Protein AF-A0A7C3IVL3-F1 (afdb_monomer)

Foldseek 3Di:
DDDDDDPPPPPPPPLDFQDLFDAAAAPCFPNDRRHADACPDPFQDDPWFAEAADPAAAALLCQLLVGQEYEDEPPDDLVRHHFNHAYAYQFQQFACPCPPHLFSAWFKQKEFAVFEDDPPGDTPDQPQLHLKYAPDADADDDDDPDRWGWHDDPDDQPQAKDWRGDQIPPRQFDFFDDDDPDDVVVLLVQLQFKKKKKWKKAFPDLPPQDADQAFFKKKWKWKDDPPDIDTADFQKFFDSDAPQWDFQAAVVRHTNAIEGDIDGPDFPHRMDTDGPSNHDSHRHMYMTMTIAHQNDDPRGHHSDDSRMGIGMIMIGNRDGIMITNMIMMTTPSSVCLSSNNSLCVLSVSVNSRSVSCVDPSNVVSSHHHNAYEGYEAGTPRCLSSLLNSCNRRHLRHAYEYPFQAVVSSCSRSVHLEAEYALAWDAQFEDALFAAADPDQPQDVLQLRHGGYQHYQPDPHGPDSQPFQRGCAAPDFPPPDPLVNLQPDDLVVNLVSLVNGRHNLSGVSNSCVRCPVSVRRPPLQDLRAYEYEYAQWFKWKFAQPDPPFFGIHRRIGAHDFLLRLLQRVQVCLQSLHSYYYYYAQEWDDLPPCVPDPPPDPDIDMTIHHLFYDDDDDVPLSPDNSVCNLLDCLRPDQWDDCVNPPSNPCVRHPLCSSCVNSVHDSRSHTNHHSSSSVSSSLVSVLCVLCTSVSSFKGFAKKWWQASYTHIDGPCVQQNDPRPCVQWFDPDLVQWFKDQQADLVVRDGTDDTDHSSPGGKMKTKIDGNVCSRPQALKTKIKMWQQFSQQWAQDDPPPPDTHIDDDGPSRLVCLCVDPDPCNVVSLVCLSRRGSKIKTKIFTQHDDDPPPPWWKKKFKFWRVPPPPVLVPDPCCPVSNADGDTDIGTNGGIDIHIADNSHMIMIMIGIGTDPDPQPDFDPPDPVAAFKDKDAQPLDDPPPDPDPDQKIKMKGKGWAQDPVGRVAIFIWIWMFDIDGPPDPDPDTHTDRDIAGQVCWEWEDDPPDDTDIDRAKRKGQKHWDWDQDPVVRFIKIKIWTWIDGPDPDDPDQKIFTWIQIDGPNDPDDPSDSPHIYRQDIAGHPDPPPSVPWFNKYWDDDDFWIKMWTAHPVQGIKIFTDGNPDRYGDPPPVGIDGDDDPDDDD

Structure (mmCIF, N/CA/C/O backbone):
data_AF-A0A7C3IVL3-F1
#
_entry.id   AF-A0A7C3IVL3-F1
#
loop_
_atom_site.group_PDB
_atom_site.id
_atom_site.type_symbol
_atom_site.label_atom_id
_atom_site.label_alt_id
_atom_site.label_comp_id
_atom_site.label_asym_id
_atom_site.label_entity_id
_atom_site.label_seq_id
_atom_site.pdbx_PDB_ins_code
_atom_site.Cartn_x
_atom_site.Cartn_y
_atom_site.Cartn_z
_atom_site.occupancy
_atom_site.B_iso_or_equiv
_atom_site.auth_seq_id
_atom_site.auth_comp_id
_atom_site.auth_asym_id
_atom_site.auth_atom_id
_atom_site.pdbx_PDB_model_num
ATOM 1 N N . MET A 1 1 ? 53.066 -41.901 -40.080 1.00 40.34 1 MET A N 1
ATOM 2 C CA . MET A 1 1 ? 52.837 -41.338 -38.732 1.00 40.34 1 MET A CA 1
ATOM 3 C C . MET A 1 1 ? 53.140 -39.841 -38.768 1.00 40.34 1 MET A C 1
ATOM 5 O O . MET A 1 1 ? 54.280 -39.444 -38.591 1.00 40.34 1 MET A O 1
ATOM 9 N N . LYS A 1 2 ? 52.130 -39.059 -39.164 1.00 36.12 2 LYS A N 1
ATOM 10 C CA . LYS A 1 2 ? 51.956 -37.590 -39.139 1.00 36.12 2 LYS A CA 1
ATOM 11 C C . LYS A 1 2 ? 50.756 -37.322 -40.057 1.00 36.12 2 LYS A C 1
ATOM 13 O O . LYS A 1 2 ? 50.659 -37.976 -41.092 1.00 36.12 2 LYS A O 1
ATOM 18 N N . THR A 1 3 ? 49.891 -36.386 -39.670 1.00 39.06 3 THR A N 1
ATOM 19 C CA . THR A 1 3 ? 48.542 -36.092 -40.210 1.00 39.06 3 THR A CA 1
ATOM 20 C C . THR A 1 3 ? 47.427 -36.860 -39.494 1.00 39.06 3 THR A C 1
ATOM 22 O O . THR A 1 3 ? 47.088 -37.956 -39.906 1.00 39.06 3 THR A O 1
ATOM 25 N N . ILE A 1 4 ? 46.941 -36.294 -38.381 1.00 44.31 4 ILE A N 1
ATOM 26 C CA . ILE A 1 4 ? 45.550 -36.256 -37.862 1.00 44.31 4 ILE A CA 1
ATOM 27 C C . ILE A 1 4 ? 45.635 -35.437 -36.558 1.00 44.31 4 ILE A C 1
ATOM 29 O O . ILE A 1 4 ? 45.657 -36.000 -35.479 1.00 44.31 4 ILE A O 1
ATOM 33 N N . ILE A 1 5 ? 45.800 -34.112 -36.650 1.00 41.97 5 ILE A N 1
ATOM 34 C CA . ILE A 1 5 ? 45.478 -33.145 -35.576 1.00 41.97 5 ILE A CA 1
ATOM 35 C C . ILE A 1 5 ? 45.198 -31.804 -36.273 1.00 41.97 5 ILE A C 1
ATOM 37 O O . ILE A 1 5 ? 46.059 -30.935 -36.305 1.00 41.97 5 ILE A O 1
ATOM 41 N N . LEU A 1 6 ? 44.043 -31.660 -36.934 1.00 35.50 6 LEU A N 1
ATOM 42 C CA . LEU A 1 6 ? 43.528 -30.332 -37.322 1.00 35.50 6 LEU A CA 1
ATOM 43 C C . LEU A 1 6 ? 42.006 -30.285 -37.592 1.00 35.50 6 LEU A C 1
ATOM 45 O O . LEU A 1 6 ? 41.538 -29.345 -38.219 1.00 35.50 6 LEU A O 1
ATOM 49 N N . ILE A 1 7 ? 41.220 -31.282 -37.154 1.00 38.12 7 ILE A N 1
ATOM 50 C CA . ILE A 1 7 ? 39.769 -31.365 -37.466 1.00 38.12 7 ILE A CA 1
ATOM 51 C C . ILE A 1 7 ? 38.877 -31.381 -36.199 1.00 38.12 7 ILE A C 1
ATOM 53 O O . ILE A 1 7 ? 37.680 -31.603 -36.274 1.00 38.12 7 ILE A O 1
ATOM 57 N N . PHE A 1 8 ? 39.409 -31.050 -35.017 1.00 36.00 8 PHE A N 1
ATOM 58 C CA . PHE A 1 8 ? 38.602 -30.917 -33.784 1.00 36.00 8 PHE A CA 1
ATOM 59 C C . PHE A 1 8 ? 38.618 -29.496 -33.189 1.00 36.00 8 PHE A C 1
ATOM 61 O O . PHE A 1 8 ? 38.558 -29.305 -31.982 1.00 36.00 8 PHE A O 1
ATOM 68 N N . LEU A 1 9 ? 38.676 -28.487 -34.064 1.00 34.25 9 LEU A N 1
ATOM 69 C CA . LEU A 1 9 ? 38.313 -27.091 -33.772 1.00 34.25 9 LEU A CA 1
ATOM 70 C C . LEU A 1 9 ? 37.142 -26.656 -34.672 1.00 34.25 9 LEU A C 1
ATOM 72 O O . LEU A 1 9 ? 37.094 -25.540 -35.173 1.00 34.25 9 LEU A O 1
ATOM 76 N N . VAL A 1 10 ? 36.185 -27.558 -34.897 1.00 37.00 10 VAL A N 1
ATOM 77 C CA . VAL A 1 10 ? 34.819 -27.147 -35.221 1.00 37.00 10 VAL A CA 1
ATOM 78 C C . VAL A 1 10 ? 34.118 -27.057 -33.880 1.00 37.00 10 VAL A C 1
ATOM 80 O O . VAL A 1 10 ? 33.618 -28.046 -33.346 1.00 37.00 10 VAL A O 1
ATOM 83 N N . THR A 1 11 ? 34.159 -25.862 -33.297 1.00 36.78 11 THR A N 1
ATOM 84 C CA . THR A 1 11 ? 33.152 -25.415 -32.342 1.00 36.78 11 THR A CA 1
ATOM 85 C C . THR A 1 11 ? 31.815 -25.856 -32.916 1.00 36.78 11 THR A C 1
ATOM 87 O O . THR A 1 11 ? 31.441 -25.426 -34.009 1.00 36.78 11 THR A O 1
ATOM 90 N N . VAL A 1 12 ? 31.120 -26.760 -32.228 1.00 35.53 12 VAL A N 1
ATOM 91 C CA . VAL A 1 12 ? 29.697 -26.971 -32.465 1.00 35.53 12 VAL A CA 1
ATOM 92 C C . VAL A 1 12 ? 29.065 -25.620 -32.156 1.00 35.53 12 VAL A C 1
ATOM 94 O O . VAL A 1 12 ? 28.822 -25.279 -31.001 1.00 35.53 12 VAL A O 1
ATOM 97 N N . TYR A 1 13 ? 28.924 -24.791 -33.191 1.00 37.09 13 TYR A N 1
ATOM 98 C CA . TYR A 1 13 ? 28.081 -23.618 -33.166 1.00 37.09 13 TYR A CA 1
ATOM 99 C C . TYR A 1 13 ? 26.696 -24.167 -32.871 1.00 37.09 13 TYR A C 1
ATOM 101 O O . TYR A 1 13 ? 26.041 -24.731 -33.747 1.00 37.09 13 TYR A O 1
ATOM 109 N N . TYR A 1 14 ? 26.274 -24.071 -31.612 1.00 36.81 14 TYR A N 1
ATOM 110 C CA . TYR A 1 14 ? 24.861 -24.150 -31.314 1.00 36.81 14 TYR A CA 1
ATOM 111 C C . TYR A 1 14 ? 24.199 -23.110 -32.214 1.00 36.81 14 TYR A C 1
ATOM 113 O O . TYR A 1 14 ? 24.494 -21.916 -32.119 1.00 36.81 14 TYR A O 1
ATOM 121 N N . LEU A 1 15 ? 23.383 -23.596 -33.150 1.00 38.16 15 LEU A N 1
ATOM 122 C CA . LEU A 1 15 ? 22.495 -22.812 -33.999 1.00 38.16 15 LEU A CA 1
ATOM 123 C C . LEU A 1 15 ? 21.440 -22.172 -33.089 1.00 38.16 15 LEU A C 1
ATOM 125 O O . LEU A 1 15 ? 20.281 -22.578 -33.053 1.00 38.16 15 LEU A O 1
ATOM 129 N N . SER A 1 16 ? 21.866 -21.213 -32.273 1.00 41.53 16 SER A N 1
ATOM 130 C CA . SER A 1 16 ? 20.983 -20.424 -31.437 1.00 41.53 16 SER A CA 1
ATOM 131 C C . SER A 1 16 ? 20.235 -19.475 -32.360 1.00 41.53 16 SER A C 1
ATOM 133 O O . SER A 1 16 ? 20.823 -18.591 -32.983 1.00 41.53 16 SER A O 1
ATOM 135 N N . SER A 1 17 ? 18.924 -19.674 -32.470 1.00 49.66 17 SER A N 1
ATOM 136 C CA . SER A 1 17 ? 18.035 -18.702 -33.093 1.00 49.66 17 SER A CA 1
ATOM 137 C C . SER A 1 17 ? 18.196 -17.351 -32.401 1.00 49.66 17 SER A C 1
ATOM 139 O O . SER A 1 17 ? 18.226 -17.302 -31.170 1.00 49.66 17 SER A O 1
ATOM 141 N N . GLN A 1 18 ? 18.255 -16.260 -33.166 1.00 57.41 18 GLN A N 1
ATOM 142 C CA . GLN A 1 18 ? 18.284 -14.918 -32.591 1.00 57.41 18 GLN A CA 1
ATOM 143 C C . GLN A 1 18 ? 17.103 -14.711 -31.635 1.00 57.41 18 GLN A C 1
ATOM 145 O O . GLN A 1 18 ? 15.939 -14.757 -32.049 1.00 57.41 18 GLN A O 1
ATOM 150 N N . ASN A 1 19 ? 17.422 -14.479 -30.362 1.00 59.72 19 ASN A N 1
ATOM 151 C CA . ASN A 1 19 ? 16.458 -14.243 -29.299 1.00 59.72 19 ASN A CA 1
ATOM 152 C C . ASN A 1 19 ? 16.475 -12.764 -28.918 1.00 59.72 19 ASN A C 1
ATOM 154 O O . ASN A 1 19 ? 17.530 -12.160 -28.766 1.00 59.72 19 ASN A O 1
ATOM 158 N N . TYR A 1 20 ? 15.281 -12.198 -28.760 1.00 66.50 20 TYR A N 1
ATOM 159 C CA . TYR A 1 20 ? 15.088 -10.852 -28.219 1.00 66.50 20 TYR A CA 1
ATOM 160 C C . TYR A 1 20 ? 15.513 -10.757 -26.739 1.00 66.50 20 TYR A C 1
ATOM 162 O O . TYR A 1 20 ? 15.855 -9.683 -26.254 1.00 66.50 20 TYR A O 1
ATOM 170 N N . GLU A 1 21 ? 15.482 -11.882 -26.020 1.00 78.31 21 GLU A N 1
ATOM 171 C CA . GLU A 1 21 ? 15.827 -11.962 -24.599 1.00 78.31 21 GLU A CA 1
ATOM 172 C C . GLU A 1 21 ? 17.284 -12.395 -24.400 1.00 78.31 21 GLU A C 1
ATOM 174 O O . GLU A 1 21 ? 17.747 -13.297 -25.110 1.00 78.31 21 GLU A O 1
ATOM 179 N N . PRO A 1 22 ? 17.996 -11.800 -23.428 1.00 84.88 22 PRO A N 1
ATOM 180 C CA . PRO A 1 22 ? 19.357 -12.194 -23.115 1.00 84.88 22 PRO A CA 1
ATOM 181 C C . PRO A 1 22 ? 19.376 -13.510 -22.336 1.00 84.88 22 PRO A C 1
ATOM 183 O O . PRO A 1 22 ? 18.445 -13.828 -21.592 1.00 84.88 22 PRO A O 1
ATOM 186 N N . ALA A 1 23 ? 20.478 -14.250 -22.458 1.00 85.88 23 ALA A N 1
ATOM 187 C CA . ALA A 1 23 ? 20.827 -15.231 -21.439 1.00 85.88 23 ALA A CA 1
ATOM 188 C C . ALA A 1 23 ? 21.157 -14.494 -20.133 1.00 85.88 23 ALA A C 1
ATOM 190 O O . ALA A 1 23 ? 21.737 -13.407 -20.165 1.00 85.88 23 ALA A O 1
ATOM 191 N N . GLN A 1 24 ? 20.787 -15.077 -18.995 1.00 91.94 24 GLN A N 1
ATOM 192 C CA . GLN A 1 24 ? 21.183 -14.531 -17.703 1.00 91.94 24 GLN A CA 1
ATOM 193 C C . GLN A 1 24 ? 22.709 -14.596 -17.561 1.00 91.94 24 GLN A C 1
ATOM 195 O O . GLN A 1 24 ? 23.317 -15.621 -17.869 1.00 91.94 24 GLN A O 1
ATOM 200 N N . PHE A 1 25 ? 23.311 -13.511 -17.082 1.00 92.44 25 PHE A N 1
ATOM 201 C CA . PHE A 1 25 ? 24.741 -13.434 -16.819 1.00 92.44 25 PHE A CA 1
ATOM 202 C C . PHE A 1 25 ? 25.062 -13.995 -15.417 1.00 92.44 25 PHE A C 1
ATOM 204 O O . PHE A 1 25 ? 24.368 -13.626 -14.461 1.00 92.44 25 PHE A O 1
ATOM 211 N N . PRO A 1 26 ? 26.060 -14.887 -15.274 1.00 95.19 26 PRO A N 1
ATOM 212 C CA . PRO A 1 26 ? 26.569 -15.310 -13.971 1.00 95.19 26 PRO A CA 1
ATOM 213 C C . PRO A 1 26 ? 27.506 -14.249 -13.372 1.00 95.19 26 PRO A C 1
ATOM 215 O O . PRO A 1 26 ? 28.225 -13.573 -14.100 1.00 95.19 26 PRO A O 1
ATOM 218 N N . PHE A 1 27 ? 27.504 -14.100 -12.050 1.00 96.31 27 PHE A N 1
ATOM 219 C CA . PHE A 1 27 ? 28.314 -13.118 -11.321 1.00 96.31 27 PHE A CA 1
ATOM 220 C C . PHE A 1 27 ? 29.263 -13.803 -10.338 1.00 96.31 27 PHE A C 1
ATOM 222 O O . PHE A 1 27 ? 28.972 -14.893 -9.853 1.00 96.31 27 PHE A O 1
ATOM 229 N N . GLU A 1 28 ? 30.349 -13.123 -9.975 1.00 95.88 28 GLU A N 1
ATOM 230 C CA . GLU A 1 28 ? 31.156 -13.523 -8.821 1.00 95.88 28 GLU A CA 1
ATOM 231 C C . GLU A 1 28 ? 30.470 -13.007 -7.550 1.00 95.88 28 GLU A C 1
ATOM 233 O O . GLU A 1 28 ? 30.381 -11.797 -7.324 1.00 95.88 28 GLU A O 1
ATOM 238 N N . PHE A 1 29 ? 29.905 -13.908 -6.746 1.00 94.69 29 PHE A N 1
ATOM 239 C CA . PHE A 1 29 ? 29.129 -13.545 -5.564 1.00 94.69 29 PHE A CA 1
ATOM 240 C C . PHE A 1 29 ? 29.029 -14.703 -4.563 1.00 94.69 29 PHE A C 1
ATOM 242 O O . PHE A 1 29 ? 28.899 -15.861 -4.942 1.00 94.69 29 PHE A O 1
ATOM 249 N N . ASP A 1 30 ? 29.064 -14.382 -3.264 1.00 86.19 30 ASP A N 1
ATOM 250 C CA . ASP A 1 30 ? 28.913 -15.352 -2.160 1.00 86.19 30 ASP A CA 1
ATOM 251 C C . ASP A 1 30 ? 29.901 -16.541 -2.214 1.00 86.19 30 ASP A C 1
ATOM 253 O O . ASP A 1 30 ? 29.595 -17.662 -1.814 1.00 86.19 30 ASP A O 1
ATOM 257 N N . GLY A 1 31 ? 31.114 -16.293 -2.724 1.00 86.44 31 GLY A N 1
ATOM 258 C CA . GLY A 1 31 ? 32.168 -17.304 -2.866 1.00 86.44 31 GLY A CA 1
ATOM 259 C C . GLY A 1 31 ? 32.025 -18.225 -4.083 1.00 86.44 31 GLY A C 1
ATOM 260 O O . GLY A 1 31 ? 32.814 -19.161 -4.212 1.00 86.44 31 GLY A O 1
ATOM 261 N N . ASP A 1 32 ? 31.056 -17.964 -4.963 1.00 90.25 32 ASP A N 1
ATOM 262 C CA . ASP A 1 32 ? 30.871 -18.643 -6.245 1.00 90.25 32 ASP A CA 1
ATOM 263 C C . ASP A 1 32 ? 31.220 -17.693 -7.402 1.00 90.25 32 ASP A C 1
ATOM 265 O O . ASP A 1 32 ? 30.793 -16.539 -7.418 1.00 90.25 32 ASP A O 1
ATOM 269 N N . ASN A 1 33 ? 32.003 -18.179 -8.366 1.00 91.25 33 ASN A N 1
ATOM 270 C CA . ASN A 1 33 ? 32.409 -17.412 -9.546 1.00 91.25 33 ASN A CA 1
ATOM 271 C C . ASN A 1 33 ? 31.355 -17.453 -10.664 1.00 91.25 33 ASN A C 1
ATOM 273 O O . ASN A 1 33 ? 31.430 -16.642 -11.584 1.00 91.25 33 ASN A O 1
ATOM 277 N N . ASP A 1 34 ? 30.387 -18.375 -10.583 1.00 92.81 34 ASP A N 1
ATOM 278 C CA . ASP A 1 34 ? 29.314 -18.560 -11.563 1.00 92.81 34 ASP A CA 1
ATOM 279 C C . ASP A 1 34 ? 27.915 -18.422 -10.916 1.00 92.81 34 ASP A C 1
ATOM 281 O O . ASP A 1 34 ? 26.977 -19.174 -11.207 1.00 92.81 34 ASP A O 1
ATOM 285 N N . TYR A 1 35 ? 27.744 -17.442 -10.023 1.00 94.94 35 TYR A N 1
ATOM 286 C CA . TYR A 1 35 ? 26.505 -17.250 -9.272 1.00 94.94 35 TYR A CA 1
ATOM 287 C C . TYR A 1 35 ? 25.400 -16.602 -10.120 1.00 94.94 35 TYR A C 1
ATOM 289 O O . TYR A 1 35 ? 25.483 -15.442 -10.537 1.00 94.94 35 TYR A O 1
ATOM 297 N N . TYR A 1 36 ? 24.283 -17.306 -10.295 1.00 95.44 36 TYR A N 1
ATOM 298 C CA . TYR A 1 36 ? 23.083 -16.761 -10.931 1.00 95.44 36 TYR A CA 1
ATOM 299 C C . TYR A 1 36 ? 22.178 -16.073 -9.903 1.00 95.44 36 TYR A C 1
ATOM 301 O O . TYR A 1 36 ? 21.502 -16.726 -9.104 1.00 95.44 36 TYR A O 1
ATOM 309 N N . LEU A 1 37 ? 22.125 -14.737 -9.943 1.00 95.31 37 LEU A N 1
ATOM 310 C CA . LEU A 1 37 ? 21.220 -13.951 -9.096 1.00 95.31 37 LEU A CA 1
ATOM 311 C C . LEU A 1 37 ? 19.754 -14.374 -9.299 1.00 95.31 37 LEU A C 1
ATOM 313 O O . LEU A 1 37 ? 19.339 -14.759 -10.390 1.00 95.31 37 LEU A O 1
ATOM 317 N N . SER A 1 38 ? 18.953 -14.299 -8.240 1.00 93.50 38 SER A N 1
ATOM 318 C CA . SER A 1 38 ? 17.524 -14.607 -8.306 1.00 93.50 38 SER A CA 1
ATOM 319 C C . SER A 1 38 ? 16.781 -13.924 -7.171 1.00 93.50 38 SER A C 1
ATOM 321 O O . SER A 1 38 ? 17.206 -14.030 -6.021 1.00 93.50 38 SER A O 1
ATOM 323 N N . HIS A 1 39 ? 15.642 -13.286 -7.455 1.00 90.06 39 HIS A N 1
ATOM 324 C CA . HIS A 1 39 ? 14.787 -12.716 -6.404 1.00 90.06 39 HIS A CA 1
ATOM 325 C C . HIS A 1 39 ? 14.247 -13.762 -5.421 1.00 90.06 39 HIS A C 1
ATOM 327 O O . HIS A 1 39 ? 13.857 -13.408 -4.307 1.00 90.06 39 HIS A O 1
ATOM 333 N N . ASP A 1 40 ? 14.209 -15.033 -5.828 1.00 88.75 40 ASP A N 1
ATOM 334 C CA . ASP A 1 40 ? 13.765 -16.150 -4.994 1.00 88.75 40 ASP A CA 1
ATOM 335 C C . ASP A 1 40 ? 14.877 -16.695 -4.092 1.00 88.75 40 ASP A C 1
ATOM 337 O O . ASP A 1 40 ? 14.596 -17.474 -3.176 1.00 88.75 40 ASP A O 1
ATOM 341 N N . SER A 1 41 ? 16.131 -16.275 -4.306 1.00 91.69 41 SER A N 1
ATOM 342 C CA . SER A 1 41 ? 17.243 -16.679 -3.449 1.00 91.69 41 SER A CA 1
ATOM 343 C C . SER A 1 41 ? 17.061 -16.130 -2.033 1.00 91.69 41 SER A C 1
ATOM 345 O O . SER A 1 41 ? 16.492 -15.056 -1.819 1.00 91.69 41 SER A O 1
ATOM 347 N N . ALA A 1 42 ? 17.584 -16.841 -1.031 1.00 90.38 42 ALA A N 1
ATOM 348 C CA . ALA A 1 42 ? 17.493 -16.409 0.366 1.00 90.38 42 ALA A CA 1
ATOM 349 C C . ALA A 1 42 ? 18.082 -15.000 0.600 1.00 90.38 42 ALA A C 1
ATOM 351 O O . ALA A 1 42 ? 17.631 -14.283 1.499 1.00 90.38 42 ALA A O 1
ATOM 352 N N . TYR A 1 43 ? 19.051 -14.586 -0.225 1.00 92.31 43 TYR A N 1
ATOM 353 C CA . TYR A 1 43 ? 19.669 -13.266 -0.155 1.00 92.31 43 TYR A CA 1
ATOM 354 C C . TYR A 1 43 ? 18.724 -12.158 -0.643 1.00 92.31 43 TYR A C 1
ATOM 356 O O . TYR A 1 43 ? 18.541 -11.167 0.067 1.00 92.31 43 TYR A O 1
ATOM 364 N N . PHE A 1 44 ? 18.064 -12.339 -1.790 1.00 93.56 44 PHE A N 1
ATOM 365 C CA . PHE A 1 44 ? 17.203 -11.316 -2.401 1.00 93.56 44 PHE A CA 1
ATOM 366 C C . PHE A 1 44 ? 15.722 -11.437 -2.022 1.00 93.56 44 PHE A C 1
ATOM 368 O O . PHE A 1 44 ? 14.938 -10.537 -2.324 1.00 93.56 44 PHE A O 1
ATOM 375 N N . LYS A 1 45 ? 15.298 -12.504 -1.348 1.00 92.00 45 LYS A N 1
ATOM 376 C CA . LYS A 1 45 ? 13.897 -12.684 -0.960 1.00 92.00 45 LYS A CA 1
ATOM 377 C C . LYS A 1 45 ? 13.468 -11.696 0.127 1.00 92.00 45 LYS A C 1
ATOM 379 O O . LYS A 1 45 ? 14.139 -11.521 1.148 1.00 92.00 45 LYS A O 1
ATOM 384 N N . GLN A 1 46 ? 12.293 -11.091 -0.051 1.00 92.50 46 GLN A N 1
ATOM 385 C CA . GLN A 1 46 ? 11.664 -10.293 0.998 1.00 92.50 46 GLN A CA 1
ATOM 386 C C . GLN A 1 46 ? 11.027 -11.216 2.046 1.00 92.50 46 GLN A C 1
ATOM 388 O O . GLN A 1 46 ? 10.016 -11.865 1.782 1.00 92.50 46 GLN A O 1
ATOM 393 N N . ASN A 1 47 ? 11.591 -11.232 3.254 1.00 90.06 47 ASN A N 1
ATOM 394 C CA . ASN A 1 47 ? 11.069 -12.035 4.367 1.00 90.06 47 ASN A CA 1
ATOM 395 C C . ASN A 1 47 ? 10.295 -11.214 5.409 1.00 90.06 47 ASN A C 1
ATOM 397 O O . ASN A 1 47 ? 9.484 -11.776 6.136 1.00 90.06 47 ASN A O 1
ATOM 401 N N . ASN A 1 48 ? 10.525 -9.900 5.449 1.00 94.19 48 ASN A N 1
ATOM 402 C CA . ASN A 1 48 ? 9.950 -8.988 6.436 1.00 94.19 48 ASN A CA 1
ATOM 403 C C . ASN A 1 48 ? 9.238 -7.824 5.742 1.00 94.19 48 ASN A C 1
ATOM 405 O O . ASN A 1 48 ? 9.531 -7.516 4.580 1.00 94.19 48 ASN A O 1
ATOM 409 N N . PHE A 1 49 ? 8.354 -7.138 6.461 1.00 97.62 49 PHE A N 1
ATOM 410 C CA . PHE A 1 49 ? 7.691 -5.941 5.954 1.00 97.62 49 PHE A CA 1
ATOM 411 C C . PHE A 1 49 ? 8.728 -4.836 5.702 1.00 97.62 49 PHE A C 1
ATOM 413 O O . PHE A 1 49 ? 9.585 -4.555 6.553 1.00 97.62 49 PHE A O 1
ATOM 420 N N . ILE A 1 50 ? 8.674 -4.206 4.530 1.00 97.12 50 ILE A N 1
ATOM 421 C CA . ILE A 1 50 ? 9.613 -3.140 4.164 1.00 97.12 50 ILE A CA 1
ATOM 422 C C . ILE A 1 50 ? 9.153 -1.813 4.769 1.00 97.12 50 ILE A C 1
ATOM 424 O O . ILE A 1 50 ? 8.031 -1.376 4.558 1.00 97.12 50 ILE A O 1
ATOM 428 N N . LEU A 1 51 ? 10.027 -1.163 5.532 1.00 97.44 51 LEU A N 1
ATOM 429 C CA . LEU A 1 51 ? 9.866 0.226 5.958 1.00 97.44 51 LEU A CA 1
ATOM 430 C C . LEU A 1 51 ? 11.117 0.971 5.531 1.00 97.44 51 LEU A C 1
ATOM 432 O O . LEU A 1 51 ? 12.220 0.565 5.912 1.00 97.44 51 LEU A O 1
ATOM 436 N N . GLY A 1 52 ? 10.968 2.041 4.766 1.00 94.31 52 GLY A N 1
ATOM 437 C CA . GLY A 1 52 ? 12.135 2.763 4.290 1.00 94.31 52 GLY A CA 1
ATOM 438 C C . GLY A 1 52 ? 11.821 4.047 3.555 1.00 94.31 52 GLY A C 1
ATOM 439 O O . GLY A 1 52 ? 10.743 4.626 3.698 1.00 94.31 52 GLY A O 1
ATOM 440 N N . TRP A 1 53 ? 12.807 4.506 2.801 1.00 88.81 53 TRP A N 1
ATOM 441 C CA . TRP A 1 53 ? 12.806 5.821 2.183 1.00 88.81 53 TRP A CA 1
ATOM 442 C C . TRP A 1 53 ? 12.949 5.687 0.676 1.00 88.81 53 TRP A C 1
ATOM 444 O O . TRP A 1 53 ? 13.818 4.961 0.186 1.00 88.81 53 TRP A O 1
ATOM 454 N N . ALA A 1 54 ? 12.139 6.447 -0.048 1.00 86.69 54 ALA A N 1
ATOM 455 C CA . ALA A 1 54 ? 12.423 6.775 -1.430 1.00 86.69 54 ALA A CA 1
ATOM 456 C C . ALA A 1 54 ? 13.476 7.894 -1.438 1.00 86.69 54 ALA A C 1
ATOM 458 O O . ALA A 1 54 ? 13.348 8.889 -0.720 1.00 86.69 54 ALA A O 1
ATOM 459 N N . TRP A 1 55 ? 14.549 7.706 -2.210 1.00 80.50 55 TRP A N 1
ATOM 460 C CA . TRP A 1 55 ? 15.592 8.715 -2.437 1.00 80.50 55 TRP A CA 1
ATOM 461 C C . TRP A 1 55 ? 16.359 9.174 -1.181 1.00 80.50 55 TRP A C 1
ATOM 463 O O . TRP A 1 55 ? 16.897 10.281 -1.162 1.00 80.50 55 TRP A O 1
ATOM 473 N N . SER A 1 56 ? 16.424 8.349 -0.125 1.00 83.56 56 SER A N 1
ATOM 474 C CA . SER A 1 56 ? 17.195 8.649 1.092 1.00 83.56 56 SER A CA 1
ATOM 475 C C . SER A 1 56 ? 17.632 7.397 1.863 1.00 83.56 56 SER A C 1
ATOM 477 O O . SER A 1 56 ? 17.190 6.280 1.581 1.00 83.56 56 SER A O 1
ATOM 479 N N . TYR A 1 57 ? 18.516 7.586 2.850 1.00 87.62 57 TYR A N 1
ATOM 480 C CA . TYR A 1 57 ? 19.141 6.484 3.594 1.00 87.62 57 TYR A CA 1
ATOM 481 C C . TYR A 1 57 ? 19.728 6.840 4.974 1.00 87.62 57 TYR A C 1
ATOM 483 O O . TYR A 1 57 ? 20.474 6.037 5.535 1.00 87.62 57 TYR A O 1
ATOM 491 N N . GLY A 1 58 ? 19.429 8.004 5.558 1.00 85.31 58 GLY A N 1
ATOM 492 C CA . GLY A 1 58 ? 20.098 8.476 6.771 1.00 85.31 58 GLY A CA 1
ATOM 493 C C . GLY A 1 58 ? 19.990 7.506 7.952 1.00 85.31 58 GLY A C 1
ATOM 494 O O . GLY A 1 58 ? 18.893 7.147 8.400 1.00 85.31 58 GLY A O 1
ATOM 495 N N . LYS A 1 59 ? 21.147 7.091 8.490 1.00 88.12 59 LYS A N 1
ATOM 496 C CA . LYS A 1 59 ? 21.262 6.108 9.579 1.00 88.12 59 LYS A CA 1
ATOM 497 C C . LYS A 1 59 ? 20.410 6.440 10.798 1.00 88.12 59 LYS A C 1
ATOM 499 O O . LYS A 1 59 ? 19.588 5.619 11.196 1.00 88.12 59 LYS A O 1
ATOM 504 N N . LYS A 1 60 ? 20.592 7.624 11.394 1.00 88.06 60 LYS A N 1
ATOM 505 C CA . LYS A 1 60 ? 19.974 7.948 12.689 1.00 88.06 60 LYS A CA 1
ATOM 506 C C . LYS A 1 60 ? 18.448 7.982 12.616 1.00 88.06 60 LYS A C 1
ATOM 508 O O . LYS A 1 60 ? 17.780 7.404 13.472 1.00 88.06 60 LYS A O 1
ATOM 513 N N . MET A 1 61 ? 17.898 8.624 11.585 1.00 88.25 61 MET A N 1
ATOM 514 C CA . MET A 1 61 ? 16.452 8.649 11.367 1.00 88.25 61 MET A CA 1
ATOM 515 C C . MET A 1 61 ? 15.923 7.242 11.086 1.00 88.25 61 MET A C 1
ATOM 517 O O . MET A 1 61 ? 14.928 6.839 11.678 1.00 88.25 61 MET A O 1
ATOM 521 N N . SER A 1 62 ? 16.609 6.463 10.246 1.00 92.00 62 SER A N 1
ATOM 522 C CA . SER A 1 62 ? 16.220 5.082 9.939 1.00 92.00 62 SER A CA 1
ATOM 523 C C . SER A 1 62 ? 16.238 4.173 11.171 1.00 92.00 62 SER A C 1
ATOM 525 O O . SER A 1 62 ? 15.387 3.294 11.295 1.00 92.00 62 SER A O 1
ATOM 527 N N . GLU A 1 63 ? 17.176 4.377 12.102 1.00 91.88 63 GLU A N 1
ATOM 528 C CA . GLU A 1 63 ? 17.230 3.668 13.391 1.00 91.88 63 GLU A CA 1
ATOM 529 C C . GLU A 1 63 ? 16.035 4.037 14.255 1.00 91.88 63 GLU A C 1
ATOM 531 O O . GLU A 1 63 ? 15.323 3.154 14.736 1.00 91.88 63 GLU A O 1
ATOM 536 N N . ALA A 1 64 ? 15.776 5.336 14.383 1.00 91.94 64 ALA A N 1
ATOM 537 C CA . ALA A 1 64 ? 14.675 5.840 15.180 1.00 91.94 64 ALA A CA 1
ATOM 538 C C . ALA A 1 64 ? 13.305 5.405 14.630 1.00 91.94 64 ALA A C 1
ATOM 540 O O . ALA A 1 64 ? 12.413 5.050 15.395 1.00 91.94 64 ALA A O 1
ATOM 541 N N . MET A 1 65 ? 13.174 5.362 13.304 1.00 92.06 65 MET A N 1
ATOM 542 C CA . MET A 1 65 ? 11.966 4.984 12.572 1.00 92.06 65 MET A CA 1
ATOM 543 C C . MET A 1 65 ? 11.879 3.486 12.260 1.00 92.06 65 MET A C 1
ATOM 545 O O . MET A 1 65 ? 10.983 3.081 11.528 1.00 92.06 65 MET A O 1
ATOM 549 N N . LEU A 1 66 ? 12.784 2.642 12.766 1.00 95.25 66 LEU A N 1
ATOM 550 C CA . LEU A 1 66 ? 12.771 1.188 12.530 1.00 95.25 66 LEU A CA 1
ATOM 551 C C . LEU A 1 66 ? 12.769 0.785 11.040 1.00 95.25 66 LEU A C 1
ATOM 553 O O . LEU A 1 66 ? 12.287 -0.297 10.681 1.00 95.25 66 LEU A O 1
ATOM 557 N N . CYS A 1 67 ? 13.319 1.631 10.169 1.00 95.25 67 CYS A N 1
ATOM 558 C CA . CYS A 1 67 ? 13.433 1.357 8.740 1.00 95.25 67 CYS A CA 1
ATOM 559 C C . CYS A 1 67 ? 14.426 0.210 8.500 1.00 95.25 67 CYS A C 1
ATOM 561 O O . CYS A 1 67 ? 15.435 0.080 9.194 1.00 95.25 67 CYS A O 1
ATOM 563 N N . ASN A 1 68 ? 14.123 -0.663 7.549 1.00 96.25 68 ASN A N 1
ATOM 564 C CA . ASN A 1 68 ? 14.957 -1.792 7.128 1.00 96.25 68 ASN A CA 1
ATOM 565 C C . ASN A 1 68 ? 15.226 -1.773 5.618 1.00 96.25 68 ASN A C 1
ATOM 567 O O . ASN A 1 68 ? 15.740 -2.755 5.090 1.00 96.25 68 ASN A O 1
ATOM 571 N N . GLN A 1 69 ? 14.885 -0.681 4.937 1.00 95.94 69 GLN A N 1
ATOM 572 C CA . GLN A 1 69 ? 15.221 -0.439 3.544 1.00 95.94 69 GLN A CA 1
ATOM 573 C C . GLN A 1 69 ? 15.834 0.957 3.390 1.00 95.94 69 GLN A C 1
ATOM 575 O O . GLN A 1 69 ? 15.478 1.884 4.121 1.00 95.94 69 GLN A O 1
ATOM 580 N N . ALA A 1 70 ? 16.772 1.079 2.452 1.00 93.19 70 ALA A N 1
ATOM 581 C CA . ALA A 1 70 ? 17.354 2.346 2.029 1.00 93.19 70 ALA A CA 1
ATOM 582 C C . ALA A 1 70 ? 17.469 2.396 0.502 1.00 93.19 70 ALA A C 1
ATOM 584 O O . ALA A 1 70 ? 17.849 1.402 -0.125 1.00 93.19 70 ALA A O 1
ATOM 585 N N . HIS A 1 71 ? 17.155 3.553 -0.082 1.00 90.88 71 HIS A N 1
ATOM 586 C CA . HIS A 1 71 ? 17.330 3.806 -1.506 1.00 90.88 71 HIS A CA 1
ATOM 587 C C . HIS A 1 71 ? 18.591 4.651 -1.699 1.00 90.88 71 HIS A C 1
ATOM 589 O O . HIS A 1 71 ? 18.647 5.805 -1.274 1.00 90.88 71 HIS A O 1
ATOM 595 N N . VAL A 1 72 ? 19.624 4.052 -2.290 1.00 90.19 72 VAL A N 1
ATOM 596 C CA . VAL A 1 72 ? 20.977 4.618 -2.333 1.00 90.19 72 VAL A CA 1
ATOM 597 C C . VAL A 1 72 ? 21.498 4.727 -3.762 1.00 90.19 72 VAL A C 1
ATOM 599 O O . VAL A 1 72 ? 21.137 3.938 -4.634 1.00 90.19 72 VAL A O 1
ATOM 602 N N . GLY A 1 73 ? 22.379 5.700 -3.990 1.00 87.81 73 GLY A N 1
ATOM 603 C CA . GLY A 1 73 ? 23.278 5.683 -5.144 1.00 87.81 73 GLY A CA 1
ATOM 604 C C . GLY A 1 73 ? 24.436 4.703 -4.937 1.00 87.81 73 GLY A C 1
ATOM 605 O O . GLY A 1 73 ? 24.456 3.933 -3.979 1.00 87.81 73 GLY A O 1
ATOM 606 N N . GLU A 1 74 ? 25.424 4.759 -5.821 1.00 86.56 74 GLU A N 1
ATOM 607 C CA . GLU A 1 74 ? 26.629 3.930 -5.720 1.00 86.56 74 GLU A CA 1
ATOM 608 C C . GLU A 1 74 ? 27.594 4.438 -4.636 1.00 86.56 74 GLU A C 1
ATOM 610 O O . GLU A 1 74 ? 27.662 5.635 -4.352 1.00 86.56 74 GLU A O 1
ATOM 615 N N . ASN A 1 75 ? 28.401 3.527 -4.084 1.00 89.31 75 ASN A N 1
ATOM 616 C CA . ASN A 1 75 ? 29.528 3.823 -3.187 1.00 89.31 75 ASN A CA 1
ATOM 617 C C . ASN A 1 75 ? 29.158 4.558 -1.881 1.00 89.31 75 ASN A C 1
ATOM 619 O O . ASN A 1 75 ? 29.971 5.297 -1.322 1.00 89.31 75 ASN A O 1
ATOM 623 N N . VAL A 1 76 ? 27.932 4.372 -1.382 1.00 90.62 76 VAL A N 1
ATOM 624 C CA . VAL A 1 76 ? 27.516 4.923 -0.081 1.00 90.62 76 VAL A CA 1
ATOM 625 C C . VAL A 1 76 ? 28.197 4.168 1.061 1.00 90.62 76 VAL A C 1
ATOM 627 O O . VAL A 1 76 ? 28.114 2.944 1.135 1.00 90.62 76 VAL A O 1
ATOM 630 N N . SER A 1 77 ? 28.810 4.907 1.990 1.00 93.25 77 SER A N 1
ATOM 631 C CA . SER A 1 77 ? 29.511 4.347 3.148 1.00 93.25 77 SER A CA 1
ATOM 632 C C . SER A 1 77 ? 28.582 3.549 4.068 1.00 93.25 77 SER A C 1
ATOM 634 O O . SER A 1 77 ? 27.506 4.008 4.459 1.00 93.25 77 SER A O 1
ATOM 636 N N . TYR A 1 78 ? 29.051 2.386 4.530 1.00 92.88 78 TYR A N 1
ATOM 637 C CA . TYR A 1 78 ? 28.362 1.576 5.540 1.00 92.88 78 TYR A CA 1
ATOM 638 C C . TYR A 1 78 ? 28.131 2.339 6.860 1.00 92.88 78 TYR A C 1
ATOM 640 O O . TYR A 1 78 ? 27.258 1.977 7.655 1.00 92.88 78 TYR A O 1
ATOM 648 N N . GLN A 1 79 ? 28.906 3.393 7.142 1.00 91.69 79 GLN A N 1
ATOM 649 C CA . GLN A 1 79 ? 28.764 4.211 8.354 1.00 91.69 79 GLN A CA 1
ATOM 650 C C . GLN A 1 79 ? 27.505 5.083 8.333 1.00 91.69 79 GLN A C 1
ATOM 652 O O . GLN A 1 79 ? 26.923 5.312 9.397 1.00 91.69 79 GLN A O 1
ATOM 657 N N . ASP A 1 80 ? 27.051 5.469 7.140 1.00 88.69 80 ASP A N 1
ATOM 658 C CA . ASP A 1 80 ? 25.893 6.343 6.922 1.00 88.69 80 ASP A CA 1
ATOM 659 C C . ASP A 1 80 ? 24.574 5.571 6.828 1.00 88.69 80 ASP A C 1
ATOM 661 O O . ASP A 1 80 ? 23.499 6.171 6.843 1.00 88.69 80 ASP A O 1
ATOM 665 N N . ILE A 1 81 ? 24.654 4.237 6.777 1.00 91.62 81 ILE A N 1
ATOM 666 C CA . ILE A 1 81 ? 23.519 3.325 6.661 1.00 91.62 81 ILE A CA 1
ATOM 667 C C . ILE A 1 81 ? 23.292 2.605 7.997 1.00 91.62 81 ILE A C 1
ATOM 669 O O . ILE A 1 81 ? 24.220 2.196 8.709 1.00 91.62 81 ILE A O 1
ATOM 673 N N . LYS A 1 82 ? 22.020 2.435 8.352 1.00 93.75 82 LYS A N 1
ATOM 674 C CA . LYS A 1 82 ? 21.589 1.631 9.499 1.00 93.75 82 LYS A CA 1
ATOM 675 C C . LYS A 1 82 ? 21.933 0.147 9.296 1.00 93.75 82 LYS A C 1
ATOM 677 O O . LYS A 1 82 ? 21.757 -0.393 8.211 1.00 93.75 82 LYS A O 1
ATOM 682 N N . SER A 1 83 ? 22.345 -0.549 10.353 1.00 95.25 83 SER A N 1
ATOM 683 C CA . SER A 1 83 ? 22.548 -2.009 10.310 1.00 95.25 83 SER A CA 1
ATOM 684 C C . SER A 1 83 ? 21.237 -2.778 10.032 1.00 95.25 83 SER A C 1
ATOM 686 O O . SER A 1 83 ? 20.151 -2.329 10.414 1.00 95.25 83 SER A O 1
ATOM 688 N N . ASN A 1 84 ? 21.335 -3.964 9.425 1.00 95.56 84 ASN A N 1
ATOM 689 C CA . ASN A 1 84 ? 20.209 -4.804 8.991 1.00 95.56 84 ASN A CA 1
ATOM 690 C C . ASN A 1 84 ? 19.287 -4.094 7.981 1.00 95.56 84 ASN A C 1
ATOM 692 O O . ASN A 1 84 ? 18.071 -4.019 8.186 1.00 95.56 84 ASN A O 1
ATOM 696 N N . THR A 1 85 ? 19.876 -3.527 6.924 1.00 96.50 85 THR A N 1
ATOM 697 C CA . THR A 1 85 ? 19.167 -2.745 5.899 1.00 96.50 85 THR A CA 1
ATOM 698 C C . THR A 1 85 ? 19.286 -3.398 4.525 1.00 96.50 85 THR A C 1
ATOM 700 O O . THR A 1 85 ? 20.380 -3.734 4.078 1.00 96.50 85 THR A O 1
ATOM 703 N N . ASN A 1 86 ? 18.145 -3.526 3.853 1.00 96.31 86 ASN A N 1
ATOM 704 C CA . ASN A 1 86 ? 18.009 -3.942 2.464 1.00 96.31 86 ASN A CA 1
ATOM 705 C C . ASN A 1 86 ? 18.200 -2.733 1.537 1.00 96.31 86 ASN A C 1
ATOM 707 O O . ASN A 1 86 ? 17.468 -1.748 1.637 1.00 96.31 86 ASN A O 1
ATOM 711 N N . LEU A 1 87 ? 19.165 -2.799 0.628 1.00 95.94 87 LEU A N 1
ATOM 712 C CA . LEU A 1 87 ? 19.485 -1.697 -0.272 1.00 95.94 87 LEU A CA 1
ATOM 713 C C . LEU A 1 87 ? 18.765 -1.843 -1.613 1.00 95.94 87 LEU A C 1
ATOM 715 O O . LEU A 1 87 ? 18.842 -2.887 -2.264 1.00 95.94 87 LEU A O 1
ATOM 719 N N . ILE A 1 88 ? 18.104 -0.769 -2.037 1.00 94.62 88 ILE A N 1
ATOM 720 C CA . ILE A 1 88 ? 17.712 -0.561 -3.431 1.00 94.62 88 ILE A CA 1
ATOM 721 C C . ILE A 1 88 ? 18.780 0.344 -4.047 1.00 94.62 88 ILE A C 1
ATOM 723 O O . ILE A 1 88 ? 18.968 1.466 -3.576 1.00 94.62 88 ILE A O 1
ATOM 727 N N . ILE A 1 89 ? 19.510 -0.157 -5.044 1.00 92.69 89 ILE A N 1
ATOM 728 C CA . ILE A 1 89 ? 20.676 0.526 -5.621 1.00 92.69 89 ILE A CA 1
ATOM 729 C C . ILE A 1 89 ? 20.309 1.222 -6.933 1.00 92.69 89 ILE A C 1
ATOM 731 O O . ILE A 1 89 ? 19.904 0.567 -7.893 1.00 92.69 89 ILE A O 1
ATOM 735 N N . CYS A 1 90 ? 20.544 2.529 -7.016 1.00 88.81 90 CYS A N 1
ATOM 736 C CA . CYS A 1 90 ? 20.602 3.279 -8.271 1.00 88.81 90 CYS A CA 1
ATOM 737 C C . CYS A 1 90 ? 21.982 3.112 -8.925 1.00 88.81 90 CYS A C 1
ATOM 739 O O . CYS A 1 90 ? 22.837 3.993 -8.819 1.00 88.81 90 CYS A O 1
ATOM 741 N N . ALA A 1 91 ? 22.212 1.966 -9.569 1.00 85.75 91 ALA A N 1
ATOM 742 C CA . ALA A 1 91 ? 23.505 1.647 -10.174 1.00 85.75 91 ALA A CA 1
ATOM 743 C C . ALA A 1 91 ? 23.714 2.393 -11.502 1.00 85.75 91 ALA A C 1
ATOM 745 O O . ALA A 1 91 ? 22.852 2.381 -12.389 1.00 85.75 91 ALA A O 1
ATOM 746 N N . GLY A 1 92 ? 24.887 3.002 -11.667 1.00 78.88 92 GLY A N 1
ATOM 747 C CA . GLY A 1 92 ? 25.274 3.699 -12.883 1.00 78.88 92 GLY A CA 1
ATOM 748 C C . GLY A 1 92 ? 25.460 2.705 -14.028 1.00 78.88 92 GLY A C 1
ATOM 749 O O . GLY A 1 92 ? 26.353 1.863 -13.984 1.00 78.88 92 GLY A O 1
ATOM 750 N N . GLY A 1 93 ? 24.615 2.796 -15.060 1.00 74.19 93 GLY A N 1
ATOM 751 C CA . GLY A 1 93 ? 24.547 1.825 -16.164 1.00 74.19 93 GLY A CA 1
ATOM 752 C C . GLY A 1 93 ? 23.298 0.936 -16.144 1.00 74.19 93 GLY A C 1
ATOM 753 O O . GLY A 1 93 ? 23.072 0.198 -17.102 1.00 74.19 93 GLY A O 1
ATOM 754 N N . ILE A 1 94 ? 22.480 1.035 -15.091 1.00 79.81 94 ILE A N 1
ATOM 755 C CA . ILE A 1 94 ? 21.161 0.386 -14.965 1.00 79.81 94 ILE A CA 1
ATOM 756 C C . ILE A 1 94 ? 20.072 1.441 -14.768 1.00 79.81 94 ILE A C 1
ATOM 758 O O . ILE A 1 94 ? 19.020 1.397 -15.406 1.00 79.81 94 ILE A O 1
ATOM 762 N N . TYR A 1 95 ? 20.339 2.389 -13.871 1.00 74.44 95 TYR A N 1
ATOM 763 C CA . TYR A 1 95 ? 19.451 3.490 -13.547 1.00 74.44 95 TYR A CA 1
ATOM 764 C C . TYR A 1 95 ? 19.643 4.653 -14.532 1.00 74.44 95 TYR A C 1
ATOM 766 O O . TYR A 1 95 ? 20.764 5.129 -14.731 1.00 74.44 95 TYR A O 1
ATOM 774 N N . ASP A 1 96 ? 18.543 5.126 -15.123 1.00 65.12 96 ASP A N 1
ATOM 775 C CA . ASP A 1 96 ? 18.514 6.254 -16.059 1.00 65.12 96 ASP A CA 1
ATOM 776 C C . ASP A 1 96 ? 17.491 7.301 -15.595 1.00 65.12 96 ASP A C 1
ATOM 778 O O . ASP A 1 96 ? 16.306 7.213 -15.907 1.00 65.12 96 ASP A O 1
ATOM 782 N N . SER A 1 97 ? 17.952 8.304 -14.845 1.00 50.94 97 SER A N 1
ATOM 783 C CA . SER A 1 97 ? 17.169 9.492 -14.470 1.00 50.94 97 SER A CA 1
ATOM 784 C C . SER A 1 97 ? 17.314 10.647 -15.467 1.00 50.94 97 SER A C 1
ATOM 786 O O . SER A 1 97 ? 17.300 11.814 -15.077 1.00 50.94 97 SER A O 1
ATOM 788 N N . GLY A 1 98 ? 17.530 10.339 -16.751 1.00 47.97 98 GLY A N 1
ATOM 789 C CA . GLY A 1 98 ? 17.859 11.339 -17.772 1.00 47.97 98 GLY A CA 1
ATOM 790 C C . GLY A 1 98 ? 19.337 11.748 -17.760 1.00 47.97 98 GLY A C 1
ATOM 791 O O . GLY A 1 98 ? 19.685 12.842 -18.196 1.00 47.97 98 GLY A O 1
ATOM 792 N N . ARG A 1 99 ? 20.228 10.887 -17.241 1.00 44.59 99 ARG A N 1
ATOM 793 C CA . ARG A 1 99 ? 21.682 11.145 -17.125 1.00 44.59 99 ARG A CA 1
ATOM 794 C C . ARG A 1 99 ? 22.534 10.445 -18.193 1.00 44.59 99 ARG A C 1
ATOM 796 O O . ARG A 1 99 ? 23.745 10.340 -18.019 1.00 44.59 99 ARG A O 1
ATOM 803 N N . ASN A 1 100 ? 21.938 10.014 -19.307 1.00 52.53 100 ASN A N 1
ATOM 804 C CA . ASN A 1 100 ? 22.647 9.420 -20.451 1.00 52.53 100 ASN A CA 1
ATOM 805 C C . ASN A 1 100 ? 23.524 8.199 -20.089 1.00 52.53 100 ASN A C 1
ATOM 807 O O . ASN A 1 100 ? 24.668 8.093 -20.534 1.00 52.53 100 ASN A O 1
ATOM 811 N N . LEU A 1 101 ? 22.993 7.255 -19.307 1.00 56.59 101 LEU A N 1
ATOM 812 C CA . LEU A 1 101 ? 23.601 5.931 -19.095 1.00 56.59 101 LEU A CA 1
ATOM 813 C C . LEU A 1 101 ? 22.810 4.875 -19.884 1.00 56.59 101 LEU A C 1
ATOM 815 O O . LEU A 1 101 ? 21.630 5.084 -20.132 1.00 56.59 101 LEU A O 1
ATOM 819 N N . THR A 1 102 ? 23.496 3.823 -20.364 1.00 56.56 102 THR A N 1
ATOM 820 C CA . THR A 1 102 ? 22.977 2.749 -21.256 1.00 56.56 102 THR A CA 1
ATOM 821 C C . THR A 1 102 ? 21.716 3.116 -22.048 1.00 56.56 102 THR A C 1
ATOM 823 O O . THR A 1 102 ? 20.616 2.619 -21.825 1.00 56.56 102 THR A O 1
ATOM 826 N N . GLY A 1 103 ? 21.917 3.981 -23.044 1.00 53.16 103 GLY A N 1
ATOM 827 C CA . GLY A 1 103 ? 20.892 4.358 -24.004 1.00 53.16 103 GLY A CA 1
ATOM 828 C C . GLY A 1 103 ? 19.925 5.399 -23.449 1.00 53.16 103 GLY A C 1
ATOM 829 O O . GLY A 1 103 ? 18.886 5.041 -22.907 1.00 53.16 103 GLY A O 1
ATOM 830 N N . SER A 1 104 ? 20.240 6.672 -23.707 1.00 48.50 104 SER A N 1
ATOM 831 C CA . SER A 1 104 ? 19.538 7.914 -23.323 1.00 48.50 104 SER A CA 1
ATOM 832 C C . SER A 1 104 ? 18.010 7.934 -23.485 1.00 48.50 104 SER A C 1
ATOM 834 O O . SER A 1 104 ? 17.351 8.838 -22.981 1.00 48.50 104 SER A O 1
ATOM 836 N N . ASN A 1 105 ? 17.438 6.949 -24.179 1.00 63.03 105 ASN A N 1
ATOM 837 C CA . ASN A 1 105 ? 16.010 6.727 -24.317 1.00 63.03 105 ASN A CA 1
ATOM 838 C C . ASN A 1 105 ? 15.735 5.354 -24.969 1.00 63.03 105 ASN A C 1
ATOM 840 O O . ASN A 1 105 ? 15.371 5.274 -26.144 1.00 63.03 105 ASN A O 1
ATOM 844 N N . SER A 1 106 ? 15.978 4.242 -24.263 1.00 77.62 106 SER A N 1
ATOM 845 C CA . SER A 1 106 ? 15.716 2.889 -24.798 1.00 77.62 106 SER A CA 1
ATOM 846 C C . SER A 1 106 ? 14.210 2.581 -24.889 1.00 77.62 106 SER A C 1
ATOM 848 O O . SER A 1 106 ? 13.670 1.809 -24.098 1.00 77.62 106 SER A O 1
ATOM 850 N N . GLN A 1 107 ? 13.536 3.189 -25.867 1.00 79.94 107 GLN A N 1
ATOM 851 C CA . GLN A 1 107 ? 12.120 3.001 -26.178 1.00 79.94 107 GLN A CA 1
ATOM 852 C C . GLN A 1 107 ? 11.920 2.008 -27.323 1.00 79.94 107 GLN A C 1
ATOM 854 O O . GLN A 1 107 ? 12.578 2.086 -28.365 1.00 79.94 107 GLN A O 1
ATOM 859 N N . SER A 1 108 ? 10.951 1.114 -27.168 1.00 81.31 108 SER A N 1
ATOM 860 C CA . SER A 1 108 ? 10.477 0.263 -28.246 1.00 81.31 108 SER A CA 1
ATOM 861 C C . SER A 1 108 ? 9.001 -0.095 -28.111 1.00 81.31 108 SER A C 1
ATOM 863 O O . SER A 1 108 ? 8.420 -0.109 -27.028 1.00 81.31 108 SER A O 1
ATOM 865 N N . MET A 1 109 ? 8.397 -0.439 -29.240 1.00 82.06 109 MET A N 1
ATOM 866 C CA . MET A 1 109 ? 7.091 -1.076 -29.308 1.00 82.06 109 MET A CA 1
ATOM 867 C C . MET A 1 109 ? 7.295 -2.463 -29.903 1.00 82.06 109 MET A C 1
ATOM 869 O O . MET A 1 109 ? 7.578 -2.589 -31.093 1.00 82.06 109 MET A O 1
ATOM 873 N N . CYS A 1 110 ? 7.227 -3.489 -29.053 1.00 81.06 110 CYS A N 1
ATOM 874 C CA . CYS A 1 110 ? 7.458 -4.881 -29.429 1.00 81.06 110 CYS A CA 1
ATOM 875 C C . CYS A 1 110 ? 6.147 -5.609 -29.710 1.00 81.06 110 CYS A C 1
ATOM 877 O O . CYS A 1 110 ? 5.289 -5.675 -28.830 1.00 81.06 110 CYS A O 1
ATOM 879 N N . TYR A 1 111 ? 6.041 -6.191 -30.903 1.00 79.62 111 TYR A N 1
ATOM 880 C CA . TYR A 1 111 ? 4.856 -6.869 -31.405 1.00 79.62 111 TYR A CA 1
ATOM 881 C C . TYR A 1 111 ? 5.080 -8.371 -31.556 1.00 79.62 111 TYR A C 1
ATOM 883 O O . TYR A 1 111 ? 6.152 -8.823 -31.978 1.00 79.62 111 TYR A O 1
ATOM 891 N N . SER A 1 112 ? 4.033 -9.141 -31.259 1.00 71.94 112 SER A N 1
ATOM 892 C CA . SER A 1 112 ? 4.064 -10.598 -31.337 1.00 71.94 112 SER A CA 1
ATOM 893 C C . SER A 1 112 ? 2.844 -11.200 -32.013 1.00 71.94 112 SER A C 1
ATOM 895 O O . SER A 1 112 ? 1.721 -10.781 -31.725 1.00 71.94 112 SER A O 1
ATOM 897 N N . PRO A 1 113 ? 3.043 -12.250 -32.826 1.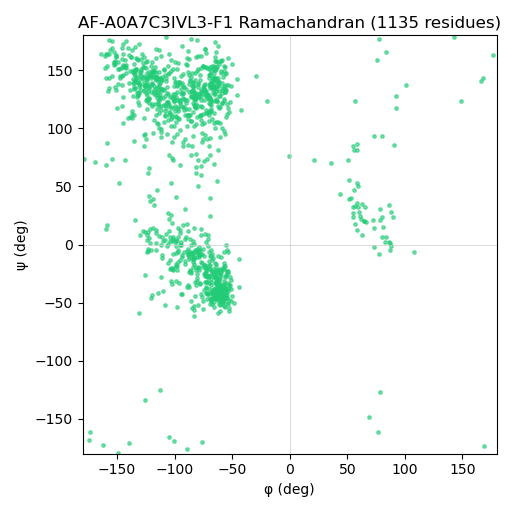00 65.75 113 PRO A N 1
ATOM 898 C CA . PRO A 1 113 ? 1.946 -12.920 -33.508 1.00 65.75 113 PRO A CA 1
ATOM 899 C C . PRO A 1 113 ? 1.117 -13.870 -32.652 1.00 65.75 113 PRO A C 1
ATOM 901 O O . PRO A 1 113 ? 0.093 -14.356 -33.108 1.00 65.75 113 PRO A O 1
ATOM 904 N N . VAL A 1 114 ? 1.528 -14.148 -31.418 1.00 60.91 114 VAL A N 1
ATOM 905 C CA . VAL A 1 114 ? 0.746 -14.992 -30.500 1.00 60.91 114 VAL A CA 1
ATOM 906 C C . VAL A 1 114 ? -0.117 -14.170 -29.538 1.00 60.91 114 VAL A C 1
ATOM 908 O O . VAL A 1 114 ? -0.898 -14.738 -28.782 1.00 60.91 114 VAL A O 1
ATOM 911 N N . LEU A 1 115 ? -0.010 -12.834 -29.554 1.00 60.75 115 LEU A N 1
ATOM 912 C CA . LEU A 1 115 ? -0.817 -11.964 -28.698 1.00 60.75 115 LEU A CA 1
ATOM 913 C C . LEU A 1 115 ? -2.131 -11.595 -29.394 1.00 60.75 115 LEU A C 1
ATOM 915 O O . LEU A 1 115 ? -2.152 -10.702 -30.239 1.00 60.75 115 LEU A O 1
ATOM 919 N N . ARG A 1 116 ? -3.228 -12.250 -28.995 1.00 56.78 116 ARG A N 1
ATOM 920 C CA . ARG A 1 116 ? -4.596 -11.891 -29.395 1.00 56.78 116 ARG A CA 1
ATOM 921 C C . ARG A 1 116 ? -5.306 -11.222 -28.224 1.00 56.78 116 ARG A C 1
ATOM 923 O O . ARG A 1 116 ? -5.447 -11.820 -27.158 1.00 56.78 116 ARG A O 1
ATOM 930 N N . ILE A 1 117 ? -5.770 -9.996 -28.433 1.00 49.12 117 ILE A N 1
ATOM 931 C CA . ILE A 1 117 ? -6.537 -9.237 -27.441 1.00 49.12 117 ILE A CA 1
ATOM 932 C C . ILE A 1 117 ? -7.945 -9.062 -28.002 1.00 49.12 117 ILE A C 1
ATOM 934 O O . ILE A 1 117 ? -8.123 -8.514 -29.088 1.00 49.12 117 ILE A O 1
ATOM 938 N N . THR A 1 118 ? -8.946 -9.581 -27.295 1.00 51.00 118 THR A N 1
ATOM 939 C CA . THR A 1 118 ? -10.354 -9.309 -27.607 1.00 51.00 118 THR A CA 1
ATOM 940 C C . THR A 1 118 ? -10.724 -7.912 -27.098 1.00 51.00 118 THR A C 1
ATOM 942 O O . THR A 1 118 ? -10.032 -7.358 -26.244 1.00 51.00 118 THR A O 1
ATOM 945 N N . ASN A 1 119 ? -11.824 -7.336 -27.591 1.00 43.06 119 ASN A N 1
ATOM 946 C CA . ASN A 1 119 ? -12.306 -5.986 -27.244 1.00 43.06 119 ASN A CA 1
ATOM 947 C C . ASN A 1 119 ? -12.535 -5.726 -25.729 1.00 43.06 119 ASN A C 1
ATOM 949 O O . ASN A 1 119 ? -12.913 -4.621 -25.358 1.00 43.06 119 ASN A O 1
ATOM 953 N N . GLU A 1 120 ? -12.291 -6.708 -24.855 1.00 41.72 120 GLU A N 1
ATOM 954 C CA . GLU A 1 120 ? -12.468 -6.654 -23.398 1.00 41.72 120 GLU A CA 1
ATOM 955 C C . GLU A 1 120 ? -11.142 -6.589 -22.604 1.00 41.72 120 GLU A C 1
ATOM 957 O O . GLU A 1 120 ? -11.144 -6.714 -21.383 1.00 41.72 120 GLU A O 1
ATOM 962 N N . GLY A 1 121 ? -9.985 -6.404 -23.256 1.00 48.19 121 GLY A N 1
ATOM 963 C CA . GLY A 1 121 ? -8.716 -6.139 -22.553 1.00 48.19 121 GLY A CA 1
ATOM 964 C C . GLY A 1 121 ? -8.088 -7.340 -21.828 1.00 48.19 121 GLY A C 1
ATOM 965 O O . GLY A 1 121 ? -7.163 -7.167 -21.037 1.00 48.19 121 GLY A O 1
ATOM 966 N N . SER A 1 122 ? -8.545 -8.562 -22.108 1.00 51.78 122 SER A N 1
ATOM 967 C CA . SER A 1 122 ? -7.908 -9.785 -21.609 1.00 51.78 122 SER A CA 1
ATOM 968 C C . SER A 1 122 ? -6.734 -10.186 -22.511 1.00 51.78 122 SER A C 1
ATOM 970 O O . SER A 1 122 ? -6.914 -10.437 -23.703 1.00 51.78 122 SER A O 1
ATOM 972 N N . VAL A 1 123 ? -5.525 -10.253 -21.945 1.00 55.66 123 VAL A N 1
ATOM 973 C CA . VAL A 1 123 ? -4.324 -10.797 -22.602 1.00 55.66 123 VAL A CA 1
ATOM 974 C C . VAL A 1 123 ? -4.433 -12.324 -22.615 1.00 55.66 123 VAL A C 1
ATOM 976 O O . VAL A 1 123 ? -4.387 -12.950 -21.558 1.00 55.66 123 VAL A O 1
ATOM 979 N N . ILE A 1 124 ? -4.596 -12.937 -23.792 1.00 53.34 124 ILE A N 1
ATOM 980 C CA . ILE A 1 124 ? -4.713 -14.398 -23.922 1.00 53.34 124 ILE A CA 1
ATOM 981 C C . ILE A 1 124 ? -3.373 -14.989 -24.381 1.00 53.34 124 ILE A C 1
ATOM 983 O O . ILE A 1 124 ? -2.848 -14.611 -25.423 1.00 53.34 124 ILE A O 1
ATOM 987 N N . ASN A 1 125 ? -2.854 -15.930 -23.583 1.00 58.44 125 ASN A N 1
ATOM 988 C CA . ASN A 1 125 ? -1.800 -16.909 -23.887 1.00 58.44 125 ASN A CA 1
ATOM 989 C C . ASN A 1 125 ? -0.657 -16.436 -24.815 1.00 58.44 125 ASN A C 1
ATOM 991 O O . ASN A 1 125 ? -0.516 -16.914 -25.938 1.00 58.44 125 ASN A O 1
ATOM 995 N N . ASN A 1 126 ? 0.204 -15.542 -24.315 1.00 63.12 126 ASN A N 1
ATOM 996 C CA . ASN A 1 126 ? 1.460 -15.188 -24.978 1.00 63.12 126 ASN A CA 1
ATOM 997 C C . ASN A 1 126 ? 2.666 -15.692 -24.156 1.00 63.12 126 ASN A C 1
ATOM 999 O O . ASN A 1 126 ? 3.103 -14.977 -23.249 1.00 63.12 126 ASN A O 1
ATOM 1003 N N . PRO A 1 127 ? 3.256 -16.865 -24.467 1.00 63.56 127 PRO A N 1
ATOM 1004 C CA . PRO A 1 127 ? 4.365 -17.436 -23.691 1.00 63.56 127 PRO A CA 1
ATOM 1005 C C . PRO A 1 127 ? 5.626 -16.563 -23.693 1.00 63.56 127 PRO A C 1
ATOM 1007 O O . PRO A 1 127 ? 6.446 -16.648 -22.783 1.00 63.56 127 PRO A O 1
ATOM 1010 N N . LYS A 1 128 ? 5.782 -15.699 -24.701 1.00 69.06 128 LYS A N 1
ATOM 1011 C CA . LYS A 1 128 ? 6.906 -14.766 -24.818 1.00 69.06 128 LYS A CA 1
ATOM 1012 C C . LYS A 1 128 ? 6.654 -13.434 -24.105 1.00 69.06 128 LYS A C 1
ATOM 1014 O O . LYS A 1 128 ? 7.552 -12.605 -24.050 1.00 69.06 128 LYS A O 1
ATOM 1019 N N . LYS A 1 129 ? 5.451 -13.249 -23.541 1.00 74.19 129 LYS A N 1
ATOM 1020 C CA . LYS A 1 129 ? 5.045 -12.085 -22.748 1.00 74.19 129 LYS A CA 1
ATOM 1021 C C . LYS A 1 129 ? 5.338 -10.765 -23.470 1.00 74.19 129 LYS A C 1
ATOM 1023 O O . LYS A 1 129 ? 6.043 -9.956 -22.907 1.00 74.19 129 LYS A O 1
ATOM 1028 N N . TYR A 1 130 ? 4.844 -10.546 -24.692 1.00 74.75 130 TYR A N 1
ATOM 1029 C CA . TYR A 1 130 ? 4.997 -9.272 -25.421 1.00 74.75 130 TYR A CA 1
ATOM 1030 C C . TYR A 1 130 ? 3.922 -8.229 -25.061 1.00 74.75 130 TYR A C 1
ATOM 1032 O O . TYR A 1 130 ? 2.796 -8.620 -24.762 1.00 74.75 130 TYR A O 1
ATOM 1040 N N . ILE A 1 131 ? 4.259 -6.928 -25.085 1.00 70.00 131 ILE A N 1
ATOM 1041 C CA . ILE A 1 131 ? 3.337 -5.828 -24.718 1.00 70.00 131 ILE A CA 1
ATOM 1042 C C . ILE A 1 131 ? 2.331 -5.608 -25.829 1.00 70.00 131 ILE A C 1
ATOM 1044 O O . ILE A 1 131 ? 1.136 -5.654 -25.580 1.00 70.00 131 ILE A O 1
ATOM 1048 N N . PHE A 1 132 ? 2.821 -5.369 -27.045 1.00 75.25 132 PHE A N 1
ATOM 1049 C CA . PHE A 1 132 ? 1.994 -5.053 -28.193 1.00 75.25 132 PHE A CA 1
ATOM 1050 C C . PHE A 1 132 ? 1.771 -6.309 -29.036 1.00 75.25 132 PHE A C 1
ATOM 1052 O O . PHE A 1 132 ? 2.559 -7.260 -29.033 1.00 75.25 132 PHE A O 1
ATOM 1059 N N . GLY A 1 133 ? 0.636 -6.350 -29.719 1.00 73.25 133 GLY A N 1
ATOM 1060 C CA . GLY A 1 133 ? 0.163 -7.528 -30.442 1.00 73.25 133 GLY A CA 1
ATOM 1061 C C . GLY A 1 133 ? -0.656 -7.121 -31.644 1.00 73.25 133 GLY A C 1
ATOM 1062 O O . GLY A 1 133 ? -0.841 -5.933 -31.894 1.00 73.25 133 GLY A O 1
ATOM 1063 N N . PHE A 1 134 ? -1.160 -8.089 -32.393 1.00 73.69 134 PHE A N 1
ATOM 1064 C CA . PHE A 1 134 ? -1.985 -7.803 -33.562 1.00 73.69 134 PHE A CA 1
ATOM 1065 C C . PHE A 1 134 ? -3.460 -7.951 -33.207 1.00 73.69 134 PHE A C 1
ATOM 1067 O O . PHE A 1 134 ? -3.847 -8.859 -32.472 1.00 73.69 134 PHE A O 1
ATOM 1074 N N . ARG A 1 135 ? -4.301 -7.048 -33.718 1.00 68.69 135 ARG A N 1
ATOM 1075 C CA . ARG A 1 135 ? -5.758 -7.163 -33.544 1.00 68.69 135 ARG A CA 1
ATOM 1076 C C . ARG A 1 135 ? -6.345 -8.278 -34.393 1.00 68.69 135 ARG A C 1
ATOM 1078 O O . ARG A 1 135 ? -7.239 -8.994 -33.947 1.00 68.69 135 ARG A O 1
ATOM 1085 N N . HIS A 1 136 ? -5.808 -8.425 -35.597 1.00 63.69 136 HIS A N 1
ATOM 1086 C CA . HIS A 1 136 ? -6.193 -9.420 -36.585 1.00 63.69 136 HIS A CA 1
ATOM 1087 C C . HIS A 1 136 ? -4.925 -10.067 -37.147 1.00 63.69 136 HIS A C 1
ATOM 1089 O O . HIS A 1 136 ? -3.897 -9.401 -37.273 1.00 63.69 136 HIS A O 1
ATOM 1095 N N . ILE A 1 137 ? -4.988 -11.370 -37.418 1.00 63.94 137 ILE A N 1
ATOM 1096 C CA . ILE A 1 137 ? -3.864 -12.162 -37.924 1.00 63.94 137 ILE A CA 1
ATOM 1097 C C . ILE A 1 137 ? -4.400 -13.067 -39.029 1.00 63.94 137 ILE A C 1
ATOM 1099 O O . ILE A 1 137 ? -5.152 -13.996 -38.738 1.00 63.94 137 ILE A O 1
ATOM 1103 N N . ASP A 1 138 ? -3.991 -12.812 -40.268 1.00 60.88 138 ASP A N 1
ATOM 1104 C CA . ASP A 1 138 ? -4.359 -13.626 -41.427 1.00 60.88 138 ASP A CA 1
ATOM 1105 C C . ASP A 1 138 ? -3.183 -14.565 -41.781 1.00 60.88 138 ASP A C 1
ATOM 1107 O O . ASP A 1 138 ? -2.240 -14.184 -42.474 1.00 60.88 138 ASP A O 1
ATOM 1111 N N . GLY A 1 139 ? -3.207 -15.789 -41.227 1.00 59.16 139 GLY A N 1
ATOM 1112 C CA . GLY A 1 139 ? -2.206 -16.863 -41.391 1.00 59.16 139 GLY A CA 1
ATOM 1113 C C . GLY A 1 139 ? -2.406 -18.005 -40.370 1.00 59.16 139 GLY A C 1
ATOM 1114 O O . GLY A 1 139 ? -2.820 -17.744 -39.240 1.00 59.16 139 GLY A O 1
ATOM 1115 N N . GLU A 1 140 ? -2.186 -19.273 -40.757 1.00 54.62 140 GLU A N 1
ATOM 1116 C CA . GLU A 1 140 ? -2.589 -20.465 -39.976 1.00 54.62 140 GLU A CA 1
ATOM 1117 C C . GLU A 1 140 ? -1.886 -20.556 -38.604 1.00 54.62 140 GLU A C 1
ATOM 1119 O O . GLU A 1 140 ? -0.659 -20.602 -38.499 1.00 54.62 140 GLU A O 1
ATOM 1124 N N . THR A 1 141 ? -2.674 -20.630 -37.525 1.00 53.12 141 THR A N 1
ATOM 1125 C CA . THR A 1 141 ? -2.176 -20.921 -36.172 1.00 53.12 141 THR A CA 1
ATOM 1126 C C . THR A 1 141 ? -2.120 -22.439 -35.979 1.00 53.12 141 THR A C 1
ATOM 1128 O O . THR A 1 141 ? -3.167 -23.079 -35.906 1.00 53.12 141 THR A O 1
ATOM 1131 N N . ILE A 1 142 ? -0.924 -23.031 -35.880 1.00 46.84 142 ILE A N 1
ATOM 1132 C CA . ILE A 1 142 ? -0.769 -24.485 -35.683 1.00 46.84 142 ILE A CA 1
ATOM 1133 C C . ILE A 1 142 ? -0.163 -24.789 -34.309 1.00 46.84 142 ILE A C 1
ATOM 1135 O O . ILE A 1 142 ? 1.025 -24.573 -34.096 1.00 46.84 142 ILE A O 1
ATOM 1139 N N . GLY A 1 143 ? -0.965 -25.415 -33.441 1.00 49.53 143 GLY A N 1
ATOM 1140 C CA . GLY A 1 143 ? -0.492 -26.305 -32.373 1.00 49.53 143 GLY A CA 1
ATOM 1141 C C . GLY A 1 143 ? 0.135 -25.652 -31.134 1.00 49.53 143 GLY A C 1
ATOM 1142 O O . GLY A 1 143 ? 0.607 -24.523 -31.143 1.00 49.53 143 GLY A O 1
ATOM 1143 N N . SER A 1 144 ? 0.154 -26.401 -30.029 1.00 47.62 144 SER A N 1
ATOM 1144 C CA . SER A 1 144 ? 0.543 -25.937 -28.688 1.00 47.62 144 SER A CA 1
ATOM 1145 C C . SER A 1 144 ? 2.028 -25.587 -28.501 1.00 47.62 144 SER A C 1
ATOM 1147 O O . SER A 1 144 ? 2.392 -25.130 -27.420 1.00 47.62 144 SER A O 1
ATOM 1149 N N . ASN A 1 145 ? 2.887 -25.804 -29.507 1.00 51.88 145 ASN A N 1
ATOM 1150 C CA . ASN A 1 145 ? 4.346 -25.785 -29.331 1.00 51.88 145 ASN A CA 1
ATOM 1151 C C . ASN A 1 145 ? 5.106 -24.800 -30.247 1.00 51.88 145 ASN A C 1
ATOM 1153 O O . ASN A 1 145 ? 6.306 -24.628 -30.045 1.00 51.88 145 ASN A O 1
ATOM 1157 N N . ASP A 1 146 ? 4.457 -24.132 -31.210 1.00 54.41 146 ASP A N 1
ATOM 1158 C CA . ASP A 1 146 ? 5.132 -23.200 -32.130 1.00 54.41 146 ASP A CA 1
ATOM 1159 C C . ASP A 1 146 ? 4.791 -21.733 -31.809 1.00 54.41 146 ASP A C 1
ATOM 1161 O O . ASP A 1 146 ? 3.646 -21.306 -31.909 1.00 54.41 146 ASP A O 1
ATOM 1165 N N . THR A 1 147 ? 5.795 -20.927 -31.437 1.00 59.97 147 THR A N 1
ATOM 1166 C CA . THR A 1 147 ? 5.622 -19.520 -31.003 1.00 59.97 147 THR A CA 1
ATOM 1167 C C . THR A 1 147 ? 5.686 -18.482 -32.136 1.00 59.97 147 THR A C 1
ATOM 1169 O O . THR A 1 147 ? 5.947 -17.311 -31.868 1.00 59.97 147 THR A O 1
ATOM 1172 N N . TYR A 1 148 ? 5.524 -18.889 -33.398 1.00 69.19 148 TYR A N 1
ATOM 1173 C CA . TYR A 1 148 ? 5.776 -18.055 -34.585 1.00 69.19 148 TYR A CA 1
ATOM 1174 C C . TYR A 1 148 ? 4.499 -17.852 -35.409 1.00 69.19 148 TYR A C 1
ATOM 1176 O O . TYR A 1 148 ? 3.685 -18.769 -35.506 1.00 69.19 148 TYR A O 1
ATOM 1184 N N . LEU A 1 149 ? 4.364 -16.699 -36.080 1.00 70.56 149 LEU A N 1
ATOM 1185 C CA . LEU A 1 149 ? 3.382 -16.559 -37.163 1.00 70.56 149 LEU A CA 1
ATOM 1186 C C . LEU A 1 149 ? 3.852 -17.403 -38.333 1.00 70.56 149 LEU A C 1
ATOM 1188 O O . LEU A 1 149 ? 4.879 -17.066 -38.924 1.00 70.56 149 LEU A O 1
ATOM 1192 N N . LYS A 1 150 ? 3.121 -18.460 -38.677 1.00 71.56 150 LYS A N 1
ATOM 1193 C CA . LYS A 1 150 ? 3.397 -19.223 -39.890 1.00 71.56 150 LYS A CA 1
ATOM 1194 C C . LYS A 1 150 ? 2.575 -18.644 -41.029 1.00 71.56 150 LYS A C 1
ATOM 1196 O O . LYS A 1 150 ? 1.352 -18.757 -41.043 1.00 71.56 150 LYS A O 1
ATOM 1201 N N . LEU A 1 151 ? 3.245 -18.026 -41.992 1.00 67.75 151 LEU A N 1
ATOM 1202 C CA . LEU A 1 151 ? 2.599 -17.604 -43.226 1.00 67.75 151 LEU A CA 1
ATOM 1203 C C . LEU A 1 151 ? 2.668 -18.769 -44.210 1.00 67.75 151 LEU A C 1
ATOM 1205 O O . LEU A 1 151 ? 3.615 -18.892 -44.982 1.00 67.75 151 LEU A O 1
ATOM 1209 N N . ARG A 1 152 ? 1.675 -19.655 -44.090 1.00 60.62 152 ARG A N 1
ATOM 1210 C CA . ARG A 1 152 ? 1.398 -20.772 -44.995 1.00 60.62 152 ARG A CA 1
ATOM 1211 C C . ARG A 1 152 ? -0.102 -21.046 -44.965 1.00 60.62 152 ARG A C 1
ATOM 1213 O O . ARG A 1 152 ? -0.676 -21.132 -43.883 1.00 60.62 152 ARG A O 1
ATOM 1220 N N . THR A 1 153 ? -0.735 -21.203 -46.121 1.00 50.19 153 THR A N 1
ATOM 1221 C CA . THR A 1 153 ? -2.081 -21.778 -46.192 1.00 50.19 153 THR A CA 1
ATOM 1222 C C . THR A 1 153 ? -1.952 -23.238 -46.579 1.00 50.19 153 THR A C 1
ATOM 1224 O O . THR A 1 153 ? -1.523 -23.582 -47.681 1.00 50.19 153 THR A O 1
ATOM 1227 N N . SER A 1 154 ? -2.327 -24.142 -45.681 1.00 49.62 154 SER A N 1
ATOM 1228 C CA . SER A 1 154 ? -2.855 -25.408 -46.165 1.00 49.62 154 SER A CA 1
ATOM 1229 C C . SER A 1 154 ? -4.117 -25.093 -46.994 1.00 49.62 154 SER A C 1
ATOM 1231 O O . SER A 1 154 ? -5.062 -24.478 -46.511 1.00 49.62 154 SER A O 1
ATOM 1233 N N . GLY A 1 155 ? -4.096 -25.445 -48.285 1.00 51.00 155 GLY A N 1
ATOM 1234 C CA . GLY A 1 155 ? -5.185 -25.177 -49.234 1.00 51.00 155 GLY A CA 1
ATOM 1235 C C . GLY A 1 155 ? -5.044 -23.857 -50.010 1.00 51.00 155 GLY A C 1
ATOM 1236 O O . GLY A 1 155 ? -5.102 -22.779 -49.436 1.00 51.00 155 GLY A O 1
ATOM 1237 N N . SER A 1 156 ? -4.931 -23.984 -51.339 1.00 52.78 156 SER A N 1
ATOM 1238 C CA . SER A 1 156 ? -4.848 -22.927 -52.372 1.00 52.78 156 SER A CA 1
ATOM 1239 C C . SER A 1 156 ? -3.703 -21.909 -52.212 1.00 52.78 156 SER A C 1
ATOM 1241 O O . SER A 1 156 ? -3.605 -21.204 -51.212 1.00 52.78 156 SER A O 1
ATOM 1243 N N . TYR A 1 157 ? -2.855 -21.785 -53.242 1.00 54.53 157 TYR A N 1
ATOM 1244 C CA . TYR A 1 157 ? -1.830 -20.737 -53.336 1.00 54.53 157 TYR A CA 1
ATOM 1245 C C . TYR A 1 157 ? -2.474 -19.350 -53.186 1.00 54.53 157 TYR A C 1
ATOM 1247 O O . TYR A 1 157 ? -3.318 -18.972 -54.001 1.00 54.53 157 TYR A O 1
ATOM 1255 N N . ILE A 1 158 ? -2.051 -18.569 -52.188 1.00 60.28 158 ILE A N 1
ATOM 1256 C CA . ILE A 1 158 ? -2.334 -17.131 -52.155 1.00 60.28 158 ILE A CA 1
ATOM 1257 C C . ILE A 1 158 ? -1.459 -16.486 -53.237 1.00 60.28 158 ILE A C 1
ATOM 1259 O O . ILE A 1 158 ? -0.311 -16.134 -52.995 1.00 60.28 158 ILE A O 1
ATOM 1263 N N . SER A 1 159 ? -1.983 -16.370 -54.457 1.00 58.41 159 SER A N 1
ATOM 1264 C CA . SER A 1 159 ? -1.276 -15.763 -55.595 1.00 58.41 159 SER A CA 1
ATOM 1265 C C . SER A 1 159 ? -1.396 -14.233 -55.642 1.00 58.41 159 SER A C 1
ATOM 1267 O O . SER A 1 159 ? -0.954 -13.606 -56.603 1.00 58.41 159 SER A O 1
ATOM 1269 N N . SER A 1 160 ? -2.045 -13.621 -54.648 1.00 68.69 160 SER A N 1
ATOM 1270 C CA . SER A 1 160 ? -2.304 -12.182 -54.559 1.00 68.69 160 SER A CA 1
ATOM 1271 C C . SER A 1 160 ? -1.658 -11.578 -53.315 1.00 68.69 160 SER A C 1
ATOM 1273 O O . SER A 1 160 ? -1.598 -12.215 -52.272 1.00 68.69 160 SER A O 1
ATOM 1275 N N . THR A 1 161 ? -1.233 -10.316 -53.395 1.00 83.19 161 THR A N 1
ATOM 1276 C CA . THR A 1 161 ? -0.769 -9.559 -52.222 1.00 83.19 161 THR A CA 1
ATOM 1277 C C . THR A 1 161 ? -1.869 -9.478 -51.162 1.00 83.19 161 THR A C 1
ATOM 1279 O O . THR A 1 161 ? -2.931 -8.926 -51.440 1.00 83.19 161 THR A O 1
ATOM 1282 N N . ILE A 1 162 ? -1.601 -9.966 -49.950 1.00 81.81 162 ILE A N 1
ATOM 1283 C CA . ILE A 1 162 ? -2.512 -9.856 -48.800 1.00 81.81 162 ILE A CA 1
ATOM 1284 C C . ILE A 1 162 ? -1.834 -9.106 -47.653 1.00 81.81 162 ILE A C 1
ATOM 1286 O O . ILE A 1 162 ? -0.628 -9.239 -47.458 1.00 81.81 162 ILE A O 1
ATOM 1290 N N . ALA A 1 163 ? -2.583 -8.307 -46.895 1.00 81.31 163 ALA A N 1
ATOM 1291 C CA . ALA A 1 163 ? -2.090 -7.748 -45.639 1.00 81.31 163 ALA A CA 1
ATOM 1292 C C . ALA A 1 163 ? -2.161 -8.846 -44.571 1.00 81.31 163 ALA A C 1
ATOM 1294 O O . ALA A 1 163 ? -3.246 -9.262 -44.196 1.00 81.31 163 ALA A O 1
ATOM 1295 N N . VAL A 1 164 ? -1.011 -9.335 -44.112 1.00 76.12 164 VAL A N 1
ATOM 1296 C CA . VAL A 1 164 ? -0.936 -10.343 -43.031 1.00 76.12 164 VAL A CA 1
ATOM 1297 C C . VAL A 1 164 ? -0.818 -9.699 -41.656 1.00 76.12 164 VAL A C 1
ATOM 1299 O O . VAL A 1 164 ? -0.988 -10.352 -40.629 1.00 76.12 164 VAL A O 1
ATOM 1302 N N . LEU A 1 165 ? -0.512 -8.403 -41.647 1.00 79.81 165 LEU A N 1
ATOM 1303 C CA . LEU A 1 165 ? -0.445 -7.565 -40.471 1.00 79.81 165 LEU A CA 1
ATOM 1304 C C . LEU A 1 165 ? -0.917 -6.171 -40.851 1.00 79.81 165 LEU A C 1
ATOM 1306 O O . LEU A 1 165 ? -0.299 -5.502 -41.684 1.00 79.81 165 LEU A O 1
ATOM 1310 N N . ASP A 1 166 ? -1.987 -5.748 -40.196 1.00 77.12 166 ASP A N 1
ATOM 1311 C CA . ASP A 1 166 ? -2.505 -4.392 -40.237 1.00 77.12 166 ASP A CA 1
ATOM 1312 C C . ASP A 1 166 ? -3.140 -4.075 -38.876 1.00 77.12 166 ASP A C 1
ATOM 1314 O O . ASP A 1 166 ? -3.709 -4.957 -38.232 1.00 77.12 166 ASP A O 1
ATOM 1318 N N . SER A 1 167 ? -3.033 -2.825 -38.423 1.00 73.19 167 SER A N 1
ATOM 1319 C CA . SER A 1 167 ? -3.642 -2.340 -37.170 1.00 73.19 167 SER A CA 1
ATOM 1320 C C . SER A 1 167 ? -3.251 -3.119 -35.897 1.00 73.19 167 SER A C 1
ATOM 1322 O O . SER A 1 167 ? -3.996 -3.960 -35.382 1.00 73.19 167 SER A O 1
ATOM 1324 N N . ALA A 1 168 ? -2.083 -2.808 -35.330 1.00 72.06 168 ALA A N 1
ATOM 1325 C CA . ALA A 1 168 ? -1.631 -3.430 -34.091 1.00 72.06 168 ALA A CA 1
ATOM 1326 C C . ALA A 1 168 ? -2.381 -2.895 -32.857 1.00 72.06 168 ALA A C 1
ATOM 1328 O O . ALA A 1 168 ? -2.853 -1.759 -32.818 1.00 72.06 168 ALA A O 1
ATOM 1329 N N . TRP A 1 169 ? -2.482 -3.710 -31.810 1.00 66.38 169 TRP A N 1
ATOM 1330 C CA . TRP A 1 169 ? -2.861 -3.239 -30.485 1.00 66.38 169 TRP A CA 1
ATOM 1331 C C . TRP A 1 169 ? -1.658 -2.522 -29.852 1.00 66.38 169 TRP A C 1
ATOM 1333 O O . TRP A 1 169 ? -0.559 -3.067 -29.864 1.00 66.38 169 TRP A O 1
ATOM 1343 N N . ALA A 1 170 ? -1.801 -1.327 -29.282 1.00 61.09 170 ALA A N 1
ATOM 1344 C CA . ALA A 1 170 ? -3.034 -0.585 -29.018 1.00 61.09 170 ALA A CA 1
ATOM 1345 C C . ALA A 1 170 ? -3.282 0.548 -30.046 1.00 61.09 170 ALA A C 1
ATOM 1347 O O . ALA A 1 170 ? -2.889 1.683 -29.826 1.00 61.09 170 ALA A O 1
ATOM 1348 N N . ASP A 1 171 ? -3.947 0.260 -31.172 1.00 66.62 171 ASP A N 1
ATOM 1349 C CA . ASP A 1 171 ? -4.339 1.269 -32.185 1.00 66.62 171 ASP A CA 1
ATOM 1350 C C . ASP A 1 171 ? -3.173 2.010 -32.866 1.00 66.62 171 ASP A C 1
ATOM 1352 O O . ASP A 1 171 ? -3.359 3.097 -33.405 1.00 66.62 171 ASP A O 1
ATOM 1356 N N . ASN A 1 172 ? -1.960 1.446 -32.870 1.00 72.56 172 ASN A N 1
ATOM 1357 C CA . ASN A 1 172 ? -0.762 2.120 -33.388 1.00 72.56 172 ASN A CA 1
ATOM 1358 C C . ASN A 1 172 ? -0.463 3.487 -32.717 1.00 72.56 172 ASN A C 1
ATOM 1360 O O . ASN A 1 172 ? 0.281 4.285 -33.285 1.00 72.56 172 ASN A O 1
ATOM 1364 N N . TYR A 1 173 ? -1.021 3.798 -31.539 1.00 71.31 173 TYR A N 1
ATOM 1365 C CA . TYR A 1 173 ? -0.696 5.046 -30.838 1.00 71.31 173 TYR A CA 1
ATOM 1366 C C . TYR A 1 173 ? 0.738 5.038 -30.309 1.00 71.31 173 TYR A C 1
ATOM 1368 O O . TYR A 1 173 ? 1.268 4.017 -29.862 1.00 71.31 173 TYR A O 1
ATOM 1376 N N . LEU A 1 174 ? 1.352 6.218 -30.299 1.00 67.38 174 LEU A N 1
ATOM 1377 C CA . LEU A 1 174 ? 2.668 6.433 -29.712 1.00 67.38 174 LEU A CA 1
ATOM 1378 C C . LEU A 1 174 ? 2.578 6.481 -28.180 1.00 67.38 174 LEU A C 1
ATOM 1380 O O . LEU A 1 174 ? 2.450 7.540 -27.571 1.00 67.38 174 LEU A O 1
ATOM 1384 N N . TYR A 1 175 ? 2.680 5.317 -27.535 1.00 63.31 175 TYR A N 1
ATOM 1385 C CA . TYR A 1 175 ? 2.682 5.187 -26.067 1.00 63.31 175 TYR A CA 1
ATOM 1386 C C . TYR A 1 175 ? 4.035 5.516 -25.429 1.00 63.31 175 TYR A C 1
ATOM 1388 O O . TYR A 1 175 ? 4.586 4.747 -24.632 1.00 63.31 175 TYR A O 1
ATOM 1396 N N . TRP A 1 176 ? 4.596 6.662 -25.792 1.00 64.25 176 TRP A N 1
ATOM 1397 C CA . TRP A 1 176 ? 5.829 7.160 -25.200 1.00 64.25 176 TRP A CA 1
ATOM 1398 C C . TRP A 1 176 ? 5.518 7.903 -23.901 1.00 64.25 176 TRP A C 1
ATOM 1400 O O . TRP A 1 176 ? 4.531 8.630 -23.797 1.00 64.25 176 TRP A O 1
ATOM 1410 N N . TYR A 1 177 ? 6.354 7.711 -22.882 1.00 51.88 177 TYR A N 1
ATOM 1411 C CA . TYR A 1 177 ? 6.252 8.515 -21.667 1.00 51.88 177 TYR A CA 1
ATOM 1412 C C . TYR A 1 177 ? 6.773 9.921 -21.961 1.00 51.88 177 TYR A C 1
ATOM 1414 O O . TYR A 1 177 ? 7.886 10.072 -22.464 1.00 51.88 177 TYR A O 1
ATOM 1422 N N . LYS A 1 178 ? 5.981 10.940 -21.620 1.00 50.72 178 LYS A N 1
ATOM 1423 C CA . LYS A 1 178 ? 6.445 12.322 -21.494 1.00 50.72 178 LYS A CA 1
ATOM 1424 C C . LYS A 1 178 ? 6.738 12.564 -20.017 1.00 50.72 178 LYS A C 1
ATOM 1426 O O . LYS A 1 178 ? 5.774 12.660 -19.257 1.00 50.72 178 LYS A O 1
ATOM 1431 N N . PRO A 1 179 ? 8.008 12.678 -19.600 1.00 43.59 179 PRO A N 1
ATOM 1432 C CA . PRO A 1 179 ? 8.294 12.975 -18.211 1.00 43.59 179 PRO A CA 1
ATOM 1433 C C . PRO A 1 179 ? 7.717 14.335 -17.820 1.00 43.59 179 PRO A C 1
ATOM 1435 O O . PRO A 1 179 ? 7.683 15.287 -18.609 1.00 43.59 179 PRO A O 1
ATOM 1438 N N . SER A 1 180 ? 7.225 14.414 -16.590 1.00 37.41 180 SER A N 1
ATOM 1439 C CA . SER A 1 180 ? 6.762 15.655 -15.977 1.00 37.41 180 SER A CA 1
ATOM 1440 C C . SER A 1 180 ? 7.845 16.735 -16.089 1.00 37.41 180 SER A C 1
ATOM 1442 O O . SER A 1 180 ? 8.955 16.545 -15.605 1.00 37.41 180 SER A O 1
ATOM 1444 N N . GLY A 1 181 ? 7.542 17.879 -16.709 1.00 39.69 181 GLY A N 1
ATOM 1445 C CA . GLY A 1 181 ? 8.498 18.993 -16.829 1.00 39.69 181 GLY A CA 1
ATOM 1446 C C . GLY A 1 181 ? 9.445 18.928 -18.030 1.00 39.69 181 GLY A C 1
ATOM 1447 O O . GLY A 1 181 ? 10.248 19.840 -18.206 1.00 39.69 181 GLY A O 1
ATOM 1448 N N . VAL A 1 182 ? 9.312 17.918 -18.892 1.00 44.66 182 VAL A N 1
ATOM 1449 C CA . VAL A 1 182 ? 10.062 17.849 -20.147 1.00 44.66 182 VAL A CA 1
ATOM 1450 C C . VAL A 1 182 ? 9.470 18.806 -21.181 1.00 44.66 182 VAL A C 1
ATOM 1452 O O . VAL A 1 182 ? 8.297 18.709 -21.568 1.00 44.66 182 VAL A O 1
ATOM 1455 N N . GLY A 1 183 ? 10.295 19.770 -21.594 1.00 48.34 183 GLY A N 1
ATOM 1456 C CA . GLY A 1 183 ? 9.963 20.763 -22.607 1.00 48.34 183 GLY A CA 1
ATOM 1457 C C . GLY A 1 183 ? 9.722 20.133 -23.980 1.00 48.34 183 GLY A C 1
ATOM 1458 O O . GLY A 1 183 ? 10.196 19.043 -24.292 1.00 48.34 183 GLY A O 1
ATOM 1459 N N . GLN A 1 184 ? 8.993 20.849 -24.835 1.00 48.22 184 GLN A N 1
ATOM 1460 C CA . GLN A 1 184 ? 8.725 20.447 -26.220 1.00 48.22 184 GLN A CA 1
ATOM 1461 C C . GLN A 1 184 ? 10.015 20.170 -27.021 1.00 48.22 184 GLN A C 1
ATOM 1463 O O . GLN A 1 184 ? 10.009 19.323 -27.906 1.00 48.22 184 GLN A O 1
ATOM 1468 N N . SER A 1 185 ? 11.132 20.794 -26.642 1.00 48.06 185 SER A N 1
ATOM 1469 C CA . SER A 1 185 ? 12.455 20.611 -27.246 1.00 48.06 185 SER A CA 1
ATOM 1470 C C . SER A 1 185 ? 13.048 19.204 -27.087 1.00 48.06 185 SER A C 1
ATOM 1472 O O . SER A 1 185 ? 13.771 18.758 -27.968 1.00 48.06 185 SER A O 1
ATOM 1474 N N . GLU A 1 186 ? 12.762 18.471 -26.007 1.00 53.16 186 GLU A N 1
ATOM 1475 C CA . GLU A 1 186 ? 13.243 17.080 -25.866 1.00 53.16 186 GLU A CA 1
ATOM 1476 C C . GLU A 1 186 ? 12.354 16.102 -26.655 1.00 53.16 186 GLU A C 1
ATOM 1478 O O . GLU A 1 186 ? 12.847 15.138 -27.231 1.00 53.16 186 GLU A O 1
ATOM 1483 N N . LEU A 1 187 ? 11.050 16.390 -26.792 1.00 54.72 187 LEU A N 1
ATOM 1484 C CA . LEU A 1 187 ? 10.180 15.684 -27.748 1.00 54.72 187 LEU A CA 1
ATOM 1485 C C . LEU A 1 187 ? 10.627 15.919 -29.198 1.00 54.72 187 LEU A C 1
ATOM 1487 O O . LEU A 1 187 ? 10.529 15.024 -30.037 1.00 54.72 187 LEU A O 1
ATOM 1491 N N . GLU A 1 188 ? 11.128 17.117 -29.500 1.00 53.97 188 GLU A N 1
ATOM 1492 C CA . GLU A 1 188 ? 11.766 17.418 -30.781 1.00 53.97 188 GLU A CA 1
ATOM 1493 C C . GLU A 1 188 ? 13.065 16.628 -30.962 1.00 53.97 188 GLU A C 1
ATOM 1495 O O . GLU A 1 188 ? 13.255 16.076 -32.042 1.00 53.97 188 GLU A O 1
ATOM 1500 N N . GLN A 1 189 ? 13.893 16.479 -29.917 1.00 56.72 189 GLN A N 1
ATOM 1501 C CA . GLN A 1 189 ? 15.083 15.619 -29.968 1.00 56.72 189 GLN A CA 1
ATOM 1502 C C . GLN A 1 189 ? 14.718 14.176 -30.349 1.00 56.72 189 GLN A C 1
ATOM 1504 O O . GLN A 1 189 ? 15.322 13.646 -31.278 1.00 56.72 189 GLN A O 1
ATOM 1509 N N . PHE A 1 190 ? 13.679 13.578 -29.751 1.00 60.00 190 PHE A N 1
ATOM 1510 C CA . PHE A 1 190 ? 13.236 12.215 -30.100 1.00 60.00 190 PHE A CA 1
ATOM 1511 C C . PHE A 1 190 ? 12.718 12.083 -31.530 1.00 60.00 190 PHE A C 1
ATOM 1513 O O . PHE A 1 190 ? 13.018 11.112 -32.216 1.00 60.00 190 PHE A O 1
ATOM 1520 N N . ASN A 1 191 ? 11.968 13.071 -32.011 1.00 63.56 191 ASN A N 1
ATOM 1521 C CA . ASN A 1 191 ? 11.520 13.099 -33.401 1.00 63.56 191 ASN A CA 1
ATOM 1522 C C . ASN A 1 191 ? 12.689 13.228 -34.394 1.00 63.56 191 ASN A C 1
ATOM 1524 O O . ASN A 1 191 ? 12.609 12.731 -35.516 1.00 63.56 191 ASN A O 1
ATOM 1528 N N . THR A 1 192 ? 13.796 13.841 -33.971 1.00 60.88 192 THR A N 1
ATOM 1529 C CA . THR A 1 192 ? 15.047 13.900 -34.741 1.00 60.88 192 THR A CA 1
ATOM 1530 C C . THR A 1 192 ? 15.970 12.689 -34.537 1.00 60.88 192 THR A C 1
ATOM 1532 O O . THR A 1 192 ? 17.025 12.632 -35.165 1.00 60.88 192 THR A O 1
ATOM 1535 N N . GLU A 1 193 ? 15.602 11.709 -33.700 1.00 70.94 193 GLU A N 1
ATOM 1536 C CA . GLU A 1 193 ? 16.369 10.470 -33.535 1.00 70.94 193 GLU A CA 1
ATOM 1537 C C . GLU A 1 193 ? 16.097 9.465 -34.665 1.00 70.94 193 GLU A C 1
ATOM 1539 O O . GLU A 1 193 ? 15.017 9.391 -35.253 1.00 70.94 193 GLU A O 1
ATOM 1544 N N . GLN A 1 194 ? 17.105 8.639 -34.944 1.00 83.00 194 GLN A N 1
ATOM 1545 C CA . GLN A 1 194 ? 17.006 7.533 -35.887 1.00 83.00 194 GLN A CA 1
ATOM 1546 C C . GLN A 1 194 ? 16.169 6.388 -35.294 1.00 83.00 194 GLN A C 1
ATOM 1548 O O . GLN A 1 194 ? 16.577 5.728 -34.330 1.00 83.00 194 GLN A O 1
ATOM 1553 N N . MET A 1 195 ? 15.025 6.118 -35.921 1.00 85.94 195 MET A N 1
ATOM 1554 C CA . MET A 1 195 ? 14.094 5.051 -35.556 1.00 85.94 195 MET A CA 1
ATOM 1555 C C . MET A 1 195 ? 14.269 3.841 -36.466 1.00 85.94 195 MET A C 1
ATOM 1557 O O . MET A 1 195 ? 14.497 3.982 -37.663 1.00 85.94 195 MET A O 1
ATOM 1561 N N . TYR A 1 196 ? 14.127 2.640 -35.910 1.00 90.06 196 TYR A N 1
ATOM 1562 C CA . TYR A 1 196 ? 14.282 1.382 -36.633 1.00 90.06 196 TYR A CA 1
ATOM 1563 C C . TYR A 1 196 ? 12.985 0.587 -36.630 1.00 90.06 196 TYR A C 1
ATOM 1565 O O . TYR A 1 196 ? 12.436 0.303 -35.567 1.00 90.06 196 TYR A O 1
ATOM 1573 N N . PHE A 1 197 ? 12.558 0.146 -37.811 1.00 92.88 197 PHE A N 1
ATOM 1574 C CA . PHE A 1 197 ? 11.730 -1.045 -37.941 1.00 92.88 197 PHE A CA 1
ATOM 1575 C C . PHE A 1 197 ? 12.640 -2.268 -37.968 1.00 92.88 197 PHE A C 1
ATOM 1577 O O . PHE A 1 197 ? 13.636 -2.295 -38.696 1.00 92.88 197 PHE A O 1
ATOM 1584 N N . VAL A 1 198 ? 12.291 -3.284 -37.186 1.00 91.75 198 VAL A N 1
ATOM 1585 C CA . VAL A 1 198 ? 13.033 -4.540 -37.122 1.00 91.75 198 VAL A CA 1
ATOM 1586 C C . VAL A 1 198 ? 12.065 -5.711 -37.170 1.00 91.75 198 VAL A C 1
ATOM 1588 O O . VAL A 1 198 ? 11.065 -5.719 -36.455 1.00 91.75 198 VAL A O 1
ATOM 1591 N N . ILE A 1 199 ? 12.383 -6.715 -37.983 1.00 91.00 199 ILE A N 1
ATOM 1592 C CA . ILE A 1 199 ? 11.647 -7.975 -38.076 1.00 91.00 199 ILE A CA 1
ATOM 1593 C C . ILE A 1 199 ? 12.618 -9.150 -38.020 1.00 91.00 199 ILE A C 1
ATOM 1595 O O . ILE A 1 199 ? 13.618 -9.179 -38.736 1.00 91.00 199 ILE A O 1
ATOM 1599 N N . ASN A 1 200 ? 12.313 -10.121 -37.160 1.00 89.25 200 ASN A N 1
ATOM 1600 C CA . ASN A 1 200 ? 13.041 -11.378 -37.062 1.00 89.25 200 ASN A CA 1
ATOM 1601 C C . ASN A 1 200 ? 12.201 -12.503 -37.666 1.00 89.25 200 ASN A C 1
ATOM 1603 O O . ASN A 1 200 ? 11.066 -12.740 -37.237 1.00 89.25 200 ASN A O 1
ATOM 1607 N N . LEU A 1 201 ? 12.754 -13.185 -38.664 1.00 88.31 201 LEU A N 1
ATOM 1608 C CA . LEU A 1 201 ? 12.035 -14.185 -39.444 1.00 88.31 201 LEU A CA 1
ATOM 1609 C C . LEU A 1 201 ? 12.967 -15.254 -40.019 1.00 88.31 201 LEU A C 1
ATOM 1611 O O . LEU A 1 201 ? 14.186 -15.096 -40.040 1.00 88.31 201 LEU A O 1
ATOM 1615 N N . LYS A 1 202 ? 12.372 -16.347 -40.490 1.00 86.44 202 LYS A N 1
ATOM 1616 C CA . LYS A 1 202 ? 13.053 -17.433 -41.206 1.00 86.44 202 LYS A CA 1
ATOM 1617 C C . LYS A 1 202 ? 12.153 -18.043 -42.270 1.00 86.44 202 LYS A C 1
ATOM 1619 O O . LYS A 1 202 ? 10.943 -17.812 -42.252 1.00 86.44 202 LYS A O 1
ATOM 1624 N N . ARG A 1 203 ? 12.721 -18.879 -43.141 1.00 85.69 203 ARG A N 1
ATOM 1625 C CA . ARG A 1 203 ? 11.941 -19.752 -44.029 1.00 85.69 203 ARG A CA 1
ATOM 1626 C C . ARG A 1 203 ? 11.117 -20.738 -43.198 1.00 85.69 203 ARG A C 1
ATOM 1628 O O . ARG A 1 203 ? 11.600 -21.272 -42.195 1.00 85.69 203 ARG A O 1
ATOM 1635 N N . SER A 1 204 ? 9.866 -20.964 -43.588 1.00 79.25 204 SER A N 1
ATOM 1636 C CA . SER A 1 204 ? 9.029 -21.990 -42.950 1.00 79.25 204 SER A CA 1
ATOM 1637 C C . SER A 1 204 ? 9.311 -23.379 -43.495 1.00 79.25 204 SER A C 1
ATOM 1639 O O . SER A 1 204 ? 9.214 -24.349 -42.744 1.00 79.25 204 SER A O 1
ATOM 1641 N N . ASP A 1 205 ? 9.628 -23.465 -44.787 1.00 78.12 205 ASP A N 1
ATOM 1642 C CA . ASP A 1 205 ? 9.940 -24.711 -45.471 1.00 78.12 205 ASP A CA 1
ATOM 1643 C C . ASP A 1 205 ? 11.465 -24.908 -45.533 1.00 78.12 205 ASP A C 1
ATOM 1645 O O . ASP A 1 205 ? 12.138 -24.196 -46.281 1.00 78.12 205 ASP A O 1
ATOM 1649 N N . PRO A 1 206 ? 12.031 -25.861 -44.770 1.00 73.69 206 PRO A N 1
ATOM 1650 C CA . PRO A 1 206 ? 13.463 -26.150 -44.803 1.00 73.69 206 PRO A CA 1
ATOM 1651 C C . PRO A 1 206 ? 13.926 -26.784 -46.124 1.00 73.69 206 PRO A C 1
ATOM 1653 O O . PRO A 1 206 ? 15.126 -26.933 -46.333 1.00 73.69 206 PRO A O 1
ATOM 1656 N N . SER A 1 207 ? 13.006 -27.195 -47.005 1.00 79.56 207 SER A N 1
ATOM 1657 C CA . SER A 1 207 ? 13.336 -27.704 -48.340 1.00 79.56 207 SER A CA 1
ATOM 1658 C C . SER A 1 207 ? 13.442 -26.604 -49.404 1.00 79.56 207 SER A C 1
ATOM 1660 O O . SER A 1 207 ? 13.959 -26.862 -50.496 1.00 79.56 207 SER A O 1
ATOM 1662 N N . ASP A 1 208 ? 13.015 -25.371 -49.094 1.00 81.69 208 ASP A N 1
ATOM 1663 C CA . ASP A 1 208 ? 13.152 -24.236 -50.002 1.00 81.69 208 ASP A CA 1
ATOM 1664 C C . ASP A 1 208 ? 14.607 -23.758 -50.072 1.00 81.69 208 ASP A C 1
ATOM 1666 O O . ASP A 1 208 ? 15.050 -22.908 -49.297 1.00 81.69 208 ASP A O 1
ATOM 1670 N N . ASN A 1 209 ? 15.323 -24.268 -51.074 1.00 81.62 209 ASN A N 1
ATOM 1671 C CA . ASN A 1 209 ? 16.714 -23.930 -51.368 1.00 81.62 209 ASN A CA 1
ATOM 1672 C C . ASN A 1 209 ? 16.871 -22.820 -52.429 1.00 81.62 209 ASN A C 1
ATOM 1674 O O . ASN A 1 209 ? 17.965 -22.611 -52.958 1.00 81.62 209 ASN A O 1
ATOM 1678 N N . THR A 1 210 ? 15.790 -22.116 -52.780 1.00 83.94 210 THR A N 1
ATOM 1679 C CA . THR A 1 210 ? 15.800 -21.109 -53.853 1.00 83.94 210 THR A CA 1
ATOM 1680 C C . THR A 1 210 ? 16.353 -19.777 -53.347 1.00 83.94 210 THR A C 1
ATOM 1682 O O . THR A 1 210 ? 15.894 -19.255 -52.328 1.00 83.94 210 THR A O 1
ATOM 1685 N N . LEU A 1 211 ? 17.311 -19.192 -54.071 1.00 82.25 211 LEU A N 1
ATOM 1686 C CA . LEU A 1 211 ? 17.927 -17.896 -53.764 1.00 82.25 211 LEU A CA 1
ATOM 1687 C C . LEU A 1 211 ? 17.805 -16.961 -54.965 1.00 82.25 211 LEU A C 1
ATOM 1689 O O . LEU A 1 211 ? 18.675 -16.933 -55.833 1.00 82.25 211 LEU A O 1
ATOM 1693 N N . ASP A 1 212 ? 16.720 -16.199 -55.001 1.00 88.19 212 ASP A N 1
ATOM 1694 C CA . ASP A 1 212 ? 16.443 -15.201 -56.028 1.00 88.19 212 ASP A CA 1
ATOM 1695 C C . ASP A 1 212 ? 15.952 -13.886 -55.398 1.00 88.19 212 ASP A C 1
ATOM 1697 O O . ASP A 1 212 ? 15.660 -13.807 -54.203 1.00 88.19 212 ASP A O 1
ATOM 1701 N N . ASP A 1 213 ? 15.868 -12.832 -56.205 1.00 89.12 213 ASP A N 1
ATOM 1702 C CA . ASP A 1 213 ? 15.403 -11.510 -55.773 1.00 89.12 213 ASP A CA 1
ATOM 1703 C C . ASP A 1 213 ? 13.874 -11.414 -55.622 1.00 89.12 213 ASP A C 1
ATOM 1705 O O . ASP A 1 213 ? 13.326 -10.309 -55.519 1.00 89.12 213 ASP A O 1
ATOM 1709 N N . THR A 1 214 ? 13.151 -12.539 -55.614 1.00 90.44 214 THR A N 1
ATOM 1710 C CA . THR A 1 214 ? 11.688 -12.524 -55.590 1.00 90.44 214 THR A CA 1
ATOM 1711 C C . THR A 1 214 ? 11.181 -11.898 -54.285 1.00 90.44 214 THR A C 1
ATOM 1713 O O . THR A 1 214 ? 11.559 -12.349 -53.198 1.00 90.44 214 THR A O 1
ATOM 1716 N N . PRO A 1 215 ? 10.324 -10.861 -54.342 1.00 91.44 215 PRO A N 1
ATOM 1717 C CA . PRO A 1 215 ? 9.728 -10.259 -53.152 1.00 91.44 215 PRO A CA 1
ATOM 1718 C C . PRO A 1 215 ? 8.863 -11.250 -52.365 1.00 91.44 215 PRO A C 1
ATOM 1720 O O . PRO A 1 215 ? 7.986 -11.894 -52.928 1.00 91.44 215 PRO A O 1
ATOM 1723 N N . VAL A 1 216 ? 9.053 -11.327 -51.052 1.00 90.12 216 VAL A N 1
ATOM 1724 C CA . VAL A 1 216 ? 8.308 -12.217 -50.145 1.00 90.12 216 VAL A CA 1
ATOM 1725 C C . VAL A 1 216 ? 7.350 -11.418 -49.271 1.00 90.12 216 VAL A C 1
ATOM 1727 O O . VAL A 1 216 ? 6.152 -11.701 -49.241 1.00 90.12 216 VAL A O 1
ATOM 1730 N N . LEU A 1 217 ? 7.874 -10.389 -48.599 1.00 91.94 217 LEU A N 1
ATOM 1731 C CA . LEU A 1 217 ? 7.092 -9.451 -47.795 1.00 91.94 217 LEU A CA 1
ATOM 1732 C C . LEU A 1 217 ? 7.275 -8.029 -48.319 1.00 91.94 217 LEU A C 1
ATOM 1734 O O . LEU A 1 217 ? 8.365 -7.659 -48.752 1.00 91.94 217 LEU A O 1
ATOM 1738 N N . LYS A 1 218 ? 6.226 -7.216 -48.221 1.00 94.00 218 LYS A N 1
ATOM 1739 C CA . LYS A 1 218 ? 6.279 -5.762 -48.413 1.00 94.00 218 LYS A CA 1
ATOM 1740 C C . LYS A 1 218 ? 5.960 -5.072 -47.093 1.00 94.00 218 LYS A C 1
ATOM 1742 O O . LYS A 1 218 ? 4.960 -5.406 -46.460 1.00 94.00 218 LYS A O 1
ATOM 1747 N N . ILE A 1 219 ? 6.788 -4.107 -46.708 1.00 95.19 219 ILE A N 1
ATOM 1748 C CA . ILE A 1 219 ? 6.680 -3.377 -45.442 1.00 95.19 219 ILE A CA 1
ATOM 1749 C C . ILE A 1 219 ? 6.300 -1.923 -45.711 1.00 95.19 219 ILE A C 1
ATOM 1751 O O . ILE A 1 219 ? 6.896 -1.270 -46.570 1.00 95.19 219 ILE A O 1
ATOM 1755 N N . LYS A 1 220 ? 5.328 -1.415 -44.948 1.00 94.94 220 LYS A N 1
ATOM 1756 C CA . LYS A 1 220 ? 4.967 0.008 -44.884 1.00 94.94 220 LYS A CA 1
ATOM 1757 C C . LYS A 1 220 ? 4.760 0.430 -43.436 1.00 94.94 220 LYS A C 1
ATOM 1759 O O . LYS A 1 220 ? 4.313 -0.380 -42.628 1.00 94.94 220 LYS A O 1
ATOM 1764 N N . LEU A 1 221 ? 5.021 1.695 -43.121 1.00 92.06 221 LEU A N 1
ATOM 1765 C CA . LEU A 1 221 ? 4.727 2.262 -41.801 1.00 92.06 221 LEU A CA 1
ATOM 1766 C C . LEU A 1 221 ? 3.729 3.415 -41.966 1.00 92.06 221 LEU A C 1
ATOM 1768 O O . LEU A 1 221 ? 4.143 4.516 -42.338 1.00 92.06 221 LEU A O 1
ATOM 1772 N N . PRO A 1 222 ? 2.417 3.176 -41.800 1.00 91.12 222 PRO A N 1
ATOM 1773 C CA . PRO A 1 222 ? 1.430 4.246 -41.860 1.00 91.12 222 PRO A CA 1
ATOM 1774 C C . PRO A 1 222 ? 1.547 5.170 -40.644 1.00 91.12 222 PRO A C 1
ATOM 1776 O O . PRO A 1 222 ? 1.812 4.710 -39.533 1.00 91.12 222 PRO A O 1
ATOM 1779 N N . TYR A 1 223 ? 1.281 6.457 -40.840 1.00 88.12 223 TYR A N 1
ATOM 1780 C CA . TYR A 1 223 ? 1.081 7.415 -39.758 1.00 88.12 223 TYR A CA 1
ATOM 1781 C C . TYR A 1 223 ? -0.243 8.165 -39.923 1.00 88.12 223 TYR A C 1
ATOM 1783 O O . TYR A 1 223 ? -0.718 8.384 -41.042 1.00 88.12 223 TYR A O 1
ATOM 1791 N N . SER A 1 224 ? -0.804 8.612 -38.802 1.00 86.75 224 SER A N 1
ATOM 1792 C CA . SER A 1 224 ? -1.894 9.589 -38.767 1.00 86.75 224 SER A CA 1
ATOM 1793 C C . SER A 1 224 ? -1.564 10.671 -37.754 1.00 86.75 224 SER A C 1
ATOM 1795 O O . SER A 1 224 ? -1.370 10.367 -36.578 1.00 86.75 224 SER A O 1
ATOM 1797 N N . ILE A 1 225 ? -1.547 11.916 -38.220 1.00 84.25 225 ILE A N 1
ATOM 1798 C CA . ILE A 1 225 ? -1.431 13.132 -37.411 1.00 84.25 225 ILE A CA 1
ATOM 1799 C C . ILE A 1 225 ? -2.711 13.964 -37.567 1.00 84.25 225 ILE A C 1
ATOM 1801 O O . ILE A 1 225 ? -3.507 13.701 -38.469 1.00 84.25 225 ILE A O 1
ATOM 1805 N N . ALA A 1 226 ? -2.905 14.993 -36.737 1.00 79.81 226 ALA A N 1
ATOM 1806 C CA . ALA A 1 226 ? -4.157 15.766 -36.662 1.00 79.81 226 ALA A CA 1
ATOM 1807 C C . ALA A 1 226 ? -4.798 16.162 -38.016 1.00 79.81 226 ALA A C 1
ATOM 1809 O O . ALA A 1 226 ? -6.020 16.146 -38.125 1.00 79.81 226 ALA A O 1
ATOM 1810 N N . ASN A 1 227 ? -3.998 16.486 -39.043 1.00 79.00 227 ASN A N 1
ATOM 1811 C CA . ASN A 1 227 ? -4.485 16.942 -40.356 1.00 79.00 227 ASN A CA 1
ATOM 1812 C C . ASN A 1 227 ? -3.916 16.156 -41.555 1.00 79.00 227 ASN A C 1
ATOM 1814 O O . ASN A 1 227 ? -4.034 16.614 -42.690 1.00 79.00 227 ASN A O 1
ATOM 1818 N N . SER A 1 228 ? -3.241 15.021 -41.343 1.00 82.44 228 SER A N 1
ATOM 1819 C CA . SER A 1 228 ? -2.610 14.272 -42.438 1.00 82.44 228 SER A CA 1
ATOM 1820 C C . SER A 1 228 ? -2.463 12.793 -42.106 1.00 82.44 228 SER A C 1
ATOM 1822 O O . SER A 1 228 ? -2.190 12.415 -40.970 1.00 82.44 228 SER A O 1
ATOM 1824 N N . THR A 1 229 ? -2.611 11.958 -43.127 1.00 87.56 229 THR A N 1
ATOM 1825 C CA . THR A 1 229 ? -2.273 10.535 -43.077 1.00 87.56 229 THR A CA 1
ATOM 1826 C C . THR A 1 229 ? -1.291 10.243 -44.197 1.00 87.56 229 THR A C 1
ATOM 1828 O O . THR A 1 229 ? -1.319 10.889 -45.246 1.00 87.56 229 THR A O 1
ATOM 1831 N N . GLY A 1 230 ? -0.390 9.295 -43.980 1.00 90.62 230 GLY A N 1
ATOM 1832 C CA . GLY A 1 230 ? 0.612 8.955 -44.978 1.00 90.62 230 GLY A CA 1
ATOM 1833 C C . GLY A 1 230 ? 1.444 7.754 -44.574 1.00 90.62 230 GLY A C 1
ATOM 1834 O O . GLY A 1 230 ? 1.116 7.039 -43.630 1.00 90.62 230 GLY A O 1
ATOM 1835 N N . TYR A 1 231 ? 2.529 7.537 -45.309 1.00 92.25 231 TYR A N 1
ATOM 1836 C CA . TYR A 1 231 ? 3.492 6.475 -45.041 1.00 92.25 231 TYR A CA 1
ATOM 1837 C C . TYR A 1 231 ? 4.859 7.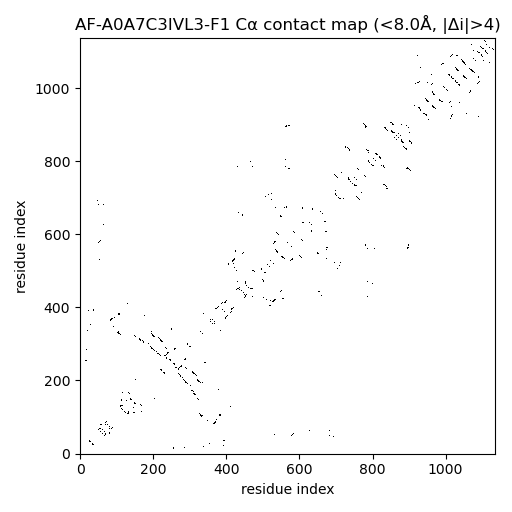076 -44.783 1.00 92.25 231 TYR A C 1
ATOM 1839 O O . TYR A 1 231 ? 5.257 7.990 -45.502 1.00 92.25 231 TYR A O 1
ATOM 1847 N N . ILE A 1 232 ? 5.576 6.551 -43.797 1.00 90.75 232 ILE A N 1
ATOM 1848 C CA . ILE A 1 232 ? 6.952 6.952 -43.518 1.00 90.75 232 ILE A CA 1
ATOM 1849 C C . ILE A 1 232 ? 7.830 6.709 -44.747 1.00 90.75 232 ILE A C 1
ATOM 1851 O O . ILE A 1 232 ? 7.794 5.639 -45.352 1.00 90.75 232 ILE A O 1
ATOM 1855 N N . GLN A 1 233 ? 8.624 7.713 -45.094 1.00 92.00 233 GLN A N 1
ATOM 1856 C CA . GLN A 1 233 ? 9.776 7.600 -45.965 1.00 92.00 233 GLN A CA 1
ATOM 1857 C C . GLN A 1 233 ? 10.953 7.015 -45.184 1.00 92.00 233 GLN A C 1
ATOM 1859 O O . GLN A 1 233 ? 11.310 7.507 -44.114 1.00 92.00 233 GLN A O 1
ATOM 1864 N N . PHE A 1 234 ? 11.544 5.958 -45.721 1.00 92.56 234 PHE A N 1
ATOM 1865 C CA . PHE A 1 234 ? 12.726 5.324 -45.166 1.00 92.56 234 PHE A CA 1
ATOM 1866 C C . PHE A 1 234 ? 13.985 6.061 -45.615 1.00 92.56 234 PHE A C 1
ATOM 1868 O O . PHE A 1 234 ? 14.126 6.380 -46.791 1.00 92.56 234 PHE A O 1
ATOM 1875 N N . ASP A 1 235 ? 14.907 6.265 -44.679 1.00 91.12 235 ASP A N 1
ATOM 1876 C CA . ASP A 1 235 ? 16.265 6.749 -44.952 1.00 91.12 235 ASP A CA 1
ATOM 1877 C C . ASP A 1 235 ? 17.206 5.574 -45.281 1.00 91.12 235 ASP A C 1
ATOM 1879 O O . ASP A 1 235 ? 18.224 5.728 -45.949 1.00 91.12 235 ASP A O 1
ATOM 1883 N N . SER A 1 236 ? 16.851 4.356 -44.851 1.00 94.12 236 SER A N 1
ATOM 1884 C CA . SER A 1 236 ? 17.517 3.129 -45.298 1.00 94.12 236 SER A CA 1
ATOM 1885 C C . SER A 1 236 ? 16.557 1.969 -45.481 1.00 94.12 236 SER A C 1
ATOM 1887 O O . SER A 1 236 ? 15.543 1.859 -44.789 1.00 94.12 236 SER A O 1
ATOM 1889 N N . ILE A 1 237 ? 16.951 1.048 -46.347 1.00 95.25 237 ILE A N 1
ATOM 1890 C CA . ILE A 1 237 ? 16.267 -0.218 -46.602 1.00 95.25 237 ILE A CA 1
ATOM 1891 C C . ILE A 1 237 ? 17.271 -1.371 -46.501 1.00 95.25 237 ILE A C 1
ATOM 1893 O O . ILE A 1 237 ? 18.479 -1.143 -46.602 1.00 95.25 237 ILE A O 1
ATOM 1897 N N . PRO A 1 238 ? 16.826 -2.618 -46.286 1.00 94.69 238 PRO A N 1
ATOM 1898 C CA . PRO A 1 238 ? 17.732 -3.759 -46.314 1.00 94.69 238 PRO A CA 1
ATOM 1899 C C . PRO A 1 238 ? 18.384 -3.933 -47.689 1.00 94.69 238 PRO A C 1
ATOM 1901 O O . PRO A 1 238 ? 17.733 -3.796 -48.726 1.00 94.69 238 PRO A O 1
ATOM 1904 N N . SER A 1 239 ? 19.671 -4.272 -47.684 1.00 91.50 239 SER A N 1
ATOM 1905 C CA . SER A 1 239 ? 20.440 -4.622 -48.873 1.00 91.50 239 SER A CA 1
ATOM 1906 C C . SER A 1 239 ? 19.808 -5.821 -49.569 1.00 91.50 239 SER A C 1
ATOM 1908 O O . SER A 1 239 ? 19.538 -6.837 -48.931 1.00 91.50 239 SER A O 1
ATOM 1910 N N . GLY A 1 240 ? 19.585 -5.716 -50.880 1.00 83.94 240 GLY A N 1
ATOM 1911 C CA . GLY A 1 240 ? 19.174 -6.846 -51.720 1.00 83.94 240 GLY A CA 1
ATOM 1912 C C . GLY A 1 240 ? 20.326 -7.773 -52.101 1.00 83.94 240 GLY A C 1
ATOM 1913 O O . GLY A 1 240 ? 20.103 -8.764 -52.787 1.00 83.94 240 GLY A O 1
ATOM 1914 N N . VAL A 1 241 ? 21.558 -7.454 -51.694 1.00 83.75 241 VAL A N 1
ATOM 1915 C CA . VAL A 1 241 ? 22.725 -8.274 -52.012 1.00 83.75 241 VAL A CA 1
ATOM 1916 C C . VAL A 1 241 ? 22.685 -9.553 -51.178 1.00 83.75 241 VAL A C 1
ATOM 1918 O O . VAL A 1 241 ? 22.519 -9.529 -49.956 1.00 83.75 241 VAL A O 1
ATOM 1921 N N . LYS A 1 242 ? 22.835 -10.688 -51.864 1.00 76.31 242 LYS A N 1
ATOM 1922 C CA . LYS A 1 242 ? 22.882 -12.012 -51.243 1.00 76.31 242 LYS A CA 1
ATOM 1923 C C . LYS A 1 242 ? 24.005 -12.077 -50.200 1.00 76.31 242 LYS A C 1
ATOM 1925 O O . LYS A 1 242 ? 25.119 -11.642 -50.476 1.00 76.31 242 LYS A O 1
ATOM 1930 N N . ASP A 1 243 ? 23.702 -12.674 -49.048 1.00 73.69 243 ASP A N 1
ATOM 1931 C CA . ASP A 1 243 ? 24.622 -12.900 -47.922 1.00 73.69 243 ASP A CA 1
ATOM 1932 C C . ASP A 1 243 ? 25.257 -11.620 -47.339 1.00 73.69 243 ASP A C 1
ATOM 1934 O O . ASP A 1 243 ? 26.172 -11.707 -46.518 1.00 73.69 243 ASP A O 1
ATOM 1938 N N . ASP A 1 244 ? 24.753 -10.435 -47.707 1.00 86.94 244 ASP A N 1
ATOM 1939 C CA . ASP A 1 244 ? 25.193 -9.139 -47.180 1.00 86.94 244 ASP A CA 1
ATOM 1940 C C . ASP A 1 244 ? 24.672 -8.933 -45.752 1.00 86.94 244 ASP A C 1
ATOM 1942 O O . ASP A 1 244 ? 23.732 -8.185 -45.470 1.00 86.94 244 ASP A O 1
ATOM 1946 N N . THR A 1 245 ? 25.273 -9.684 -44.836 1.00 88.25 245 THR A N 1
ATOM 1947 C CA . THR A 1 245 ? 24.872 -9.793 -43.440 1.00 88.25 245 THR A CA 1
ATOM 1948 C C . THR A 1 245 ? 26.048 -9.534 -42.512 1.00 88.25 245 THR A C 1
ATOM 1950 O O . THR A 1 245 ? 27.201 -9.816 -42.834 1.00 88.25 245 THR A O 1
ATOM 1953 N N . PHE A 1 246 ? 25.746 -9.055 -41.308 1.00 88.38 246 PHE A N 1
ATOM 1954 C CA . PHE A 1 246 ? 26.699 -9.020 -40.207 1.00 88.38 246 PHE A CA 1
ATOM 1955 C C . PHE A 1 246 ? 26.166 -9.786 -39.005 1.00 88.38 246 PHE A C 1
ATOM 1957 O O . PHE A 1 246 ? 24.966 -9.831 -38.727 1.00 88.38 246 PHE A O 1
ATOM 1964 N N . HIS A 1 247 ? 27.084 -10.381 -38.252 1.00 86.81 247 HIS A N 1
ATOM 1965 C CA . HIS A 1 247 ? 26.748 -11.048 -37.006 1.00 86.81 247 HIS A CA 1
ATOM 1966 C C . HIS A 1 247 ? 26.597 -10.023 -35.886 1.00 86.81 247 HIS A C 1
ATOM 1968 O O . HIS A 1 247 ? 27.518 -9.253 -35.607 1.00 86.81 247 HIS A O 1
ATOM 1974 N N . ILE A 1 248 ? 25.459 -10.059 -35.199 1.00 83.00 248 ILE A N 1
ATOM 1975 C CA . ILE A 1 248 ? 25.325 -9.396 -33.911 1.00 83.00 248 ILE A CA 1
ATOM 1976 C C . ILE A 1 248 ? 26.128 -10.204 -32.909 1.00 83.00 248 ILE A C 1
ATOM 1978 O O . ILE A 1 248 ? 25.926 -11.413 -32.733 1.00 83.00 248 ILE A O 1
ATOM 1982 N N . ARG A 1 249 ? 27.008 -9.499 -32.216 1.00 83.56 249 ARG A N 1
ATOM 1983 C CA . ARG A 1 249 ? 27.652 -10.009 -31.025 1.00 83.56 249 ARG A CA 1
ATOM 1984 C C . ARG A 1 249 ? 27.317 -9.105 -29.857 1.00 83.56 249 ARG A C 1
ATOM 1986 O O . ARG A 1 249 ? 27.315 -7.885 -30.024 1.00 83.56 249 ARG A O 1
ATOM 1993 N N . SER A 1 250 ? 27.047 -9.702 -28.699 1.00 85.00 250 SER A N 1
ATOM 1994 C CA . SER A 1 250 ? 26.986 -8.925 -27.463 1.00 85.00 250 SER A CA 1
ATOM 1995 C C . SER A 1 250 ? 28.355 -8.299 -27.183 1.00 85.00 250 SER A C 1
ATOM 1997 O O . SER A 1 250 ? 29.368 -8.658 -27.794 1.00 85.00 250 SER A O 1
ATOM 1999 N N . SER A 1 251 ? 28.430 -7.404 -26.205 1.00 88.31 251 SER A N 1
ATOM 2000 C CA . SER A 1 251 ? 29.707 -6.881 -25.704 1.00 88.31 251 SER A CA 1
ATOM 2001 C C . SER A 1 251 ? 30.646 -7.958 -25.131 1.00 88.31 251 SER A C 1
ATOM 2003 O O . SER A 1 251 ? 31.810 -7.667 -24.874 1.00 88.31 251 SER A O 1
ATOM 2005 N N . PHE A 1 252 ? 30.162 -9.192 -24.943 1.00 85.69 252 PHE A N 1
ATOM 2006 C CA . PHE A 1 252 ? 30.955 -10.373 -24.576 1.00 85.69 252 PHE A CA 1
ATOM 2007 C C . PHE A 1 252 ? 31.385 -11.218 -25.784 1.00 85.69 252 PHE A C 1
ATOM 2009 O O . PHE A 1 252 ? 31.881 -12.328 -25.628 1.00 85.69 252 PHE A O 1
ATOM 2016 N N . PHE A 1 253 ? 31.182 -10.713 -27.002 1.00 83.06 253 PHE A N 1
ATOM 2017 C CA . PHE A 1 253 ? 31.428 -11.408 -28.267 1.00 83.06 253 PHE A CA 1
ATOM 2018 C C . PHE A 1 253 ? 30.569 -12.668 -28.506 1.00 83.06 253 PHE A C 1
ATOM 2020 O O . PHE A 1 253 ? 30.765 -13.362 -29.515 1.00 83.06 253 PHE A O 1
ATOM 2027 N N . GLU A 1 254 ? 29.570 -12.924 -27.653 1.00 82.12 254 GLU A N 1
ATOM 2028 C CA . GLU A 1 254 ? 28.598 -14.005 -27.829 1.00 82.12 254 GLU A CA 1
ATOM 2029 C C . GLU A 1 254 ? 27.763 -13.766 -29.080 1.00 82.12 254 GLU A C 1
ATOM 2031 O O . GLU A 1 254 ? 27.256 -12.665 -29.301 1.00 82.12 254 GLU A O 1
ATOM 2036 N N . PHE A 1 255 ? 27.591 -14.800 -29.899 1.00 82.50 255 PHE A N 1
ATOM 2037 C CA . PHE A 1 255 ? 26.743 -14.713 -31.078 1.00 82.50 255 PHE A CA 1
ATOM 2038 C C . PHE A 1 255 ? 25.272 -14.550 -30.669 1.00 82.50 255 PHE A C 1
ATOM 2040 O O . PHE A 1 255 ? 24.725 -15.384 -29.949 1.00 82.50 255 PHE A O 1
ATOM 2047 N N . ARG A 1 256 ? 24.629 -13.479 -31.146 1.00 78.00 256 ARG A N 1
ATOM 2048 C CA . ARG A 1 256 ? 23.217 -13.164 -30.867 1.00 78.00 256 ARG A CA 1
ATOM 2049 C C . ARG A 1 256 ? 22.314 -13.299 -32.095 1.00 78.00 256 ARG A C 1
ATOM 2051 O O . ARG A 1 256 ? 21.100 -13.237 -31.949 1.00 78.00 256 ARG A O 1
ATOM 2058 N N . GLY A 1 257 ? 22.874 -13.484 -33.289 1.00 83.25 257 GLY A N 1
ATOM 2059 C CA . GLY A 1 257 ? 22.116 -13.607 -34.535 1.00 83.25 257 GLY A CA 1
ATOM 2060 C C . GLY A 1 257 ? 22.804 -12.932 -35.715 1.00 83.25 257 GLY A C 1
ATOM 2061 O O . GLY A 1 257 ? 23.857 -12.316 -35.560 1.00 83.25 257 GLY A O 1
ATOM 2062 N N . ALA A 1 258 ? 22.191 -13.029 -36.893 1.00 86.44 258 ALA A N 1
ATOM 2063 C CA . ALA A 1 258 ? 22.630 -12.344 -38.105 1.00 86.44 258 ALA A CA 1
ATOM 2064 C C . ALA A 1 258 ? 21.630 -11.249 -38.500 1.00 86.44 258 ALA A C 1
ATOM 2066 O O . ALA A 1 258 ? 20.418 -11.402 -38.324 1.00 86.44 258 ALA A O 1
ATOM 2067 N N . VAL A 1 259 ? 22.141 -10.142 -39.033 1.00 88.88 259 VAL A N 1
ATOM 2068 C CA . VAL A 1 259 ? 21.350 -9.000 -39.499 1.00 88.88 259 VAL A CA 1
ATOM 2069 C C . VAL A 1 259 ? 21.717 -8.685 -40.936 1.00 88.88 259 VAL A C 1
ATOM 2071 O O . VAL A 1 259 ? 22.900 -8.582 -41.248 1.00 88.88 259 VAL A O 1
ATOM 2074 N N . GLN A 1 260 ? 20.715 -8.476 -41.784 1.00 91.44 260 GLN A N 1
ATOM 2075 C CA . GLN A 1 260 ? 20.919 -7.957 -43.136 1.00 91.44 260 GLN A CA 1
ATOM 2076 C C . GLN A 1 260 ? 21.451 -6.518 -43.067 1.00 91.44 260 GLN A C 1
ATOM 2078 O O . GLN A 1 260 ? 20.869 -5.674 -42.374 1.00 91.44 260 GLN A O 1
ATOM 2083 N N . HIS A 1 261 ? 22.536 -6.219 -43.784 1.00 91.75 261 HIS A N 1
ATOM 2084 C CA . HIS A 1 261 ? 23.029 -4.850 -43.914 1.00 91.75 261 HIS A CA 1
ATOM 2085 C C . HIS A 1 261 ? 21.947 -3.941 -44.505 1.00 91.75 261 HIS A C 1
ATOM 2087 O O . HIS A 1 261 ? 21.150 -4.355 -45.343 1.00 91.75 261 HIS A O 1
ATOM 2093 N N . SER A 1 262 ? 21.902 -2.689 -44.052 1.00 91.06 262 SER A N 1
ATOM 2094 C CA . SER A 1 262 ? 21.032 -1.660 -44.621 1.00 91.06 262 SER A CA 1
ATOM 2095 C C . SER A 1 262 ? 21.825 -0.768 -45.568 1.00 91.06 262 SER A C 1
ATOM 2097 O O . SER A 1 262 ? 22.945 -0.377 -45.240 1.00 91.06 262 SER A O 1
ATOM 2099 N N . ILE A 1 263 ? 21.216 -0.400 -46.686 1.00 93.25 263 ILE A N 1
ATOM 2100 C CA . ILE A 1 263 ? 21.731 0.566 -47.659 1.00 93.25 263 ILE A CA 1
ATOM 2101 C C . ILE A 1 263 ? 20.863 1.825 -47.649 1.00 93.25 263 ILE A C 1
ATOM 2103 O O . ILE A 1 263 ? 19.735 1.796 -47.153 1.00 93.25 263 ILE A O 1
ATOM 2107 N N . ASP A 1 264 ? 21.385 2.922 -48.197 1.00 92.50 264 ASP A N 1
ATOM 2108 C CA . ASP A 1 264 ? 20.599 4.136 -48.436 1.00 92.50 264 ASP A CA 1
ATOM 2109 C C . ASP A 1 264 ? 19.372 3.797 -49.298 1.00 92.50 264 ASP A C 1
ATOM 2111 O O . ASP A 1 264 ? 19.478 3.091 -50.306 1.00 92.50 264 ASP A O 1
ATOM 2115 N N . ALA A 1 265 ? 18.199 4.253 -48.863 1.00 88.06 265 ALA A N 1
ATOM 2116 C CA . ALA A 1 265 ? 16.955 4.026 -49.582 1.00 88.06 265 ALA A CA 1
ATOM 2117 C C . ALA A 1 265 ? 16.872 4.865 -50.867 1.00 88.06 265 ALA A C 1
ATOM 2119 O O . ALA A 1 265 ? 16.209 4.462 -51.822 1.00 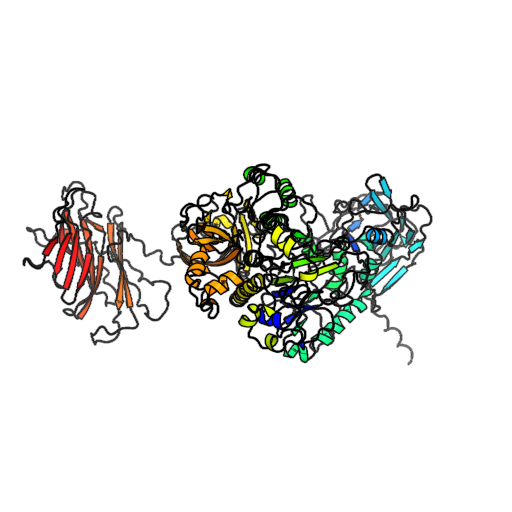88.06 265 ALA A O 1
ATOM 2120 N N . GLY A 1 266 ? 17.547 6.016 -50.912 1.00 82.31 266 GLY A N 1
ATOM 2121 C CA . GLY A 1 266 ? 17.302 7.051 -51.909 1.00 82.31 266 GLY A CA 1
ATOM 2122 C C . GLY A 1 266 ? 16.042 7.875 -51.604 1.00 82.31 266 GLY A C 1
ATOM 2123 O O . GLY A 1 266 ? 15.306 7.634 -50.648 1.00 82.31 266 GLY A O 1
ATOM 2124 N N . SER A 1 267 ? 15.775 8.895 -52.423 1.00 82.00 267 SER A N 1
ATOM 2125 C CA . SER A 1 267 ? 14.680 9.847 -52.183 1.00 82.00 267 SER A CA 1
ATOM 2126 C C . SER A 1 267 ? 13.288 9.218 -52.352 1.00 82.00 267 SER A C 1
ATOM 2128 O O . SER A 1 267 ? 13.046 8.529 -53.342 1.00 82.00 267 SER A O 1
ATOM 2130 N N . ASN A 1 268 ? 12.340 9.559 -51.467 1.00 84.12 268 ASN A N 1
ATOM 2131 C CA . ASN A 1 268 ? 10.906 9.230 -51.564 1.00 84.12 268 ASN A CA 1
ATOM 2132 C C . ASN A 1 268 ? 10.522 7.736 -51.453 1.00 84.12 268 ASN A C 1
ATOM 2134 O O . ASN A 1 268 ? 9.408 7.357 -51.828 1.00 84.12 268 ASN A O 1
ATOM 2138 N N . ILE A 1 269 ? 11.379 6.874 -50.900 1.00 92.81 269 ILE A N 1
ATOM 2139 C CA . ILE A 1 269 ? 11.032 5.462 -50.668 1.00 92.81 269 ILE A CA 1
ATOM 2140 C C . ILE A 1 269 ? 10.140 5.309 -49.434 1.00 92.81 269 ILE A C 1
ATOM 2142 O O . ILE A 1 269 ? 10.596 5.473 -48.310 1.00 92.81 269 ILE A O 1
ATOM 2146 N N . ARG A 1 270 ? 8.863 4.951 -49.630 1.00 92.88 270 ARG A N 1
ATOM 2147 C CA . ARG A 1 270 ? 7.861 4.778 -48.548 1.00 92.88 270 ARG A CA 1
ATOM 2148 C C . ARG A 1 270 ? 7.441 3.327 -48.291 1.00 92.88 270 ARG A C 1
ATOM 2150 O O . ARG A 1 270 ? 6.563 3.045 -47.476 1.00 92.88 270 ARG A O 1
ATOM 2157 N N . GLU A 1 271 ? 8.055 2.395 -49.009 1.00 94.88 271 GLU A N 1
ATOM 2158 C CA . GLU A 1 271 ? 7.871 0.957 -48.851 1.00 94.88 271 GLU A CA 1
ATOM 2159 C C . GLU A 1 271 ? 9.166 0.231 -49.212 1.00 94.88 271 GLU A C 1
ATOM 2161 O O . GLU A 1 271 ? 9.930 0.703 -50.052 1.00 94.88 271 GLU A O 1
ATOM 2166 N N . PHE A 1 272 ? 9.406 -0.929 -48.609 1.00 95.62 272 PHE A N 1
ATOM 2167 C CA . PHE A 1 272 ? 10.507 -1.799 -49.015 1.00 95.62 272 PHE A CA 1
ATOM 2168 C C . PHE A 1 272 ? 10.085 -3.264 -49.003 1.00 95.62 272 PHE A C 1
ATOM 2170 O O . PHE A 1 272 ? 9.068 -3.640 -48.411 1.00 95.62 272 PHE A O 1
ATOM 2177 N N . PHE A 1 273 ? 10.880 -4.094 -49.675 1.00 94.62 273 PHE A N 1
ATOM 2178 C CA . PHE A 1 273 ? 10.603 -5.512 -49.851 1.00 94.62 273 PHE A CA 1
ATOM 2179 C C . PHE A 1 273 ? 11.650 -6.361 -49.145 1.00 94.62 273 PHE A C 1
ATOM 2181 O O . PHE A 1 273 ? 12.847 -6.119 -49.281 1.00 94.62 273 PHE A O 1
ATOM 2188 N N . ILE A 1 274 ? 11.187 -7.392 -48.446 1.00 94.19 274 ILE A N 1
ATOM 2189 C CA . ILE A 1 274 ? 12.024 -8.506 -48.009 1.00 94.19 274 ILE A CA 1
ATOM 2190 C C . ILE A 1 274 ? 11.983 -9.542 -49.120 1.00 94.19 274 ILE A C 1
ATOM 2192 O O . ILE A 1 274 ? 10.899 -9.992 -49.495 1.00 94.19 274 ILE A O 1
ATOM 2196 N N . ARG A 1 275 ? 13.146 -9.891 -49.660 1.00 92.56 275 ARG A N 1
ATOM 2197 C CA . ARG A 1 275 ? 13.296 -10.792 -50.807 1.00 92.56 275 ARG A CA 1
ATOM 2198 C C . ARG A 1 275 ? 13.756 -12.173 -50.364 1.00 92.56 275 ARG A C 1
ATOM 2200 O O . ARG A 1 275 ? 14.317 -12.332 -49.282 1.00 92.56 275 ARG A O 1
ATOM 2207 N N . ARG A 1 276 ? 13.522 -13.177 -51.207 1.00 88.81 276 ARG A N 1
ATOM 2208 C CA . ARG A 1 276 ? 13.837 -14.579 -50.913 1.00 88.81 276 ARG A CA 1
ATOM 2209 C C . ARG A 1 276 ? 15.332 -14.791 -50.655 1.00 88.81 276 ARG A C 1
ATOM 2211 O O . ARG A 1 276 ? 15.692 -15.503 -49.723 1.00 88.81 276 ARG A O 1
ATOM 2218 N N . ASN A 1 277 ? 16.203 -14.123 -51.406 1.00 89.19 277 ASN A N 1
ATOM 2219 C CA . ASN A 1 277 ? 17.657 -14.135 -51.204 1.00 89.19 277 ASN A CA 1
ATOM 2220 C C . ASN A 1 277 ? 18.151 -13.447 -49.917 1.00 89.19 277 ASN A C 1
ATOM 2222 O O . ASN A 1 277 ? 19.301 -13.661 -49.548 1.00 89.19 277 ASN A O 1
ATOM 2226 N N . MET A 1 278 ? 17.310 -12.668 -49.226 1.00 91.06 278 MET A N 1
ATOM 2227 C CA . MET A 1 278 ? 17.616 -12.120 -47.897 1.00 91.06 278 MET A CA 1
ATOM 2228 C C . MET A 1 278 ? 17.308 -13.124 -46.776 1.00 91.06 278 MET A C 1
ATOM 2230 O O . MET A 1 278 ? 17.599 -12.857 -45.616 1.00 91.06 278 MET A O 1
ATOM 2234 N N . LEU A 1 279 ? 16.659 -14.253 -47.081 1.00 88.50 279 LEU A N 1
ATOM 2235 C CA . LEU A 1 279 ? 16.305 -15.274 -46.099 1.00 88.50 279 LEU A CA 1
ATOM 2236 C C . LEU A 1 279 ? 17.337 -16.407 -46.140 1.00 88.50 279 LEU A C 1
ATOM 2238 O O . LEU A 1 279 ? 17.537 -16.977 -47.222 1.00 88.50 279 LEU A O 1
ATOM 2242 N N . PRO A 1 280 ? 17.943 -16.780 -44.997 1.00 82.81 280 PRO A N 1
ATOM 2243 C CA . PRO A 1 280 ? 18.953 -17.830 -44.951 1.00 82.81 280 PRO A CA 1
ATOM 2244 C C . PRO A 1 280 ? 18.382 -19.159 -45.456 1.00 82.81 280 PRO A C 1
ATOM 2246 O O . PRO A 1 280 ? 17.182 -19.417 -45.341 1.00 82.81 280 PRO A O 1
ATOM 2249 N N . LEU A 1 281 ? 19.249 -19.977 -46.061 1.00 79.44 281 LEU A N 1
ATOM 2250 C CA . LEU A 1 281 ? 18.888 -21.306 -46.568 1.00 79.44 281 LEU A CA 1
ATOM 2251 C C . LEU A 1 281 ? 18.703 -22.343 -45.456 1.00 79.44 281 LEU A C 1
ATOM 2253 O O . LEU A 1 281 ? 18.007 -23.334 -45.650 1.00 79.44 281 LEU A O 1
ATOM 2257 N N . ASP A 1 282 ? 19.352 -22.145 -44.309 1.00 71.31 282 ASP A N 1
ATOM 2258 C CA . ASP A 1 282 ? 19.195 -23.018 -43.152 1.00 71.31 282 ASP A CA 1
ATOM 2259 C C . ASP A 1 282 ? 17.920 -22.679 -42.353 1.00 71.31 282 ASP A C 1
ATOM 2261 O O . ASP A 1 282 ? 17.187 -21.733 -42.642 1.00 71.31 282 ASP A O 1
ATOM 2265 N N . THR A 1 283 ? 17.624 -23.460 -41.310 1.00 63.53 283 THR A N 1
ATOM 2266 C CA . THR A 1 283 ? 16.486 -23.186 -40.413 1.00 63.53 283 THR A CA 1
ATOM 2267 C C . THR A 1 283 ? 16.723 -21.998 -39.464 1.00 63.53 283 THR A C 1
ATOM 2269 O O . THR A 1 283 ? 15.956 -21.823 -38.507 1.00 63.53 283 THR A O 1
ATOM 2272 N N . GLY A 1 284 ? 17.802 -21.233 -39.658 1.00 76.25 284 GLY A N 1
ATOM 2273 C CA . GLY A 1 284 ? 18.211 -20.108 -38.828 1.00 76.25 284 GLY A CA 1
ATOM 2274 C C . GLY A 1 284 ? 17.316 -18.882 -39.006 1.00 76.25 284 GLY A C 1
ATOM 2275 O O . GLY A 1 284 ? 16.701 -18.668 -40.047 1.00 76.25 284 GLY A O 1
ATOM 2276 N N . ASN A 1 285 ? 17.227 -18.060 -37.958 1.00 84.25 285 ASN A N 1
ATOM 2277 C CA . ASN A 1 285 ? 16.536 -16.773 -38.032 1.00 84.25 285 ASN A CA 1
ATOM 2278 C C . ASN A 1 285 ? 17.493 -15.691 -38.532 1.00 84.25 285 ASN A C 1
ATOM 2280 O O . ASN A 1 285 ? 18.633 -15.621 -38.071 1.00 84.25 285 ASN A O 1
ATOM 2284 N N . ILE A 1 286 ? 16.982 -14.781 -39.357 1.00 88.19 286 ILE A N 1
ATOM 2285 C CA . ILE A 1 286 ? 17.652 -13.533 -39.714 1.00 88.19 286 ILE A CA 1
ATOM 2286 C C . ILE A 1 286 ? 16.848 -12.336 -39.216 1.00 88.19 286 ILE A C 1
ATOM 2288 O O . ILE A 1 286 ? 15.617 -12.373 -39.137 1.00 88.19 286 ILE A O 1
ATOM 2292 N N . THR A 1 287 ? 17.551 -11.261 -38.875 1.00 90.44 287 THR A N 1
ATOM 2293 C CA . THR A 1 287 ? 16.938 -9.963 -38.618 1.00 90.44 287 THR A CA 1
ATOM 2294 C C . THR A 1 287 ? 17.101 -9.040 -39.805 1.00 90.44 287 THR A C 1
ATOM 2296 O O . THR A 1 287 ? 18.202 -8.809 -40.297 1.00 90.44 287 THR A O 1
ATOM 2299 N N . ILE A 1 288 ? 15.991 -8.453 -40.225 1.00 93.12 288 ILE A N 1
ATOM 2300 C CA . ILE A 1 288 ? 15.956 -7.460 -41.287 1.00 93.12 288 ILE A CA 1
ATOM 2301 C C . ILE A 1 288 ? 15.472 -6.149 -40.681 1.00 93.12 288 ILE A C 1
ATOM 2303 O O . ILE A 1 288 ? 14.527 -6.127 -39.889 1.00 93.12 288 ILE A O 1
ATOM 2307 N N . SER A 1 289 ? 16.147 -5.052 -41.017 1.00 93.19 289 SER A N 1
ATOM 2308 C CA . SER A 1 289 ? 15.827 -3.736 -40.473 1.00 93.19 289 SER A CA 1
ATOM 2309 C C . SER A 1 289 ? 15.903 -2.639 -41.521 1.00 93.19 289 SER A C 1
ATOM 2311 O O . SER A 1 289 ? 16.732 -2.698 -42.424 1.00 93.19 289 SER A O 1
ATOM 2313 N N . ALA A 1 290 ? 15.078 -1.620 -41.328 1.00 94.75 290 ALA A N 1
ATOM 2314 C CA . ALA A 1 290 ? 15.077 -0.365 -42.066 1.00 94.75 290 ALA A CA 1
ATOM 2315 C C . ALA A 1 290 ? 14.980 0.779 -41.052 1.00 94.75 290 ALA A C 1
ATOM 2317 O O . ALA A 1 290 ? 14.421 0.586 -39.966 1.00 94.75 290 ALA A O 1
ATOM 2318 N N . HIS A 1 291 ? 15.523 1.950 -41.376 1.00 92.56 291 HIS A N 1
ATOM 2319 C CA . HIS A 1 291 ? 15.480 3.104 -40.475 1.00 92.56 291 HIS A CA 1
ATOM 2320 C C . HIS A 1 291 ? 14.917 4.350 -41.142 1.00 92.56 291 HIS A C 1
ATOM 2322 O O . HIS A 1 291 ? 14.952 4.478 -42.366 1.00 92.56 291 HIS A O 1
ATOM 2328 N N . PHE A 1 292 ? 14.399 5.246 -40.311 1.00 90.50 292 PHE A N 1
ATOM 2329 C CA . PHE A 1 292 ? 13.794 6.506 -40.715 1.00 90.50 292 PHE A CA 1
ATOM 2330 C C . PHE A 1 292 ? 13.956 7.574 -39.619 1.00 90.50 292 PHE A C 1
ATOM 2332 O O . PHE A 1 292 ? 14.189 7.238 -38.454 1.00 90.50 292 PHE A O 1
ATOM 2339 N N . ILE A 1 293 ? 13.803 8.848 -39.980 1.00 85.94 293 ILE A N 1
ATOM 2340 C CA . ILE A 1 293 ? 13.867 10.007 -39.074 1.00 85.94 293 ILE A CA 1
ATOM 2341 C C . ILE A 1 293 ? 12.595 10.853 -39.227 1.00 85.94 293 ILE A C 1
ATOM 2343 O O . ILE A 1 293 ? 12.156 11.105 -40.346 1.00 85.94 293 ILE A O 1
ATOM 2347 N N . CYS A 1 294 ? 12.005 11.326 -38.123 1.00 80.75 294 CYS A N 1
ATOM 2348 C CA . CYS A 1 294 ? 10.757 12.110 -38.090 1.00 80.75 294 CYS A CA 1
ATOM 2349 C C . CYS A 1 294 ? 11.004 13.614 -37.854 1.00 80.75 294 CYS A C 1
ATOM 2351 O O . CYS A 1 294 ? 10.447 14.221 -36.942 1.00 80.75 294 CYS A O 1
ATOM 2353 N N . ALA A 1 295 ? 11.861 14.240 -38.667 1.00 74.19 295 ALA A N 1
ATOM 2354 C CA . ALA A 1 295 ? 12.347 15.605 -38.420 1.00 74.19 295 ALA A CA 1
ATOM 2355 C C . ALA A 1 295 ? 11.367 16.745 -38.789 1.00 74.19 295 ALA A C 1
ATOM 2357 O O . ALA A 1 295 ? 11.620 17.887 -38.412 1.00 74.19 295 ALA A O 1
ATOM 2358 N N . GLY A 1 296 ? 10.240 16.474 -39.463 1.00 66.56 296 GLY A N 1
ATOM 2359 C CA . GLY A 1 296 ? 9.178 17.463 -39.719 1.00 66.56 296 GLY A CA 1
ATOM 2360 C C . GLY A 1 296 ? 9.393 18.417 -40.889 1.00 66.56 296 GLY A C 1
ATOM 2361 O O . GLY A 1 296 ? 8.681 19.415 -40.974 1.00 66.56 296 GLY A O 1
ATOM 2362 N N . GLU A 1 297 ? 10.333 18.123 -41.783 1.00 62.06 297 GLU A N 1
ATOM 2363 C CA . GLU A 1 297 ? 10.486 18.861 -43.040 1.00 62.06 297 GLU A CA 1
ATOM 2364 C C . GLU A 1 297 ? 9.417 18.414 -44.064 1.00 62.06 297 GLU A C 1
ATOM 2366 O O . GLU A 1 297 ? 9.123 17.215 -44.129 1.00 62.06 297 GLU A O 1
ATOM 2371 N N . PRO A 1 298 ? 8.843 19.324 -44.883 1.00 49.06 298 PRO A N 1
ATOM 2372 C CA . PRO A 1 298 ? 7.704 19.037 -45.772 1.00 49.06 298 PRO A CA 1
ATOM 2373 C C . PRO A 1 298 ? 7.920 17.905 -46.792 1.00 49.06 298 PRO A C 1
ATOM 2375 O O . PRO A 1 298 ? 6.947 17.354 -47.302 1.00 49.06 298 PRO A O 1
ATOM 2378 N N . GLU A 1 299 ? 9.176 17.556 -47.084 1.00 55.62 299 GLU A N 1
ATOM 2379 C CA . GLU A 1 299 ? 9.566 16.541 -48.073 1.00 55.62 299 GLU A CA 1
ATOM 2380 C C . GLU A 1 299 ? 9.901 15.165 -47.456 1.00 55.62 299 GLU A C 1
ATOM 2382 O O . GLU A 1 299 ? 10.053 14.198 -48.193 1.00 55.62 299 GLU A O 1
ATOM 2387 N N . ASN A 1 300 ? 9.958 15.043 -46.120 1.00 69.81 300 ASN A N 1
ATOM 2388 C CA . ASN A 1 300 ? 10.390 13.824 -45.417 1.00 69.81 300 ASN A CA 1
ATOM 2389 C C . ASN A 1 300 ? 9.226 13.153 -44.646 1.00 69.81 300 ASN A C 1
ATOM 2391 O O . ASN A 1 300 ? 8.176 12.819 -45.209 1.00 69.81 300 ASN A O 1
ATOM 2395 N N . ASN A 1 301 ? 9.427 12.938 -43.341 1.00 84.94 301 ASN A N 1
ATOM 2396 C CA . ASN A 1 301 ? 8.459 12.411 -42.385 1.00 84.94 301 ASN A CA 1
ATOM 2397 C C . ASN A 1 301 ? 7.982 13.521 -41.441 1.00 84.94 301 ASN A C 1
ATOM 2399 O O . ASN A 1 301 ? 8.796 14.355 -41.024 1.00 84.94 301 ASN A O 1
ATOM 2403 N N . PRO A 1 302 ? 6.697 13.516 -41.042 1.00 81.50 302 PRO A N 1
ATOM 2404 C CA . PRO A 1 302 ? 6.187 14.482 -40.077 1.00 81.50 302 PRO A CA 1
ATOM 2405 C C . PRO A 1 302 ? 6.860 14.311 -38.711 1.00 81.50 302 PRO A C 1
ATOM 2407 O O . PRO A 1 302 ? 7.211 13.199 -38.320 1.00 81.50 302 PRO A O 1
ATOM 2410 N N . LYS A 1 303 ? 6.974 15.409 -37.953 1.00 80.94 303 LYS A N 1
ATOM 2411 C CA . LYS A 1 303 ? 7.210 15.329 -36.505 1.00 80.94 303 LYS A CA 1
ATOM 2412 C C . LYS A 1 303 ? 5.995 14.671 -35.861 1.00 80.94 303 LYS A C 1
ATOM 2414 O O . LYS A 1 303 ? 4.872 15.110 -36.104 1.00 80.94 303 LYS A O 1
ATOM 2419 N N . LEU A 1 304 ? 6.227 13.650 -35.045 1.00 77.38 304 LEU A N 1
ATOM 2420 C CA . LEU A 1 304 ? 5.180 12.904 -34.364 1.00 77.38 304 LEU A CA 1
ATOM 2421 C C . LEU A 1 304 ? 4.973 13.433 -32.939 1.00 77.38 304 LEU A C 1
ATOM 2423 O O . LEU A 1 304 ? 5.908 13.751 -32.206 1.00 77.38 304 LEU A O 1
ATOM 2427 N N . SER A 1 305 ? 3.721 13.516 -32.525 1.00 72.06 305 SER A N 1
ATOM 2428 C CA . SER A 1 305 ? 3.290 13.892 -31.183 1.00 72.06 305 SER A CA 1
ATOM 2429 C C . SER A 1 305 ? 2.615 12.712 -30.477 1.00 72.06 305 SER A C 1
ATOM 2431 O O . SER A 1 305 ? 2.271 11.709 -31.092 1.00 72.06 305 SER A O 1
ATOM 2433 N N . LEU A 1 306 ? 2.395 12.819 -29.164 1.00 66.06 306 LEU A N 1
ATOM 2434 C CA . LEU A 1 306 ? 1.793 11.744 -28.353 1.00 66.06 306 LEU A CA 1
ATOM 2435 C C . LEU A 1 306 ? 0.347 11.398 -28.746 1.00 66.06 306 LEU A C 1
ATOM 2437 O O . LEU A 1 306 ? -0.151 10.341 -28.372 1.00 66.06 306 LEU A O 1
ATOM 2441 N N . SER A 1 307 ? -0.345 12.298 -29.449 1.00 69.19 307 SER A N 1
ATOM 2442 C CA . SER A 1 307 ? -1.695 12.060 -29.977 1.00 69.19 307 SER A CA 1
ATOM 2443 C C . SER A 1 307 ? -1.697 11.405 -31.356 1.00 69.19 307 SER A C 1
ATOM 2445 O O . SER A 1 307 ? -2.766 11.049 -31.852 1.00 69.19 307 SER A O 1
ATOM 2447 N N . ASP A 1 308 ? -0.526 11.265 -31.975 1.00 78.25 308 ASP A N 1
ATOM 2448 C CA . ASP A 1 308 ? -0.389 10.723 -33.317 1.00 78.25 308 ASP A CA 1
ATOM 2449 C C . ASP A 1 308 ? -0.233 9.200 -33.282 1.00 78.25 308 ASP A C 1
ATOM 2451 O O . ASP A 1 308 ? 0.118 8.589 -32.265 1.00 78.25 308 ASP A O 1
ATOM 2455 N N . SER A 1 309 ? -0.504 8.575 -34.424 1.00 81.06 309 SER A N 1
ATOM 2456 C CA . SER A 1 309 ? -0.330 7.135 -34.607 1.00 81.06 309 SER A CA 1
ATOM 2457 C C . SER A 1 309 ? 0.811 6.842 -35.572 1.00 81.06 309 SER A C 1
ATOM 2459 O O . SER A 1 309 ? 0.986 7.534 -36.577 1.00 81.06 309 SER A O 1
ATOM 2461 N N . LEU A 1 310 ? 1.564 5.790 -35.264 1.00 84.19 310 LEU A N 1
ATOM 2462 C CA . LEU A 1 310 ? 2.595 5.200 -36.101 1.00 84.19 310 LEU A CA 1
ATOM 2463 C C . LEU A 1 310 ? 2.427 3.680 -36.072 1.00 84.19 310 LEU A C 1
ATOM 2465 O O . LEU A 1 310 ? 2.638 3.031 -35.047 1.00 84.19 310 LEU A O 1
ATOM 2469 N N . GLY A 1 311 ? 2.028 3.118 -37.207 1.00 84.00 311 GLY A N 1
ATOM 2470 C CA . GLY A 1 311 ? 1.736 1.700 -37.357 1.00 84.00 311 GLY A CA 1
ATOM 2471 C C . GLY A 1 311 ? 2.778 0.936 -38.157 1.00 84.00 311 GLY A C 1
ATOM 2472 O O . GLY A 1 311 ? 3.737 1.489 -38.692 1.00 84.00 311 GLY A O 1
ATOM 2473 N N . ILE A 1 312 ? 2.536 -0.366 -38.274 1.00 87.12 312 ILE A N 1
ATOM 2474 C CA . ILE A 1 312 ? 3.279 -1.278 -39.141 1.00 87.12 312 ILE A CA 1
ATOM 2475 C C . ILE A 1 312 ? 2.257 -1.985 -40.025 1.00 87.12 312 ILE A C 1
ATOM 2477 O O . ILE A 1 312 ? 1.215 -2.412 -39.536 1.00 87.12 312 ILE A O 1
ATOM 2481 N N . GLN A 1 313 ? 2.562 -2.117 -41.311 1.00 88.50 313 GLN A N 1
ATOM 2482 C CA . GLN A 1 313 ? 1.842 -2.980 -42.236 1.00 88.50 313 GLN A CA 1
ATOM 2483 C C . GLN A 1 313 ? 2.819 -3.957 -42.880 1.00 88.50 313 GLN A C 1
ATOM 2485 O O . GLN A 1 313 ? 3.849 -3.550 -43.428 1.00 88.50 313 GLN A O 1
ATOM 2490 N N . VAL A 1 314 ? 2.480 -5.244 -42.825 1.00 88.50 314 VAL A N 1
ATOM 2491 C CA . VAL A 1 314 ? 3.228 -6.312 -43.495 1.00 88.50 314 VAL A CA 1
ATOM 2492 C C . VAL A 1 314 ? 2.296 -6.984 -44.483 1.00 88.50 314 VAL A C 1
ATOM 2494 O O . VAL A 1 314 ? 1.254 -7.522 -44.111 1.00 88.50 314 VAL A O 1
ATOM 2497 N N . PHE A 1 315 ? 2.685 -6.962 -45.752 1.00 88.50 315 PHE A N 1
ATOM 2498 C CA . PHE A 1 315 ? 1.967 -7.646 -46.813 1.00 88.50 315 PHE A CA 1
ATOM 2499 C C . PHE A 1 315 ? 2.742 -8.882 -47.249 1.00 88.50 315 PHE A C 1
ATOM 2501 O O . PHE A 1 315 ? 3.932 -8.784 -47.546 1.00 88.50 315 PHE A O 1
ATOM 2508 N N . TYR A 1 316 ? 2.063 -10.021 -47.327 1.00 86.88 316 TYR A N 1
ATOM 2509 C CA . TYR A 1 316 ? 2.596 -11.255 -47.885 1.00 86.88 316 TYR A CA 1
ATOM 2510 C C . TYR A 1 316 ? 2.306 -11.332 -49.382 1.00 86.88 316 TYR A C 1
ATOM 2512 O O . TYR A 1 316 ? 1.196 -11.026 -49.821 1.00 86.88 316 TYR A O 1
ATOM 2520 N N . LEU A 1 317 ? 3.318 -11.706 -50.169 1.00 87.19 317 LEU A N 1
ATOM 2521 C CA . LEU A 1 317 ? 3.270 -11.663 -51.634 1.00 87.19 317 LEU A CA 1
ATOM 2522 C C . LEU A 1 317 ? 3.133 -13.043 -52.297 1.00 87.19 317 LEU A C 1
ATOM 2524 O O . LEU A 1 317 ? 3.083 -13.103 -53.520 1.00 87.19 317 LEU A O 1
ATOM 2528 N N . GLY A 1 318 ? 3.064 -14.132 -51.521 1.00 77.38 318 GLY A N 1
ATOM 2529 C CA . GLY A 1 318 ? 2.760 -15.474 -52.045 1.00 77.38 318 GLY A CA 1
ATOM 2530 C C . GLY A 1 318 ? 3.935 -16.261 -52.635 1.00 77.38 318 GLY A C 1
ATOM 2531 O O . GLY A 1 318 ? 3.723 -17.329 -53.201 1.00 77.38 318 GLY A O 1
ATOM 2532 N N . ASN A 1 319 ? 5.167 -15.752 -52.525 1.00 80.75 319 ASN A N 1
ATOM 2533 C CA . ASN A 1 319 ? 6.322 -16.313 -53.238 1.00 80.75 319 ASN A CA 1
ATOM 2534 C C . ASN A 1 319 ? 7.201 -17.270 -52.406 1.00 80.75 319 ASN A C 1
ATOM 2536 O O . ASN A 1 319 ? 7.956 -18.055 -52.978 1.00 80.75 319 ASN A O 1
ATOM 2540 N N . THR A 1 320 ? 7.172 -17.201 -51.069 1.00 84.38 320 THR A N 1
ATOM 2541 C CA . THR A 1 320 ? 8.000 -18.035 -50.164 1.00 84.38 320 THR A CA 1
ATOM 2542 C C . THR A 1 320 ? 7.373 -18.106 -48.779 1.00 84.38 320 THR A C 1
ATOM 2544 O O . THR A 1 320 ? 7.028 -17.064 -48.233 1.00 84.38 320 THR A O 1
ATOM 2547 N N . ASP A 1 321 ? 7.248 -19.291 -48.186 1.00 81.50 321 ASP A N 1
ATOM 2548 C CA . ASP A 1 321 ? 6.692 -19.439 -46.835 1.00 81.50 321 ASP A CA 1
ATOM 2549 C C . ASP A 1 321 ? 7.685 -18.934 -45.777 1.00 81.50 321 ASP A C 1
ATOM 2551 O O . ASP A 1 321 ? 8.869 -19.295 -45.785 1.00 81.50 321 ASP A O 1
ATOM 2555 N N . VAL A 1 322 ? 7.203 -18.112 -44.841 1.00 83.25 322 VAL A N 1
ATOM 2556 C CA . VAL A 1 322 ? 8.033 -17.524 -43.778 1.00 83.25 322 VAL A CA 1
ATOM 2557 C C . VAL A 1 322 ? 7.389 -17.608 -42.402 1.00 83.25 322 VAL A C 1
ATOM 2559 O O . VAL A 1 322 ? 6.174 -17.483 -42.236 1.00 83.25 322 VAL A O 1
ATOM 2562 N N . ASN A 1 323 ? 8.242 -17.787 -41.395 1.00 81.44 323 ASN A N 1
ATOM 2563 C CA . ASN A 1 323 ? 7.874 -17.746 -39.990 1.00 81.44 323 ASN A CA 1
ATOM 2564 C C . ASN A 1 323 ? 8.376 -16.441 -39.380 1.00 81.44 323 ASN A C 1
ATOM 2566 O O . ASN A 1 323 ? 9.586 -16.210 -39.347 1.00 81.44 323 ASN A O 1
ATOM 2570 N N . ILE A 1 324 ? 7.469 -15.614 -38.859 1.00 82.81 324 ILE A N 1
ATOM 2571 C CA . ILE A 1 324 ? 7.825 -14.374 -38.158 1.00 82.81 324 ILE A CA 1
ATOM 2572 C C . ILE A 1 324 ? 7.865 -14.654 -36.656 1.00 82.81 324 ILE A C 1
ATOM 2574 O O . ILE A 1 324 ? 6.892 -15.134 -36.075 1.00 82.81 324 ILE A O 1
ATOM 2578 N N . ASN A 1 325 ? 9.003 -14.355 -36.031 1.00 79.56 325 ASN A N 1
ATOM 2579 C CA . ASN A 1 325 ? 9.228 -14.524 -34.595 1.00 79.56 325 ASN A CA 1
ATOM 2580 C C . ASN A 1 325 ? 8.678 -13.332 -33.809 1.00 79.56 325 ASN A C 1
ATOM 2582 O O . ASN A 1 325 ? 7.838 -13.473 -32.925 1.00 79.56 325 ASN A O 1
ATOM 2586 N N . HIS A 1 326 ? 9.151 -12.142 -34.164 1.00 81.31 326 HIS A N 1
ATOM 2587 C CA . HIS A 1 326 ? 8.747 -10.878 -33.569 1.00 81.31 326 HIS A CA 1
ATOM 2588 C C . HIS A 1 326 ? 9.111 -9.732 -34.509 1.00 81.31 326 HIS A C 1
ATOM 2590 O O . HIS A 1 326 ? 9.957 -9.873 -35.399 1.00 81.31 326 HIS A O 1
ATOM 2596 N N . LEU A 1 327 ? 8.493 -8.581 -34.276 1.00 86.81 327 LEU A N 1
ATOM 2597 C CA . LEU A 1 327 ? 8.847 -7.328 -34.927 1.00 86.81 327 LEU A CA 1
ATOM 2598 C C . LEU A 1 327 ? 8.670 -6.167 -33.960 1.00 86.81 327 LEU A C 1
ATOM 2600 O O . LEU A 1 327 ? 7.874 -6.247 -33.026 1.00 86.81 327 LEU A O 1
ATOM 2604 N N . TYR A 1 328 ? 9.429 -5.099 -34.156 1.00 86.81 328 TYR A N 1
ATOM 2605 C CA . TYR A 1 328 ? 9.370 -3.941 -33.280 1.00 86.81 328 TYR A CA 1
ATOM 2606 C C . TYR A 1 328 ? 9.762 -2.649 -33.984 1.00 86.81 328 TYR A C 1
ATOM 2608 O O . TYR A 1 328 ? 10.535 -2.645 -34.944 1.00 86.81 328 TYR A O 1
ATOM 2616 N N . LEU A 1 329 ? 9.235 -1.548 -33.454 1.00 87.25 329 LEU A N 1
ATOM 2617 C CA . LEU A 1 329 ? 9.770 -0.209 -33.677 1.00 87.25 329 LEU A CA 1
ATOM 2618 C C . LEU A 1 329 ? 10.644 0.146 -32.480 1.00 87.25 329 LEU A C 1
ATOM 2620 O O . LEU A 1 329 ? 10.218 -0.050 -31.345 1.00 87.25 329 LEU A O 1
ATOM 2624 N N . ALA A 1 330 ? 11.858 0.628 -32.709 1.00 84.38 330 ALA A N 1
ATOM 2625 C CA . ALA A 1 330 ? 12.801 0.926 -31.636 1.00 84.38 330 ALA A CA 1
ATOM 2626 C C . ALA A 1 330 ? 13.659 2.146 -31.955 1.00 84.38 330 ALA A C 1
ATOM 2628 O O . ALA A 1 330 ? 14.065 2.344 -33.101 1.00 84.38 330 ALA A O 1
ATOM 2629 N N . THR A 1 331 ? 14.005 2.909 -30.921 1.00 82.38 331 THR A N 1
ATOM 2630 C CA . THR A 1 331 ? 15.098 3.881 -31.011 1.00 82.38 331 THR A CA 1
ATOM 2631 C C . THR A 1 331 ? 16.424 3.151 -31.233 1.00 82.38 331 THR A C 1
ATOM 2633 O O . THR A 1 331 ? 16.566 1.954 -30.940 1.00 82.38 331 THR A O 1
ATOM 2636 N N . GLN A 1 332 ? 17.440 3.867 -31.719 1.00 81.38 332 GLN A N 1
ATOM 2637 C CA . GLN A 1 332 ? 18.786 3.306 -31.873 1.00 81.38 332 GLN A CA 1
ATOM 2638 C C . GLN A 1 332 ? 19.304 2.666 -30.571 1.00 81.38 332 GLN A C 1
ATOM 2640 O O . GLN A 1 332 ? 19.944 1.614 -30.601 1.00 81.38 332 GLN A O 1
ATOM 2645 N N . ASN A 1 333 ? 18.996 3.279 -29.429 1.00 81.50 333 ASN A N 1
ATOM 2646 C CA . ASN A 1 333 ? 19.403 2.796 -28.116 1.00 81.50 333 ASN A CA 1
ATOM 2647 C C . ASN A 1 333 ? 18.699 1.496 -27.726 1.00 81.50 333 ASN A C 1
ATOM 2649 O O . ASN A 1 333 ? 19.377 0.541 -27.355 1.00 81.50 333 ASN A O 1
ATOM 2653 N N . ALA A 1 334 ? 17.377 1.403 -27.900 1.00 82.81 334 ALA A N 1
ATOM 2654 C CA . ALA A 1 334 ? 16.660 0.155 -27.646 1.00 82.81 334 ALA A CA 1
ATOM 2655 C C . ALA A 1 334 ? 17.170 -0.988 -28.538 1.00 82.81 334 ALA A C 1
ATOM 2657 O O . ALA A 1 334 ? 17.376 -2.101 -28.057 1.00 82.81 334 ALA A O 1
ATOM 2658 N N . ARG A 1 335 ? 17.470 -0.709 -29.815 1.00 84.69 335 ARG A N 1
ATOM 2659 C CA . ARG A 1 335 ? 18.081 -1.695 -30.721 1.00 84.69 335 ARG A CA 1
ATOM 2660 C C . ARG A 1 335 ? 19.449 -2.167 -30.218 1.00 84.69 335 ARG A C 1
ATOM 2662 O O . ARG A 1 335 ? 19.699 -3.369 -30.206 1.00 84.69 335 ARG A O 1
ATOM 2669 N N . LYS A 1 336 ? 20.322 -1.247 -29.793 1.00 84.12 336 LYS A N 1
ATOM 2670 C CA . LYS A 1 336 ? 21.636 -1.578 -29.208 1.00 84.12 336 LYS A CA 1
ATOM 2671 C C . LYS A 1 336 ? 21.495 -2.426 -27.941 1.00 84.12 336 LYS A C 1
ATOM 2673 O O . LYS A 1 336 ? 22.243 -3.389 -27.784 1.00 84.12 336 LYS A O 1
ATOM 2678 N N . THR A 1 337 ? 20.513 -2.123 -27.091 1.00 86.12 337 THR A N 1
ATOM 2679 C CA . THR A 1 337 ? 20.183 -2.930 -25.908 1.00 86.12 337 THR A CA 1
ATOM 2680 C C . THR A 1 337 ? 19.822 -4.361 -26.299 1.00 86.12 337 THR A C 1
ATOM 2682 O O . THR A 1 337 ? 20.454 -5.285 -25.807 1.00 86.12 337 THR A O 1
ATOM 2685 N N . TYR A 1 338 ? 18.909 -4.566 -27.256 1.00 85.56 338 TYR A N 1
ATOM 2686 C CA . TYR A 1 338 ? 18.524 -5.918 -27.705 1.00 85.56 338 TYR A CA 1
ATOM 2687 C C . TYR A 1 338 ? 19.638 -6.680 -28.425 1.00 85.56 338 TYR A C 1
ATOM 2689 O O . TYR A 1 338 ? 19.606 -7.904 -28.500 1.00 85.56 338 TYR A O 1
ATOM 2697 N N . PHE A 1 339 ? 20.635 -5.973 -28.954 1.00 85.56 339 PHE A N 1
ATOM 2698 C CA . PHE A 1 339 ? 21.828 -6.582 -29.543 1.00 85.56 339 PHE A CA 1
ATOM 2699 C C . PHE A 1 339 ? 22.868 -6.996 -28.491 1.00 85.56 339 PHE A C 1
ATOM 2701 O O . PHE A 1 339 ? 23.873 -7.618 -28.832 1.00 85.56 339 PHE A O 1
ATOM 2708 N N . GLY A 1 340 ? 22.640 -6.661 -27.221 1.00 85.81 340 GLY A N 1
ATOM 2709 C CA . GLY A 1 340 ? 23.572 -6.903 -26.129 1.00 85.81 340 GLY A CA 1
ATOM 2710 C C . GLY A 1 340 ? 24.797 -5.996 -26.151 1.00 85.81 340 GLY A C 1
ATOM 2711 O O . GLY A 1 340 ? 25.817 -6.321 -25.548 1.00 85.81 340 GLY A O 1
ATOM 2712 N N . TYR A 1 341 ? 24.722 -4.849 -26.837 1.00 86.44 341 TYR A N 1
ATOM 2713 C CA . TYR A 1 341 ? 25.813 -3.868 -26.881 1.00 86.44 341 TYR A CA 1
ATOM 2714 C C . TYR A 1 341 ? 26.143 -3.317 -25.485 1.00 86.44 341 TYR A C 1
ATOM 2716 O O . TYR A 1 341 ? 27.291 -2.992 -25.195 1.00 86.44 341 TYR A O 1
ATOM 2724 N N . TYR A 1 342 ? 25.129 -3.228 -24.620 1.00 87.19 342 TYR A N 1
ATOM 2725 C CA . TYR A 1 342 ? 25.251 -2.721 -23.256 1.00 87.19 342 TYR A CA 1
ATOM 2726 C C . TYR A 1 342 ? 25.366 -3.823 -22.193 1.00 87.19 342 TYR A C 1
ATOM 2728 O O . TYR A 1 342 ? 25.432 -3.476 -21.015 1.00 87.19 342 TYR A O 1
ATOM 2736 N N . ASP A 1 343 ? 25.423 -5.112 -22.568 1.00 89.62 343 ASP A N 1
ATOM 2737 C CA . ASP A 1 343 ? 25.436 -6.229 -21.603 1.00 89.62 343 ASP A CA 1
ATOM 2738 C C . ASP A 1 343 ? 26.566 -6.048 -20.585 1.00 89.62 343 ASP A C 1
ATOM 2740 O O . ASP A 1 343 ? 26.314 -6.014 -19.387 1.00 89.62 343 ASP A O 1
ATOM 2744 N N . LYS A 1 344 ? 27.789 -5.792 -21.062 1.00 89.12 344 LYS A N 1
ATOM 2745 C CA . LYS A 1 344 ? 28.973 -5.586 -20.223 1.00 89.12 344 LYS A CA 1
ATOM 2746 C C . LYS A 1 344 ? 28.838 -4.341 -19.351 1.00 89.12 344 LYS A C 1
ATOM 2748 O O . LYS A 1 344 ? 29.233 -4.361 -18.196 1.00 89.12 344 LYS A O 1
ATOM 2753 N N . THR A 1 345 ? 28.269 -3.251 -19.869 1.00 88.00 345 THR A N 1
ATOM 2754 C CA . THR A 1 345 ? 28.052 -2.035 -19.068 1.00 88.00 345 THR A CA 1
ATOM 2755 C C . THR A 1 345 ? 27.099 -2.301 -17.903 1.00 88.00 345 THR A C 1
ATOM 2757 O O . THR A 1 345 ? 27.367 -1.856 -16.788 1.00 88.00 345 THR A O 1
ATOM 2760 N N . ILE A 1 346 ? 26.018 -3.044 -18.156 1.00 89.75 346 ILE A N 1
ATOM 2761 C CA . ILE A 1 346 ? 25.020 -3.428 -17.151 1.00 89.75 346 ILE A CA 1
ATOM 2762 C C . ILE A 1 346 ? 25.638 -4.387 -16.129 1.00 89.75 346 ILE A C 1
ATOM 2764 O O . ILE A 1 346 ? 25.550 -4.146 -14.927 1.00 89.75 346 ILE A O 1
ATOM 2768 N N . THR A 1 347 ? 26.292 -5.456 -16.582 1.00 92.75 347 THR A N 1
ATOM 2769 C CA . THR A 1 347 ? 26.851 -6.484 -15.695 1.00 92.75 347 THR A CA 1
ATOM 2770 C C . THR A 1 347 ? 28.052 -5.969 -14.913 1.00 92.75 347 THR A C 1
ATOM 2772 O O . THR A 1 347 ? 28.151 -6.264 -13.731 1.00 92.75 347 THR A O 1
ATOM 2775 N N . ASP A 1 348 ? 28.923 -5.143 -15.506 1.00 92.38 348 ASP A N 1
ATOM 2776 C CA . ASP A 1 348 ? 30.018 -4.499 -14.772 1.00 92.38 348 ASP A CA 1
ATOM 2777 C C . ASP A 1 348 ? 29.451 -3.594 -13.667 1.00 92.38 348 ASP A C 1
ATOM 2779 O O . ASP A 1 348 ? 30.033 -3.496 -12.590 1.00 92.38 348 ASP A O 1
ATOM 2783 N N . ALA A 1 349 ? 28.328 -2.907 -13.916 1.00 91.44 349 ALA A N 1
ATOM 2784 C CA . ALA A 1 349 ? 27.671 -2.092 -12.899 1.00 91.44 349 ALA A CA 1
ATOM 2785 C C . ALA A 1 349 ? 27.123 -2.945 -11.753 1.00 91.44 349 ALA A C 1
ATOM 2787 O O . ALA A 1 349 ? 27.349 -2.609 -10.591 1.00 91.44 349 ALA A O 1
ATOM 2788 N N . VAL A 1 350 ? 26.460 -4.063 -12.058 1.00 94.38 350 VAL A N 1
ATOM 2789 C CA . VAL A 1 350 ? 26.018 -5.016 -11.030 1.00 94.38 350 VAL A CA 1
ATOM 2790 C C . VAL A 1 350 ? 27.215 -5.565 -10.254 1.00 94.38 350 VAL A C 1
ATOM 2792 O O . VAL A 1 350 ? 27.221 -5.446 -9.032 1.00 94.38 350 VAL A O 1
ATOM 2795 N N . GLN A 1 351 ? 28.241 -6.082 -10.938 1.00 95.88 351 GLN A N 1
ATOM 2796 C CA . GLN A 1 351 ? 29.416 -6.692 -10.309 1.00 95.88 351 GLN A CA 1
ATOM 2797 C C . GLN A 1 351 ? 30.130 -5.707 -9.379 1.00 95.88 351 GLN A C 1
ATOM 2799 O O . GLN A 1 351 ? 30.328 -6.023 -8.214 1.00 95.88 351 GLN A O 1
ATOM 2804 N N . ARG A 1 352 ? 30.395 -4.466 -9.821 1.00 94.94 352 ARG A N 1
ATOM 2805 C CA . ARG A 1 352 ? 31.010 -3.436 -8.958 1.00 94.94 352 ARG A CA 1
ATOM 2806 C C . ARG A 1 352 ? 30.224 -3.198 -7.669 1.00 94.94 352 ARG A C 1
ATOM 2808 O O . ARG A 1 352 ? 30.816 -2.982 -6.614 1.00 94.94 352 ARG A O 1
ATOM 2815 N N . ASN A 1 353 ? 28.893 -3.199 -7.750 1.00 95.12 353 ASN A N 1
ATOM 2816 C CA . ASN A 1 353 ? 28.047 -3.012 -6.576 1.00 95.12 353 ASN A CA 1
ATOM 2817 C C . ASN A 1 353 ? 28.033 -4.272 -5.693 1.00 95.12 353 ASN A C 1
ATOM 2819 O O . ASN A 1 353 ? 28.096 -4.135 -4.472 1.00 95.12 353 ASN A O 1
ATOM 2823 N N . LEU A 1 354 ? 28.004 -5.478 -6.273 1.00 95.56 354 LEU A N 1
ATOM 2824 C CA . LEU A 1 354 ? 28.161 -6.728 -5.521 1.00 95.56 354 LEU A CA 1
ATOM 2825 C C . LEU A 1 354 ? 29.493 -6.738 -4.763 1.00 95.56 354 LEU A C 1
ATOM 2827 O O . LEU A 1 354 ? 29.476 -6.928 -3.549 1.00 95.56 354 LEU A O 1
ATOM 2831 N N . ASP A 1 355 ? 30.606 -6.433 -5.426 1.00 95.00 355 ASP A N 1
ATOM 2832 C CA . ASP A 1 355 ? 31.940 -6.395 -4.817 1.00 95.00 355 ASP A CA 1
ATOM 2833 C C . ASP A 1 355 ? 31.991 -5.412 -3.643 1.00 95.00 355 ASP A C 1
ATOM 2835 O O . ASP A 1 355 ? 32.476 -5.738 -2.561 1.00 95.00 355 ASP A O 1
ATOM 2839 N N . TYR A 1 356 ? 31.446 -4.206 -3.834 1.00 95.38 356 TYR A N 1
ATOM 2840 C CA . TYR A 1 356 ? 31.483 -3.149 -2.827 1.00 95.38 356 TYR A CA 1
ATOM 2841 C C . TYR A 1 356 ? 30.609 -3.463 -1.603 1.00 95.38 356 TYR A C 1
ATOM 2843 O O . TYR A 1 356 ? 31.073 -3.404 -0.458 1.00 95.38 356 TYR A O 1
ATOM 2851 N N . TYR A 1 357 ? 29.342 -3.819 -1.829 1.00 94.69 357 TYR A N 1
ATOM 2852 C CA . TYR A 1 357 ? 28.361 -4.014 -0.758 1.00 94.69 357 TYR A CA 1
ATOM 2853 C C . TYR A 1 357 ? 28.425 -5.400 -0.103 1.00 94.69 357 TYR A C 1
ATOM 2855 O O . TYR A 1 357 ? 27.746 -5.616 0.900 1.00 94.69 357 TYR A O 1
ATOM 2863 N N . SER A 1 358 ? 29.244 -6.321 -0.621 1.00 92.50 358 SER A N 1
ATOM 2864 C CA . SER A 1 358 ? 29.466 -7.649 -0.020 1.00 92.50 358 SER A CA 1
ATOM 2865 C C . SER A 1 358 ? 30.738 -7.727 0.825 1.00 92.50 358 SER A C 1
ATOM 2867 O O . SER A 1 358 ? 31.051 -8.783 1.374 1.00 92.50 358 SER A O 1
ATOM 2869 N N . THR A 1 359 ? 31.466 -6.618 0.981 1.00 93.38 359 THR A N 1
ATOM 2870 C CA . THR A 1 359 ? 32.619 -6.563 1.889 1.00 93.38 359 THR A CA 1
ATOM 2871 C C . THR A 1 359 ? 32.205 -6.790 3.348 1.00 93.38 359 THR A C 1
ATOM 2873 O O . THR A 1 359 ? 31.062 -6.545 3.752 1.00 93.38 359 THR A O 1
ATOM 2876 N N . THR A 1 360 ? 33.160 -7.235 4.171 1.00 93.56 360 THR A N 1
ATOM 2877 C CA . THR A 1 360 ? 32.961 -7.538 5.600 1.00 93.56 360 THR A CA 1
ATOM 2878 C C . THR A 1 360 ? 32.323 -6.381 6.378 1.00 93.56 360 THR A C 1
ATOM 2880 O O . THR A 1 360 ? 31.505 -6.619 7.268 1.00 93.56 360 THR A O 1
ATOM 2883 N N . ASP A 1 361 ? 32.630 -5.130 6.028 1.00 95.38 361 ASP A N 1
ATOM 2884 C CA . ASP A 1 361 ? 32.088 -3.940 6.698 1.00 95.38 361 ASP A CA 1
ATOM 2885 C C . ASP A 1 361 ? 30.559 -3.806 6.553 1.00 95.38 361 ASP A C 1
ATOM 2887 O O . ASP A 1 361 ? 29.879 -3.333 7.471 1.00 95.38 361 ASP A O 1
ATOM 2891 N N . PHE A 1 362 ? 29.997 -4.251 5.425 1.00 96.06 362 PHE A N 1
ATOM 2892 C CA . PHE A 1 362 ? 28.550 -4.270 5.196 1.00 96.06 362 PHE A CA 1
ATOM 2893 C C . PHE A 1 362 ? 27.909 -5.546 5.745 1.00 96.06 362 PHE A C 1
ATOM 2895 O O . PHE A 1 362 ? 26.923 -5.473 6.489 1.00 96.06 362 PHE A O 1
ATOM 2902 N N . THR A 1 363 ? 28.484 -6.709 5.427 1.00 93.00 363 THR A N 1
ATOM 2903 C CA . THR A 1 363 ? 27.880 -8.014 5.739 1.00 93.00 363 THR A CA 1
ATOM 2904 C C . THR A 1 363 ? 27.827 -8.290 7.240 1.00 93.00 363 THR A C 1
ATOM 2906 O O . THR A 1 363 ? 26.790 -8.730 7.737 1.00 93.00 363 THR A O 1
ATOM 2909 N N . THR A 1 364 ? 28.863 -7.928 8.008 1.00 95.62 364 THR A N 1
ATOM 2910 C CA . THR A 1 364 ? 28.853 -8.050 9.485 1.00 95.62 364 THR A CA 1
ATOM 2911 C C . THR A 1 364 ? 27.804 -7.163 10.155 1.00 95.62 364 THR A C 1
ATOM 2913 O O . THR A 1 364 ? 27.366 -7.439 11.272 1.00 95.62 364 THR A O 1
ATOM 2916 N N . ARG A 1 365 ? 27.358 -6.110 9.465 1.00 96.19 365 ARG A N 1
ATOM 2917 C CA . ARG A 1 365 ? 26.279 -5.219 9.903 1.00 96.19 365 ARG A CA 1
ATOM 2918 C C . ARG A 1 365 ? 24.915 -5.625 9.346 1.00 96.19 365 ARG A C 1
ATOM 2920 O O . ARG A 1 365 ? 23.944 -4.910 9.593 1.00 96.19 365 ARG A O 1
ATOM 2927 N N . GLY A 1 366 ? 24.827 -6.720 8.591 1.00 95.19 366 GLY A N 1
ATOM 2928 C CA . GLY A 1 366 ? 23.600 -7.180 7.940 1.00 95.19 366 GLY A CA 1
ATOM 2929 C C . GLY A 1 366 ? 23.071 -6.220 6.869 1.00 95.19 366 GLY A C 1
ATOM 2930 O O . GLY A 1 366 ? 21.880 -6.245 6.564 1.00 95.19 366 GLY A O 1
ATOM 2931 N N . ILE A 1 367 ? 23.912 -5.325 6.345 1.00 96.44 367 ILE A N 1
ATOM 2932 C CA . ILE A 1 367 ? 23.549 -4.457 5.223 1.00 96.44 367 ILE A CA 1
ATOM 2933 C C . ILE A 1 367 ? 23.766 -5.259 3.946 1.00 96.44 367 ILE A C 1
ATOM 2935 O O . ILE A 1 367 ? 24.833 -5.842 3.769 1.00 96.44 367 ILE A O 1
ATOM 2939 N N . LYS A 1 368 ? 22.757 -5.308 3.077 1.00 94.62 368 LYS A N 1
ATOM 2940 C CA . LYS A 1 368 ? 22.813 -6.127 1.866 1.00 94.62 368 LYS A CA 1
ATOM 2941 C C . LYS A 1 368 ? 22.070 -5.510 0.697 1.00 94.62 368 LYS A C 1
ATOM 2943 O O . LYS A 1 368 ? 21.069 -4.819 0.887 1.00 94.62 368 LYS A O 1
ATOM 2948 N N . ILE A 1 369 ? 22.515 -5.822 -0.515 1.00 95.25 369 ILE A N 1
ATOM 2949 C CA . ILE A 1 369 ? 21.764 -5.497 -1.732 1.00 95.25 369 ILE A CA 1
ATOM 2950 C C . ILE A 1 369 ? 20.470 -6.309 -1.746 1.00 95.25 369 ILE A C 1
ATOM 2952 O O . ILE A 1 369 ? 20.461 -7.504 -1.467 1.00 95.25 369 ILE A O 1
ATOM 2956 N N . PHE A 1 370 ? 19.368 -5.649 -2.081 1.00 94.94 370 PHE A N 1
ATOM 2957 C CA . PHE A 1 370 ? 18.059 -6.272 -2.204 1.00 94.94 370 PHE A CA 1
ATOM 2958 C C . PHE A 1 370 ? 17.489 -6.133 -3.616 1.00 94.94 370 PHE A C 1
ATOM 2960 O O . PHE A 1 370 ? 16.988 -7.118 -4.154 1.00 94.94 370 PHE A O 1
ATOM 2967 N N . ARG A 1 371 ? 17.592 -4.957 -4.244 1.00 93.88 371 ARG A N 1
ATOM 2968 C CA . ARG A 1 371 ? 17.171 -4.730 -5.638 1.00 93.88 371 ARG A CA 1
ATOM 2969 C C . ARG A 1 371 ? 18.066 -3.717 -6.339 1.00 93.88 371 ARG A C 1
ATOM 2971 O O . ARG A 1 371 ? 18.680 -2.873 -5.688 1.00 93.88 371 ARG A O 1
ATOM 2978 N N . PHE A 1 372 ? 18.055 -3.749 -7.666 1.00 92.31 372 PHE A N 1
ATOM 2979 C CA . PHE A 1 372 ? 18.574 -2.670 -8.505 1.00 92.31 372 PHE A CA 1
ATOM 2980 C C . PHE A 1 372 ? 17.418 -1.827 -9.041 1.00 92.31 372 PHE A C 1
ATOM 2982 O O . PHE A 1 372 ? 16.495 -2.367 -9.655 1.00 92.31 372 PHE A O 1
ATOM 2989 N N . ASN A 1 373 ? 17.456 -0.516 -8.802 1.00 88.44 373 ASN A N 1
ATOM 2990 C CA . ASN A 1 373 ? 16.475 0.393 -9.374 1.00 88.44 373 ASN A CA 1
ATOM 2991 C C . ASN A 1 373 ? 16.752 0.569 -10.868 1.00 88.44 373 ASN A C 1
ATOM 2993 O O . ASN A 1 373 ? 17.888 0.812 -11.281 1.00 88.44 373 ASN A O 1
ATOM 2997 N N . THR A 1 374 ? 15.707 0.445 -11.674 1.00 82.56 374 THR A N 1
ATOM 2998 C CA . THR A 1 374 ? 15.742 0.781 -13.103 1.00 82.56 374 THR A CA 1
ATOM 2999 C C . THR A 1 374 ? 15.110 2.157 -13.313 1.00 82.56 374 THR A C 1
ATOM 3001 O O . THR A 1 374 ? 14.904 2.894 -12.358 1.00 82.56 374 THR A O 1
ATOM 3004 N N . ARG A 1 375 ? 14.844 2.558 -14.558 1.00 76.81 375 ARG A N 1
ATOM 3005 C CA . ARG A 1 375 ? 14.221 3.854 -14.868 1.00 76.81 375 ARG A CA 1
ATOM 3006 C C . ARG A 1 375 ? 12.884 4.045 -14.128 1.00 76.81 375 ARG A C 1
ATOM 3008 O O . ARG A 1 375 ? 12.048 3.143 -14.193 1.00 76.81 375 ARG A O 1
ATOM 3015 N N . ASP A 1 376 ? 12.681 5.203 -13.499 1.00 73.12 376 ASP A N 1
ATOM 3016 C CA . ASP A 1 376 ? 11.436 5.556 -12.791 1.00 73.12 376 ASP A CA 1
ATOM 3017 C C . ASP A 1 376 ? 10.337 6.065 -13.734 1.00 73.12 376 ASP A C 1
ATOM 3019 O O . ASP A 1 376 ? 10.616 6.503 -14.855 1.00 73.12 376 ASP A O 1
ATOM 3023 N N . GLU A 1 377 ? 9.086 6.038 -13.256 1.00 68.44 377 GLU A N 1
ATOM 3024 C CA . GLU A 1 377 ? 7.908 6.644 -13.904 1.00 68.44 377 GLU A CA 1
ATOM 3025 C C . GLU A 1 377 ? 7.736 6.238 -15.382 1.00 68.44 377 GLU A C 1
ATOM 3027 O O . GLU A 1 377 ? 7.397 7.034 -16.252 1.00 68.44 377 GLU A O 1
ATOM 3032 N N . ILE A 1 378 ? 8.008 4.980 -15.712 1.00 69.00 378 ILE A N 1
ATOM 3033 C CA . ILE A 1 378 ? 8.096 4.546 -17.108 1.00 69.00 378 ILE A CA 1
ATOM 3034 C C . ILE A 1 378 ? 6.750 4.232 -17.777 1.00 69.00 378 ILE A C 1
ATOM 3036 O O . ILE A 1 378 ? 5.810 3.726 -17.173 1.00 69.00 378 ILE A O 1
ATOM 3040 N N . GLY A 1 379 ? 6.674 4.484 -19.085 1.00 70.06 379 GLY A N 1
ATOM 3041 C CA . GLY A 1 379 ? 5.563 4.061 -19.946 1.00 70.06 379 GLY A CA 1
ATOM 3042 C C . GLY A 1 379 ? 5.811 2.709 -20.639 1.00 70.06 379 GLY A C 1
ATOM 3043 O O . GLY A 1 379 ? 6.946 2.217 -20.635 1.00 70.06 379 GLY A O 1
ATOM 3044 N N . PRO A 1 380 ? 4.790 2.130 -21.308 1.00 76.19 380 PRO A N 1
ATOM 3045 C CA . PRO A 1 380 ? 4.897 0.852 -22.023 1.00 76.19 380 PRO A CA 1
ATOM 3046 C C . PRO A 1 380 ? 6.077 0.762 -23.001 1.00 76.19 380 PRO A C 1
ATOM 3048 O O . PRO A 1 380 ? 6.650 -0.309 -23.170 1.00 76.19 380 PRO A O 1
ATOM 3051 N N . ALA A 1 381 ? 6.500 1.883 -23.594 1.00 76.38 381 ALA A N 1
ATOM 3052 C CA . ALA A 1 381 ? 7.650 1.921 -24.495 1.00 76.38 381 ALA A CA 1
ATOM 3053 C C . ALA A 1 381 ? 8.988 1.481 -23.855 1.00 76.38 381 ALA A C 1
ATOM 3055 O O . ALA A 1 381 ? 9.903 1.090 -24.571 1.00 76.38 381 ALA A O 1
ATOM 3056 N N . TYR A 1 382 ? 9.135 1.518 -22.527 1.00 79.44 382 TYR A N 1
ATOM 3057 C CA . TYR A 1 382 ? 10.389 1.151 -21.842 1.00 79.44 382 TYR A CA 1
ATOM 3058 C C . TYR A 1 382 ? 10.397 -0.259 -21.273 1.00 79.44 382 TYR A C 1
ATOM 3060 O O . TYR A 1 382 ? 11.460 -0.796 -20.959 1.00 79.44 382 TYR A O 1
ATOM 3068 N N . PHE A 1 383 ? 9.223 -0.870 -21.142 1.00 81.88 383 PHE A N 1
ATOM 3069 C CA . PHE A 1 383 ? 9.066 -2.196 -20.551 1.00 81.88 383 PHE A CA 1
ATOM 3070 C C . PHE A 1 383 ? 9.972 -3.201 -21.269 1.00 81.88 383 PHE A C 1
ATOM 3072 O O . PHE A 1 383 ? 10.604 -4.015 -20.609 1.00 81.88 383 PHE A O 1
ATOM 3079 N N . GLY A 1 384 ? 10.116 -3.092 -22.599 1.00 82.06 384 GLY A N 1
ATOM 3080 C CA . GLY A 1 384 ? 11.019 -3.914 -23.407 1.00 82.06 384 GLY A CA 1
ATOM 3081 C C . GLY A 1 384 ? 12.463 -3.927 -22.915 1.00 82.06 384 GLY A C 1
ATOM 3082 O O . GLY A 1 384 ? 13.027 -4.988 -22.651 1.00 82.06 384 GLY A O 1
ATOM 3083 N N . ALA A 1 385 ? 13.051 -2.741 -22.761 1.00 82.56 385 ALA A N 1
ATOM 3084 C CA . ALA A 1 385 ? 14.404 -2.593 -22.234 1.00 82.56 385 ALA A CA 1
ATOM 3085 C C . ALA A 1 385 ? 14.497 -3.041 -20.766 1.00 82.56 385 ALA A C 1
ATOM 3087 O O . ALA A 1 385 ? 15.455 -3.711 -20.390 1.00 82.56 385 ALA A O 1
ATOM 3088 N N . GLN A 1 386 ? 13.482 -2.757 -19.947 1.00 84.75 386 GLN A N 1
ATOM 3089 C CA . GLN A 1 386 ? 13.467 -3.214 -18.557 1.00 84.75 386 GLN A CA 1
ATOM 3090 C C . GLN A 1 386 ? 13.384 -4.732 -18.424 1.00 84.75 386 GLN A C 1
ATOM 3092 O O . GLN A 1 386 ? 14.106 -5.294 -17.610 1.00 84.75 386 GLN A O 1
ATOM 3097 N N . ARG A 1 387 ? 12.569 -5.417 -19.236 1.00 86.69 387 ARG A N 1
ATOM 3098 C CA . ARG A 1 387 ? 12.531 -6.885 -19.282 1.00 86.69 387 ARG A CA 1
ATOM 3099 C C . ARG A 1 387 ? 13.893 -7.440 -19.664 1.00 86.69 387 ARG A C 1
ATOM 3101 O O . ARG A 1 387 ? 14.339 -8.387 -19.029 1.00 86.69 387 ARG A O 1
ATOM 3108 N N . TYR A 1 388 ? 14.548 -6.847 -20.664 1.00 88.19 388 TYR A N 1
ATOM 3109 C CA . TYR A 1 388 ? 15.892 -7.250 -21.070 1.00 88.19 388 TYR A CA 1
ATOM 3110 C C . TYR A 1 388 ? 16.866 -7.175 -19.885 1.00 88.19 388 TYR A C 1
ATOM 3112 O O . TYR A 1 388 ? 17.477 -8.181 -19.534 1.00 88.19 388 TYR A O 1
ATOM 3120 N N . ILE A 1 389 ? 16.942 -6.021 -19.213 1.00 88.50 389 ILE A N 1
ATOM 3121 C CA . ILE A 1 389 ? 17.815 -5.820 -18.045 1.00 88.50 389 ILE A CA 1
ATOM 3122 C C . ILE A 1 389 ? 17.444 -6.789 -16.916 1.00 88.50 389 ILE A C 1
ATOM 3124 O O . ILE A 1 389 ? 18.316 -7.473 -16.387 1.00 88.50 389 ILE A O 1
ATOM 3128 N N . ASN A 1 390 ? 16.155 -6.889 -16.579 1.00 89.19 390 ASN A N 1
ATOM 3129 C CA . ASN A 1 390 ? 15.655 -7.757 -15.517 1.00 89.19 390 ASN A CA 1
ATOM 3130 C C . ASN A 1 390 ? 16.039 -9.222 -15.779 1.00 89.19 390 ASN A C 1
ATOM 3132 O O . ASN A 1 390 ? 16.531 -9.888 -14.876 1.00 89.19 390 ASN A O 1
ATOM 3136 N N . LYS A 1 391 ? 15.916 -9.714 -17.021 1.00 89.62 391 LYS A N 1
ATOM 3137 C CA . LYS A 1 391 ? 16.328 -11.078 -17.395 1.00 89.62 391 LYS A CA 1
ATOM 3138 C C . LYS A 1 391 ? 17.843 -11.268 -17.374 1.00 89.62 391 LYS A C 1
ATOM 3140 O O . LYS A 1 391 ? 18.297 -12.286 -16.859 1.00 89.62 391 LYS A O 1
ATOM 3145 N N . LEU A 1 392 ? 18.612 -10.294 -17.868 1.00 90.69 392 LEU A N 1
ATOM 3146 C CA . LEU A 1 392 ? 20.076 -10.363 -17.890 1.00 90.69 392 LEU A CA 1
ATOM 3147 C C . LEU A 1 392 ? 20.654 -10.553 -16.482 1.00 90.69 392 LEU A C 1
ATOM 3149 O O . LEU A 1 392 ? 21.604 -11.312 -16.317 1.00 90.69 392 LEU A O 1
ATOM 3153 N N . ILE A 1 393 ? 20.061 -9.909 -15.470 1.00 92.31 393 ILE A N 1
ATOM 3154 C CA . ILE A 1 393 ? 20.599 -9.899 -14.101 1.00 92.31 393 ILE A CA 1
ATOM 3155 C C . ILE A 1 393 ? 19.834 -10.794 -13.115 1.00 92.31 393 ILE A C 1
ATOM 3157 O O . ILE A 1 393 ? 20.054 -10.684 -11.916 1.00 92.31 393 ILE A O 1
ATOM 3161 N N . GLY A 1 394 ? 18.937 -11.674 -13.575 1.00 91.31 394 GLY A N 1
ATOM 3162 C CA . GLY A 1 394 ? 18.300 -12.668 -12.694 1.00 91.31 394 GLY A CA 1
ATOM 3163 C C . GLY A 1 394 ? 17.042 -12.205 -11.957 1.00 91.31 394 GLY A C 1
ATOM 3164 O O . GLY A 1 394 ? 16.765 -12.607 -10.832 1.00 91.31 394 GLY A O 1
ATOM 3165 N N . ASN A 1 395 ? 16.247 -11.354 -12.590 1.00 91.19 395 ASN A N 1
ATOM 3166 C CA . ASN A 1 395 ? 14.978 -10.832 -12.095 1.00 91.19 395 ASN A CA 1
ATOM 3167 C C . ASN A 1 395 ? 15.067 -10.062 -10.750 1.00 91.19 395 ASN A C 1
ATOM 3169 O O . ASN A 1 395 ? 14.143 -10.127 -9.944 1.00 91.19 395 ASN A O 1
ATOM 3173 N N . VAL A 1 396 ? 16.171 -9.361 -10.466 1.00 92.62 396 VAL A N 1
ATOM 3174 C CA . VAL A 1 396 ? 16.374 -8.598 -9.209 1.00 92.62 396 VAL A CA 1
ATOM 3175 C C . VAL A 1 396 ? 16.226 -7.080 -9.383 1.00 92.62 396 VAL A C 1
ATOM 3177 O O . VAL A 1 396 ? 16.749 -6.305 -8.576 1.00 92.62 396 VAL A O 1
ATOM 3180 N N . THR A 1 397 ? 15.521 -6.627 -10.425 1.00 90.00 397 THR A N 1
ATOM 3181 C CA . THR A 1 397 ? 15.220 -5.200 -10.596 1.00 90.00 397 THR A CA 1
ATOM 3182 C C . THR A 1 397 ? 13.915 -4.794 -9.921 1.00 90.00 397 THR A C 1
ATOM 3184 O O . THR A 1 397 ? 12.991 -5.590 -9.754 1.00 90.00 397 THR A O 1
ATOM 3187 N N . THR A 1 398 ? 13.828 -3.519 -9.562 1.00 88.75 398 THR A N 1
ATOM 3188 C CA . THR A 1 398 ? 12.589 -2.851 -9.155 1.00 88.75 398 THR A CA 1
ATOM 3189 C C . THR A 1 398 ? 12.521 -1.468 -9.816 1.00 88.75 398 THR A C 1
ATOM 3191 O O . THR A 1 398 ? 13.493 -1.017 -10.433 1.00 88.75 398 THR A O 1
ATOM 3194 N N . THR A 1 399 ? 11.360 -0.826 -9.764 1.00 82.81 399 THR A N 1
ATOM 3195 C CA . THR A 1 399 ? 11.155 0.545 -10.255 1.00 82.81 399 THR A CA 1
ATOM 3196 C C . THR A 1 399 ? 9.949 1.163 -9.571 1.00 82.81 399 THR A C 1
ATOM 3198 O O . THR A 1 399 ? 8.949 0.479 -9.331 1.00 82.81 399 THR A O 1
ATOM 3201 N N . GLN A 1 400 ? 10.039 2.460 -9.288 1.00 79.81 400 GLN A N 1
ATOM 3202 C CA . GLN A 1 400 ? 8.894 3.253 -8.880 1.00 79.81 400 GLN A CA 1
ATOM 3203 C C . GLN A 1 400 ? 7.919 3.403 -10.059 1.00 79.81 400 GLN A C 1
ATOM 3205 O O . GLN A 1 400 ? 8.215 4.008 -11.093 1.00 79.81 400 GLN A O 1
ATOM 3210 N N . SER A 1 401 ? 6.722 2.854 -9.887 1.00 69.00 401 SER A N 1
ATOM 3211 C CA . SER A 1 401 ? 5.684 2.799 -10.904 1.00 69.00 401 SER A CA 1
ATOM 3212 C C . SER A 1 401 ? 4.700 3.969 -10.841 1.00 69.00 401 SER A C 1
ATOM 3214 O O . SER A 1 401 ? 4.092 4.261 -9.812 1.00 69.00 401 SER A O 1
ATOM 3216 N N . GLN A 1 402 ? 4.473 4.586 -12.004 1.00 62.53 402 GLN A N 1
ATOM 3217 C CA . GLN A 1 402 ? 3.290 5.403 -12.315 1.00 62.53 402 GLN A CA 1
ATOM 3218 C C . GLN A 1 402 ? 2.558 4.815 -13.535 1.00 62.53 402 GLN A C 1
ATOM 3220 O O . GLN A 1 402 ? 2.080 5.533 -14.415 1.00 62.53 402 GLN A O 1
ATOM 3225 N N . PHE A 1 403 ? 2.518 3.482 -13.632 1.00 62.16 403 PHE A N 1
ATOM 3226 C CA . PHE A 1 403 ? 1.971 2.807 -14.803 1.00 62.16 403 PHE A CA 1
ATOM 3227 C C . PHE A 1 403 ? 0.493 3.152 -14.986 1.00 62.16 403 PHE A C 1
ATOM 3229 O O . PHE A 1 403 ? -0.241 3.201 -14.014 1.00 62.16 403 PHE A O 1
ATOM 3236 N N . PRO A 1 404 ? 0.014 3.368 -16.218 1.00 55.31 404 PRO A N 1
ATOM 3237 C CA . PRO A 1 404 ? -1.418 3.345 -16.490 1.00 55.31 404 PRO A CA 1
ATOM 3238 C C . PRO A 1 404 ? -1.957 1.906 -16.642 1.00 55.31 404 PRO A C 1
ATOM 3240 O O . PRO A 1 404 ? -3.170 1.727 -16.708 1.00 55.31 404 PRO A O 1
ATOM 3243 N N . LEU A 1 405 ? -1.070 0.897 -16.742 1.00 66.44 405 LEU A N 1
ATOM 3244 C CA . LEU A 1 405 ? -1.369 -0.511 -17.056 1.00 66.44 405 LEU A CA 1
ATOM 3245 C C . LEU A 1 405 ? -0.454 -1.473 -16.250 1.00 66.44 405 LEU A C 1
ATOM 3247 O O . LEU A 1 405 ? 0.452 -2.088 -16.818 1.00 66.44 405 LEU A O 1
ATOM 3251 N N . PRO A 1 406 ? -0.649 -1.635 -14.933 1.00 67.50 406 PRO A N 1
ATOM 3252 C CA . PRO A 1 406 ? 0.310 -2.301 -14.054 1.00 67.50 406 PRO A CA 1
ATOM 3253 C C . PRO A 1 406 ? 0.219 -3.820 -14.197 1.00 67.50 406 PRO A C 1
ATOM 3255 O O . PRO A 1 406 ? 1.240 -4.488 -14.196 1.00 67.50 406 PRO A O 1
ATOM 3258 N N . ARG A 1 407 ? -0.974 -4.377 -14.451 1.00 70.06 407 ARG A N 1
ATOM 3259 C CA . ARG A 1 407 ? -1.148 -5.799 -14.786 1.00 70.06 407 ARG A CA 1
ATOM 3260 C C . ARG A 1 407 ? -0.376 -6.179 -16.056 1.00 70.06 407 ARG A C 1
ATOM 3262 O O . ARG A 1 407 ? 0.176 -7.270 -16.143 1.00 70.06 407 ARG A O 1
ATOM 3269 N N . LEU A 1 408 ? -0.307 -5.271 -17.036 1.00 72.56 408 LEU A N 1
ATOM 3270 C CA . LEU A 1 408 ? 0.475 -5.476 -18.258 1.00 72.56 408 LEU A CA 1
ATOM 3271 C C . LEU A 1 408 ? 1.977 -5.380 -17.979 1.00 72.56 408 LEU A C 1
ATOM 3273 O O . LEU A 1 408 ? 2.743 -6.200 -18.481 1.00 72.56 408 LEU A O 1
ATOM 3277 N N . TYR A 1 409 ? 2.387 -4.410 -17.160 1.00 77.56 409 TYR A N 1
ATOM 3278 C CA . TYR A 1 409 ? 3.759 -4.310 -16.673 1.00 77.56 409 TYR A CA 1
ATOM 3279 C C . TYR A 1 409 ? 4.185 -5.584 -15.927 1.00 77.56 409 TYR A C 1
ATOM 3281 O O . TYR A 1 409 ? 5.212 -6.173 -16.254 1.00 77.56 409 TYR A O 1
ATOM 3289 N N . GLU A 1 410 ? 3.368 -6.062 -14.988 1.00 75.81 410 GLU A N 1
ATOM 3290 C CA . GLU A 1 410 ? 3.594 -7.299 -14.242 1.00 75.81 410 GLU A CA 1
ATOM 3291 C C . GLU A 1 410 ? 3.709 -8.510 -15.157 1.00 75.81 410 GLU A C 1
ATOM 3293 O O . GLU A 1 410 ? 4.628 -9.315 -14.995 1.00 75.81 410 GLU A O 1
ATOM 3298 N N . TYR A 1 411 ? 2.796 -8.629 -16.122 1.00 75.94 411 TYR A N 1
ATOM 3299 C CA . TYR A 1 411 ? 2.817 -9.701 -17.104 1.00 75.94 411 TYR A CA 1
ATOM 3300 C C . TYR A 1 411 ? 4.104 -9.671 -17.941 1.00 75.94 411 TYR A C 1
ATOM 3302 O O . TYR A 1 411 ? 4.717 -10.721 -18.138 1.00 75.94 411 TYR A O 1
ATOM 3310 N N . TYR A 1 412 ? 4.527 -8.485 -18.400 1.00 77.56 412 TYR A N 1
ATOM 3311 C CA . TYR A 1 412 ? 5.656 -8.297 -19.316 1.00 77.56 412 TYR A CA 1
ATOM 3312 C C . TYR A 1 412 ? 7.019 -8.273 -18.624 1.00 77.56 412 TYR A C 1
ATOM 3314 O O . TYR A 1 412 ? 7.882 -9.086 -18.938 1.00 77.56 412 TYR A O 1
ATOM 3322 N N . VAL A 1 413 ? 7.266 -7.326 -17.720 1.00 80.94 413 VAL A N 1
ATOM 3323 C CA . VAL A 1 413 ? 8.594 -7.137 -17.110 1.00 80.94 413 VAL A CA 1
ATOM 3324 C C . VAL A 1 413 ? 8.891 -8.238 -16.102 1.00 80.94 413 VAL A C 1
ATOM 3326 O O . VAL A 1 413 ? 10.054 -8.611 -15.936 1.00 80.94 413 VAL A O 1
ATOM 3329 N N . ASP A 1 414 ? 7.843 -8.817 -15.504 1.00 78.31 414 ASP A N 1
ATOM 3330 C CA . ASP A 1 414 ? 7.963 -9.908 -14.537 1.00 78.31 414 ASP A CA 1
ATOM 3331 C C . ASP A 1 414 ? 8.823 -9.505 -13.329 1.00 78.31 414 ASP A C 1
ATOM 3333 O O . ASP A 1 414 ? 9.600 -10.297 -12.803 1.00 78.31 414 ASP A O 1
ATOM 3337 N N . SER A 1 415 ? 8.722 -8.235 -12.918 1.00 80.88 415 SER A N 1
ATOM 3338 C CA . SER A 1 415 ? 9.450 -7.717 -11.756 1.00 80.88 415 SER A CA 1
ATOM 3339 C C . SER A 1 415 ? 9.012 -8.465 -10.488 1.00 80.88 415 SER A C 1
ATOM 3341 O O . SER A 1 415 ? 7.821 -8.767 -10.365 1.00 80.88 415 SER A O 1
ATOM 3343 N N . PRO A 1 416 ? 9.922 -8.793 -9.557 1.00 84.56 416 PRO A N 1
ATOM 3344 C CA . PRO A 1 416 ? 9.614 -9.549 -8.338 1.00 84.56 416 PRO A CA 1
ATOM 3345 C C . PRO A 1 416 ? 8.596 -8.879 -7.409 1.00 84.56 416 PRO A C 1
ATOM 3347 O O . PRO A 1 416 ? 7.919 -9.558 -6.636 1.00 84.56 416 PRO A O 1
ATOM 3350 N N . ASP A 1 417 ? 8.486 -7.558 -7.487 1.00 88.00 417 ASP A N 1
ATOM 3351 C CA . ASP A 1 417 ? 7.652 -6.717 -6.638 1.00 88.00 417 ASP A CA 1
ATOM 3352 C C . ASP A 1 417 ? 7.082 -5.536 -7.440 1.00 88.00 417 ASP A C 1
ATOM 3354 O O . ASP A 1 417 ? 7.393 -5.350 -8.617 1.00 88.00 417 ASP A O 1
ATOM 3358 N N . GLN A 1 418 ? 6.177 -4.779 -6.821 1.00 86.12 418 GLN A N 1
ATOM 3359 C CA . GLN A 1 418 ? 5.654 -3.522 -7.352 1.00 86.12 418 GLN A CA 1
ATOM 3360 C C . GLN A 1 418 ? 5.868 -2.407 -6.339 1.00 86.12 418 GLN A C 1
ATOM 3362 O O . GLN A 1 418 ? 5.289 -2.422 -5.258 1.00 86.12 418 GLN A O 1
ATOM 3367 N N . TRP A 1 419 ? 6.657 -1.406 -6.695 1.00 87.38 419 TRP A N 1
ATOM 3368 C CA . TRP A 1 419 ? 6.779 -0.184 -5.915 1.00 87.38 419 TRP A CA 1
ATOM 3369 C C . TRP A 1 419 ? 5.912 0.886 -6.580 1.00 87.38 419 TRP A C 1
ATOM 3371 O O . TRP A 1 419 ? 6.134 1.218 -7.738 1.00 87.38 419 TRP A O 1
ATOM 3381 N N . THR A 1 420 ? 4.884 1.390 -5.896 1.00 83.44 420 THR A N 1
ATOM 3382 C CA . THR A 1 420 ? 3.880 2.297 -6.480 1.00 83.44 420 THR A CA 1
ATOM 3383 C C . THR A 1 420 ? 3.655 3.526 -5.618 1.00 83.44 420 THR A C 1
ATOM 3385 O O . THR A 1 420 ? 3.502 3.420 -4.404 1.00 83.44 420 THR A O 1
ATOM 3388 N N . GLU A 1 421 ? 3.550 4.691 -6.254 1.00 82.94 421 GLU A N 1
ATOM 3389 C CA . GLU A 1 421 ? 3.092 5.910 -5.589 1.00 82.94 421 GLU A CA 1
ATOM 3390 C C . GLU A 1 421 ? 1.599 5.791 -5.270 1.00 82.94 421 GLU A C 1
ATOM 3392 O O . GLU A 1 421 ? 0.766 5.722 -6.179 1.00 82.94 421 GLU A O 1
ATOM 3397 N N . THR A 1 422 ? 1.271 5.775 -3.979 1.00 80.38 422 THR A N 1
ATOM 3398 C CA . THR A 1 422 ? -0.102 5.676 -3.478 1.00 80.38 422 THR A CA 1
ATOM 3399 C C . THR A 1 422 ? -0.632 7.017 -2.994 1.00 80.38 422 THR A C 1
ATOM 3401 O O . THR A 1 422 ? -1.822 7.283 -3.148 1.00 80.38 422 THR A O 1
ATOM 3404 N N . HIS A 1 423 ? 0.229 7.902 -2.461 1.00 80.19 423 HIS A N 1
ATOM 3405 C CA . HIS A 1 423 ? -0.258 9.131 -1.828 1.00 80.19 423 HIS A CA 1
ATOM 3406 C C . HIS A 1 423 ? 0.541 10.414 -2.113 1.00 80.19 423 HIS A C 1
ATOM 3408 O O . HIS A 1 423 ? 1.607 10.637 -1.532 1.00 80.19 423 HIS A O 1
ATOM 3414 N N . ARG A 1 424 ? -0.058 11.331 -2.895 1.00 71.88 424 ARG A N 1
ATOM 3415 C CA . ARG A 1 424 ? 0.427 12.696 -3.197 1.00 71.88 424 ARG A CA 1
ATOM 3416 C C . ARG A 1 424 ? -0.705 13.733 -3.117 1.00 71.88 424 ARG A C 1
ATOM 3418 O O . ARG A 1 424 ? -1.733 13.584 -3.770 1.00 71.88 424 ARG A O 1
ATOM 3425 N N . ASN A 1 425 ? -0.502 14.813 -2.348 1.00 71.69 425 ASN A N 1
ATOM 3426 C CA . ASN A 1 425 ? -1.554 15.804 -2.059 1.00 71.69 425 ASN A CA 1
ATOM 3427 C C . ASN A 1 425 ? -1.261 17.172 -2.683 1.00 71.69 425 ASN A C 1
ATOM 3429 O O . ASN A 1 425 ? -0.537 17.977 -2.101 1.00 71.69 425 ASN A O 1
ATOM 3433 N N . ASP A 1 426 ? -1.880 17.495 -3.814 1.00 66.62 426 ASP A N 1
ATOM 3434 C CA . ASP A 1 426 ? -1.774 18.838 -4.396 1.00 66.62 426 ASP A CA 1
ATOM 3435 C C . ASP A 1 426 ? -2.289 19.943 -3.445 1.00 66.62 426 ASP A C 1
ATOM 3437 O O . ASP A 1 426 ? -3.086 19.664 -2.531 1.00 66.62 426 ASP A O 1
ATOM 3441 N N . PRO A 1 427 ? -1.861 21.209 -3.638 1.00 64.12 427 PRO A N 1
ATOM 3442 C CA . PRO 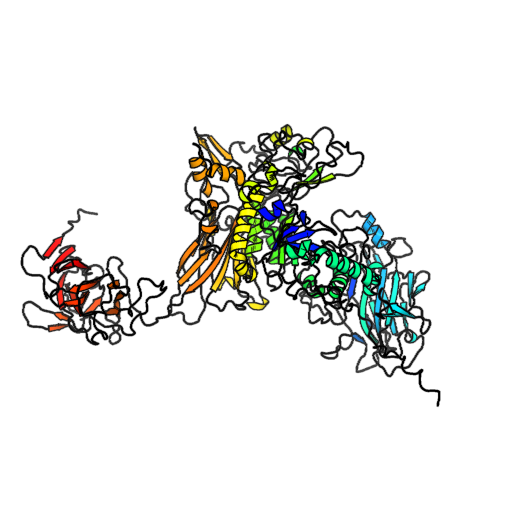A 1 427 ? -2.335 22.330 -2.835 1.00 64.12 427 PRO A CA 1
ATOM 3443 C C . PRO A 1 427 ? -3.865 22.414 -2.855 1.00 64.12 427 PRO A C 1
ATOM 3445 O O . PRO A 1 427 ? -4.503 22.682 -3.872 1.00 64.12 427 PRO A O 1
ATOM 3448 N N . SER A 1 428 ? -4.462 22.158 -1.700 1.00 72.88 428 SER A N 1
ATOM 3449 C CA . SER A 1 428 ? -5.898 21.957 -1.488 1.00 72.88 428 SER A CA 1
ATOM 3450 C C . SER A 1 428 ? -6.312 22.660 -0.197 1.00 72.88 428 SER A C 1
ATOM 3452 O O . SER A 1 428 ? -5.531 23.425 0.374 1.00 72.88 428 SER A O 1
ATOM 3454 N N . THR A 1 429 ? -7.541 22.440 0.262 1.00 80.69 429 THR A N 1
ATOM 3455 C CA . THR A 1 429 ? -7.971 22.934 1.570 1.00 80.69 429 THR A CA 1
ATOM 3456 C C . THR A 1 429 ? -7.189 22.250 2.692 1.00 80.69 429 THR A C 1
ATOM 3458 O O . THR A 1 429 ? -6.931 21.045 2.626 1.00 80.69 429 THR A O 1
ATOM 3461 N N . VAL A 1 430 ? -6.799 23.015 3.717 1.00 86.44 430 VAL A N 1
ATOM 3462 C CA . VAL A 1 430 ? -5.954 22.550 4.834 1.00 86.44 430 VAL A CA 1
ATOM 3463 C C . VAL A 1 430 ? -6.499 22.983 6.194 1.00 86.44 430 VAL A C 1
ATOM 3465 O O . VAL A 1 430 ? -7.084 24.062 6.297 1.00 86.44 430 VAL A O 1
ATOM 3468 N N . PRO A 1 431 ? -6.273 22.207 7.271 1.00 88.38 431 PRO A N 1
ATOM 3469 C CA . PRO A 1 431 ? -6.826 22.525 8.585 1.00 88.38 431 PRO A CA 1
ATOM 3470 C C . PRO A 1 431 ? -5.963 23.532 9.362 1.00 88.38 431 PRO A C 1
ATOM 3472 O O . PRO A 1 431 ? -6.400 24.070 10.369 1.00 88.38 431 PRO A O 1
ATOM 3475 N N . TYR A 1 432 ? -4.739 23.813 8.913 1.00 89.00 432 TYR A N 1
ATOM 3476 C CA . TYR A 1 432 ? -3.810 24.766 9.539 1.00 89.00 432 TYR A CA 1
ATOM 3477 C C . TYR A 1 432 ? -3.831 26.162 8.895 1.00 89.00 432 TYR A C 1
ATOM 3479 O O . TYR A 1 432 ? -3.031 27.026 9.247 1.00 89.00 432 TYR A O 1
ATOM 3487 N N . PHE A 1 433 ? -4.749 26.386 7.958 1.00 85.06 433 PHE A N 1
ATOM 3488 C CA . PHE A 1 433 ? -5.067 27.682 7.368 1.00 85.06 433 PHE A CA 1
ATOM 3489 C C . PHE A 1 433 ? -6.482 28.040 7.832 1.00 85.06 433 PHE A C 1
ATOM 3491 O O . PHE A 1 433 ? -7.381 27.209 7.727 1.00 85.06 433 PHE A O 1
ATOM 3498 N N . ARG A 1 434 ? -6.693 29.238 8.394 1.00 81.69 434 ARG A N 1
ATOM 3499 C CA . ARG A 1 434 ? -8.026 29.690 8.810 1.00 81.69 434 ARG A CA 1
ATOM 3500 C C . ARG A 1 434 ? -8.812 30.280 7.644 1.00 81.69 434 ARG A C 1
ATOM 3502 O O . ARG A 1 434 ? -9.929 29.838 7.409 1.00 81.69 434 ARG A O 1
ATOM 3509 N N . ASN A 1 435 ? -8.238 31.250 6.935 1.00 74.00 435 ASN A N 1
ATOM 3510 C CA . ASN A 1 435 ? -8.967 32.076 5.965 1.00 74.00 435 ASN A CA 1
ATOM 3511 C C . ASN A 1 435 ? -9.046 31.446 4.557 1.00 74.00 435 ASN A C 1
ATOM 3513 O O . ASN A 1 435 ? -8.467 30.399 4.279 1.00 74.00 435 ASN A O 1
ATOM 3517 N N . MET A 1 436 ? -9.745 32.117 3.638 1.00 66.56 436 MET A N 1
ATOM 3518 C CA . MET A 1 436 ? -9.722 31.827 2.199 1.00 66.56 436 MET A CA 1
ATOM 3519 C C . MET A 1 436 ? -9.053 32.975 1.435 1.00 66.56 436 MET A C 1
ATOM 3521 O O . MET A 1 436 ? -9.357 34.143 1.681 1.00 66.56 436 MET A O 1
ATOM 3525 N N . VAL A 1 437 ? -8.223 32.647 0.438 1.00 61.47 437 VAL A N 1
ATOM 3526 C CA . VAL A 1 437 ? -7.751 33.624 -0.557 1.00 61.47 437 VAL A CA 1
ATOM 3527 C C . VAL A 1 437 ? -8.737 33.672 -1.729 1.00 61.47 437 VAL A C 1
ATOM 3529 O O . VAL A 1 437 ? -9.038 32.645 -2.328 1.00 61.47 437 VAL A O 1
ATOM 3532 N N . LYS A 1 438 ? -9.261 34.863 -2.056 1.00 51.66 438 LYS A N 1
ATOM 3533 C CA . LYS A 1 438 ? -10.259 35.063 -3.133 1.00 51.66 438 LYS A CA 1
ATOM 3534 C C . LYS A 1 438 ? -9.687 34.962 -4.557 1.00 51.66 438 LYS A C 1
ATOM 3536 O O . LYS A 1 438 ? -10.460 34.799 -5.495 1.00 51.66 438 LYS A O 1
ATOM 3541 N N . ASP A 1 439 ? -8.370 35.077 -4.722 1.00 53.12 439 ASP A N 1
ATOM 3542 C CA . ASP A 1 439 ? -7.680 35.044 -6.018 1.00 53.12 439 ASP A CA 1
ATOM 3543 C C . ASP A 1 439 ? -6.955 33.702 -6.209 1.00 53.12 439 ASP A C 1
ATOM 3545 O O . ASP A 1 439 ? -6.214 33.251 -5.336 1.00 53.12 439 ASP A O 1
ATOM 3549 N N . THR A 1 440 ? -7.190 33.059 -7.353 1.00 50.47 440 THR A N 1
ATOM 3550 C CA . THR A 1 440 ? -6.662 31.737 -7.724 1.00 50.47 440 THR A CA 1
ATOM 3551 C C . THR A 1 440 ? -5.245 31.771 -8.293 1.00 50.47 440 THR A C 1
ATOM 3553 O O . THR A 1 440 ? -4.709 30.735 -8.679 1.00 50.47 440 THR A O 1
ATOM 3556 N N . THR A 1 441 ? -4.632 32.948 -8.385 1.00 50.75 441 THR A N 1
ATOM 3557 C CA . THR A 1 441 ? -3.274 33.101 -8.909 1.00 50.75 441 THR A CA 1
ATOM 3558 C C . THR A 1 441 ? -2.269 32.874 -7.782 1.00 50.75 441 THR A C 1
ATOM 3560 O O . THR A 1 441 ? -2.159 33.741 -6.922 1.00 50.75 441 THR A O 1
ATOM 3563 N N . TYR A 1 442 ? -1.574 31.720 -7.772 1.00 53.44 442 TYR A N 1
ATOM 3564 C CA . TYR A 1 442 ? -0.459 31.323 -6.880 1.00 53.44 442 TYR A CA 1
ATOM 3565 C C . TYR A 1 442 ? -0.053 32.385 -5.844 1.00 53.44 442 TYR A C 1
ATOM 3567 O O . TYR A 1 442 ? 0.954 33.083 -6.001 1.00 53.44 442 TYR A O 1
ATOM 3575 N N . ASN A 1 443 ? -0.858 32.541 -4.788 1.00 66.56 443 ASN A N 1
ATOM 3576 C CA . ASN A 1 443 ? -0.593 33.584 -3.814 1.00 66.56 443 ASN A CA 1
ATOM 3577 C C . ASN A 1 443 ? 0.453 33.052 -2.836 1.00 66.56 443 ASN A C 1
ATOM 3579 O O . ASN A 1 443 ? 0.150 32.251 -1.950 1.00 66.56 443 ASN A O 1
ATOM 3583 N N . TYR A 1 444 ? 1.696 33.485 -3.011 1.00 73.06 444 TYR A N 1
ATOM 3584 C CA . TYR A 1 444 ? 2.828 33.171 -2.137 1.00 73.06 444 TYR A CA 1
ATOM 3585 C C . TYR A 1 444 ? 2.557 33.527 -0.665 1.00 73.06 444 TYR A C 1
ATOM 3587 O O . TYR A 1 444 ? 3.113 32.885 0.218 1.00 73.06 444 TYR A O 1
ATOM 3595 N N . LEU A 1 445 ? 1.631 34.454 -0.372 1.00 79.12 445 LEU A N 1
ATOM 3596 C CA . LEU A 1 445 ? 1.194 34.753 1.001 1.00 79.12 445 LEU A CA 1
ATOM 3597 C C . LEU A 1 445 ? 0.354 33.636 1.641 1.00 79.12 445 LEU A C 1
ATOM 3599 O O . LEU A 1 445 ? 0.202 33.593 2.852 1.00 79.12 445 LEU A O 1
ATOM 3603 N N . SER A 1 446 ? -0.193 32.716 0.850 1.00 78.31 446 SER A N 1
ATOM 3604 C CA . SER A 1 446 ? -0.865 31.501 1.342 1.00 78.31 446 SER A CA 1
ATOM 3605 C C . SER A 1 446 ? 0.014 30.255 1.231 1.00 78.31 446 SER A C 1
ATOM 3607 O O . SER A 1 446 ? -0.450 29.135 1.462 1.00 78.31 446 SER A O 1
ATOM 3609 N N . LEU A 1 447 ? 1.270 30.436 0.803 1.00 81.38 447 LEU A N 1
ATOM 3610 C CA . LEU A 1 447 ? 2.177 29.368 0.388 1.00 81.38 447 LEU A CA 1
ATOM 3611 C C . LEU A 1 447 ? 1.581 28.478 -0.721 1.00 81.38 447 LEU A C 1
ATOM 3613 O O . LEU A 1 447 ? 1.985 27.337 -0.879 1.00 81.38 447 LEU A O 1
ATOM 3617 N N . GLY A 1 448 ? 0.617 28.974 -1.502 1.00 78.62 448 GLY A N 1
ATOM 3618 C CA . GLY A 1 448 ? -0.084 28.196 -2.531 1.00 78.62 448 GLY A CA 1
ATOM 3619 C C . GLY A 1 448 ? -1.305 27.407 -2.039 1.00 78.62 448 GLY A C 1
ATOM 3620 O O . GLY A 1 448 ? -1.939 26.729 -2.844 1.00 78.62 448 GLY A O 1
ATOM 3621 N N . ASN A 1 449 ? -1.677 27.488 -0.756 1.00 79.00 449 ASN A N 1
ATOM 3622 C CA . ASN A 1 449 ? -2.909 26.861 -0.267 1.00 79.00 449 ASN A CA 1
ATOM 3623 C C . ASN A 1 449 ? -4.143 27.655 -0.715 1.00 79.00 449 ASN A C 1
ATOM 3625 O O . ASN A 1 449 ? -4.214 28.870 -0.551 1.00 79.00 449 ASN A O 1
ATOM 3629 N N . HIS A 1 450 ? -5.156 26.955 -1.222 1.00 73.31 450 HIS A N 1
ATOM 3630 C CA . HIS A 1 450 ? -6.340 27.598 -1.796 1.00 73.31 450 HIS A CA 1
ATOM 3631 C C . HIS A 1 450 ? -7.373 28.015 -0.743 1.00 73.31 450 HIS A C 1
ATOM 3633 O O . HIS A 1 450 ? -8.099 28.991 -0.935 1.00 73.31 450 HIS A O 1
ATOM 3639 N N . SER A 1 451 ? -7.501 27.273 0.360 1.00 73.88 451 SER A N 1
ATOM 3640 C CA . SER A 1 451 ? -8.535 27.518 1.372 1.00 73.88 451 SER A CA 1
ATOM 3641 C C . SER A 1 451 ? -8.180 26.917 2.731 1.00 73.88 451 SER A C 1
ATOM 3643 O O . SER A 1 451 ? -7.443 25.934 2.825 1.00 73.88 451 SER A O 1
ATOM 3645 N N . GLY A 1 452 ? -8.733 27.522 3.777 1.00 77.19 452 GLY A N 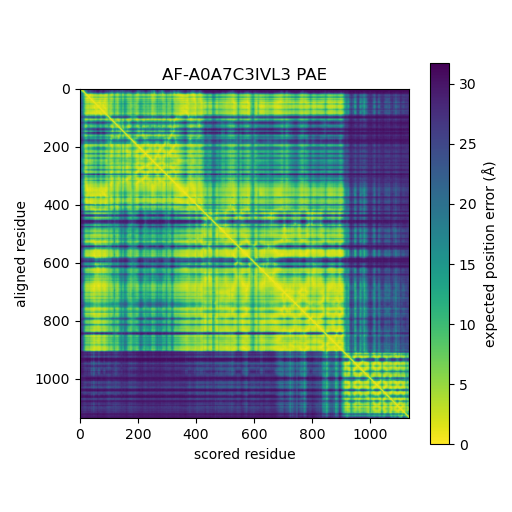1
ATOM 3646 C CA . GLY A 1 452 ? -8.678 27.059 5.155 1.00 77.19 452 GLY A CA 1
ATOM 3647 C C . GLY A 1 452 ? -9.986 26.447 5.659 1.00 77.19 452 GLY A C 1
ATOM 3648 O O . GLY A 1 452 ? -10.895 26.152 4.882 1.00 77.19 452 GLY A O 1
ATOM 3649 N N . TYR A 1 453 ? -10.099 26.269 6.976 1.00 78.56 453 TYR A N 1
ATOM 3650 C CA . TYR A 1 453 ? -11.299 25.702 7.606 1.00 78.56 453 TYR A CA 1
ATOM 3651 C C . TYR A 1 453 ? -12.443 26.707 7.827 1.00 78.56 453 TYR A C 1
ATOM 3653 O O . TYR A 1 453 ? -13.579 26.268 7.980 1.00 78.56 453 TYR A O 1
ATOM 3661 N N . ALA A 1 454 ? -12.196 28.022 7.821 1.00 68.12 454 ALA A N 1
ATOM 3662 C CA . ALA A 1 454 ? -13.239 29.045 7.934 1.00 68.12 454 ALA A CA 1
ATOM 3663 C C . ALA A 1 454 ? -13.509 29.686 6.557 1.00 68.12 454 ALA A C 1
ATOM 3665 O O . ALA A 1 454 ? -12.648 30.356 5.987 1.00 68.12 454 ALA A O 1
ATOM 3666 N N . TYR A 1 455 ? -14.705 29.465 5.999 1.00 59.44 455 TYR A N 1
ATOM 3667 C CA . TYR A 1 455 ? -15.095 29.931 4.658 1.00 59.44 455 TYR A CA 1
ATOM 3668 C C . TYR A 1 455 ? -16.128 31.078 4.679 1.00 59.44 455 TYR A C 1
ATOM 3670 O O . TYR A 1 455 ? -16.981 31.145 5.559 1.00 59.44 455 TYR A O 1
ATOM 3678 N N . ILE A 1 456 ? -16.094 31.935 3.644 1.00 49.03 456 ILE A N 1
ATOM 3679 C CA . ILE A 1 456 ? -17.070 33.000 3.343 1.00 49.03 456 ILE A CA 1
ATOM 3680 C C . ILE A 1 456 ? -18.055 32.511 2.259 1.00 49.03 456 ILE A C 1
ATOM 3682 O O . ILE A 1 456 ? -17.702 32.472 1.083 1.00 49.03 456 ILE A O 1
ATOM 3686 N N . HIS A 1 457 ? -19.305 32.173 2.601 1.00 42.66 457 HIS A N 1
ATOM 3687 C CA . HIS A 1 457 ? -20.340 31.802 1.616 1.00 42.66 457 HIS A CA 1
ATOM 3688 C C . HIS A 1 457 ? -20.741 32.963 0.676 1.00 42.66 457 HIS A C 1
ATOM 3690 O O . HIS A 1 457 ? -21.649 33.735 0.967 1.00 42.66 457 HIS A O 1
ATOM 3696 N N . GLY A 1 458 ? -20.210 32.980 -0.551 1.00 47.75 458 GLY A N 1
ATOM 3697 C CA . GLY A 1 458 ? -20.706 33.854 -1.631 1.00 47.75 458 GLY A CA 1
ATOM 3698 C C . GLY A 1 458 ? -20.438 35.352 -1.411 1.00 47.75 458 GLY A C 1
ATOM 3699 O O . GLY A 1 458 ? -19.423 35.723 -0.832 1.00 47.75 458 GLY A O 1
ATOM 3700 N N . THR A 1 459 ? -21.329 36.224 -1.905 1.00 39.72 459 THR A N 1
ATOM 3701 C CA . THR A 1 459 ? -21.301 37.680 -1.634 1.00 39.72 459 THR A CA 1
ATOM 3702 C C . THR A 1 459 ? -21.768 38.033 -0.222 1.00 39.72 459 THR A C 1
ATOM 3704 O O . THR A 1 459 ? -21.619 39.177 0.201 1.00 39.72 459 THR A O 1
ATOM 3707 N N . ALA A 1 460 ? -22.324 37.068 0.513 1.00 39.81 460 ALA A N 1
ATOM 3708 C CA . ALA A 1 460 ? -22.670 37.244 1.906 1.00 39.81 460 ALA A CA 1
ATOM 3709 C C . ALA A 1 460 ? -21.418 37.023 2.758 1.00 39.81 460 ALA A C 1
ATOM 3711 O O . ALA A 1 460 ? -20.830 35.942 2.780 1.00 39.81 460 ALA A O 1
ATOM 3712 N N . THR A 1 461 ? -21.017 38.066 3.473 1.00 38.88 461 THR A N 1
ATOM 3713 C CA . THR A 1 461 ? -20.077 37.987 4.585 1.00 38.88 461 THR A CA 1
ATOM 3714 C C . THR A 1 461 ? -20.634 36.983 5.599 1.00 38.88 461 THR A C 1
ATOM 3716 O O . THR A 1 461 ? -21.488 37.328 6.411 1.00 38.88 461 THR A O 1
ATOM 3719 N N . VAL A 1 462 ? -20.221 35.713 5.537 1.00 44.78 462 VAL A N 1
ATOM 3720 C CA . VAL A 1 462 ? -20.424 34.812 6.678 1.00 44.78 462 VAL A CA 1
ATOM 3721 C C . VAL A 1 462 ? -19.607 35.412 7.804 1.00 44.78 462 VAL A C 1
ATOM 3723 O O . VAL A 1 462 ? -18.421 35.682 7.619 1.00 44.78 462 VAL A O 1
ATOM 3726 N N . ASN A 1 463 ? -20.273 35.693 8.923 1.00 42.81 463 ASN A N 1
ATOM 3727 C CA . ASN A 1 463 ? -19.636 36.219 10.120 1.00 42.81 463 ASN A CA 1
ATOM 3728 C C . ASN A 1 463 ? -18.359 35.422 10.399 1.00 42.81 463 ASN A C 1
ATOM 3730 O O . ASN A 1 463 ? -18.422 34.203 10.545 1.00 42.81 463 ASN A O 1
ATOM 3734 N N . GLU A 1 464 ? -17.238 36.119 10.581 1.00 47.72 464 GLU A N 1
ATOM 3735 C CA . GLU A 1 464 ? -15.927 35.569 10.980 1.00 47.72 464 GLU A CA 1
ATOM 3736 C C . GLU A 1 464 ? -15.972 34.733 12.288 1.00 47.72 464 GLU A C 1
ATOM 3738 O O . GLU A 1 464 ? -14.978 34.125 12.698 1.00 47.72 464 GLU A O 1
ATOM 3743 N N . ASN A 1 465 ? -17.149 34.692 12.926 1.00 44.75 465 ASN A N 1
ATOM 3744 C CA . ASN A 1 465 ? -17.471 34.071 14.200 1.00 44.75 465 ASN A CA 1
ATOM 3745 C C . ASN A 1 465 ? -18.106 32.667 14.091 1.00 44.75 465 ASN A C 1
ATOM 3747 O O . ASN A 1 465 ? -18.071 31.947 15.090 1.00 44.75 465 ASN A O 1
ATOM 3751 N N . ASP A 1 466 ? -18.668 32.238 12.946 1.00 50.81 466 ASP A N 1
ATOM 3752 C CA . ASP A 1 466 ? -19.170 30.853 12.812 1.00 50.81 466 ASP A CA 1
ATOM 3753 C C . ASP A 1 466 ? -18.035 29.907 12.413 1.00 50.81 466 ASP A C 1
ATOM 3755 O O . ASP A 1 466 ? -17.785 29.620 11.244 1.00 50.81 466 ASP A O 1
ATOM 3759 N N . THR A 1 467 ? -17.308 29.449 13.427 1.00 55.72 467 THR A N 1
ATOM 3760 C CA . THR A 1 467 ? -16.186 28.531 13.237 1.00 55.72 467 THR A CA 1
ATOM 3761 C C . THR A 1 467 ? -16.617 27.065 13.146 1.00 55.72 467 THR A C 1
ATOM 3763 O O . THR A 1 467 ? -15.811 26.250 12.725 1.00 55.72 467 THR A O 1
ATOM 3766 N N . LEU A 1 468 ? -17.857 26.690 13.486 1.00 63.66 468 LEU A N 1
ATOM 3767 C CA . LEU A 1 468 ? -18.254 25.277 13.624 1.00 63.66 468 LEU A CA 1
ATOM 3768 C C . LEU A 1 468 ? -18.383 24.525 12.287 1.00 63.66 468 LEU A C 1
ATOM 3770 O O . LEU A 1 468 ? -18.272 23.298 12.257 1.00 63.66 468 LEU A O 1
ATOM 3774 N N . ASN A 1 469 ? -18.550 25.247 11.180 1.00 61.91 469 ASN A N 1
ATOM 3775 C CA . ASN A 1 469 ? -18.757 24.689 9.844 1.00 61.91 469 ASN A CA 1
ATOM 3776 C C . ASN A 1 469 ? -17.443 24.571 9.043 1.00 61.91 469 ASN A C 1
ATOM 3778 O O . ASN A 1 469 ? -17.240 25.273 8.052 1.00 61.91 469 ASN A O 1
ATOM 3782 N N . SER A 1 470 ? -16.545 23.670 9.468 1.00 71.25 470 SER A N 1
ATOM 3783 C CA . SER A 1 470 ? -15.267 23.401 8.778 1.00 71.25 470 SER A CA 1
ATOM 3784 C C . SER A 1 470 ? -15.479 22.883 7.347 1.00 71.25 470 SER A C 1
ATOM 3786 O O . SER A 1 470 ? -16.024 21.798 7.135 1.00 71.25 470 SER A O 1
ATOM 3788 N N . GLY A 1 471 ? -14.998 23.638 6.354 1.00 67.19 471 GLY A N 1
ATOM 3789 C CA . GLY A 1 471 ? -15.017 23.239 4.940 1.00 67.19 471 GLY A CA 1
ATOM 3790 C C . GLY A 1 471 ? -13.863 22.320 4.515 1.00 67.19 471 GLY A C 1
ATOM 3791 O O . GLY A 1 471 ? -13.850 21.862 3.372 1.00 67.19 471 GLY A O 1
ATOM 3792 N N . TYR A 1 472 ? -12.906 22.036 5.408 1.00 78.56 472 TYR A N 1
ATOM 3793 C CA . TYR A 1 472 ? -11.615 21.418 5.076 1.00 78.56 472 TYR A CA 1
ATOM 3794 C C . TYR A 1 472 ? -11.721 20.140 4.231 1.00 78.56 472 TYR A C 1
ATOM 3796 O O . TYR A 1 472 ? -11.066 20.011 3.192 1.00 78.56 472 TYR A O 1
ATOM 3804 N N . GLU A 1 473 ? -12.588 19.212 4.633 1.00 79.44 473 GLU A N 1
ATOM 3805 C CA . GLU A 1 473 ? -12.627 17.900 3.993 1.00 79.44 473 GLU A CA 1
ATOM 3806 C C . GLU A 1 473 ? -13.553 17.830 2.786 1.00 79.44 473 GLU A C 1
ATOM 3808 O O . GLU A 1 473 ? -13.251 17.127 1.830 1.00 79.44 473 GLU A O 1
ATOM 3813 N N . THR A 1 474 ? -14.679 18.544 2.811 1.00 75.44 474 THR A N 1
ATOM 3814 C CA . THR A 1 474 ? -15.836 18.243 1.942 1.00 75.44 474 THR A CA 1
ATOM 3815 C C . THR A 1 474 ? -16.290 19.410 1.065 1.00 75.44 474 THR A C 1
ATOM 3817 O O . THR A 1 474 ? -17.320 19.314 0.406 1.00 75.44 474 THR A O 1
ATOM 3820 N N . HIS A 1 475 ? -15.540 20.515 1.025 1.00 72.00 475 HIS A N 1
ATOM 3821 C CA . HIS A 1 475 ? -15.914 21.688 0.234 1.00 72.00 475 HIS A CA 1
ATOM 3822 C C . HIS A 1 475 ? -15.533 21.578 -1.254 1.00 72.00 475 HIS A C 1
ATOM 3824 O O . HIS A 1 475 ? -14.357 21.570 -1.602 1.00 72.00 475 HIS A O 1
ATOM 3830 N N . PHE A 1 476 ? -16.516 21.601 -2.156 1.00 67.69 476 PHE A N 1
ATOM 3831 C CA . PHE A 1 476 ? -16.290 21.579 -3.607 1.00 67.69 476 PHE A CA 1
ATOM 3832 C C . PHE A 1 476 ? -16.410 22.989 -4.220 1.00 67.69 476 PHE A C 1
ATOM 3834 O O . PHE A 1 476 ? -17.331 23.737 -3.889 1.00 67.69 476 PHE A O 1
ATOM 3841 N N . ARG A 1 477 ? -15.479 23.350 -5.126 1.00 58.09 477 ARG A N 1
ATOM 3842 C CA . ARG A 1 477 ? -15.325 24.703 -5.721 1.00 58.09 477 ARG A CA 1
ATOM 3843 C C . ARG A 1 477 ? -16.600 25.209 -6.404 1.00 58.09 477 ARG A C 1
ATOM 3845 O O . ARG A 1 477 ? -16.926 26.390 -6.320 1.00 58.09 477 ARG A O 1
ATOM 3852 N N . TYR A 1 478 ? -17.321 24.314 -7.068 1.00 57.31 478 TYR A N 1
ATOM 3853 C CA . TYR A 1 478 ? -18.655 24.561 -7.596 1.00 57.31 478 TYR A CA 1
ATOM 3854 C C . TYR A 1 478 ? -19.612 23.856 -6.650 1.00 57.31 478 TYR A C 1
ATOM 3856 O O . TYR A 1 478 ? -19.482 22.650 -6.476 1.00 57.31 478 TYR A O 1
ATOM 3864 N N . LYS A 1 479 ? -20.518 24.598 -6.001 1.00 57.62 479 LYS A N 1
ATOM 3865 C CA . LYS A 1 479 ? -21.484 24.116 -4.994 1.00 57.62 479 LYS A CA 1
ATOM 3866 C C . LYS A 1 479 ? -22.491 23.101 -5.567 1.00 57.62 479 LYS A C 1
ATOM 3868 O O . LYS A 1 479 ? -23.696 23.312 -5.469 1.00 57.62 479 LYS A O 1
ATOM 3873 N N . LYS A 1 480 ? -22.025 22.023 -6.192 1.00 65.06 480 LYS A N 1
ATOM 3874 C CA . LYS A 1 480 ? -22.858 20.891 -6.556 1.00 65.06 480 LYS A CA 1
ATOM 3875 C C . LYS A 1 480 ? -23.264 20.200 -5.255 1.00 65.06 480 LYS A C 1
ATOM 3877 O O . LYS A 1 480 ? -22.385 19.881 -4.449 1.00 65.06 480 LYS A O 1
ATOM 3882 N N . PRO A 1 481 ? -24.569 20.014 -5.009 1.00 70.69 481 PRO A N 1
ATOM 3883 C CA . PRO A 1 481 ? -25.046 19.139 -3.951 1.00 70.69 481 PRO A CA 1
ATOM 3884 C C . PRO A 1 481 ? -24.290 17.804 -3.960 1.00 70.69 481 PRO A C 1
ATOM 3886 O O . PRO A 1 481 ? -23.997 17.259 -5.025 1.00 70.69 481 PRO A O 1
ATOM 3889 N N . LEU A 1 482 ? -23.993 17.255 -2.777 1.00 73.31 482 LEU A N 1
ATOM 3890 C CA . LEU A 1 482 ? -23.377 15.925 -2.657 1.00 73.31 482 LEU A CA 1
ATOM 3891 C C . LEU A 1 482 ? -24.188 14.856 -3.408 1.00 73.31 482 LEU A C 1
ATOM 3893 O O . LEU A 1 482 ? -23.606 13.940 -3.984 1.00 73.31 482 LEU A O 1
ATOM 3897 N N . ASP A 1 483 ? -25.513 15.014 -3.452 1.00 76.12 483 ASP A N 1
ATOM 3898 C CA . ASP A 1 483 ? -26.417 14.151 -4.212 1.00 76.12 483 ASP A CA 1
ATOM 3899 C C . ASP A 1 483 ? -26.125 14.150 -5.714 1.00 76.12 483 ASP A C 1
ATOM 3901 O O . ASP A 1 483 ? -26.117 13.084 -6.333 1.00 76.12 483 ASP A O 1
ATOM 3905 N N . ASP A 1 484 ? -25.817 15.310 -6.295 1.00 82.12 484 ASP A N 1
ATOM 3906 C CA . ASP A 1 484 ? -25.472 15.411 -7.712 1.00 82.12 484 ASP A CA 1
ATOM 3907 C C . ASP A 1 484 ? -24.166 14.667 -7.985 1.00 82.12 484 ASP A C 1
ATOM 3909 O O . ASP A 1 484 ? -24.094 13.868 -8.914 1.00 82.12 484 ASP A O 1
ATOM 3913 N N . LEU A 1 485 ? -23.147 14.876 -7.142 1.00 82.38 485 LEU A N 1
ATOM 3914 C CA . LEU A 1 485 ? -21.855 14.188 -7.249 1.00 82.38 485 LEU A CA 1
ATOM 3915 C C . LEU A 1 485 ? -22.008 12.664 -7.140 1.00 82.38 485 LEU A C 1
ATOM 3917 O O . LEU A 1 485 ? -21.387 11.913 -7.893 1.00 82.38 485 LEU A O 1
ATOM 3921 N N . ARG A 1 486 ? -22.860 12.201 -6.224 1.00 81.94 486 ARG A N 1
ATOM 3922 C CA . ARG A 1 486 ? -23.132 10.779 -5.994 1.00 81.94 486 ARG A CA 1
ATOM 3923 C C . ARG A 1 486 ? -23.785 10.112 -7.205 1.00 81.94 486 ARG A C 1
ATOM 3925 O O . ARG A 1 486 ? -23.437 8.978 -7.523 1.00 81.94 486 ARG A O 1
ATOM 3932 N N . ASN A 1 487 ? -24.693 10.820 -7.874 1.00 85.88 487 ASN A N 1
ATOM 3933 C CA . ASN A 1 487 ? -25.467 10.302 -9.003 1.00 85.88 487 ASN A CA 1
ATOM 3934 C C . ASN A 1 487 ? -24.750 10.430 -10.361 1.00 85.88 487 ASN A C 1
ATOM 3936 O O . ASN A 1 487 ? -25.245 9.919 -11.365 1.00 85.88 487 ASN A O 1
ATOM 3940 N N . MET A 1 488 ? -23.589 11.091 -10.421 1.00 88.81 488 MET A N 1
ATOM 3941 C CA . MET A 1 488 ? -22.777 11.159 -11.641 1.00 88.81 488 MET A CA 1
ATOM 3942 C C . MET A 1 488 ? -22.259 9.782 -12.061 1.00 88.81 488 MET A C 1
ATOM 3944 O O . MET A 1 488 ? -21.986 8.924 -11.222 1.00 88.81 488 MET A O 1
ATOM 3948 N N . SER A 1 489 ? -22.006 9.595 -13.360 1.00 89.94 489 SER A N 1
ATOM 3949 C CA . SER A 1 489 ? -21.176 8.480 -13.829 1.00 89.94 489 SER A CA 1
ATOM 3950 C C . SER A 1 489 ? -19.764 8.575 -13.240 1.00 89.94 489 SER A C 1
ATOM 3952 O O . SER A 1 489 ? -19.308 9.653 -12.850 1.00 89.94 489 SER A O 1
ATOM 3954 N N . ASP A 1 490 ? -19.036 7.463 -13.179 1.00 87.81 490 ASP A N 1
ATOM 3955 C CA . ASP A 1 490 ? -17.678 7.456 -12.614 1.00 87.81 490 ASP A CA 1
ATOM 3956 C C . ASP A 1 490 ? -16.706 8.338 -13.405 1.00 87.81 490 ASP A C 1
ATOM 3958 O O . ASP A 1 490 ? -15.876 9.025 -12.813 1.00 87.81 490 ASP A O 1
ATOM 3962 N N . SER A 1 491 ? -16.870 8.416 -14.730 1.00 86.12 491 SER A N 1
ATOM 3963 C CA . SER A 1 491 ? -16.090 9.309 -15.592 1.00 86.12 491 SER A CA 1
ATOM 3964 C C . SER A 1 491 ? -16.331 10.791 -15.286 1.00 86.12 491 SER A C 1
ATOM 3966 O O . SER A 1 491 ? -15.373 11.546 -15.126 1.00 86.12 491 SER A O 1
ATOM 3968 N N . LEU A 1 492 ? -17.595 11.208 -15.155 1.00 87.31 492 LEU A N 1
ATOM 3969 C CA . LEU A 1 492 ? -17.960 12.587 -14.817 1.00 87.31 492 LEU A CA 1
ATOM 3970 C C . LEU A 1 492 ? -17.550 12.941 -13.388 1.00 87.31 492 LEU A C 1
ATOM 3972 O O . LEU A 1 492 ? -17.005 14.018 -13.157 1.00 87.31 492 LEU A O 1
ATOM 3976 N N . PHE A 1 493 ? -17.751 12.023 -12.442 1.00 87.88 493 PHE A N 1
ATOM 3977 C CA . PHE A 1 493 ? -17.332 12.212 -11.057 1.00 87.88 493 PHE A CA 1
ATOM 3978 C C . PHE A 1 493 ? -15.812 12.387 -10.953 1.00 87.88 493 PHE A C 1
ATOM 3980 O O . PHE A 1 493 ? -15.346 13.303 -10.280 1.00 87.88 493 PHE A O 1
ATOM 3987 N N . ARG A 1 494 ? -15.028 11.578 -11.680 1.00 86.31 494 ARG A N 1
ATOM 3988 C CA . ARG A 1 494 ? -13.567 11.728 -11.753 1.00 86.31 494 ARG A CA 1
ATOM 3989 C C . ARG A 1 494 ? -13.162 13.103 -12.290 1.00 86.31 494 ARG A C 1
ATOM 3991 O O . ARG A 1 494 ? -12.297 13.746 -11.701 1.00 86.31 494 ARG A O 1
ATOM 3998 N N . LEU A 1 495 ? -13.789 13.571 -13.373 1.00 85.38 495 LEU A N 1
ATOM 3999 C CA . LEU A 1 495 ? -13.527 14.902 -13.941 1.00 85.38 495 LEU A CA 1
ATOM 4000 C C . LEU A 1 495 ? -13.840 16.027 -12.943 1.00 85.38 495 LEU A C 1
ATOM 4002 O O . LEU A 1 495 ? -13.052 16.961 -12.795 1.00 85.38 495 LEU A O 1
ATOM 4006 N N . GLU A 1 496 ? -14.947 15.910 -12.213 1.00 84.50 496 GLU A N 1
ATOM 4007 C CA . GLU A 1 496 ? -15.331 16.871 -11.177 1.00 84.50 496 GLU A CA 1
ATOM 4008 C C . GLU A 1 496 ? -14.344 16.869 -9.996 1.00 84.50 496 GLU A C 1
ATOM 4010 O O . GLU A 1 496 ? -13.933 17.933 -9.523 1.00 84.50 496 GLU A O 1
ATOM 4015 N N . MET A 1 497 ? -13.893 15.690 -9.548 1.00 83.44 497 MET A N 1
ATOM 4016 C CA . MET A 1 497 ? -12.877 15.578 -8.495 1.00 83.44 497 MET A CA 1
ATOM 4017 C C . MET A 1 497 ? -11.545 16.203 -8.926 1.00 83.44 497 MET A C 1
ATOM 4019 O O . MET A 1 497 ? -10.927 16.907 -8.132 1.00 83.44 497 MET A O 1
ATOM 4023 N N . ILE A 1 498 ? -11.114 16.035 -10.182 1.00 82.44 498 ILE A N 1
ATOM 4024 C CA . ILE A 1 498 ? -9.883 16.663 -10.701 1.00 82.44 498 ILE A CA 1
ATOM 4025 C C . ILE A 1 498 ? -9.937 18.193 -10.552 1.00 82.44 498 ILE A C 1
ATOM 4027 O O . ILE A 1 498 ? -8.963 18.789 -10.083 1.00 82.44 498 ILE A O 1
ATOM 4031 N N . GLY A 1 499 ? -11.076 18.816 -10.868 1.00 72.69 499 GLY A N 1
ATOM 4032 C CA . GLY A 1 499 ? -11.279 20.267 -10.764 1.00 72.69 499 GLY A CA 1
ATOM 4033 C C . GLY A 1 499 ? -11.535 20.807 -9.348 1.00 72.69 499 GLY A C 1
ATOM 4034 O O . GLY A 1 499 ? -11.647 22.023 -9.172 1.00 72.69 499 GLY A O 1
ATOM 4035 N N . SER A 1 500 ? -11.642 19.932 -8.345 1.00 73.69 500 SER A N 1
ATOM 4036 C CA . SER A 1 500 ? -12.013 20.289 -6.971 1.00 73.69 500 SER A CA 1
ATOM 4037 C C . SER A 1 500 ? -10.808 20.631 -6.080 1.00 73.69 500 SER A C 1
ATOM 4039 O O . SER A 1 500 ? -9.691 20.162 -6.300 1.00 73.69 500 SER A O 1
ATOM 4041 N N . PHE A 1 501 ? -11.046 21.422 -5.027 1.00 74.12 501 PHE A N 1
ATOM 4042 C CA . PHE A 1 501 ? -10.054 21.795 -4.009 1.00 74.12 501 PHE A CA 1
ATOM 4043 C C . PHE A 1 501 ? -10.528 21.375 -2.608 1.00 74.12 501 PHE A C 1
ATOM 4045 O O . PHE A 1 501 ? -10.796 22.210 -1.753 1.00 74.12 501 PHE A O 1
ATOM 4052 N N . CYS A 1 502 ? -10.643 20.074 -2.356 1.00 78.06 502 CYS A N 1
ATOM 4053 C CA . CYS A 1 502 ? -10.964 19.521 -1.034 1.00 78.06 502 CYS A CA 1
ATOM 4054 C C . CYS A 1 502 ? -10.005 18.400 -0.672 1.00 78.06 502 CYS A C 1
ATOM 4056 O O . CYS A 1 502 ? -9.424 17.785 -1.564 1.00 78.06 502 CYS A O 1
ATOM 4058 N N . PHE A 1 503 ? -9.875 18.093 0.622 1.00 82.75 503 PHE A N 1
ATOM 4059 C CA . PHE A 1 503 ? -9.154 16.884 1.011 1.00 82.75 503 PHE A CA 1
ATOM 4060 C C . PHE A 1 503 ? -9.830 15.637 0.427 1.00 82.75 503 PHE A C 1
ATOM 4062 O O . PHE A 1 503 ? -9.122 14.801 -0.114 1.00 82.75 503 PHE A O 1
ATOM 4069 N N . GLN A 1 504 ? -11.172 15.551 0.419 1.00 83.81 504 GLN A N 1
ATOM 4070 C CA . GLN A 1 504 ? -11.900 14.374 -0.076 1.00 83.81 504 GLN A CA 1
ATOM 4071 C C . GLN A 1 504 ? -11.617 14.041 -1.550 1.00 83.81 504 GLN A C 1
ATOM 4073 O O . GLN A 1 504 ? -11.714 12.879 -1.924 1.00 83.81 504 GLN A O 1
ATOM 4078 N N . LYS A 1 505 ? -11.177 14.997 -2.379 1.00 85.62 505 LYS A N 1
ATOM 4079 C CA . LYS A 1 505 ? -10.681 14.718 -3.740 1.00 85.62 505 LYS A CA 1
ATOM 4080 C C . LYS A 1 505 ? -9.640 13.599 -3.739 1.00 85.62 505 LYS A C 1
ATOM 4082 O O . LYS A 1 505 ? -9.681 12.722 -4.593 1.00 85.62 505 LYS A O 1
ATOM 4087 N N . PHE A 1 506 ? -8.706 13.648 -2.797 1.00 85.56 506 PHE A N 1
ATOM 4088 C CA . PHE A 1 506 ? -7.576 12.737 -2.731 1.00 85.56 506 PHE A CA 1
ATOM 4089 C C . PHE A 1 506 ? -7.990 11.262 -2.529 1.00 85.56 506 PHE A C 1
ATOM 4091 O O . PHE A 1 506 ? -7.715 10.454 -3.417 1.00 85.56 506 PHE A O 1
ATOM 4098 N N . PRO A 1 507 ? -8.717 10.888 -1.454 1.00 88.56 507 PRO A N 1
ATOM 4099 C CA . PRO A 1 507 ? -9.162 9.513 -1.259 1.00 88.56 507 PRO A CA 1
ATOM 4100 C C . PRO A 1 507 ? -10.157 9.037 -2.330 1.00 88.56 507 PRO A C 1
ATOM 4102 O O . PRO A 1 507 ? -10.208 7.839 -2.605 1.00 88.56 507 PRO A O 1
ATOM 4105 N N . GLU A 1 508 ? -10.940 9.929 -2.955 1.00 88.75 508 GLU A N 1
ATOM 4106 C CA . GLU A 1 508 ? -11.829 9.560 -4.072 1.00 88.75 508 GLU A CA 1
ATOM 4107 C C . GLU A 1 508 ? -11.052 9.249 -5.357 1.00 88.75 508 GLU A C 1
ATOM 4109 O O . GLU A 1 508 ? -11.357 8.268 -6.032 1.00 88.75 508 GLU A O 1
ATOM 4114 N N . LEU A 1 509 ? -10.028 10.041 -5.691 1.00 86.69 509 LEU A N 1
ATOM 4115 C CA . LEU A 1 509 ? -9.179 9.765 -6.851 1.00 86.69 509 LEU A CA 1
ATOM 4116 C C . LEU A 1 509 ? -8.344 8.500 -6.645 1.00 86.69 509 LEU A C 1
ATOM 4118 O O . LEU A 1 509 ? -8.301 7.682 -7.556 1.00 86.69 509 LEU A O 1
ATOM 4122 N N . PHE A 1 510 ? -7.784 8.285 -5.450 1.00 87.50 510 PHE A N 1
ATOM 4123 C CA . PHE A 1 510 ? -7.103 7.033 -5.096 1.00 87.50 510 PHE A CA 1
ATOM 4124 C C . PHE A 1 510 ? -8.041 5.820 -5.227 1.00 87.50 510 PHE A C 1
ATOM 4126 O O . PHE A 1 510 ? -7.711 4.824 -5.870 1.00 87.50 510 PHE A O 1
ATOM 4133 N N . SER A 1 511 ? -9.266 5.934 -4.694 1.00 88.31 511 SER A N 1
ATOM 4134 C CA . SER A 1 511 ? -10.307 4.904 -4.825 1.00 88.31 511 SER A CA 1
ATOM 4135 C C . SER A 1 511 ? -10.565 4.535 -6.293 1.00 88.31 511 SER A C 1
ATOM 4137 O O . SER A 1 511 ? -10.684 3.359 -6.618 1.00 88.31 511 SER A O 1
ATOM 4139 N N . ILE A 1 512 ? -10.640 5.519 -7.192 1.00 85.62 512 ILE A N 1
ATOM 4140 C CA . ILE A 1 512 ? -10.952 5.286 -8.609 1.00 85.62 512 ILE A CA 1
ATOM 4141 C C . ILE A 1 512 ? -9.733 4.795 -9.389 1.00 85.62 512 ILE A C 1
ATOM 4143 O O . ILE A 1 512 ? -9.826 3.806 -10.113 1.00 85.62 512 ILE A O 1
ATOM 4147 N N . ASP A 1 513 ? -8.613 5.507 -9.304 1.00 81.00 513 ASP A N 1
ATOM 4148 C CA . ASP A 1 513 ? -7.455 5.259 -10.157 1.00 81.00 513 ASP A CA 1
ATOM 4149 C C . ASP A 1 513 ? -6.669 4.028 -9.682 1.00 81.00 513 ASP A C 1
ATOM 4151 O O . ASP A 1 513 ? -6.344 3.175 -10.507 1.00 81.00 513 ASP A O 1
ATOM 4155 N N . ASP A 1 514 ? -6.462 3.864 -8.375 1.00 81.88 514 ASP A N 1
ATOM 4156 C CA . ASP A 1 514 ? -5.566 2.831 -7.846 1.00 81.88 514 ASP A CA 1
ATOM 4157 C C . ASP A 1 514 ? -6.304 1.579 -7.363 1.00 81.88 514 ASP A C 1
ATOM 4159 O O . ASP A 1 514 ? -5.777 0.477 -7.508 1.00 81.88 514 ASP A O 1
ATOM 4163 N N . VAL A 1 515 ? -7.536 1.724 -6.854 1.00 87.31 515 VAL A N 1
ATOM 4164 C CA . VAL A 1 515 ? -8.311 0.593 -6.315 1.00 87.31 515 VAL A CA 1
ATOM 4165 C C . VAL A 1 515 ? -9.327 0.029 -7.304 1.00 87.31 515 VAL A C 1
ATOM 4167 O O . VAL A 1 515 ? -9.315 -1.171 -7.552 1.00 87.31 515 VAL A O 1
ATOM 4170 N N . MET A 1 516 ? -10.212 0.851 -7.875 1.00 85.94 516 MET A N 1
ATOM 4171 C CA . MET A 1 516 ? -11.275 0.379 -8.780 1.00 85.94 516 MET A CA 1
ATOM 4172 C C . MET A 1 516 ? -10.754 0.032 -10.173 1.00 85.94 516 MET A C 1
ATOM 4174 O O . MET A 1 516 ? -11.123 -0.997 -10.730 1.00 85.94 516 MET A O 1
ATOM 4178 N N . ASN A 1 517 ? -9.907 0.891 -10.741 1.00 76.06 517 ASN A N 1
ATOM 4179 C CA . ASN A 1 517 ? -9.330 0.669 -12.065 1.00 76.06 517 ASN A CA 1
ATOM 4180 C C . ASN A 1 517 ? -8.017 -0.121 -12.017 1.00 76.06 517 ASN A C 1
ATOM 4182 O O . ASN A 1 517 ? -7.475 -0.419 -13.080 1.00 76.06 517 ASN A O 1
ATOM 4186 N N . GLU A 1 518 ? -7.495 -0.404 -10.814 1.00 71.06 518 GLU A N 1
ATOM 4187 C CA . GLU A 1 518 ? -6.207 -1.071 -10.589 1.00 71.06 518 GLU A CA 1
ATOM 4188 C C . GLU A 1 518 ? -5.107 -0.516 -11.508 1.00 71.06 518 GLU A C 1
ATOM 4190 O O . GLU A 1 518 ? -4.367 -1.278 -12.128 1.00 71.06 518 GLU A O 1
ATOM 4195 N N . ARG A 1 519 ? -5.030 0.818 -11.677 1.00 68.19 519 ARG A N 1
ATOM 4196 C CA . ARG A 1 519 ? -4.077 1.424 -12.623 1.00 68.19 519 ARG A CA 1
ATOM 4197 C C . ARG A 1 519 ? -2.651 1.357 -12.133 1.00 68.19 519 ARG A C 1
ATOM 4199 O O . ARG A 1 519 ? -1.760 1.341 -12.964 1.00 68.19 519 ARG A O 1
ATOM 4206 N N . LYS A 1 520 ? -2.415 1.272 -10.826 1.00 70.00 520 LYS A N 1
ATOM 4207 C CA . LYS A 1 520 ? -1.049 1.175 -10.297 1.00 70.00 520 LYS A CA 1
ATOM 4208 C C . LYS A 1 520 ? -0.807 -0.020 -9.383 1.00 70.00 520 LYS A C 1
ATOM 4210 O O . LYS A 1 520 ? 0.318 -0.501 -9.312 1.00 70.00 520 LYS A O 1
ATOM 4215 N N . ILE A 1 521 ? -1.849 -0.533 -8.723 1.00 72.38 521 ILE A N 1
ATOM 4216 C CA . ILE A 1 521 ? -1.707 -1.547 -7.673 1.00 72.38 521 ILE A CA 1
ATOM 4217 C C . ILE A 1 521 ? -2.330 -2.879 -8.118 1.00 72.38 521 ILE A C 1
ATOM 4219 O O . ILE A 1 521 ? -3.527 -2.921 -8.411 1.00 72.38 521 ILE A O 1
ATOM 4223 N N . PRO A 1 522 ? -1.577 -3.992 -8.111 1.00 75.81 522 PRO A N 1
ATOM 4224 C CA . PRO A 1 522 ? -2.091 -5.329 -8.405 1.00 75.81 522 PRO A CA 1
ATOM 4225 C C . PRO A 1 522 ? -2.767 -5.938 -7.165 1.00 75.81 522 PRO A C 1
ATOM 4227 O O . PRO A 1 522 ? -2.321 -6.945 -6.616 1.00 75.81 522 PRO A O 1
ATOM 4230 N N . LEU A 1 523 ? -3.828 -5.299 -6.676 1.00 85.25 523 LEU A N 1
ATOM 4231 C CA . LEU A 1 523 ? -4.383 -5.523 -5.334 1.00 85.25 523 LEU A CA 1
ATOM 4232 C C . LEU A 1 523 ? -4.689 -6.985 -4.972 1.00 85.25 523 LEU A C 1
ATOM 4234 O O . LEU A 1 523 ? -4.544 -7.376 -3.813 1.00 85.25 523 LEU A O 1
ATOM 4238 N N . PHE A 1 524 ? -5.115 -7.785 -5.949 1.00 88.25 524 PHE A N 1
ATOM 4239 C CA . PHE A 1 524 ? -5.512 -9.182 -5.747 1.00 88.25 524 PHE A CA 1
ATOM 4240 C C . PHE A 1 524 ? -4.443 -10.199 -6.180 1.00 88.25 524 PHE A C 1
ATOM 4242 O O . PHE A 1 524 ? -4.665 -11.407 -6.094 1.00 88.25 524 PHE A O 1
ATOM 4249 N N . SER A 1 525 ? -3.275 -9.725 -6.623 1.00 82.12 525 SER A N 1
ATOM 4250 C CA . SER A 1 525 ? -2.115 -10.565 -6.927 1.00 82.12 525 SER A CA 1
ATOM 4251 C C . SER A 1 525 ? -1.473 -11.100 -5.644 1.00 82.12 525 SER A C 1
ATOM 4253 O O . SER A 1 525 ? -1.511 -10.468 -4.587 1.00 82.12 525 SER A O 1
ATOM 4255 N N . ASP A 1 526 ? -0.833 -12.269 -5.729 1.00 84.69 526 ASP A N 1
ATOM 4256 C CA . ASP A 1 526 ? 0.010 -12.770 -4.638 1.00 84.69 526 ASP A CA 1
ATOM 4257 C C . ASP A 1 526 ? 1.413 -12.121 -4.634 1.00 84.69 526 ASP A C 1
ATOM 4259 O O . ASP A 1 526 ? 2.167 -12.332 -3.676 1.00 84.69 526 ASP A O 1
ATOM 4263 N N . LYS A 1 527 ? 1.743 -11.314 -5.661 1.00 86.06 527 LYS A N 1
ATOM 4264 C CA . LYS A 1 527 ? 2.981 -10.527 -5.756 1.00 86.06 527 LYS A CA 1
ATOM 4265 C C . LYS A 1 527 ? 3.012 -9.424 -4.695 1.00 86.06 527 LYS A C 1
ATOM 4267 O O . LYS A 1 527 ? 1.994 -8.827 -4.348 1.00 86.06 527 LYS A O 1
ATOM 4272 N N . TYR A 1 528 ? 4.198 -9.167 -4.153 1.00 91.81 528 TYR A N 1
ATOM 4273 C CA . TYR A 1 528 ? 4.378 -8.117 -3.159 1.00 91.81 528 TYR A CA 1
ATOM 4274 C C . TYR A 1 528 ? 4.337 -6.744 -3.809 1.00 91.81 528 TYR A C 1
ATOM 4276 O O . TYR A 1 528 ? 4.949 -6.522 -4.849 1.00 91.81 528 TYR A O 1
ATOM 4284 N N . TRP A 1 529 ? 3.648 -5.819 -3.150 1.00 91.44 529 TRP A N 1
ATOM 4285 C CA . TRP A 1 529 ? 3.645 -4.420 -3.532 1.00 91.44 529 TRP A CA 1
ATOM 4286 C C . TRP A 1 529 ? 3.944 -3.529 -2.327 1.00 91.44 529 TRP A C 1
ATOM 4288 O O . TRP A 1 529 ? 3.630 -3.880 -1.181 1.00 91.44 529 TRP A O 1
ATOM 4298 N N . TRP A 1 530 ? 4.587 -2.395 -2.583 1.00 92.81 530 TRP A N 1
ATOM 4299 C CA . TRP A 1 530 ? 4.989 -1.405 -1.593 1.00 92.81 530 TRP A CA 1
ATOM 4300 C C . TRP A 1 530 ? 4.362 -0.064 -1.951 1.00 92.81 530 TRP A C 1
ATOM 4302 O O . TRP A 1 530 ? 4.517 0.416 -3.076 1.00 92.81 530 TRP A O 1
ATOM 4312 N N . GLY A 1 531 ? 3.649 0.517 -0.990 1.00 91.50 531 GLY A N 1
ATOM 4313 C CA . GLY A 1 531 ? 3.047 1.832 -1.139 1.00 91.50 531 GLY A CA 1
ATOM 4314 C C . GLY A 1 531 ? 4.062 2.919 -0.826 1.00 91.50 531 GLY A C 1
ATOM 4315 O O . GLY A 1 531 ? 4.692 2.904 0.234 1.00 91.50 531 GLY A O 1
ATOM 4316 N N . GLU A 1 532 ? 4.236 3.856 -1.746 1.00 89.69 532 GLU A N 1
ATOM 4317 C CA . GLU A 1 532 ? 5.026 5.054 -1.523 1.00 89.69 532 GLU A CA 1
ATOM 4318 C C . GLU A 1 532 ? 4.134 6.255 -1.263 1.00 89.69 532 GLU A C 1
ATOM 4320 O O . GLU A 1 532 ? 3.263 6.617 -2.057 1.00 89.69 532 GLU A O 1
ATOM 4325 N N . SER A 1 533 ? 4.413 6.922 -0.150 1.00 88.12 533 SER A N 1
ATOM 4326 C CA . SER A 1 533 ? 3.722 8.138 0.230 1.00 88.12 533 SER A CA 1
ATOM 4327 C C . SER A 1 533 ? 4.677 9.325 0.241 1.00 88.12 533 SER A C 1
ATOM 4329 O O . SER A 1 533 ? 5.668 9.349 0.976 1.00 88.12 533 SER A O 1
ATOM 4331 N N . PHE A 1 534 ? 4.319 10.378 -0.491 1.00 83.19 534 PHE A N 1
ATOM 4332 C CA . PHE A 1 534 ? 5.057 11.637 -0.507 1.00 83.19 534 PHE A CA 1
ATOM 4333 C C . PHE A 1 534 ? 4.749 12.440 0.752 1.00 83.19 534 PHE A C 1
ATOM 4335 O O . PHE A 1 534 ? 4.035 13.428 0.690 1.00 83.19 534 PHE A O 1
ATOM 4342 N N . ILE A 1 535 ? 5.149 12.006 1.942 1.00 79.12 535 ILE A N 1
ATOM 4343 C CA . ILE A 1 535 ? 4.652 12.634 3.177 1.00 79.12 535 ILE A CA 1
ATOM 4344 C C . ILE A 1 535 ? 5.470 13.903 3.552 1.00 79.12 535 ILE A C 1
ATOM 4346 O O . ILE A 1 535 ? 4.930 14.763 4.247 1.00 79.12 535 ILE A O 1
ATOM 4350 N N . GLY A 1 536 ? 6.693 14.087 3.027 1.00 79.94 536 GLY A N 1
ATOM 4351 C CA . GLY A 1 536 ? 7.421 15.369 3.060 1.00 79.94 536 GLY A CA 1
ATOM 4352 C C . GLY A 1 536 ? 6.721 16.460 2.236 1.00 79.94 536 GLY A C 1
ATOM 4353 O O . GLY A 1 536 ? 5.737 16.176 1.564 1.00 79.94 536 GLY A O 1
ATOM 4354 N N . SER A 1 537 ? 7.192 17.710 2.266 1.00 81.00 537 SER A N 1
ATOM 4355 C CA . SER A 1 537 ? 6.594 18.804 1.472 1.00 81.00 537 SER A CA 1
ATOM 4356 C C . SER A 1 537 ? 7.557 19.362 0.426 1.00 81.00 537 SER A C 1
ATOM 4358 O O . SER A 1 537 ? 8.757 19.456 0.679 1.00 81.00 537 SER A O 1
ATOM 4360 N N . ASN A 1 538 ? 7.042 19.735 -0.752 1.00 78.75 538 ASN A N 1
ATOM 4361 C CA . ASN A 1 538 ? 7.851 20.288 -1.845 1.00 78.75 538 ASN A CA 1
ATOM 4362 C C . ASN A 1 538 ? 7.542 21.763 -2.081 1.00 78.75 538 ASN A C 1
ATOM 4364 O O . ASN A 1 538 ? 6.389 22.187 -2.037 1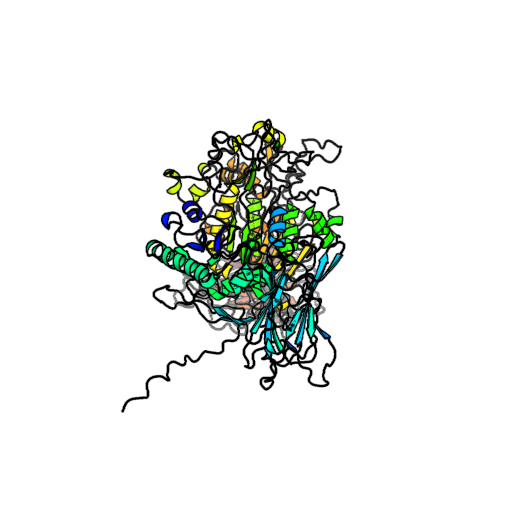.00 78.75 538 ASN A O 1
ATOM 4368 N N . PHE A 1 539 ? 8.585 22.528 -2.383 1.00 77.38 539 PHE A N 1
ATOM 4369 C CA . PHE A 1 539 ? 8.527 23.966 -2.578 1.00 77.38 539 PHE A CA 1
ATOM 4370 C C . PHE A 1 539 ? 9.180 24.388 -3.884 1.00 77.38 539 PHE A C 1
ATOM 4372 O O . PHE A 1 539 ? 10.153 23.785 -4.343 1.00 77.38 539 PHE A O 1
ATOM 4379 N N . VAL A 1 540 ? 8.675 25.497 -4.414 1.00 74.94 540 VAL A N 1
ATOM 4380 C CA . VAL A 1 540 ? 9.322 26.263 -5.475 1.00 74.94 540 VAL A CA 1
ATOM 4381 C C . VAL A 1 540 ? 9.555 27.687 -5.016 1.00 74.94 540 VAL A C 1
ATOM 4383 O O . VAL A 1 540 ? 8.654 28.313 -4.460 1.00 74.94 540 VAL A O 1
ATOM 4386 N N . ILE A 1 541 ? 10.757 28.192 -5.289 1.00 74.25 541 ILE A N 1
ATOM 4387 C CA . ILE A 1 541 ? 11.131 29.598 -5.141 1.00 74.25 541 ILE A CA 1
ATOM 4388 C C . ILE A 1 541 ? 11.000 30.277 -6.508 1.00 74.25 541 ILE A C 1
ATOM 4390 O O . ILE A 1 541 ? 11.757 29.968 -7.429 1.00 74.25 541 ILE A O 1
ATOM 4394 N N . LEU A 1 542 ? 10.066 31.221 -6.617 1.00 69.50 542 LEU A N 1
ATOM 4395 C CA . LEU A 1 542 ? 9.743 31.963 -7.836 1.00 69.50 542 LEU A CA 1
ATOM 4396 C C . LEU A 1 542 ? 10.661 33.187 -8.009 1.00 69.50 542 LEU A C 1
ATOM 4398 O O . LEU A 1 542 ? 10.761 34.033 -7.115 1.00 69.50 542 LEU A O 1
ATOM 4402 N N . LYS A 1 543 ? 11.317 33.330 -9.170 1.00 60.31 543 LYS A N 1
ATOM 4403 C CA . LYS A 1 543 ? 12.356 34.366 -9.390 1.00 60.31 543 LYS A CA 1
ATOM 4404 C C . LYS A 1 543 ? 11.822 35.808 -9.554 1.00 60.31 543 LYS A C 1
ATOM 4406 O O . LYS A 1 543 ? 12.485 36.750 -9.122 1.00 60.31 543 LYS A O 1
ATOM 4411 N N . ASN A 1 544 ? 10.624 36.009 -10.118 1.00 54.38 544 ASN A N 1
ATOM 4412 C CA . ASN A 1 544 ? 10.139 37.324 -10.602 1.00 54.38 544 ASN A CA 1
ATOM 4413 C C . ASN A 1 544 ? 9.306 38.167 -9.605 1.00 54.38 544 ASN A C 1
ATOM 4415 O O . ASN A 1 544 ? 8.616 39.104 -10.008 1.00 54.38 544 ASN A O 1
ATOM 4419 N N . LYS A 1 545 ? 9.335 37.866 -8.302 1.00 53.28 545 LYS A N 1
ATOM 4420 C CA . LYS A 1 545 ? 8.547 38.577 -7.274 1.00 53.28 545 LYS A CA 1
ATOM 4421 C C . LYS A 1 545 ? 9.492 39.061 -6.166 1.00 53.28 545 LYS A C 1
ATOM 4423 O O . LYS A 1 545 ? 9.769 38.363 -5.198 1.00 53.28 545 LYS A O 1
ATOM 4428 N N . VAL A 1 546 ? 10.110 40.226 -6.370 1.00 48.16 546 VAL A N 1
ATOM 4429 C CA . VAL A 1 546 ? 11.236 40.707 -5.539 1.00 48.16 546 VAL A CA 1
ATOM 4430 C C . VAL A 1 546 ? 10.763 41.449 -4.280 1.00 48.16 546 VAL A C 1
ATOM 4432 O O . VAL A 1 546 ? 11.497 41.480 -3.299 1.00 48.16 546 VAL A O 1
ATOM 4435 N N . SER A 1 547 ? 9.540 41.986 -4.264 1.00 48.12 547 SER A N 1
ATOM 4436 C CA . SER A 1 547 ? 9.008 42.790 -3.150 1.00 48.12 547 SER A CA 1
ATOM 4437 C C . SER A 1 547 ? 8.125 42.020 -2.160 1.00 48.12 547 SER A C 1
ATOM 4439 O O . SER A 1 547 ? 7.740 42.566 -1.131 1.00 48.12 547 SER A O 1
ATOM 4441 N N . THR A 1 548 ? 7.800 40.760 -2.445 1.00 50.66 548 THR A N 1
ATOM 4442 C CA . THR A 1 548 ? 6.823 39.958 -1.700 1.00 50.66 548 THR A CA 1
ATOM 4443 C C . THR A 1 548 ? 7.208 38.479 -1.827 1.00 50.66 548 THR A C 1
ATOM 4445 O O . THR A 1 548 ? 7.566 38.093 -2.934 1.00 50.66 548 THR A O 1
ATOM 4448 N N . GLY A 1 549 ? 7.184 37.685 -0.746 1.00 58.22 549 GLY A N 1
ATOM 4449 C CA . GLY A 1 549 ? 7.708 36.304 -0.643 1.00 58.22 549 GLY A CA 1
ATOM 4450 C C . GLY A 1 549 ? 7.720 35.431 -1.915 1.00 58.22 549 GLY A C 1
ATOM 4451 O O . GLY A 1 549 ? 6.836 35.504 -2.760 1.00 58.22 549 GLY A O 1
ATOM 4452 N N . ARG A 1 550 ? 8.738 34.572 -2.048 1.00 70.56 550 ARG A N 1
ATOM 4453 C CA . ARG A 1 550 ? 9.023 33.813 -3.281 1.00 70.56 550 ARG A CA 1
ATOM 4454 C C . ARG A 1 550 ? 8.658 32.331 -3.214 1.00 70.56 550 ARG A C 1
ATOM 4456 O O . ARG A 1 550 ? 8.605 31.708 -4.268 1.00 70.56 550 ARG A O 1
ATOM 4463 N N . ALA A 1 551 ? 8.436 31.759 -2.030 1.00 73.75 551 ALA A N 1
ATOM 4464 C CA . ALA A 1 551 ? 8.165 30.329 -1.886 1.00 73.75 551 ALA A CA 1
ATOM 4465 C C . ALA A 1 551 ? 6.666 29.985 -1.915 1.00 73.75 551 ALA A C 1
ATOM 4467 O O . ALA A 1 551 ? 5.851 30.604 -1.231 1.00 73.75 551 ALA A O 1
ATOM 4468 N N . VAL A 1 552 ? 6.322 28.942 -2.665 1.00 75.81 552 VAL A N 1
ATOM 4469 C CA . VAL A 1 552 ? 5.001 28.294 -2.677 1.00 75.81 552 VAL A CA 1
ATOM 4470 C C . VAL A 1 552 ? 5.169 26.783 -2.580 1.00 75.81 552 VAL A C 1
ATOM 4472 O O . VAL A 1 552 ? 6.235 26.270 -2.910 1.00 75.81 552 VAL A O 1
ATOM 4475 N N . PHE A 1 553 ? 4.119 26.076 -2.167 1.00 74.25 553 PHE A N 1
ATOM 4476 C CA . PHE A 1 553 ? 3.948 24.642 -2.373 1.00 74.25 553 PHE A CA 1
ATOM 4477 C C . PHE A 1 553 ? 3.364 24.433 -3.776 1.00 74.25 553 PHE A C 1
ATOM 4479 O O . PHE A 1 553 ? 2.150 24.530 -3.938 1.00 74.25 553 PHE A O 1
ATOM 4486 N N . PRO A 1 554 ? 4.167 24.203 -4.825 1.00 65.69 554 PRO A N 1
ATOM 4487 C CA . PRO A 1 554 ? 3.624 23.930 -6.153 1.00 65.69 554 PRO A CA 1
ATOM 4488 C C . PRO A 1 554 ? 2.995 22.534 -6.218 1.00 65.69 554 PRO A C 1
ATOM 4490 O O . PRO A 1 554 ? 2.010 22.337 -6.919 1.00 65.69 554 PRO A O 1
ATOM 4493 N N . TYR A 1 555 ? 3.552 21.583 -5.462 1.00 66.31 555 TYR A N 1
ATOM 4494 C CA . TYR A 1 555 ? 3.175 20.179 -5.427 1.00 66.31 555 TYR A CA 1
ATOM 4495 C C . TYR A 1 555 ? 3.364 19.674 -4.002 1.00 66.31 555 TYR A C 1
ATOM 4497 O O . TYR A 1 555 ? 4.385 19.954 -3.389 1.00 66.31 555 TYR A O 1
ATOM 4505 N N . ASN A 1 556 ? 2.413 18.897 -3.492 1.00 80.00 556 ASN A N 1
ATOM 4506 C CA . ASN A 1 556 ? 2.548 18.186 -2.224 1.00 80.00 556 ASN A CA 1
ATOM 4507 C C . ASN A 1 556 ? 2.827 19.062 -0.980 1.00 80.00 556 ASN A C 1
ATOM 4509 O O . ASN A 1 556 ? 3.965 19.270 -0.554 1.00 80.00 556 ASN A O 1
ATOM 4513 N N . ARG A 1 557 ? 1.739 19.554 -0.382 1.00 85.81 557 ARG A N 1
ATOM 4514 C CA . ARG A 1 557 ? 1.738 20.389 0.832 1.00 85.81 557 ARG A CA 1
ATOM 4515 C C . ARG A 1 557 ? 2.074 19.600 2.118 1.00 85.81 557 ARG A C 1
ATOM 4517 O O . ARG A 1 557 ? 1.954 18.372 2.118 1.00 85.81 557 ARG A O 1
ATOM 4524 N N . PRO A 1 558 ? 2.411 20.279 3.235 1.00 87.62 558 PRO A N 1
ATOM 4525 C CA . PRO A 1 558 ? 2.624 19.635 4.523 1.00 87.62 558 PRO A CA 1
ATOM 4526 C C . PRO A 1 558 ? 1.394 18.837 4.952 1.00 87.62 558 PRO A C 1
ATOM 4528 O O . PRO A 1 558 ? 0.259 19.317 4.866 1.00 87.62 558 PRO A O 1
ATOM 4531 N N . LYS A 1 559 ? 1.627 17.609 5.412 1.00 88.94 559 LYS A N 1
ATOM 4532 C CA . LYS A 1 559 ? 0.568 16.729 5.909 1.00 88.94 559 LYS A CA 1
ATOM 4533 C C . LYS A 1 559 ? 0.425 16.852 7.413 1.00 88.94 559 LYS A C 1
ATOM 4535 O O . LYS A 1 559 ? 1.423 16.998 8.115 1.00 88.94 559 LYS A O 1
ATOM 4540 N N . THR A 1 560 ? -0.802 16.749 7.913 1.00 93.06 560 THR A N 1
ATOM 4541 C CA . THR A 1 560 ? -1.027 16.573 9.356 1.00 93.06 560 THR A CA 1
ATOM 4542 C C . THR A 1 560 ? -0.664 15.150 9.790 1.00 93.06 560 THR A C 1
ATOM 4544 O O . THR A 1 560 ? -0.465 14.258 8.956 1.00 93.06 560 THR A O 1
ATOM 4547 N N . GLY A 1 561 ? -0.577 14.899 11.101 1.00 94.75 561 GLY A N 1
ATOM 4548 C CA . GLY A 1 561 ? -0.394 13.530 11.592 1.00 94.75 561 GLY A CA 1
ATOM 4549 C C . GLY A 1 561 ? -1.596 12.641 11.252 1.00 94.75 561 GLY A C 1
ATOM 4550 O O . GLY A 1 561 ? -1.435 11.473 10.922 1.00 94.75 561 GLY A O 1
ATOM 4551 N N . GLU A 1 562 ? -2.800 13.203 11.236 1.00 95.25 562 GLU A N 1
ATOM 4552 C CA . GLU A 1 562 ? -4.040 12.519 10.869 1.00 95.25 562 GLU A CA 1
ATOM 4553 C C . GLU A 1 562 ? -4.059 12.098 9.389 1.00 95.25 562 GLU A C 1
ATOM 4555 O O . GLU A 1 562 ? -4.415 10.962 9.081 1.00 95.25 562 GLU A O 1
ATOM 4560 N N . GLU A 1 563 ? -3.620 12.968 8.474 1.00 92.94 563 GLU A N 1
ATOM 4561 C CA . GLU A 1 563 ? -3.452 12.625 7.053 1.00 92.94 563 GLU A CA 1
ATOM 4562 C C . GLU A 1 563 ? -2.342 11.582 6.846 1.00 92.94 563 GLU A C 1
ATOM 4564 O O . GLU A 1 563 ? -2.485 10.666 6.042 1.00 92.94 563 GLU A O 1
ATOM 4569 N N . THR A 1 564 ? -1.250 11.681 7.608 1.00 93.81 564 THR A N 1
ATOM 4570 C CA . THR A 1 564 ? -0.150 10.699 7.598 1.00 93.81 564 THR A CA 1
ATOM 4571 C C . THR A 1 564 ? -0.635 9.318 8.043 1.00 93.81 564 THR A C 1
ATOM 4573 O O . THR A 1 564 ? -0.330 8.311 7.406 1.00 93.81 564 THR A O 1
ATOM 4576 N N . ARG A 1 565 ? -1.433 9.276 9.115 1.00 95.31 565 ARG A N 1
ATOM 4577 C CA . ARG A 1 565 ? -2.071 8.061 9.625 1.00 95.31 565 ARG A CA 1
ATOM 4578 C C . ARG A 1 565 ? -2.988 7.446 8.572 1.00 95.31 565 ARG A C 1
ATOM 4580 O O . ARG A 1 565 ? -2.907 6.242 8.345 1.00 95.31 565 ARG A O 1
ATOM 4587 N N . TYR A 1 566 ? -3.795 8.271 7.899 1.00 94.62 566 TYR A N 1
ATOM 4588 C CA . TYR A 1 566 ? -4.658 7.820 6.810 1.00 94.62 566 TYR A CA 1
ATOM 4589 C C . TYR A 1 566 ? -3.855 7.143 5.687 1.00 94.62 566 TYR A C 1
ATOM 4591 O O . TYR A 1 566 ? -4.128 5.991 5.350 1.00 94.62 566 TYR A O 1
ATOM 4599 N N . ASN A 1 567 ? -2.823 7.816 5.174 1.00 91.94 567 ASN A N 1
ATOM 4600 C CA . ASN A 1 567 ? -2.007 7.311 4.066 1.00 91.94 567 ASN A CA 1
ATOM 4601 C C . ASN A 1 567 ? -1.313 5.979 4.395 1.00 91.94 567 ASN A C 1
ATOM 4603 O O . ASN A 1 567 ? -1.291 5.069 3.577 1.00 91.94 567 ASN A O 1
ATOM 4607 N N . ALA A 1 568 ? -0.780 5.827 5.609 1.00 94.75 568 ALA A N 1
ATOM 4608 C CA . ALA A 1 568 ? -0.123 4.581 5.995 1.00 94.75 568 ALA A CA 1
ATOM 4609 C C . ALA A 1 568 ? -1.122 3.423 6.180 1.00 94.75 568 ALA A C 1
ATOM 4611 O O . ALA A 1 568 ? -0.863 2.300 5.749 1.00 94.75 568 ALA A O 1
ATOM 4612 N N . PHE A 1 569 ? -2.272 3.669 6.820 1.00 96.56 569 PHE A N 1
ATOM 4613 C CA . PHE A 1 569 ? -3.230 2.599 7.108 1.00 96.56 569 PHE A CA 1
ATOM 4614 C C . PHE A 1 569 ? -3.991 2.103 5.885 1.00 96.56 569 PHE A C 1
ATOM 4616 O O . PHE A 1 569 ? -4.290 0.911 5.847 1.00 96.56 569 PHE A O 1
ATOM 4623 N N . ILE A 1 570 ? -4.280 2.959 4.901 1.00 94.38 570 ILE A N 1
ATOM 4624 C CA . ILE A 1 570 ? -5.013 2.522 3.705 1.00 94.38 570 ILE A CA 1
ATOM 4625 C C . ILE A 1 570 ? -4.211 1.467 2.933 1.00 94.38 570 ILE A C 1
ATOM 4627 O O . ILE A 1 570 ? -4.749 0.414 2.595 1.00 94.38 570 ILE A O 1
ATOM 4631 N N . ASP A 1 571 ? -2.899 1.665 2.791 1.00 94.81 571 ASP A N 1
ATOM 4632 C CA . ASP A 1 571 ? -2.010 0.695 2.148 1.00 94.81 571 ASP A CA 1
ATOM 4633 C C . ASP A 1 571 ? -1.921 -0.611 2.966 1.00 94.81 571 ASP A C 1
ATOM 4635 O O . ASP A 1 571 ? -1.981 -1.714 2.414 1.00 94.81 571 ASP A O 1
ATOM 4639 N N . LEU A 1 572 ? -1.867 -0.511 4.302 1.00 96.88 572 LEU A N 1
ATOM 4640 C CA . LEU A 1 572 ? -1.854 -1.674 5.198 1.00 96.88 572 LEU A CA 1
ATOM 4641 C C . LEU A 1 572 ? -3.139 -2.510 5.100 1.00 96.88 572 LEU A C 1
ATOM 4643 O O . LEU A 1 572 ? -3.059 -3.737 4.995 1.00 96.88 572 LEU A O 1
ATOM 4647 N N . ILE A 1 573 ? -4.322 -1.883 5.119 1.00 97.12 573 ILE A N 1
ATOM 4648 C CA . ILE A 1 573 ? -5.597 -2.617 5.040 1.00 97.12 573 ILE A CA 1
ATOM 4649 C C . ILE A 1 573 ? -5.862 -3.174 3.637 1.00 97.12 573 ILE A C 1
ATOM 4651 O O . ILE A 1 573 ? -6.597 -4.156 3.518 1.00 97.12 573 ILE A O 1
ATOM 4655 N N . LEU A 1 574 ? -5.249 -2.595 2.599 1.00 95.31 574 LEU A N 1
ATOM 4656 C CA . LEU A 1 574 ? -5.239 -3.119 1.229 1.00 95.31 574 LEU A CA 1
ATOM 4657 C C . LEU A 1 574 ? -4.208 -4.241 1.022 1.00 95.31 574 LEU A C 1
ATOM 4659 O O . LEU A 1 574 ? -4.169 -4.857 -0.040 1.00 95.31 574 LEU A O 1
ATOM 4663 N N . GLY A 1 575 ? -3.405 -4.564 2.039 1.00 94.81 575 GLY A N 1
ATOM 4664 C CA . GLY A 1 575 ? -2.501 -5.707 2.012 1.00 94.81 575 GLY A CA 1
ATOM 4665 C C . GLY A 1 575 ? -1.125 -5.418 1.415 1.00 94.81 575 GLY A C 1
ATOM 4666 O O . GLY A 1 575 ? -0.491 -6.359 0.930 1.00 94.81 575 GLY A O 1
ATOM 4667 N N . ALA A 1 576 ? -0.631 -4.179 1.490 1.00 95.06 576 ALA A N 1
ATOM 4668 C CA . ALA A 1 576 ? 0.757 -3.854 1.158 1.00 95.06 576 ALA A CA 1
ATOM 4669 C C . ALA A 1 576 ? 1.763 -4.722 1.935 1.00 95.06 576 ALA A C 1
ATOM 4671 O O . ALA A 1 576 ? 1.452 -5.337 2.962 1.00 95.06 576 ALA A O 1
ATOM 4672 N N . LYS A 1 577 ? 2.990 -4.786 1.420 1.00 96.31 577 LYS A N 1
ATOM 4673 C CA . LYS A 1 577 ? 4.132 -5.504 2.016 1.00 96.31 577 LYS A CA 1
ATOM 4674 C C . LYS A 1 577 ? 5.309 -4.577 2.302 1.00 96.31 577 LYS A C 1
ATOM 4676 O O . LYS A 1 577 ? 6.355 -5.021 2.775 1.00 96.31 577 LYS A O 1
ATOM 4681 N N . GLY A 1 578 ? 5.140 -3.294 2.012 1.00 96.06 578 GLY A N 1
ATOM 4682 C CA . GLY A 1 578 ? 6.106 -2.263 2.318 1.00 96.06 578 GLY A CA 1
ATOM 4683 C C . GLY A 1 578 ? 5.469 -0.883 2.312 1.00 96.06 578 GLY A C 1
ATOM 4684 O O . GLY A 1 578 ? 4.490 -0.666 1.600 1.00 96.06 578 GLY A O 1
ATOM 4685 N N . LEU A 1 579 ? 6.037 0.022 3.106 1.00 95.81 579 LEU A N 1
ATOM 4686 C CA . LEU A 1 579 ? 5.759 1.452 3.078 1.00 95.81 579 LEU A CA 1
ATOM 4687 C C . LEU A 1 579 ? 7.077 2.196 2.856 1.00 95.81 579 LEU A C 1
ATOM 4689 O O . LEU A 1 579 ? 8.037 2.021 3.617 1.00 95.81 579 LEU A O 1
ATOM 4693 N N . LEU A 1 580 ? 7.109 3.007 1.806 1.00 93.50 580 LEU A N 1
ATOM 4694 C CA . LEU A 1 580 ? 8.231 3.862 1.449 1.00 93.50 580 LEU A CA 1
ATOM 4695 C C . LEU A 1 580 ? 7.803 5.325 1.556 1.00 93.50 580 LEU A C 1
ATOM 4697 O O . LEU A 1 580 ? 6.670 5.681 1.232 1.00 93.50 580 LEU A O 1
ATOM 4701 N N . TYR A 1 581 ? 8.704 6.181 2.027 1.00 90.25 581 TYR A N 1
ATOM 4702 C CA . TYR A 1 581 ? 8.411 7.602 2.205 1.00 90.25 581 TYR A CA 1
ATOM 4703 C C . TYR A 1 581 ? 9.401 8.462 1.438 1.00 90.25 581 TYR A C 1
ATOM 4705 O O . TYR A 1 581 ? 10.613 8.272 1.562 1.00 90.25 581 TYR A O 1
ATOM 4713 N N . ASP A 1 582 ? 8.886 9.434 0.689 1.00 82.25 582 ASP A N 1
ATOM 4714 C CA . ASP A 1 582 ? 9.724 10.460 0.068 1.00 82.25 582 ASP A CA 1
ATOM 4715 C C . ASP A 1 582 ? 10.318 11.384 1.142 1.00 82.25 582 ASP A C 1
ATOM 4717 O O . ASP A 1 582 ? 9.623 11.804 2.075 1.00 82.25 582 ASP A O 1
ATOM 4721 N N . ARG A 1 583 ? 11.595 11.743 0.966 1.00 75.88 583 ARG A N 1
ATOM 4722 C CA . ARG A 1 583 ? 12.324 12.777 1.730 1.00 75.88 583 ARG A CA 1
ATOM 4723 C C . ARG A 1 583 ? 12.401 12.563 3.236 1.00 75.88 583 ARG A C 1
ATOM 4725 O O . ARG A 1 583 ? 11.771 13.255 4.035 1.00 75.88 583 ARG A O 1
ATOM 4732 N N . GLU A 1 584 ? 13.343 11.718 3.636 1.00 80.25 584 GLU A N 1
ATOM 4733 C CA . GLU A 1 584 ? 13.807 11.662 5.026 1.00 80.25 584 GLU A CA 1
ATOM 4734 C C . GLU A 1 584 ? 14.301 13.038 5.529 1.00 80.25 584 GLU A C 1
ATOM 4736 O O . GLU A 1 584 ? 13.945 13.461 6.630 1.00 80.25 584 GLU A O 1
ATOM 4741 N N . GLN A 1 585 ? 15.096 13.750 4.717 1.00 73.69 585 GLN A N 1
ATOM 4742 C CA . GLN A 1 585 ? 15.771 15.001 5.084 1.00 73.69 585 GLN A CA 1
ATOM 4743 C C . GLN A 1 585 ? 15.425 16.158 4.138 1.00 73.69 585 GLN A C 1
ATOM 4745 O O . GLN A 1 585 ? 15.021 15.974 2.988 1.00 73.69 585 GLN A O 1
ATOM 4750 N N . THR A 1 586 ? 15.605 17.379 4.636 1.00 73.56 586 THR A N 1
ATOM 4751 C CA . THR A 1 586 ? 15.451 18.618 3.858 1.00 73.56 586 THR A CA 1
ATOM 4752 C C . THR A 1 586 ? 16.598 18.760 2.864 1.00 73.56 586 THR A C 1
ATOM 4754 O O . THR A 1 586 ? 17.752 18.682 3.252 1.00 73.56 586 THR A O 1
ATOM 4757 N N . THR A 1 587 ? 16.306 18.921 1.572 1.00 62.25 587 THR A N 1
ATOM 4758 C CA . THR A 1 587 ? 17.305 18.585 0.543 1.00 62.25 587 THR A CA 1
ATOM 4759 C C . THR A 1 587 ? 18.247 19.739 0.169 1.00 62.25 587 THR A C 1
ATOM 4761 O O . THR A 1 587 ? 19.414 19.470 -0.085 1.00 62.25 587 THR A O 1
ATOM 4764 N N . VAL A 1 588 ? 17.825 21.014 0.112 1.00 55.19 588 VAL A N 1
ATOM 4765 C CA . VAL A 1 588 ? 18.701 22.088 -0.425 1.00 55.19 588 VAL A CA 1
ATOM 4766 C C . VAL A 1 588 ? 18.289 23.507 0.019 1.00 55.19 588 VAL A C 1
ATOM 4768 O O . VAL A 1 588 ? 17.879 24.320 -0.803 1.00 55.19 588 VAL A O 1
ATOM 4771 N N . ALA A 1 589 ? 18.422 23.861 1.298 1.00 47.69 589 ALA A N 1
ATOM 4772 C CA . ALA A 1 589 ? 18.319 25.271 1.710 1.00 47.69 589 ALA A CA 1
ATOM 4773 C C . ALA A 1 589 ? 19.700 25.927 1.952 1.00 47.69 589 ALA A C 1
ATOM 4775 O O . ALA A 1 589 ? 19.871 27.132 1.776 1.00 47.69 589 ALA A O 1
ATOM 4776 N N . ILE A 1 590 ? 20.740 25.124 2.219 1.00 47.84 590 ILE A N 1
ATOM 4777 C CA . ILE A 1 590 ? 22.103 25.611 2.496 1.00 47.84 590 ILE A CA 1
ATOM 4778 C C . ILE A 1 590 ? 22.811 26.132 1.229 1.00 47.84 590 ILE A C 1
ATOM 4780 O O . ILE A 1 590 ? 23.517 27.135 1.291 1.00 47.84 590 ILE A O 1
ATOM 4784 N N . LYS A 1 591 ? 22.599 25.505 0.060 1.00 49.84 591 LYS A N 1
ATOM 4785 C CA . LYS A 1 591 ? 23.331 25.829 -1.186 1.00 49.84 591 LYS A CA 1
ATOM 4786 C C . LYS A 1 591 ? 23.000 27.218 -1.759 1.00 49.84 591 LYS A C 1
ATOM 4788 O O . LYS A 1 591 ? 23.825 27.796 -2.457 1.00 49.84 591 LYS A O 1
ATOM 4793 N N . TYR A 1 592 ? 21.825 27.758 -1.429 1.00 51.56 592 TYR A N 1
ATOM 4794 C CA . TYR A 1 592 ? 21.317 29.044 -1.930 1.00 51.56 592 TYR A CA 1
ATOM 4795 C C . TYR A 1 592 ? 21.197 30.114 -0.840 1.00 51.56 592 TYR A C 1
ATOM 4797 O O . TYR A 1 592 ? 20.667 31.194 -1.089 1.00 51.56 592 TYR A O 1
ATOM 4805 N N . ARG A 1 593 ? 21.696 29.828 0.369 1.00 48.72 593 ARG A N 1
ATOM 4806 C CA . ARG A 1 593 ? 21.543 30.679 1.556 1.00 48.72 593 ARG A CA 1
ATOM 4807 C C . ARG A 1 593 ? 22.135 32.085 1.380 1.00 48.72 593 ARG A C 1
ATOM 4809 O O . ARG A 1 593 ? 21.627 33.013 2.008 1.00 48.72 593 ARG A O 1
ATOM 4816 N N . ASP A 1 594 ? 23.133 32.209 0.499 1.00 49.62 594 ASP A N 1
ATOM 4817 C CA . ASP A 1 594 ? 23.909 33.430 0.239 1.00 49.62 594 ASP A CA 1
ATOM 4818 C C . ASP A 1 594 ? 24.019 33.785 -1.265 1.00 49.62 594 ASP A C 1
ATOM 4820 O O . ASP A 1 594 ? 24.764 34.690 -1.637 1.00 49.62 594 ASP A O 1
ATOM 4824 N N . GLN A 1 595 ? 23.299 33.087 -2.155 1.00 48.25 595 GLN A N 1
ATOM 4825 C CA . GLN A 1 595 ? 23.351 33.349 -3.599 1.00 48.25 595 GLN A CA 1
ATOM 4826 C C . GLN A 1 595 ? 22.156 34.193 -4.046 1.00 48.25 595 GLN A C 1
ATOM 4828 O O . GLN A 1 595 ? 21.008 33.758 -3.970 1.00 48.25 595 GLN A O 1
ATOM 4833 N N . THR A 1 596 ? 22.421 35.384 -4.584 1.00 49.19 596 THR A N 1
ATOM 4834 C CA . THR A 1 596 ? 21.456 36.089 -5.435 1.00 49.19 596 THR A CA 1
ATOM 4835 C C . THR A 1 596 ? 21.214 35.207 -6.665 1.00 49.19 596 THR A C 1
ATOM 4837 O O . THR A 1 596 ? 22.181 34.930 -7.373 1.00 49.19 596 THR A O 1
ATOM 4840 N N . PRO A 1 597 ? 19.991 34.723 -6.947 1.00 47.84 597 PRO A N 1
ATOM 4841 C CA . PRO A 1 597 ? 19.775 33.794 -8.053 1.00 47.84 597 PRO A CA 1
ATOM 4842 C C . PRO A 1 597 ? 20.087 34.467 -9.394 1.00 47.84 597 PRO A C 1
ATOM 4844 O O . PRO A 1 597 ? 19.321 35.309 -9.870 1.00 47.84 597 PRO A O 1
ATOM 4847 N N . VAL A 1 598 ? 21.227 34.121 -9.992 1.00 45.31 598 VAL A N 1
ATOM 4848 C CA . VAL A 1 598 ? 21.680 34.703 -11.265 1.00 45.31 598 VAL A CA 1
ATOM 4849 C C . VAL A 1 598 ? 20.912 34.072 -12.440 1.00 45.31 598 VAL A C 1
ATOM 4851 O O . VAL A 1 598 ? 20.512 34.785 -13.359 1.00 45.31 598 VAL A O 1
ATOM 4854 N N . ASP A 1 599 ? 20.533 32.791 -12.346 1.00 50.84 599 ASP A N 1
ATOM 4855 C CA . ASP A 1 599 ? 19.887 32.022 -13.428 1.00 50.84 599 ASP A CA 1
ATOM 4856 C C . ASP A 1 599 ? 18.369 32.154 -13.513 1.00 50.84 599 ASP A C 1
ATOM 4858 O O . ASP A 1 599 ? 17.696 32.321 -12.501 1.00 50.84 599 ASP A O 1
ATOM 4862 N N . THR A 1 600 ? 17.831 32.160 -14.735 1.00 48.72 600 THR A N 1
ATOM 4863 C CA . THR A 1 600 ? 16.444 32.485 -15.137 1.00 48.72 600 THR A CA 1
ATOM 4864 C C . THR A 1 600 ? 15.367 31.460 -14.745 1.00 48.72 600 THR A C 1
ATOM 4866 O O . THR A 1 600 ? 14.209 31.660 -15.103 1.00 48.72 600 THR A O 1
ATOM 4869 N N . THR A 1 601 ? 15.699 30.404 -13.998 1.00 56.25 601 THR A N 1
ATOM 4870 C CA . THR A 1 601 ? 14.805 29.269 -13.697 1.00 56.25 601 THR A CA 1
ATOM 4871 C C . THR A 1 601 ? 14.323 29.247 -12.240 1.00 56.25 601 THR A C 1
ATOM 4873 O O . THR A 1 601 ? 15.071 29.611 -11.333 1.00 56.25 601 THR A O 1
ATOM 4876 N N . ASP A 1 602 ? 13.088 28.789 -12.007 1.00 61.69 602 ASP A N 1
ATOM 4877 C CA . ASP A 1 602 ? 12.528 28.539 -10.669 1.00 61.69 602 ASP A CA 1
ATOM 4878 C C . ASP A 1 602 ? 13.290 27.417 -9.934 1.00 61.69 602 ASP A C 1
ATOM 4880 O O . ASP A 1 602 ? 13.705 26.432 -10.550 1.00 61.69 602 ASP A O 1
ATOM 4884 N N . TYR A 1 603 ? 13.461 27.540 -8.611 1.00 64.88 603 TYR A N 1
ATOM 4885 C CA . TYR A 1 603 ? 14.242 26.580 -7.813 1.00 64.88 603 TYR A CA 1
ATOM 4886 C C . TYR A 1 603 ? 13.351 25.651 -6.996 1.00 64.88 603 TYR A C 1
ATOM 4888 O O . TYR A 1 603 ? 12.538 26.113 -6.197 1.00 64.88 603 TYR A O 1
ATOM 4896 N N . TRP A 1 604 ? 13.574 24.346 -7.142 1.00 67.56 604 TRP A N 1
ATOM 4897 C CA . TRP A 1 604 ? 12.888 23.288 -6.403 1.00 67.56 604 TRP A CA 1
ATOM 4898 C C . TRP A 1 604 ? 13.668 22.889 -5.151 1.00 67.56 604 TRP A C 1
ATOM 4900 O O . TRP A 1 604 ? 14.850 22.553 -5.237 1.00 67.56 604 TRP A O 1
ATOM 4910 N N . PHE A 1 605 ? 13.009 22.846 -3.994 1.00 68.94 605 PHE A N 1
ATOM 4911 C CA . PHE A 1 605 ? 13.561 22.201 -2.799 1.00 68.94 605 PHE A CA 1
ATOM 4912 C C . PHE A 1 605 ? 12.459 21.492 -2.006 1.00 68.94 605 PHE A C 1
ATOM 4914 O O . PHE A 1 605 ? 11.291 21.863 -2.075 1.00 68.94 605 PHE A O 1
ATOM 4921 N N . GLY A 1 606 ? 12.823 20.452 -1.257 1.00 73.94 606 GLY A N 1
ATOM 4922 C CA . GLY A 1 606 ? 11.890 19.713 -0.409 1.00 73.94 606 GLY A CA 1
ATOM 4923 C C . GLY A 1 606 ? 12.251 19.825 1.065 1.00 73.94 606 GLY A C 1
ATOM 4924 O O . GLY A 1 606 ? 13.431 19.810 1.422 1.00 73.94 606 GLY A O 1
ATOM 4925 N N . ILE A 1 607 ? 11.228 19.919 1.909 1.00 75.31 607 ILE A N 1
ATOM 4926 C CA . ILE A 1 607 ? 11.309 19.851 3.365 1.00 75.31 607 ILE A CA 1
ATOM 4927 C C . ILE A 1 607 ? 10.927 18.431 3.795 1.00 75.31 607 ILE A C 1
ATOM 4929 O O . ILE A 1 607 ? 9.767 18.029 3.680 1.00 75.31 607 ILE A O 1
ATOM 4933 N N . GLY A 1 608 ? 11.918 17.685 4.285 1.00 76.56 608 GLY A N 1
ATOM 4934 C CA . GLY A 1 608 ? 11.740 16.346 4.852 1.00 76.56 608 GLY A CA 1
ATOM 4935 C C . GLY A 1 608 ? 11.437 16.364 6.355 1.00 76.56 608 GLY A C 1
ATOM 4936 O O . GLY A 1 608 ? 11.320 17.429 6.973 1.00 76.56 608 GLY A O 1
ATOM 4937 N N . TYR A 1 609 ? 11.344 15.176 6.957 1.00 74.75 609 TYR A N 1
ATOM 4938 C CA . TYR A 1 609 ? 11.050 14.986 8.391 1.00 74.75 609 TYR A CA 1
ATOM 4939 C C . TYR A 1 609 ? 12.200 15.358 9.307 1.00 74.75 609 TYR A C 1
ATOM 4941 O O . TYR A 1 609 ? 11.974 15.639 10.483 1.00 74.75 609 TYR A O 1
ATOM 4949 N N . GLY A 1 610 ? 13.421 15.279 8.794 1.00 70.69 610 GLY A N 1
ATOM 4950 C CA . GLY A 1 610 ? 14.636 15.694 9.462 1.00 70.69 610 GLY A CA 1
ATOM 4951 C C . GLY A 1 610 ? 15.223 16.950 8.829 1.00 70.69 610 GLY A C 1
ATOM 4952 O O . GLY A 1 610 ? 15.105 17.208 7.626 1.00 70.69 610 GLY A O 1
ATOM 4953 N N . GLN A 1 611 ? 15.900 17.728 9.655 1.00 66.19 611 GLN A N 1
ATOM 4954 C CA . GLN A 1 611 ? 16.872 18.718 9.220 1.00 66.19 611 GLN A CA 1
ATOM 4955 C C . GLN A 1 611 ? 18.223 18.040 8.909 1.00 66.19 611 GLN A C 1
ATOM 4957 O O . GLN A 1 611 ? 18.578 17.034 9.530 1.00 66.19 611 GLN A O 1
ATOM 4962 N N . LEU A 1 612 ? 18.982 18.599 7.959 1.00 60.25 612 LEU A N 1
ATOM 4963 C CA . LEU A 1 612 ? 20.357 18.171 7.677 1.00 60.25 612 LEU A CA 1
ATOM 4964 C C . LEU A 1 612 ? 21.264 18.534 8.865 1.00 60.25 612 LEU A C 1
ATOM 4966 O O . LEU A 1 612 ? 21.592 19.702 9.075 1.00 60.25 612 LEU A O 1
ATOM 4970 N N . PHE A 1 613 ? 21.702 17.542 9.643 1.00 57.75 613 PHE A N 1
ATOM 4971 C CA . PHE A 1 613 ? 22.675 17.740 10.722 1.00 57.75 613 PHE A CA 1
ATOM 4972 C C . PHE A 1 613 ? 24.005 17.071 10.393 1.00 57.75 613 PHE A C 1
ATOM 4974 O O . PHE A 1 613 ? 24.242 15.919 10.751 1.00 57.75 613 PHE A O 1
ATOM 4981 N N . TYR A 1 614 ? 24.924 17.821 9.786 1.00 47.88 614 TYR A N 1
ATOM 4982 C CA . TYR A 1 614 ? 26.328 17.422 9.795 1.00 47.88 614 TYR A CA 1
ATOM 4983 C C . TYR A 1 614 ? 26.908 17.681 11.194 1.00 47.88 614 TYR A C 1
ATOM 4985 O O . TYR A 1 614 ? 27.152 18.820 11.582 1.00 47.88 614 TYR A O 1
ATOM 4993 N N . GLY A 1 615 ? 27.102 16.610 11.970 1.00 48.09 615 GLY A N 1
ATOM 4994 C CA . GLY A 1 615 ? 28.026 16.616 13.107 1.00 48.09 615 GLY A CA 1
ATOM 4995 C C . GLY A 1 615 ? 27.564 17.282 14.409 1.00 48.09 615 GLY A C 1
ATOM 4996 O O . GLY A 1 615 ? 28.421 17.769 15.134 1.00 48.09 615 GLY A O 1
ATOM 4997 N N . SER A 1 616 ? 26.269 17.291 14.761 1.00 54.59 616 SER A N 1
ATOM 4998 C CA . SER A 1 616 ? 25.834 17.662 16.126 1.00 54.59 616 SER A CA 1
ATOM 4999 C C . SER A 1 616 ? 25.873 16.446 17.074 1.00 54.59 616 SER A C 1
ATOM 5001 O O . SER A 1 616 ? 24.975 15.601 17.006 1.00 54.59 616 SER A O 1
ATOM 5003 N N . PRO A 1 617 ? 26.848 16.345 18.003 1.00 56.06 617 PRO A N 1
ATOM 5004 C CA . PRO A 1 617 ? 27.006 15.187 18.887 1.00 56.06 617 PRO A CA 1
ATOM 5005 C C . PRO A 1 617 ? 25.790 14.840 19.772 1.00 56.06 617 PRO A C 1
ATOM 5007 O O . PRO A 1 617 ? 25.568 13.648 19.976 1.00 56.06 617 PRO A O 1
ATOM 5010 N N . PRO A 1 618 ? 24.969 15.789 20.286 1.00 61.81 618 PRO A N 1
ATOM 5011 C CA . PRO A 1 618 ? 23.916 15.425 21.235 1.00 61.81 618 PRO A CA 1
ATOM 5012 C C . PRO A 1 618 ? 22.674 14.781 20.603 1.00 61.81 618 PRO A C 1
ATOM 5014 O O . PRO A 1 618 ? 21.885 14.212 21.343 1.00 61.81 618 PRO A O 1
ATOM 5017 N N . LEU A 1 619 ? 22.462 14.862 19.281 1.00 74.81 619 LEU A N 1
ATOM 5018 C CA . LEU A 1 619 ? 21.286 14.256 18.627 1.00 74.81 619 LEU A CA 1
ATOM 5019 C C . LEU A 1 619 ? 21.527 12.791 18.237 1.00 74.81 619 LEU A C 1
ATOM 5021 O O . LEU A 1 619 ? 20.635 11.951 18.359 1.00 74.81 619 LEU A O 1
ATOM 5025 N N . ASN A 1 620 ? 22.746 12.459 17.809 1.00 72.75 620 ASN A N 1
ATOM 5026 C CA . ASN A 1 620 ? 23.081 11.107 17.359 1.00 72.75 620 ASN A CA 1
ATOM 5027 C C . ASN A 1 620 ? 23.077 10.083 18.507 1.00 72.75 620 ASN A C 1
ATOM 5029 O O . ASN A 1 620 ? 22.793 8.907 18.274 1.00 72.75 620 ASN A O 1
ATOM 5033 N N . THR A 1 621 ? 23.314 10.526 19.745 1.00 80.31 621 THR A N 1
ATOM 5034 C CA . THR A 1 621 ? 23.354 9.679 20.949 1.00 80.31 621 THR A CA 1
ATOM 5035 C C . THR A 1 621 ? 22.001 9.492 21.641 1.00 80.31 621 THR A C 1
ATOM 5037 O O . THR A 1 621 ? 21.905 8.661 22.540 1.00 80.31 621 THR A O 1
ATOM 5040 N N . MET A 1 622 ? 20.951 10.218 21.238 1.00 86.75 622 MET A N 1
ATOM 5041 C CA . MET A 1 622 ? 19.613 10.087 21.837 1.00 86.75 622 MET A CA 1
ATOM 5042 C C . MET A 1 622 ? 18.992 8.717 21.579 1.00 86.75 622 MET A C 1
ATOM 5044 O O . MET A 1 622 ? 19.206 8.125 20.522 1.00 86.75 622 MET A O 1
ATOM 5048 N N . ASP A 1 623 ? 18.152 8.239 22.493 1.00 90.31 623 ASP A N 1
ATOM 5049 C CA . ASP A 1 623 ? 17.272 7.114 22.191 1.00 90.31 623 ASP A CA 1
ATOM 5050 C C . ASP A 1 623 ? 16.248 7.491 21.103 1.00 90.31 623 ASP A C 1
ATOM 5052 O O . ASP A 1 623 ? 15.957 8.669 20.865 1.00 90.31 623 ASP A O 1
ATOM 5056 N N . SER A 1 624 ? 15.700 6.482 20.424 1.00 90.75 624 SER A N 1
ATOM 5057 C CA . SER A 1 624 ? 14.778 6.672 19.300 1.00 90.75 624 SER A CA 1
ATOM 5058 C C . SER A 1 624 ? 13.558 7.514 19.664 1.00 90.75 624 SER A C 1
ATOM 5060 O O . SER A 1 624 ? 13.151 8.367 18.882 1.00 90.75 624 SER A O 1
ATOM 5062 N N . TYR A 1 625 ? 12.977 7.308 20.847 1.00 90.62 625 TYR A N 1
ATOM 5063 C CA . TYR A 1 625 ? 11.766 8.019 21.241 1.00 90.62 625 TYR A CA 1
ATOM 5064 C C . TYR A 1 625 ? 12.052 9.506 21.465 1.00 90.62 625 TYR A C 1
ATOM 5066 O O . TYR A 1 625 ? 11.346 10.350 20.905 1.00 90.62 625 TYR A O 1
ATOM 5074 N N . SER A 1 626 ? 13.109 9.828 22.216 1.00 90.69 626 SER A N 1
ATOM 5075 C CA . SER A 1 626 ? 13.536 11.211 22.455 1.00 90.69 626 SER A CA 1
ATOM 5076 C C . SER A 1 626 ? 13.914 11.919 21.154 1.00 90.69 626 SER A C 1
ATOM 5078 O O . SER A 1 626 ? 13.459 13.035 20.916 1.00 90.69 626 SER A O 1
ATOM 5080 N N . PHE A 1 627 ? 14.661 11.250 20.267 1.00 91.00 627 PHE A N 1
ATOM 5081 C CA . PHE A 1 627 ? 15.056 11.801 18.968 1.00 91.00 627 PHE A CA 1
ATOM 5082 C C . PHE A 1 627 ? 13.844 12.178 18.102 1.00 91.00 627 PHE A C 1
ATOM 5084 O O . PHE A 1 627 ? 13.768 13.285 17.575 1.00 91.00 627 PHE A O 1
ATOM 5091 N N . ILE A 1 628 ? 12.856 11.283 17.985 1.00 91.44 628 ILE A N 1
ATOM 5092 C CA . ILE A 1 628 ? 11.656 11.518 17.168 1.00 91.44 628 ILE A CA 1
ATOM 5093 C C . ILE A 1 628 ? 10.825 12.699 17.685 1.00 91.44 628 ILE A C 1
ATOM 5095 O O . ILE A 1 628 ? 10.201 13.397 16.881 1.00 91.44 628 ILE A O 1
ATOM 5099 N N . HIS A 1 629 ? 10.840 12.963 18.991 1.00 90.81 629 HIS A N 1
ATOM 5100 C CA . HIS A 1 629 ? 10.064 14.038 19.612 1.00 90.81 629 HIS A CA 1
ATOM 5101 C C . HIS A 1 629 ? 10.840 15.353 19.794 1.00 90.81 629 HIS A C 1
ATOM 5103 O O . HIS A 1 629 ? 10.256 16.326 20.272 1.00 90.81 629 HIS A O 1
ATOM 5109 N N . ASP A 1 630 ? 12.114 15.423 19.406 1.00 88.38 630 ASP A N 1
ATOM 5110 C CA . ASP A 1 630 ? 12.926 16.631 19.565 1.00 88.38 630 ASP A CA 1
ATOM 5111 C C . ASP A 1 630 ? 12.648 17.644 18.439 1.00 88.38 630 ASP A C 1
ATOM 5113 O O . ASP A 1 630 ? 12.687 17.317 17.248 1.00 88.38 630 ASP A O 1
ATOM 5117 N N . ASP A 1 631 ? 12.369 18.895 18.807 1.00 86.38 631 ASP A N 1
ATOM 5118 C CA . ASP A 1 631 ? 12.063 19.959 17.844 1.00 86.38 631 ASP A CA 1
ATOM 5119 C C . ASP A 1 631 ? 13.293 20.381 17.030 1.00 86.38 631 ASP A C 1
ATOM 5121 O O . ASP A 1 631 ? 13.134 20.880 15.916 1.00 86.38 631 ASP A O 1
ATOM 5125 N N . ARG A 1 632 ? 14.517 20.117 17.520 1.00 80.81 632 ARG A N 1
ATOM 5126 C CA . ARG A 1 632 ? 15.748 20.362 16.755 1.00 80.81 632 ARG A CA 1
ATOM 5127 C C . ARG A 1 632 ? 15.819 19.466 15.528 1.00 80.81 632 ARG A C 1
ATOM 5129 O O . ARG A 1 632 ? 16.300 19.915 14.505 1.00 80.81 632 ARG A O 1
ATOM 5136 N N . VAL A 1 633 ? 15.295 18.238 15.578 1.00 83.25 633 VAL A N 1
ATOM 5137 C CA . VAL A 1 633 ? 15.215 17.368 14.387 1.00 83.25 633 VAL A CA 1
ATOM 5138 C C . VAL A 1 633 ? 14.287 17.971 13.326 1.00 83.25 633 VAL A C 1
ATOM 5140 O O . VAL A 1 633 ? 14.481 17.749 12.135 1.00 83.25 633 VAL A O 1
ATOM 5143 N N . GLY A 1 634 ? 13.304 18.766 13.751 1.00 84.00 634 GLY A N 1
ATOM 5144 C CA . GLY A 1 634 ? 12.403 19.526 12.897 1.00 84.00 634 GLY A CA 1
ATOM 5145 C C . GLY A 1 634 ? 11.032 19.668 13.552 1.00 84.00 634 GLY A C 1
ATOM 5146 O O . GLY A 1 634 ? 10.402 18.652 13.863 1.00 84.00 634 GLY A O 1
ATOM 5147 N N . SER A 1 635 ? 10.575 20.911 13.733 1.00 87.19 635 SER A N 1
ATOM 5148 C CA . SER A 1 635 ? 9.280 21.278 14.317 1.00 87.19 635 SER A CA 1
ATOM 5149 C C . SER A 1 635 ? 8.151 21.335 13.282 1.00 87.19 635 SER A C 1
ATOM 5151 O O . SER A 1 635 ? 8.376 21.490 12.083 1.00 87.19 635 SER A O 1
ATOM 5153 N N . ASP A 1 636 ? 6.907 21.238 13.753 1.00 91.12 636 ASP A N 1
ATOM 5154 C CA . ASP A 1 636 ? 5.711 21.374 12.908 1.00 91.12 636 ASP A CA 1
ATOM 5155 C C . ASP A 1 636 ? 5.426 22.803 12.452 1.00 91.12 636 ASP A C 1
ATOM 5157 O O . ASP A 1 636 ? 4.786 23.000 11.421 1.00 91.12 636 ASP A O 1
ATOM 5161 N N . PHE A 1 637 ? 5.863 23.788 13.230 1.00 91.44 637 PHE A N 1
ATOM 5162 C CA . PHE A 1 637 ? 5.633 25.199 12.965 1.00 91.44 637 PHE A CA 1
ATOM 5163 C C . PHE A 1 637 ? 6.953 25.888 12.653 1.00 91.44 637 PHE A C 1
ATOM 5165 O O . PHE A 1 637 ? 7.981 25.581 13.266 1.00 91.44 637 PHE A O 1
ATOM 5172 N N . LEU A 1 638 ? 6.907 26.825 11.710 1.00 86.62 638 LEU A N 1
ATOM 5173 C CA . LEU A 1 638 ? 8.030 27.688 11.400 1.00 86.62 638 LEU A CA 1
ATOM 5174 C C . LEU A 1 638 ? 8.332 28.579 12.607 1.00 86.62 638 LEU A C 1
ATOM 5176 O O . LEU A 1 638 ? 7.476 29.332 13.067 1.00 86.62 638 LEU A O 1
ATOM 5180 N N . ASN A 1 639 ? 9.572 28.516 13.082 1.00 82.75 639 ASN A N 1
ATOM 5181 C CA . ASN A 1 639 ? 10.120 29.473 14.029 1.00 82.75 639 ASN A CA 1
ATOM 5182 C C . ASN A 1 639 ? 11.245 30.240 13.324 1.00 82.75 639 ASN A C 1
ATOM 5184 O O . ASN A 1 639 ? 12.334 29.683 13.185 1.00 82.75 639 ASN A O 1
ATOM 5188 N N . PRO A 1 640 ? 11.029 31.497 12.895 1.00 73.81 640 PRO A N 1
ATOM 5189 C CA . PRO A 1 640 ? 12.049 32.272 12.186 1.00 73.81 640 PRO A CA 1
ATOM 5190 C C . PRO A 1 640 ? 13.378 32.393 12.950 1.00 73.81 640 PRO A C 1
ATOM 5192 O O . PRO A 1 640 ? 14.436 32.481 12.337 1.00 73.81 640 PRO A O 1
ATOM 5195 N N . ASN A 1 641 ? 13.342 32.327 14.285 1.00 74.06 641 ASN A N 1
ATOM 5196 C CA . ASN A 1 641 ? 14.532 32.424 15.135 1.00 74.06 641 ASN A CA 1
ATOM 5197 C C . ASN A 1 641 ? 15.291 31.092 15.292 1.00 74.06 641 ASN A C 1
ATOM 5199 O O . ASN A 1 641 ? 16.398 31.080 15.826 1.00 74.06 641 ASN A O 1
ATOM 5203 N N . GLN A 1 642 ? 14.694 29.968 14.887 1.00 70.31 642 GLN A N 1
ATOM 5204 C CA . GLN A 1 642 ? 15.247 28.611 15.034 1.00 70.31 642 GLN A CA 1
ATOM 5205 C C . GLN A 1 642 ? 15.113 27.785 13.744 1.00 70.31 642 GLN A C 1
ATOM 5207 O O . GLN A 1 642 ? 15.159 26.558 13.764 1.00 70.31 642 GLN A O 1
ATOM 5212 N N . ASP A 1 643 ? 14.952 28.457 12.608 1.00 72.62 643 ASP A N 1
ATOM 5213 C CA . ASP A 1 643 ? 14.894 27.831 11.297 1.00 72.62 643 ASP A CA 1
ATOM 5214 C C . ASP A 1 643 ? 16.293 27.790 10.677 1.00 72.62 643 ASP A C 1
ATOM 5216 O O . ASP A 1 643 ? 16.718 28.666 9.921 1.00 72.62 643 ASP A O 1
ATOM 5220 N N . PHE A 1 644 ? 17.023 26.745 11.047 1.00 67.38 644 PHE A N 1
ATOM 5221 C CA . PHE A 1 644 ? 18.400 26.506 10.626 1.00 67.38 644 PHE A CA 1
ATOM 5222 C C . PHE A 1 644 ? 18.560 26.275 9.116 1.00 67.38 644 PHE A C 1
ATOM 5224 O O . PHE A 1 644 ? 19.643 26.512 8.576 1.00 67.38 644 PHE A O 1
ATOM 5231 N N . GLU A 1 645 ? 17.492 25.844 8.442 1.00 67.06 645 GLU A N 1
ATOM 5232 C CA . GLU A 1 645 ? 17.456 25.667 6.988 1.00 67.06 645 GLU A CA 1
ATOM 5233 C C . GLU A 1 645 ? 17.267 27.019 6.278 1.00 67.06 645 GLU A C 1
ATOM 5235 O O . GLU A 1 645 ? 17.671 27.191 5.135 1.00 67.06 645 GLU A O 1
ATOM 5240 N N . GLY A 1 646 ? 16.734 28.037 6.959 1.00 69.12 646 GLY A N 1
ATOM 5241 C CA . GLY A 1 646 ? 16.555 29.369 6.385 1.00 69.12 646 GLY A CA 1
ATOM 5242 C C . GLY A 1 646 ? 15.347 29.483 5.454 1.00 69.12 646 GLY A C 1
ATOM 5243 O O . GLY A 1 646 ? 15.295 30.412 4.650 1.00 69.12 646 GLY A O 1
ATOM 5244 N N . PHE A 1 647 ? 14.368 28.581 5.569 1.00 76.75 647 PHE A N 1
ATOM 5245 C CA . PHE A 1 647 ? 13.095 28.652 4.852 1.00 76.75 647 PHE A CA 1
ATOM 5246 C C . PHE A 1 647 ? 12.372 29.999 5.046 1.00 76.75 647 PHE A C 1
ATOM 5248 O O . PHE A 1 647 ? 11.859 30.570 4.082 1.00 76.75 647 PHE A O 1
ATOM 5255 N N . HIS A 1 648 ? 12.401 30.558 6.259 1.00 77.69 648 HIS A N 1
ATOM 5256 C CA . HIS A 1 648 ? 11.826 31.864 6.595 1.00 77.69 648 HIS A CA 1
ATOM 5257 C C . HIS A 1 648 ? 12.341 33.006 5.705 1.00 77.69 648 HIS A C 1
ATOM 5259 O O . HIS A 1 648 ? 11.647 34.004 5.549 1.00 77.69 648 HIS A O 1
ATOM 5265 N N . LYS A 1 649 ? 13.525 32.868 5.089 1.00 76.12 649 LYS A N 1
ATOM 5266 C CA . LYS A 1 649 ? 14.102 33.872 4.180 1.00 76.12 649 LYS A CA 1
ATOM 5267 C C . LYS A 1 649 ? 13.399 33.937 2.823 1.00 76.12 649 LYS A C 1
ATOM 5269 O O . LYS A 1 649 ? 13.547 34.925 2.108 1.00 76.12 649 LYS A O 1
ATOM 5274 N N . PHE A 1 650 ? 12.655 32.896 2.448 1.00 76.81 650 PHE A N 1
ATOM 5275 C CA . PHE A 1 650 ? 11.977 32.805 1.153 1.00 76.81 650 PHE A CA 1
ATOM 5276 C C . PHE A 1 650 ? 10.492 33.179 1.218 1.00 76.81 650 PHE A C 1
ATOM 5278 O O . PHE A 1 650 ? 9.822 33.207 0.184 1.00 76.81 650 PHE A O 1
ATOM 5285 N N . ILE A 1 651 ? 9.977 33.509 2.404 1.00 79.19 651 ILE A N 1
ATOM 5286 C CA . ILE A 1 651 ? 8.591 33.934 2.625 1.00 79.19 651 ILE A CA 1
ATOM 5287 C C . ILE A 1 651 ? 8.551 35.291 3.335 1.00 79.19 651 ILE A C 1
ATOM 5289 O O . ILE A 1 651 ? 9.484 35.668 4.036 1.00 79.19 651 ILE A O 1
ATOM 5293 N N . THR A 1 652 ? 7.446 36.022 3.199 1.00 81.75 652 THR A N 1
ATOM 5294 C CA . THR A 1 652 ? 7.177 37.200 4.038 1.00 81.75 652 THR A CA 1
ATOM 5295 C C . THR A 1 652 ? 6.348 36.737 5.231 1.00 81.75 652 THR A C 1
ATOM 5297 O O . THR A 1 652 ? 5.124 36.693 5.133 1.00 81.75 652 THR A O 1
ATOM 5300 N N . ALA A 1 653 ? 7.004 36.302 6.310 1.00 83.06 653 ALA A N 1
ATOM 5301 C CA . ALA A 1 653 ? 6.359 35.555 7.394 1.00 83.06 653 ALA A CA 1
ATOM 5302 C C . ALA A 1 653 ? 5.161 36.291 8.028 1.00 83.06 653 ALA A C 1
ATOM 5304 O O . ALA A 1 653 ? 4.114 35.670 8.184 1.00 83.06 653 ALA A O 1
ATOM 5305 N N . ASP A 1 654 ? 5.260 37.600 8.293 1.00 85.94 654 ASP A N 1
ATOM 5306 C CA . ASP A 1 654 ? 4.144 38.395 8.839 1.00 85.94 654 ASP A CA 1
ATOM 5307 C C . ASP A 1 654 ? 2.936 38.396 7.893 1.00 85.94 654 ASP A C 1
ATOM 5309 O O . ASP A 1 654 ? 1.862 37.908 8.236 1.00 85.94 654 ASP A O 1
ATOM 5313 N N . SER A 1 655 ? 3.131 38.832 6.643 1.00 84.94 655 SER A N 1
ATOM 5314 C CA . SER A 1 655 ? 2.058 38.873 5.640 1.00 84.94 655 SER A CA 1
ATOM 5315 C C . SER A 1 655 ? 1.491 37.488 5.315 1.00 84.94 655 SER A C 1
ATOM 5317 O O . SER A 1 655 ? 0.317 37.363 4.966 1.00 84.94 655 SER A O 1
ATOM 5319 N N . THR A 1 656 ? 2.320 36.446 5.419 1.00 85.19 656 THR A N 1
ATOM 5320 C CA . THR A 1 656 ? 1.897 35.052 5.239 1.00 85.19 656 THR A CA 1
ATOM 5321 C C . THR A 1 656 ? 0.979 34.629 6.380 1.00 85.19 656 THR A C 1
ATOM 5323 O O . THR A 1 656 ? -0.108 34.111 6.142 1.00 85.19 656 THR A O 1
ATOM 5326 N N . ALA A 1 657 ? 1.377 34.897 7.623 1.00 87.31 657 ALA A N 1
ATOM 5327 C CA . ALA A 1 657 ? 0.599 34.573 8.810 1.00 87.31 657 ALA A CA 1
ATOM 5328 C C . ALA A 1 657 ? -0.741 35.324 8.849 1.00 87.31 657 ALA A C 1
ATOM 5330 O O . ALA A 1 657 ? -1.782 34.696 9.057 1.00 87.31 657 ALA A O 1
ATOM 5331 N N . ASP A 1 658 ? -0.725 36.625 8.542 1.00 85.25 658 ASP A N 1
ATOM 5332 C CA . ASP A 1 658 ? -1.923 37.466 8.450 1.00 85.25 658 ASP A CA 1
ATOM 5333 C C . ASP A 1 658 ? -2.893 36.938 7.388 1.00 85.25 658 ASP A C 1
ATOM 5335 O O . ASP A 1 658 ? -4.082 36.746 7.656 1.00 85.25 658 ASP A O 1
ATOM 5339 N N . THR A 1 659 ? -2.378 36.611 6.196 1.00 83.06 659 THR A N 1
ATOM 5340 C CA . THR A 1 659 ? -3.175 35.996 5.122 1.00 83.06 659 THR A CA 1
ATOM 5341 C C . THR A 1 659 ? -3.764 34.668 5.581 1.00 83.06 659 THR A C 1
ATOM 5343 O O . THR A 1 659 ? -4.948 34.404 5.362 1.00 83.06 659 THR A O 1
ATOM 5346 N N . MET A 1 660 ? -2.964 33.854 6.272 1.00 84.06 660 MET A N 1
ATOM 5347 C CA . MET A 1 660 ? -3.379 32.566 6.815 1.00 84.06 660 MET A CA 1
ATOM 5348 C C . MET A 1 660 ? -4.357 32.670 8.001 1.00 84.06 660 MET A C 1
ATOM 5350 O O . MET A 1 660 ? -4.999 31.676 8.356 1.00 84.06 660 MET A O 1
ATOM 5354 N N . GLY A 1 661 ? -4.514 33.851 8.603 1.00 82.75 661 GLY A N 1
ATOM 5355 C CA . GLY A 1 661 ? -5.318 34.048 9.810 1.00 82.75 661 GLY A CA 1
ATOM 5356 C C . GLY A 1 661 ? -4.743 33.320 11.026 1.00 82.75 661 GLY A C 1
ATOM 5357 O O . GLY A 1 661 ? -5.497 32.827 11.869 1.00 82.75 661 GLY A O 1
ATOM 5358 N N . VAL A 1 662 ? -3.415 33.201 11.090 1.00 87.00 662 VAL A N 1
ATOM 5359 C CA . VAL A 1 662 ? -2.671 32.546 12.174 1.00 87.00 662 VAL A CA 1
ATOM 5360 C C . VAL A 1 662 ? -1.576 33.476 12.697 1.00 87.00 662 VAL A C 1
ATOM 5362 O O . VAL A 1 662 ? -1.212 34.452 12.058 1.00 87.00 662 VAL A O 1
ATOM 5365 N N . ASN A 1 663 ? -1.031 33.186 13.877 1.00 89.31 663 ASN A N 1
ATOM 5366 C CA . ASN A 1 663 ? 0.143 33.906 14.377 1.00 89.31 663 ASN A CA 1
ATOM 5367 C C . ASN A 1 663 ? 1.396 33.550 13.545 1.00 89.31 663 ASN A C 1
ATOM 5369 O O . ASN A 1 663 ? 1.492 32.428 13.049 1.00 89.31 663 ASN A O 1
ATOM 5373 N N . ILE A 1 664 ? 2.384 34.449 13.451 1.00 87.38 664 ILE A N 1
ATOM 5374 C CA . ILE A 1 664 ? 3.652 34.201 12.735 1.00 87.38 664 ILE A CA 1
ATOM 5375 C C . ILE A 1 664 ? 4.344 32.892 13.145 1.00 87.38 664 ILE A C 1
ATOM 5377 O O . ILE A 1 664 ? 4.802 32.141 12.288 1.00 87.38 664 ILE A O 1
ATOM 5381 N N . ASN A 1 665 ? 4.310 32.538 14.431 1.00 88.56 665 ASN A N 1
ATOM 5382 C CA . ASN A 1 665 ? 4.895 31.294 14.949 1.00 88.56 665 ASN A CA 1
ATOM 5383 C C . ASN A 1 665 ? 3.961 30.072 14.799 1.00 88.56 665 ASN A C 1
ATOM 5385 O O . ASN A 1 665 ? 4.146 29.048 15.456 1.00 88.56 665 ASN A O 1
ATOM 5389 N N . ARG A 1 666 ? 2.897 30.190 13.992 1.00 90.75 666 ARG A N 1
ATOM 5390 C CA . ARG A 1 666 ? 1.888 29.150 13.720 1.00 90.75 666 ARG A CA 1
ATOM 5391 C C . ARG A 1 666 ? 1.753 28.826 12.232 1.00 90.75 666 ARG A C 1
ATOM 5393 O O . ARG A 1 666 ? 0.844 28.084 11.865 1.00 90.75 666 ARG A O 1
ATOM 5400 N N . ILE A 1 667 ? 2.665 29.315 11.392 1.00 90.31 667 ILE A N 1
ATOM 5401 C CA . ILE A 1 667 ? 2.790 28.852 10.006 1.00 90.31 667 ILE A CA 1
ATOM 5402 C C . ILE A 1 667 ? 3.234 27.384 10.038 1.00 90.31 667 ILE A C 1
ATOM 5404 O O . ILE A 1 667 ? 4.331 27.068 10.500 1.00 90.31 667 ILE A O 1
ATOM 5408 N N . TYR A 1 668 ? 2.364 26.481 9.592 1.00 91.00 668 TYR A N 1
ATOM 5409 C CA . TYR A 1 668 ? 2.600 25.039 9.639 1.00 91.00 668 TYR A CA 1
ATOM 5410 C C . TYR A 1 668 ? 3.454 24.561 8.457 1.00 91.00 668 TYR A C 1
ATOM 5412 O O . TYR A 1 668 ? 3.150 24.859 7.303 1.00 91.00 668 TYR A O 1
ATOM 5420 N N . ILE A 1 669 ? 4.496 23.784 8.756 1.00 87.25 669 ILE A N 1
ATOM 5421 C CA . ILE A 1 669 ? 5.433 23.182 7.792 1.00 87.25 669 ILE A CA 1
ATOM 5422 C C . ILE A 1 669 ? 5.521 21.648 7.908 1.00 87.25 669 ILE A C 1
ATOM 5424 O O . ILE A 1 669 ? 6.192 21.029 7.092 1.00 87.25 669 ILE A O 1
ATOM 5428 N N . GLY A 1 670 ? 4.832 21.043 8.888 1.00 87.81 670 GLY A N 1
ATOM 5429 C CA . GLY A 1 670 ? 4.567 19.599 9.000 1.00 87.81 670 GLY A CA 1
ATOM 5430 C C . GLY A 1 670 ? 5.792 18.686 8.973 1.00 87.81 670 GLY A C 1
ATOM 5431 O O . GLY A 1 670 ? 6.119 18.110 7.940 1.00 87.81 670 GLY A O 1
ATOM 5432 N N . ARG A 1 671 ? 6.429 18.489 10.137 1.00 88.19 671 ARG A N 1
ATOM 5433 C CA . ARG A 1 671 ? 7.632 17.643 10.282 1.00 88.19 671 ARG A CA 1
ATOM 5434 C C . ARG A 1 671 ? 7.509 16.656 11.439 1.00 88.19 671 ARG A C 1
ATOM 5436 O O . ARG A 1 671 ? 7.564 15.445 11.232 1.00 88.19 671 ARG A O 1
ATOM 5443 N N . LYS A 1 672 ? 7.310 17.167 12.658 1.00 91.50 672 LYS A N 1
ATOM 5444 C CA . LYS A 1 672 ? 7.263 16.370 13.893 1.00 91.50 672 LYS A CA 1
ATOM 5445 C C . LYS A 1 672 ? 6.021 15.486 13.960 1.00 91.50 672 LYS A C 1
ATOM 5447 O O . LYS A 1 672 ? 6.154 14.307 14.263 1.00 91.50 672 LYS A O 1
ATOM 5452 N N . SER A 1 673 ? 4.835 16.015 13.649 1.00 94.56 673 SER A N 1
ATOM 5453 C CA . SER A 1 673 ? 3.584 15.244 13.715 1.00 94.56 673 SER A CA 1
ATOM 5454 C C . SER A 1 673 ? 3.580 14.033 12.774 1.00 94.56 673 SER A C 1
ATOM 5456 O O . SER A 1 673 ? 3.352 12.930 13.270 1.00 94.56 673 SER A O 1
ATOM 5458 N N . PRO A 1 674 ? 3.896 14.165 11.467 1.00 92.50 674 PRO A N 1
ATOM 5459 C CA . PRO A 1 674 ? 4.039 13.001 10.593 1.00 92.50 674 PRO A CA 1
ATOM 5460 C C . PRO A 1 674 ? 5.063 11.982 11.105 1.00 92.50 674 PRO A C 1
ATOM 5462 O O . PRO A 1 674 ? 4.775 10.790 11.174 1.00 92.50 674 PRO A O 1
ATOM 5465 N N . ARG A 1 675 ? 6.241 12.450 11.538 1.00 92.12 675 ARG A N 1
ATOM 5466 C CA . ARG A 1 675 ? 7.323 11.595 12.044 1.00 92.12 675 ARG A CA 1
ATOM 5467 C C . ARG A 1 675 ? 6.904 10.792 13.285 1.00 92.12 675 ARG A C 1
ATOM 5469 O O . ARG A 1 675 ? 7.164 9.594 13.358 1.00 92.12 675 ARG A O 1
ATOM 5476 N N . VAL A 1 676 ? 6.220 11.430 14.237 1.00 94.12 676 VAL A N 1
ATOM 5477 C CA . VAL A 1 676 ? 5.688 10.784 15.451 1.00 94.12 676 VAL A CA 1
ATOM 5478 C C . VAL A 1 676 ? 4.612 9.749 15.110 1.00 94.12 676 VAL A C 1
ATOM 5480 O O . VAL A 1 676 ? 4.599 8.669 15.700 1.00 94.12 676 VAL A O 1
ATOM 5483 N N . GLU A 1 677 ? 3.724 10.036 14.158 1.00 95.62 677 GLU A N 1
ATOM 5484 C CA . GLU A 1 677 ? 2.689 9.081 13.742 1.00 95.62 677 GLU A CA 1
ATOM 5485 C C . GLU A 1 677 ? 3.276 7.860 13.041 1.00 95.62 677 GLU A C 1
ATOM 5487 O O . GLU A 1 677 ? 2.958 6.728 13.412 1.00 95.62 677 GLU A O 1
ATOM 5492 N N . LEU A 1 678 ? 4.193 8.072 12.098 1.00 94.81 678 LEU A N 1
ATOM 5493 C CA . LEU A 1 678 ? 4.899 6.977 11.443 1.00 94.81 678 LEU A CA 1
ATOM 5494 C C . LEU A 1 678 ? 5.688 6.138 12.456 1.00 94.81 678 LEU A C 1
ATOM 5496 O O . LEU A 1 678 ? 5.642 4.918 12.375 1.00 94.81 678 LEU A O 1
ATOM 5500 N N . PHE A 1 679 ? 6.326 6.743 13.466 1.00 95.25 679 PHE A N 1
ATOM 5501 C CA . PHE A 1 679 ? 6.990 5.994 14.541 1.00 95.25 679 PHE A CA 1
ATOM 5502 C C . PHE A 1 679 ? 6.031 5.027 15.257 1.00 95.25 679 PHE A C 1
ATOM 5504 O O . PHE A 1 679 ? 6.365 3.855 15.446 1.00 95.25 679 PHE A O 1
ATOM 5511 N N . LYS A 1 680 ? 4.823 5.471 15.628 1.00 96.12 680 LYS A N 1
ATOM 5512 C CA . LYS A 1 680 ? 3.819 4.602 16.277 1.00 96.12 680 LYS A CA 1
ATOM 5513 C C . LYS A 1 680 ? 3.378 3.468 15.353 1.00 96.12 680 LYS A C 1
ATOM 5515 O O . LYS A 1 680 ? 3.315 2.315 15.776 1.00 96.12 680 LYS A O 1
ATOM 5520 N N . ILE A 1 681 ? 3.103 3.796 14.092 1.00 97.25 681 ILE A N 1
ATOM 5521 C CA . ILE A 1 681 ? 2.654 2.835 13.080 1.00 97.25 681 ILE A CA 1
ATOM 5522 C C . ILE A 1 681 ? 3.758 1.816 12.787 1.00 97.25 681 ILE A C 1
ATOM 5524 O O . ILE A 1 681 ? 3.482 0.626 12.724 1.00 97.25 681 ILE A O 1
ATOM 5528 N N . HIS A 1 682 ? 5.016 2.240 12.692 1.00 97.69 682 HIS A N 1
ATOM 5529 C CA . HIS A 1 682 ? 6.157 1.357 12.457 1.00 97.69 682 HIS A CA 1
ATOM 5530 C C . HIS A 1 682 ? 6.370 0.379 13.612 1.00 97.69 682 HIS A C 1
ATOM 5532 O O . HIS A 1 682 ? 6.596 -0.802 13.364 1.00 97.69 682 HIS A O 1
ATOM 5538 N N . ASN A 1 683 ? 6.237 0.828 14.865 1.00 97.19 683 ASN A N 1
ATOM 5539 C CA . ASN A 1 683 ? 6.256 -0.084 16.013 1.00 97.19 683 ASN A CA 1
ATOM 5540 C C . ASN A 1 683 ? 5.122 -1.118 15.923 1.00 97.19 683 ASN A C 1
ATOM 5542 O O . ASN A 1 683 ? 5.354 -2.306 16.140 1.00 97.19 683 ASN A O 1
ATOM 5546 N N . TRP A 1 684 ? 3.916 -0.691 15.535 1.00 97.56 684 TRP A N 1
ATOM 5547 C CA . TRP A 1 684 ? 2.798 -1.609 15.318 1.00 97.56 684 TRP A CA 1
ATOM 5548 C C . TRP A 1 684 ? 3.052 -2.595 14.166 1.00 97.56 684 TRP A C 1
ATOM 5550 O O . TRP A 1 684 ? 2.773 -3.783 14.314 1.00 97.56 684 TRP A O 1
ATOM 5560 N N . ILE A 1 685 ? 3.635 -2.144 13.051 1.00 98.25 685 ILE A N 1
ATOM 5561 C CA . ILE A 1 685 ? 4.017 -3.004 11.922 1.00 98.25 685 ILE A CA 1
ATOM 5562 C C . ILE A 1 685 ? 5.036 -4.045 12.376 1.00 98.25 685 ILE A C 1
ATOM 5564 O O . ILE A 1 685 ? 4.855 -5.223 12.092 1.00 98.25 685 ILE A O 1
ATOM 5568 N N . ARG A 1 686 ? 6.070 -3.647 13.128 1.00 96.19 686 ARG A N 1
ATOM 5569 C CA . ARG A 1 686 ? 7.112 -4.570 13.603 1.00 96.19 686 ARG A CA 1
ATOM 5570 C C . ARG A 1 686 ? 6.571 -5.643 14.545 1.00 96.19 686 ARG A C 1
ATOM 5572 O O . ARG A 1 686 ? 6.986 -6.790 14.425 1.00 96.19 686 ARG A O 1
ATOM 5579 N N . ALA A 1 687 ? 5.605 -5.311 15.398 1.00 96.19 687 ALA A N 1
ATOM 5580 C CA . ALA A 1 687 ? 4.918 -6.298 16.235 1.00 96.19 687 ALA A CA 1
ATOM 5581 C C . ALA A 1 687 ? 4.051 -7.287 15.425 1.00 96.19 687 ALA A C 1
ATOM 5583 O O . ALA A 1 687 ? 3.767 -8.391 15.882 1.00 96.19 687 ALA A O 1
ATOM 5584 N N . ASN A 1 688 ? 3.629 -6.912 14.211 1.00 97.00 688 ASN A N 1
ATOM 5585 C CA . ASN A 1 688 ? 2.709 -7.692 13.375 1.00 97.00 688 ASN A CA 1
ATOM 5586 C C . ASN A 1 688 ? 3.330 -8.189 12.059 1.00 97.00 688 ASN A C 1
ATOM 5588 O O . ASN A 1 688 ? 2.615 -8.712 11.201 1.00 97.00 688 ASN A O 1
ATOM 5592 N N . ASP A 1 689 ? 4.647 -8.055 11.901 1.00 95.75 689 ASP A N 1
ATOM 5593 C CA . ASP A 1 689 ? 5.374 -8.176 10.632 1.00 95.75 689 ASP A CA 1
ATOM 5594 C C . ASP A 1 689 ? 5.059 -9.503 9.919 1.00 95.75 689 ASP A C 1
ATOM 5596 O O . ASP A 1 689 ? 4.580 -9.526 8.783 1.00 95.75 689 ASP A O 1
ATOM 5600 N N . SER A 1 690 ? 5.181 -10.621 10.642 1.00 95.12 690 SER A N 1
ATOM 5601 C CA . SER A 1 690 ? 4.925 -11.960 10.102 1.00 95.12 690 SER A CA 1
ATOM 5602 C C . SER A 1 690 ? 3.473 -12.186 9.684 1.00 95.12 690 SER A C 1
ATOM 5604 O O . SER A 1 690 ? 3.221 -12.953 8.757 1.00 95.12 690 SER A O 1
ATOM 5606 N N . VAL A 1 691 ? 2.505 -11.558 10.358 1.00 96.50 691 VAL A N 1
ATOM 5607 C CA . VAL A 1 691 ? 1.090 -11.663 9.978 1.00 96.50 691 VAL A CA 1
ATOM 5608 C C . VAL A 1 691 ? 0.838 -10.812 8.737 1.00 96.50 691 VAL A C 1
ATOM 5610 O O . VAL A 1 691 ? 0.301 -11.328 7.761 1.00 96.50 691 VAL A O 1
ATOM 5613 N N . LEU A 1 692 ? 1.293 -9.555 8.724 1.00 97.88 692 LEU A N 1
ATOM 5614 C CA . LEU A 1 692 ? 1.132 -8.632 7.593 1.00 97.88 692 LEU A CA 1
ATOM 5615 C C . LEU A 1 692 ? 1.717 -9.196 6.288 1.00 97.88 692 LEU A C 1
ATOM 5617 O O . LEU A 1 692 ? 1.102 -9.061 5.226 1.00 97.88 692 LEU A O 1
ATOM 5621 N N . MET A 1 693 ? 2.852 -9.900 6.366 1.00 96.94 693 MET A N 1
ATOM 5622 C CA . MET A 1 693 ? 3.463 -10.578 5.217 1.00 96.94 693 MET A CA 1
ATOM 5623 C C . MET A 1 693 ? 2.590 -11.706 4.635 1.00 96.94 693 MET A C 1
ATOM 5625 O O . MET A 1 693 ? 2.621 -11.954 3.425 1.00 96.94 693 MET A O 1
ATOM 5629 N N . ARG A 1 694 ? 1.751 -12.356 5.452 1.00 95.88 694 ARG A N 1
ATOM 5630 C CA . ARG A 1 694 ? 0.834 -13.420 5.005 1.00 95.88 694 ARG A CA 1
ATOM 5631 C C . ARG A 1 694 ? -0.510 -12.908 4.503 1.00 95.88 694 ARG A C 1
ATOM 5633 O O . ARG A 1 694 ? -1.145 -13.601 3.717 1.00 95.88 694 ARG A O 1
ATOM 5640 N N . LEU A 1 695 ? -0.958 -11.724 4.916 1.00 96.69 695 LEU A N 1
ATOM 5641 C CA . LEU A 1 695 ? -2.274 -11.226 4.510 1.00 96.69 695 LEU A CA 1
ATOM 5642 C C . LEU A 1 695 ? -2.330 -10.908 3.006 1.00 96.69 695 LEU A C 1
ATOM 5644 O O . LEU A 1 695 ? -1.380 -10.357 2.437 1.00 96.69 695 LEU A O 1
ATOM 5648 N N . ARG A 1 696 ? -3.448 -11.252 2.362 1.00 95.19 696 ARG A N 1
ATOM 5649 C CA . ARG A 1 696 ? -3.786 -10.926 0.965 1.00 95.19 696 ARG A CA 1
ATOM 5650 C C . ARG A 1 696 ? -5.186 -10.339 0.891 1.00 95.19 696 ARG A C 1
ATOM 5652 O O . ARG A 1 696 ? -6.091 -10.826 1.573 1.00 95.19 696 ARG A O 1
ATOM 5659 N N . LEU A 1 697 ? -5.374 -9.312 0.066 1.00 96.19 697 LEU A N 1
ATOM 5660 C CA . LEU A 1 697 ? -6.683 -8.697 -0.120 1.00 96.19 697 LEU A CA 1
ATOM 5661 C C . LEU A 1 697 ? -7.625 -9.662 -0.842 1.00 96.19 697 LEU A C 1
ATOM 5663 O O . LEU A 1 697 ? -7.246 -10.323 -1.802 1.00 96.19 697 LEU A O 1
ATOM 5667 N N . SER A 1 698 ? -8.854 -9.764 -0.347 1.00 95.94 698 SER A N 1
ATOM 5668 C CA . SER A 1 698 ? -9.940 -10.518 -0.986 1.00 95.94 698 SER A CA 1
ATOM 5669 C C . SER A 1 698 ? -11.006 -9.581 -1.545 1.00 95.94 698 SER A C 1
ATOM 5671 O O . SER A 1 698 ? -11.511 -9.798 -2.643 1.00 95.94 698 SER A O 1
ATOM 5673 N N . CYS A 1 699 ? -11.334 -8.518 -0.808 1.00 96.69 699 CYS A N 1
ATOM 5674 C CA . CYS A 1 699 ? -12.162 -7.424 -1.306 1.00 96.69 699 CYS A CA 1
ATOM 5675 C C . CYS A 1 699 ? -11.959 -6.143 -0.497 1.00 96.69 699 CYS A C 1
ATOM 5677 O O . CYS A 1 699 ? -11.507 -6.181 0.651 1.00 96.69 699 CYS A O 1
ATOM 5679 N N . TRP A 1 700 ? -12.406 -5.032 -1.067 1.00 97.19 700 TRP A N 1
ATOM 5680 C CA . TRP A 1 700 ? -12.459 -3.718 -0.444 1.00 97.19 700 TRP A CA 1
ATOM 5681 C C . TRP A 1 700 ? -13.829 -3.072 -0.675 1.00 97.19 700 TRP A C 1
ATOM 5683 O O . TRP A 1 700 ? -14.412 -3.173 -1.754 1.00 97.19 700 TRP A O 1
ATOM 5693 N N . TYR A 1 701 ? -14.341 -2.418 0.362 1.00 97.06 701 TYR A N 1
ATOM 5694 C CA . TYR A 1 701 ? -15.561 -1.624 0.363 1.00 97.06 701 TYR A CA 1
ATOM 5695 C C . TYR A 1 701 ? -15.225 -0.236 0.906 1.00 97.06 701 TYR A C 1
ATOM 5697 O O . TYR A 1 701 ? -14.964 -0.072 2.100 1.00 97.06 701 TYR A O 1
ATOM 5705 N N . GLY A 1 702 ? -15.226 0.757 0.024 1.00 95.19 702 GLY A N 1
ATOM 5706 C CA . GLY A 1 702 ? -14.898 2.137 0.345 1.00 95.19 702 GLY A CA 1
ATOM 5707 C C . GLY A 1 702 ? -16.139 3.013 0.324 1.00 95.19 702 GLY A C 1
ATOM 5708 O O . GLY A 1 702 ? -16.789 3.148 -0.708 1.00 95.19 702 GLY A O 1
ATOM 5709 N N . LYS A 1 703 ? -16.477 3.650 1.441 1.00 93.56 703 LYS A N 1
ATOM 5710 C CA . LYS A 1 703 ? -17.563 4.628 1.512 1.00 93.56 703 LYS A CA 1
ATOM 5711 C C . LYS A 1 703 ? -16.973 6.028 1.667 1.00 93.56 703 LYS A C 1
ATOM 5713 O O . LYS A 1 703 ? -16.422 6.351 2.710 1.00 93.56 703 LYS A O 1
ATOM 5718 N N . GLY A 1 704 ? -17.115 6.859 0.641 1.00 89.88 704 GLY A N 1
ATOM 5719 C CA . GLY A 1 704 ? -16.817 8.292 0.637 1.00 89.88 704 GLY A CA 1
ATOM 5720 C C . GLY A 1 704 ? -18.026 9.103 0.161 1.00 89.88 704 GLY A C 1
ATOM 5721 O O . GLY A 1 704 ? -19.147 8.813 0.576 1.00 89.88 704 GLY A O 1
ATOM 5722 N N . VAL A 1 705 ? -17.850 10.075 -0.738 1.00 87.31 705 VAL A N 1
ATOM 5723 C CA . VAL A 1 705 ? -18.982 10.714 -1.448 1.00 87.31 705 VAL A CA 1
ATOM 5724 C C . VAL A 1 705 ? -19.768 9.651 -2.218 1.00 87.31 705 VAL A C 1
ATOM 5726 O O . VAL A 1 705 ? -20.998 9.616 -2.173 1.00 87.31 705 VAL A O 1
ATOM 5729 N N . LYS A 1 706 ? -19.040 8.726 -2.852 1.00 87.81 706 LYS A N 1
ATOM 5730 C CA . LYS A 1 706 ? -19.576 7.520 -3.482 1.00 87.81 706 LYS A CA 1
ATOM 5731 C C . LYS A 1 706 ? -19.295 6.273 -2.650 1.00 87.81 706 LYS A C 1
ATOM 5733 O O . LYS A 1 706 ? -18.476 6.273 -1.733 1.00 87.81 706 LYS A O 1
ATOM 5738 N N . THR A 1 707 ? -20.022 5.205 -2.961 1.00 91.44 707 THR A N 1
ATOM 5739 C CA . THR A 1 707 ? -19.720 3.865 -2.449 1.00 91.44 707 THR A CA 1
ATOM 5740 C C . THR A 1 707 ? -18.999 3.093 -3.540 1.00 91.44 707 THR A C 1
ATOM 5742 O O . THR A 1 707 ? -19.514 2.980 -4.647 1.00 91.44 707 THR A O 1
ATOM 5745 N N . TRP A 1 708 ? -17.836 2.557 -3.207 1.00 92.06 708 TRP A N 1
ATOM 5746 C CA . TRP A 1 708 ? -16.960 1.808 -4.091 1.00 92.06 708 TRP A CA 1
ATOM 5747 C C . TRP A 1 708 ? -16.815 0.376 -3.583 1.00 92.06 708 TRP A C 1
ATOM 5749 O O . TRP A 1 708 ? -16.776 0.136 -2.372 1.00 92.06 708 TRP A O 1
ATOM 5759 N N . TYR A 1 709 ? -16.739 -0.580 -4.505 1.00 94.62 709 TYR A N 1
ATOM 5760 C CA . TYR A 1 709 ? -16.535 -1.984 -4.176 1.00 94.62 709 TYR A CA 1
ATOM 5761 C C . TYR A 1 709 ? -15.667 -2.662 -5.228 1.00 94.62 709 TYR A C 1
ATOM 5763 O O . TYR A 1 709 ? -16.010 -2.629 -6.407 1.00 94.62 709 TYR A O 1
ATOM 5771 N N . ASN A 1 710 ? -14.593 -3.318 -4.790 1.00 94.12 710 ASN A N 1
ATOM 5772 C CA . ASN A 1 710 ? -13.760 -4.153 -5.651 1.00 94.12 710 ASN A CA 1
ATOM 5773 C C . ASN A 1 710 ? -13.411 -5.479 -4.949 1.00 94.12 710 ASN A C 1
ATOM 5775 O O . ASN A 1 710 ? -13.316 -5.531 -3.718 1.00 94.12 710 ASN A O 1
ATOM 5779 N N . GLN A 1 711 ? -13.235 -6.560 -5.710 1.00 94.56 711 GLN A N 1
ATOM 5780 C CA . GLN A 1 711 ? -12.911 -7.890 -5.187 1.00 94.56 711 GLN A CA 1
ATOM 5781 C C . GLN A 1 711 ? -12.101 -8.735 -6.174 1.00 94.56 711 GLN A C 1
ATOM 5783 O O . GLN A 1 711 ? -12.145 -8.508 -7.382 1.00 94.56 711 GLN A O 1
ATOM 5788 N N . ASP A 1 712 ? -11.455 -9.783 -5.658 1.00 92.44 712 ASP A N 1
ATOM 5789 C CA . ASP A 1 712 ? -10.842 -10.834 -6.475 1.00 92.44 712 ASP A CA 1
ATOM 5790 C C . ASP A 1 712 ? -11.934 -11.684 -7.153 1.00 92.44 712 ASP A C 1
ATOM 5792 O O . ASP A 1 712 ? -12.376 -12.722 -6.646 1.00 92.44 712 ASP A O 1
ATOM 5796 N N . THR A 1 713 ? -12.419 -11.203 -8.298 1.00 90.50 713 THR A N 1
ATOM 5797 C CA . THR A 1 713 ? -13.491 -11.856 -9.063 1.00 90.50 713 THR A CA 1
ATOM 5798 C C . THR A 1 713 ? -13.044 -13.155 -9.723 1.00 90.50 713 THR A C 1
ATOM 5800 O O . THR A 1 713 ? -13.868 -14.055 -9.895 1.00 90.50 713 THR A O 1
ATOM 5803 N N . ALA A 1 714 ? -11.751 -13.296 -10.034 1.00 86.62 714 ALA A N 1
ATOM 5804 C CA . ALA A 1 714 ? -11.191 -14.530 -10.578 1.00 86.62 714 ALA A CA 1
ATOM 5805 C C . ALA A 1 714 ? -11.328 -15.690 -9.580 1.00 86.62 714 ALA A C 1
ATOM 5807 O O . ALA A 1 714 ? -11.566 -16.831 -9.971 1.00 86.62 714 ALA A O 1
ATOM 5808 N N . ARG A 1 715 ? -11.222 -15.385 -8.285 1.00 89.75 715 ARG A N 1
ATOM 5809 C CA . ARG A 1 715 ? -11.282 -16.366 -7.201 1.00 89.75 715 ARG A CA 1
ATOM 5810 C C . ARG A 1 715 ? -12.672 -16.555 -6.607 1.00 89.75 715 ARG A C 1
ATOM 5812 O O . ARG A 1 715 ? -13.064 -17.682 -6.318 1.00 89.75 715 ARG A O 1
ATOM 5819 N N . PHE A 1 716 ? -13.410 -15.468 -6.383 1.00 91.12 716 PHE A N 1
ATOM 5820 C CA . PHE A 1 716 ? -14.680 -15.505 -5.645 1.00 91.12 716 PHE A CA 1
ATOM 5821 C C . PHE A 1 716 ? -15.923 -15.344 -6.529 1.00 91.12 716 PHE A C 1
ATOM 5823 O O . PHE A 1 716 ? -17.043 -15.411 -6.016 1.00 91.12 716 PHE A O 1
ATOM 5830 N N . GLY A 1 717 ? -15.747 -15.168 -7.841 1.00 90.50 717 GLY A N 1
ATOM 5831 C CA . GLY A 1 717 ? -16.831 -14.892 -8.780 1.00 90.50 717 GLY A CA 1
ATOM 5832 C C . GLY A 1 717 ? -17.317 -13.443 -8.703 1.00 90.50 717 GLY A C 1
ATOM 5833 O O . GLY A 1 717 ? -16.618 -12.562 -8.209 1.00 90.50 717 GLY A O 1
ATOM 5834 N N . GLN A 1 718 ? -18.522 -13.182 -9.211 1.00 90.38 718 GLN A N 1
ATOM 5835 C CA . GLN A 1 718 ? -19.101 -11.828 -9.285 1.00 90.38 718 GLN A CA 1
ATOM 5836 C C . GLN A 1 718 ? -19.938 -11.448 -8.051 1.00 90.38 718 GLN A C 1
ATOM 5838 O O . GLN A 1 718 ? -20.209 -10.271 -7.814 1.00 90.38 718 GLN A O 1
ATOM 5843 N N . ASP A 1 719 ? -20.341 -12.426 -7.238 1.00 91.19 719 ASP A N 1
ATOM 5844 C CA . ASP A 1 719 ? -21.129 -12.167 -6.034 1.00 91.19 719 ASP A CA 1
ATOM 5845 C C . ASP A 1 719 ? -20.301 -11.416 -4.987 1.00 91.19 719 ASP A C 1
ATOM 5847 O O . ASP A 1 719 ? -19.169 -11.800 -4.697 1.00 91.19 719 ASP A O 1
ATOM 5851 N N . THR A 1 720 ? -20.890 -10.386 -4.366 1.00 93.12 720 THR A N 1
ATOM 5852 C CA . THR A 1 720 ? -20.247 -9.568 -3.321 1.00 93.12 720 THR A CA 1
ATOM 5853 C C . THR A 1 720 ? -19.788 -10.439 -2.144 1.00 93.12 720 THR A C 1
ATOM 5855 O O . THR A 1 720 ? -20.578 -10.736 -1.238 1.00 93.12 720 THR A O 1
ATOM 5858 N N . ILE A 1 721 ? -18.507 -10.816 -2.109 1.00 93.75 721 ILE A N 1
ATOM 5859 C CA . ILE A 1 721 ? -17.989 -11.788 -1.135 1.00 93.75 721 ILE A CA 1
ATOM 5860 C C . ILE A 1 721 ? -18.148 -11.290 0.307 1.00 93.75 721 ILE A C 1
ATOM 5862 O O . ILE A 1 721 ? -18.485 -12.058 1.210 1.00 93.75 721 ILE A O 1
ATOM 5866 N N . LEU A 1 722 ? -18.024 -9.975 0.510 1.00 94.88 722 LEU A N 1
ATOM 5867 C CA . LEU A 1 722 ? -18.111 -9.330 1.820 1.00 94.88 722 LEU A CA 1
ATOM 5868 C C . LEU A 1 722 ? -19.468 -9.546 2.514 1.00 94.88 722 LEU A C 1
ATOM 5870 O O . LEU A 1 722 ? -19.524 -9.638 3.742 1.00 94.88 722 LEU A O 1
ATOM 5874 N N . LYS A 1 723 ? -20.559 -9.714 1.745 1.00 93.38 723 LYS A N 1
ATOM 5875 C CA . LYS A 1 723 ? -21.915 -9.955 2.283 1.00 93.38 723 LYS A CA 1
ATOM 5876 C C . LYS A 1 723 ? -22.044 -11.287 3.032 1.00 93.38 723 LYS A C 1
ATOM 5878 O O . LYS A 1 723 ? -23.011 -11.465 3.773 1.00 93.38 723 LYS A O 1
ATOM 5883 N N . LYS A 1 724 ? -21.095 -12.217 2.855 1.00 90.88 724 LYS A N 1
ATOM 5884 C CA . LYS A 1 724 ? -21.035 -13.476 3.619 1.00 90.88 724 LYS A CA 1
ATOM 5885 C C . LYS A 1 724 ? -20.540 -13.277 5.055 1.00 90.88 724 LYS A C 1
ATOM 5887 O O . LYS A 1 724 ? -20.746 -14.159 5.885 1.00 90.88 724 LYS A O 1
ATOM 5892 N N . PHE A 1 725 ? -19.907 -12.138 5.341 1.00 93.06 725 PHE A N 1
ATOM 5893 C CA . PHE A 1 725 ? -19.248 -11.846 6.615 1.00 93.06 725 PHE A CA 1
ATOM 5894 C C . PHE A 1 725 ? -19.936 -10.706 7.370 1.00 93.06 725 PHE A C 1
ATOM 5896 O O . PHE A 1 725 ? -20.147 -10.815 8.579 1.00 93.06 725 PHE A O 1
ATOM 5903 N N . ILE A 1 726 ? -20.335 -9.641 6.667 1.00 94.75 726 ILE A N 1
ATOM 5904 C CA . ILE A 1 726 ? -20.982 -8.460 7.254 1.00 94.75 726 ILE A CA 1
ATOM 5905 C C . ILE A 1 726 ? -22.199 -8.004 6.439 1.00 94.75 726 ILE A C 1
ATOM 5907 O O . ILE A 1 726 ? -22.304 -8.245 5.237 1.00 94.75 726 ILE A O 1
ATOM 5911 N N . SER A 1 727 ? -23.135 -7.315 7.090 1.00 94.12 727 SER A N 1
ATOM 5912 C CA . SER A 1 727 ? -24.228 -6.612 6.417 1.00 94.12 727 SER A CA 1
ATOM 5913 C C . SER A 1 727 ? -23.729 -5.289 5.834 1.00 94.12 727 SER A C 1
ATOM 5915 O O . SER A 1 727 ? -23.134 -4.473 6.530 1.00 94.12 727 SER A O 1
ATOM 5917 N N . LEU A 1 728 ? -24.035 -5.051 4.559 1.00 93.75 728 LEU A N 1
ATOM 5918 C CA . LEU A 1 728 ? -23.742 -3.788 3.872 1.00 93.75 728 LEU A CA 1
ATOM 5919 C C . LEU A 1 728 ? -24.951 -2.838 3.848 1.00 93.75 728 LEU A C 1
ATOM 5921 O O . LEU A 1 728 ? -24.971 -1.889 3.075 1.00 93.75 728 LEU A O 1
ATOM 5925 N N . ASN A 1 729 ? -25.985 -3.103 4.658 1.00 92.00 729 ASN A N 1
ATOM 5926 C CA . ASN A 1 729 ? -27.160 -2.236 4.740 1.00 92.00 729 ASN A CA 1
ATOM 5927 C C . ASN A 1 729 ? -26.787 -0.895 5.422 1.00 92.00 729 ASN A C 1
ATOM 5929 O O . ASN A 1 729 ? -26.407 -0.946 6.602 1.00 92.00 729 ASN A O 1
ATOM 5933 N N . PRO A 1 730 ? -26.969 0.265 4.749 1.00 87.94 730 PRO A N 1
ATOM 5934 C CA . PRO A 1 730 ? -26.704 1.609 5.286 1.00 87.94 730 PRO A CA 1
ATOM 5935 C C . PRO A 1 730 ? -27.390 1.938 6.618 1.00 87.94 730 PRO A C 1
ATOM 5937 O O . PRO A 1 730 ? -26.933 2.798 7.369 1.00 87.94 730 PRO A O 1
ATOM 5940 N N . ASP A 1 731 ? -28.487 1.257 6.954 1.00 88.38 731 ASP A N 1
ATOM 5941 C CA . ASP A 1 731 ? -29.151 1.462 8.241 1.00 88.38 731 ASP A CA 1
ATOM 5942 C C . ASP A 1 731 ? -28.398 0.853 9.420 1.00 88.38 731 ASP A C 1
ATOM 5944 O O . ASP A 1 731 ? -28.544 1.307 10.555 1.00 88.38 731 ASP A O 1
ATOM 5948 N N . SER A 1 732 ? -27.583 -0.163 9.143 1.00 90.38 732 SER A N 1
ATOM 5949 C CA . SER A 1 732 ? -26.855 -0.950 10.139 1.00 90.38 732 SER A CA 1
ATOM 5950 C C . SER A 1 732 ? -25.339 -0.742 10.088 1.00 90.38 732 SER A C 1
ATOM 5952 O O . SER A 1 732 ? -24.674 -0.881 11.115 1.00 90.38 732 SER A O 1
ATOM 5954 N N . LEU A 1 733 ? -24.802 -0.404 8.919 1.00 95.25 733 LEU A N 1
ATOM 5955 C CA . LEU A 1 733 ? -23.408 -0.062 8.686 1.00 95.25 733 LEU A CA 1
ATOM 5956 C C . LEU A 1 733 ? -23.330 1.452 8.500 1.00 95.25 733 LEU A C 1
ATOM 5958 O O . LEU A 1 733 ? -23.849 1.967 7.518 1.00 95.25 733 LEU A O 1
ATOM 5962 N N . PHE A 1 734 ? -22.718 2.161 9.443 1.00 93.81 734 PHE A N 1
ATOM 5963 C CA . PHE A 1 734 ? -22.622 3.622 9.409 1.00 93.81 734 PHE A CA 1
ATOM 5964 C C . PHE A 1 734 ? -21.481 4.119 10.295 1.00 93.81 734 PHE A C 1
ATOM 5966 O O . PHE A 1 734 ? -21.017 3.399 11.189 1.00 93.81 734 PHE A O 1
ATOM 5973 N N . THR A 1 735 ? -21.087 5.378 10.091 1.00 94.62 735 THR A N 1
ATOM 5974 C CA . THR A 1 735 ? -20.281 6.111 11.069 1.00 94.62 735 THR A CA 1
ATOM 5975 C C . THR A 1 735 ? -21.135 7.047 11.905 1.00 94.62 735 THR A C 1
ATOM 5977 O O . THR A 1 735 ? -22.237 7.462 11.541 1.00 94.62 735 THR A O 1
ATOM 5980 N N . LYS A 1 736 ? -20.615 7.376 13.076 1.00 92.00 736 LYS A N 1
ATOM 5981 C CA . LYS A 1 736 ? -21.187 8.352 13.986 1.00 92.00 736 LYS A CA 1
ATOM 5982 C C . LYS A 1 736 ? -20.069 9.244 14.500 1.00 92.00 736 LYS A C 1
ATOM 5984 O O . LYS A 1 736 ? -18.999 8.738 14.844 1.00 92.00 736 LYS A O 1
ATOM 5989 N N . ARG A 1 737 ? -20.307 10.553 14.616 1.00 90.62 737 ARG A N 1
ATOM 5990 C CA . ARG A 1 737 ? -19.415 11.420 15.404 1.00 90.62 737 ARG A CA 1
ATOM 5991 C C . ARG A 1 737 ? -19.342 10.893 16.833 1.00 90.62 737 ARG A C 1
ATOM 5993 O O . ARG A 1 737 ? -20.303 10.319 17.335 1.00 90.62 737 ARG A O 1
ATOM 6000 N N . ILE A 1 738 ? -18.211 11.090 17.492 1.00 91.06 738 ILE A N 1
ATOM 6001 C CA . ILE A 1 738 ? -18.104 10.775 18.920 1.00 91.06 738 ILE A CA 1
ATOM 6002 C C . ILE A 1 738 ? -18.663 11.938 19.752 1.00 91.06 738 ILE A C 1
ATOM 6004 O O . ILE A 1 738 ? -19.466 11.743 20.665 1.00 91.06 738 ILE A O 1
ATOM 6008 N N . TRP A 1 739 ? -18.296 13.163 19.384 1.00 89.81 739 TRP A N 1
ATOM 6009 C CA . TRP A 1 739 ? -18.697 14.391 20.060 1.00 89.81 739 TRP A CA 1
ATOM 6010 C C . TRP A 1 739 ? -19.377 15.355 19.091 1.00 89.81 739 TRP A C 1
ATOM 6012 O O . TRP A 1 739 ? -18.968 15.473 17.935 1.00 89.81 739 TRP A O 1
ATOM 6022 N N . ASN A 1 740 ? -20.394 16.063 19.575 1.00 85.94 740 ASN A N 1
ATOM 6023 C CA . ASN A 1 740 ? -21.066 17.121 18.842 1.00 85.94 740 ASN A CA 1
ATOM 6024 C C . ASN A 1 740 ? -20.707 18.480 19.458 1.00 85.94 740 ASN A C 1
ATOM 6026 O O . ASN A 1 740 ? -21.105 18.806 20.577 1.00 85.94 740 ASN A O 1
ATOM 6030 N N . ALA A 1 741 ? -19.928 19.263 18.711 1.00 80.62 741 ALA A N 1
ATOM 6031 C CA . ALA A 1 741 ? -19.442 20.567 19.142 1.00 80.62 741 ALA A CA 1
ATOM 6032 C C . ALA A 1 741 ? -20.548 21.636 19.223 1.00 80.62 741 ALA A C 1
ATOM 6034 O O . ALA A 1 741 ? -20.497 22.466 20.128 1.00 80.62 741 ALA A O 1
ATOM 6035 N N . GLU A 1 742 ? -21.555 21.576 18.345 1.00 77.44 742 GLU A N 1
ATOM 6036 C CA . GLU A 1 742 ? -22.688 22.516 18.309 1.00 77.44 742 GLU A CA 1
ATOM 6037 C C . GLU A 1 742 ? -23.566 22.380 19.556 1.00 77.44 742 GLU A C 1
ATOM 6039 O O . GLU A 1 742 ? -23.909 23.367 20.200 1.00 77.44 742 GLU A O 1
ATOM 6044 N N . THR A 1 743 ? -23.895 21.141 19.932 1.00 81.56 743 THR A N 1
ATOM 6045 C CA . THR A 1 743 ? -24.747 20.862 21.103 1.00 81.56 743 THR A CA 1
ATOM 6046 C C . THR A 1 743 ? -23.959 20.744 22.406 1.00 81.56 743 THR A C 1
ATOM 6048 O O . THR A 1 743 ? -24.550 20.714 23.482 1.00 81.56 743 THR A O 1
ATOM 6051 N N . GLY A 1 744 ? -22.628 20.641 22.332 1.00 82.56 744 GLY A N 1
ATOM 6052 C CA . GLY A 1 744 ? -21.774 20.420 23.496 1.00 82.56 744 GLY A CA 1
ATOM 6053 C C . GLY A 1 744 ? -22.050 19.089 24.203 1.00 82.56 744 GLY A C 1
ATOM 6054 O O . GLY A 1 744 ? -21.959 19.028 25.429 1.00 82.56 744 GLY A O 1
ATOM 6055 N N . SER A 1 745 ? -22.399 18.037 23.453 1.00 86.50 745 SER A N 1
ATOM 6056 C CA . SER A 1 745 ? -22.803 16.737 24.003 1.00 86.50 745 SER A CA 1
ATOM 6057 C C . SER A 1 745 ? -22.202 15.545 23.243 1.00 86.50 745 SER A C 1
ATOM 6059 O O . SER A 1 745 ? -21.735 15.668 22.107 1.00 86.50 745 SER A O 1
ATOM 6061 N N . TRP A 1 746 ? -22.189 14.368 23.882 1.00 87.06 746 TRP A N 1
ATOM 6062 C CA . TRP A 1 746 ? -21.816 13.119 23.213 1.00 87.06 746 TRP A CA 1
ATOM 6063 C C . TRP A 1 746 ? -22.864 12.772 22.159 1.00 87.06 746 TRP A C 1
ATOM 6065 O O . TRP A 1 746 ? -24.062 12.774 22.437 1.00 87.06 746 TRP A O 1
ATOM 6075 N N . GLN A 1 747 ? -22.418 12.447 20.949 1.00 86.38 747 GLN A N 1
ATOM 6076 C CA . GLN A 1 747 ? -23.334 12.192 19.846 1.00 86.38 747 GLN A CA 1
ATOM 6077 C C . GLN A 1 747 ? -23.970 10.800 19.986 1.00 86.38 747 GLN A C 1
ATOM 6079 O O . GLN A 1 747 ? -23.289 9.775 20.096 1.00 86.38 747 GLN A O 1
ATOM 6084 N N . ILE A 1 748 ? -25.301 10.762 19.931 1.00 82.12 748 ILE A N 1
ATOM 6085 C CA . ILE A 1 748 ? -26.090 9.523 20.023 1.00 82.12 748 ILE A CA 1
ATOM 6086 C C . ILE A 1 748 ? -26.586 9.084 18.638 1.00 82.12 748 ILE A C 1
ATOM 6088 O O . ILE A 1 748 ? -26.622 7.891 18.345 1.00 82.12 748 ILE A O 1
ATOM 6092 N N . GLN A 1 749 ? -26.901 10.042 17.763 1.00 85.12 749 GLN A N 1
ATOM 6093 C CA . GLN A 1 749 ? -27.498 9.794 16.448 1.00 85.12 749 GLN A CA 1
ATOM 6094 C C . GLN A 1 749 ? -26.451 9.458 15.388 1.00 85.12 749 GLN A C 1
ATOM 6096 O O . GLN A 1 749 ? -25.440 10.163 15.308 1.00 85.12 749 GLN A O 1
ATOM 6101 N N . LYS A 1 750 ? -26.729 8.437 14.559 1.00 88.31 750 LYS A N 1
ATOM 6102 C CA . LYS A 1 750 ? -25.911 8.068 13.387 1.00 88.31 750 LYS A CA 1
ATOM 6103 C C . LYS A 1 750 ? -25.730 9.260 12.446 1.00 88.31 750 LYS A C 1
ATOM 6105 O O . LYS A 1 750 ? -26.630 10.091 12.330 1.00 88.31 750 LYS A O 1
ATOM 6110 N N . GLU A 1 751 ? -24.583 9.344 11.773 1.00 84.94 751 GLU A N 1
ATOM 6111 C CA . GLU A 1 751 ? -24.470 10.269 10.645 1.00 84.94 751 GLU A CA 1
ATOM 6112 C C . GLU A 1 751 ? -25.384 9.785 9.512 1.00 84.94 751 GLU A C 1
ATOM 6114 O O . GLU A 1 751 ? -25.665 8.588 9.384 1.00 84.94 751 GLU A O 1
ATOM 6119 N N . SER A 1 752 ? -25.865 10.717 8.686 1.00 85.56 752 SER A N 1
ATOM 6120 C CA . SER A 1 752 ? -26.522 10.330 7.440 1.00 85.56 752 SER A CA 1
ATOM 6121 C C . SER A 1 752 ? -25.559 9.487 6.603 1.00 85.56 752 SER A C 1
ATOM 6123 O O . SER A 1 752 ? -24.333 9.610 6.714 1.00 85.56 752 SER A O 1
ATOM 6125 N N . TRP A 1 753 ? -26.102 8.622 5.747 1.00 86.44 753 TRP A N 1
ATOM 6126 C CA . TRP A 1 753 ? -25.269 7.789 4.882 1.00 86.44 753 TRP A CA 1
ATOM 6127 C C . TRP A 1 753 ? -24.331 8.636 4.010 1.00 86.44 753 TRP A C 1
ATOM 6129 O O . TRP A 1 753 ? -23.163 8.295 3.838 1.00 86.44 753 TRP A O 1
ATOM 6139 N N . ASP A 1 754 ? -24.792 9.808 3.573 1.00 76.62 754 ASP A N 1
ATOM 6140 C CA . ASP A 1 754 ? -24.012 10.771 2.781 1.00 76.62 754 ASP A CA 1
ATOM 6141 C C . ASP A 1 754 ? -22.889 11.447 3.567 1.00 76.62 754 ASP A C 1
ATOM 6143 O O . ASP A 1 754 ? -21.943 11.971 2.987 1.00 76.62 754 ASP A O 1
ATOM 6147 N N . SER A 1 755 ? -22.956 11.383 4.895 1.00 79.25 755 SER A N 1
ATOM 6148 C CA . SER A 1 755 ? -21.916 11.865 5.800 1.00 79.25 755 SER A CA 1
ATOM 6149 C C . SER A 1 755 ? -21.076 10.748 6.419 1.00 79.25 755 SER A C 1
ATOM 6151 O O . SER A 1 755 ? -20.192 11.049 7.220 1.00 79.25 755 SER A O 1
ATOM 6153 N N . SER A 1 756 ? -21.311 9.484 6.043 1.00 88.88 756 SER A N 1
ATOM 6154 C CA . SER A 1 756 ? -20.486 8.356 6.478 1.00 88.88 756 SER A CA 1
ATOM 6155 C C . SER A 1 756 ? -19.280 8.172 5.561 1.00 88.88 756 SER A C 1
ATOM 6157 O O . SER A 1 756 ? -19.462 8.094 4.347 1.00 88.88 756 SER A O 1
ATOM 6159 N N . PHE A 1 757 ? -18.072 8.109 6.136 1.00 92.94 757 PHE A N 1
ATOM 6160 C CA . PHE A 1 757 ? -16.798 8.029 5.405 1.00 92.94 757 PHE A CA 1
ATOM 6161 C C . PHE A 1 757 ? -15.857 6.996 6.049 1.00 92.94 757 PHE A C 1
ATOM 6163 O O . PHE A 1 757 ? -15.350 7.232 7.146 1.00 92.94 757 PHE A O 1
ATOM 6170 N N . PHE A 1 758 ? -15.630 5.853 5.400 1.00 96.44 758 PHE A N 1
ATOM 6171 C CA . PHE A 1 758 ? -14.831 4.746 5.941 1.00 96.44 758 PHE A CA 1
ATOM 6172 C C . PHE A 1 758 ? -14.396 3.741 4.864 1.00 96.44 758 PHE A C 1
ATOM 6174 O O . PHE A 1 758 ? -15.002 3.669 3.798 1.00 96.44 758 PHE A O 1
ATOM 6181 N N . ASP A 1 759 ? -13.410 2.908 5.185 1.00 97.88 759 ASP A N 1
ATOM 6182 C CA . ASP A 1 759 ? -13.018 1.735 4.395 1.00 97.88 759 ASP A CA 1
ATOM 6183 C C . ASP A 1 759 ? -13.196 0.455 5.206 1.00 97.88 759 ASP A C 1
ATOM 6185 O O . ASP A 1 759 ? -12.975 0.447 6.419 1.00 97.88 759 ASP A O 1
ATOM 6189 N N . ILE A 1 760 ? -13.584 -0.627 4.530 1.00 98.44 760 ILE A N 1
ATOM 6190 C CA . ILE A 1 760 ? -13.600 -1.989 5.065 1.00 98.44 760 ILE A CA 1
ATOM 6191 C C . ILE A 1 760 ? -12.935 -2.920 4.054 1.00 98.44 760 ILE A C 1
ATOM 6193 O O . ILE A 1 760 ? -13.337 -2.964 2.893 1.00 98.44 760 ILE A O 1
ATOM 6197 N N . THR A 1 761 ? -11.964 -3.713 4.493 1.00 98.44 761 THR A N 1
ATOM 6198 C CA . THR A 1 761 ? -11.339 -4.758 3.677 1.00 98.44 761 THR A CA 1
ATOM 6199 C C . THR A 1 761 ? -11.559 -6.135 4.275 1.00 98.44 761 THR A C 1
ATOM 6201 O O . THR A 1 761 ? -11.652 -6.296 5.490 1.00 98.44 761 THR A O 1
ATOM 6204 N N . LEU A 1 762 ? -11.636 -7.139 3.404 1.00 97.88 762 LEU A N 1
ATOM 6205 C CA . LEU A 1 762 ? -11.550 -8.546 3.778 1.00 97.88 762 LEU A CA 1
ATOM 6206 C C . LEU A 1 762 ? -10.184 -9.061 3.347 1.00 97.88 762 LEU A C 1
ATOM 6208 O O . LEU A 1 762 ? -9.833 -8.992 2.168 1.00 97.88 762 LEU A O 1
ATOM 6212 N N . LEU A 1 763 ? -9.432 -9.580 4.307 1.00 97.69 763 LEU A N 1
ATOM 6213 C CA . LEU A 1 763 ? -8.079 -10.083 4.133 1.00 97.69 763 LEU A CA 1
ATOM 6214 C C . LEU A 1 763 ? -8.066 -11.582 4.467 1.00 97.69 763 LEU A C 1
ATOM 6216 O O . LEU A 1 763 ? -8.598 -12.013 5.496 1.00 97.69 763 LEU A O 1
ATOM 6220 N N . ARG A 1 764 ? -7.446 -12.373 3.591 1.00 95.06 764 ARG A N 1
ATOM 6221 C CA . ARG A 1 764 ? -7.197 -13.808 3.790 1.00 95.06 764 ARG A CA 1
ATOM 6222 C C . ARG A 1 764 ? -5.751 -14.031 4.210 1.00 95.06 764 ARG A C 1
ATOM 6224 O O . ARG A 1 764 ? -4.870 -13.268 3.812 1.00 95.06 764 ARG A O 1
ATOM 6231 N N . ASP A 1 765 ? -5.495 -15.088 4.972 1.00 95.12 765 ASP A N 1
ATOM 6232 C CA . ASP A 1 765 ? -4.126 -15.588 5.104 1.00 95.12 765 ASP A CA 1
ATOM 6233 C C . ASP A 1 765 ? -3.702 -16.217 3.765 1.00 95.12 765 ASP A C 1
ATOM 6235 O O . ASP A 1 765 ? -4.507 -16.845 3.076 1.00 95.12 765 ASP A O 1
ATOM 6239 N N . SER A 1 766 ? -2.438 -16.057 3.380 1.00 93.06 766 SER A N 1
ATOM 6240 C CA . SER A 1 766 ? -1.851 -16.677 2.187 1.00 93.06 766 SER A CA 1
ATOM 6241 C C . SER A 1 766 ? -2.068 -18.195 2.109 1.00 93.06 766 SER A C 1
ATOM 6243 O O . SER A 1 766 ? -2.155 -18.732 1.008 1.00 93.06 766 SER A O 1
ATOM 6245 N N . SER A 1 767 ? -2.199 -18.869 3.257 1.00 92.69 767 SER A N 1
ATOM 6246 C CA . SER A 1 767 ? -2.487 -20.305 3.356 1.00 92.69 767 SER A CA 1
ATOM 6247 C C . SER A 1 767 ? -3.966 -20.669 3.162 1.00 92.69 767 SER A C 1
ATOM 6249 O O . SER A 1 767 ? -4.262 -21.806 2.804 1.00 92.69 767 SER A O 1
ATOM 6251 N N . ASP A 1 768 ? -4.900 -19.727 3.339 1.00 91.69 768 ASP A N 1
ATOM 6252 C CA . ASP A 1 768 ? -6.339 -19.939 3.139 1.00 91.69 768 ASP A CA 1
ATOM 6253 C C . ASP A 1 768 ? -6.805 -19.282 1.839 1.00 91.69 768 ASP A C 1
ATOM 6255 O O . ASP A 1 768 ? -7.413 -18.209 1.808 1.00 91.69 768 ASP A O 1
ATOM 6259 N N . HIS A 1 769 ? -6.493 -19.955 0.735 1.00 85.69 769 HIS A N 1
ATOM 6260 C CA . HIS A 1 769 ? -6.736 -19.458 -0.616 1.00 85.69 769 HIS A CA 1
ATOM 6261 C C . HIS A 1 769 ? -8.217 -19.126 -0.872 1.00 85.69 769 HIS A C 1
ATOM 6263 O O . HIS A 1 769 ? -8.498 -18.196 -1.620 1.00 85.69 769 HIS A O 1
ATOM 6269 N N . ASN A 1 770 ? -9.159 -19.833 -0.238 1.00 87.75 770 ASN A N 1
ATOM 6270 C CA . ASN A 1 770 ? -10.592 -19.753 -0.544 1.00 87.75 770 ASN A CA 1
ATOM 6271 C C . ASN A 1 770 ? -11.452 -19.210 0.614 1.00 87.75 770 ASN A C 1
ATOM 6273 O O . ASN A 1 770 ? -12.676 -19.325 0.551 1.00 87.75 770 ASN A O 1
ATOM 6277 N N . LEU A 1 771 ? -10.841 -18.625 1.657 1.00 89.25 771 LEU A N 1
ATOM 6278 C CA . LEU A 1 771 ? -11.536 -18.165 2.874 1.00 89.25 771 LEU A CA 1
ATOM 6279 C C . LEU A 1 771 ? -12.386 -19.274 3.517 1.00 89.25 771 LEU A C 1
ATOM 6281 O O . LEU A 1 771 ? -13.517 -19.045 3.934 1.00 89.25 771 LEU A O 1
ATOM 6285 N N . THR A 1 772 ? -11.868 -20.500 3.537 1.00 84.12 772 THR A N 1
ATOM 6286 C CA . THR A 1 772 ? -12.555 -21.700 4.050 1.00 84.12 772 THR A CA 1
ATOM 6287 C C . THR A 1 772 ? -12.207 -22.024 5.495 1.00 84.12 772 THR A C 1
ATOM 6289 O O . THR A 1 772 ? -12.880 -22.843 6.124 1.00 84.12 772 THR A O 1
ATOM 6292 N N . SER A 1 773 ? -11.163 -21.396 6.032 1.00 82.31 773 SER A N 1
ATOM 6293 C CA . SER A 1 773 ? -10.753 -21.591 7.412 1.00 82.31 773 SER A CA 1
ATOM 6294 C C . SER A 1 773 ? -11.711 -20.903 8.389 1.00 82.31 773 SER A C 1
ATOM 6296 O O . SER A 1 773 ? -12.549 -20.074 8.037 1.00 82.31 773 SER A O 1
ATOM 6298 N N . SER A 1 774 ? -11.562 -21.229 9.671 1.00 85.81 774 SER A N 1
ATOM 6299 C CA . SER A 1 774 ? -12.263 -20.548 10.761 1.00 85.81 774 SER A CA 1
ATOM 6300 C C . SER A 1 774 ? -11.653 -19.188 11.114 1.00 85.81 774 SER A C 1
ATOM 6302 O O . SER A 1 774 ? -12.023 -18.621 12.137 1.00 85.81 774 SER A O 1
ATOM 6304 N N . THR A 1 775 ? -10.691 -18.668 10.344 1.00 91.94 775 THR A N 1
ATOM 6305 C CA . THR A 1 775 ? -10.043 -17.383 10.625 1.00 91.94 775 THR A CA 1
ATOM 6306 C C . THR A 1 775 ? -9.999 -16.512 9.379 1.00 91.94 775 THR A C 1
ATOM 6308 O O . THR A 1 775 ? -9.507 -16.914 8.334 1.00 91.94 775 THR A O 1
ATOM 6311 N N . PHE A 1 776 ? -10.456 -15.275 9.511 1.00 95.12 776 PHE A N 1
ATOM 6312 C CA . PHE A 1 776 ? -10.322 -14.252 8.479 1.00 95.12 776 PHE A CA 1
ATOM 6313 C C . PHE A 1 776 ? -9.998 -12.911 9.130 1.00 95.12 776 PHE A C 1
ATOM 6315 O O . PHE A 1 776 ? -10.065 -12.767 10.353 1.00 95.12 776 PHE A O 1
ATOM 6322 N N . TYR A 1 777 ? -9.626 -11.926 8.320 1.00 98.12 777 TYR A N 1
ATOM 6323 C CA . TYR A 1 777 ? -9.203 -10.624 8.812 1.00 98.12 777 TYR A CA 1
ATOM 6324 C C . TYR A 1 777 ? -10.063 -9.523 8.195 1.00 98.12 777 TYR A C 1
ATOM 6326 O O . TYR A 1 777 ? -10.349 -9.552 6.999 1.00 98.12 777 TYR A O 1
ATOM 6334 N N . ILE A 1 778 ? -10.477 -8.555 9.010 1.00 98.38 778 ILE A N 1
ATOM 6335 C CA . ILE A 1 778 ? -11.192 -7.360 8.556 1.00 98.38 778 ILE A CA 1
ATOM 6336 C C . ILE A 1 778 ? -10.324 -6.136 8.828 1.00 98.38 778 ILE A C 1
ATOM 6338 O O . ILE A 1 778 ? -10.046 -5.826 9.985 1.00 98.38 778 ILE A O 1
ATOM 6342 N N . GLY A 1 779 ? -9.911 -5.435 7.775 1.00 98.50 779 GLY A N 1
ATOM 6343 C CA . GLY A 1 779 ? -9.336 -4.099 7.896 1.00 98.50 779 GLY A CA 1
ATOM 6344 C C . GLY A 1 779 ? -10.447 -3.059 7.947 1.00 98.50 779 GLY A C 1
ATOM 6345 O O . GLY A 1 779 ? -11.430 -3.179 7.222 1.00 98.50 779 GLY A O 1
ATOM 6346 N N . VAL A 1 780 ? -10.316 -2.048 8.800 1.00 98.50 780 VAL A N 1
ATOM 6347 C CA . VAL A 1 780 ? -11.213 -0.888 8.827 1.00 98.50 780 VAL A CA 1
ATOM 6348 C C . VAL A 1 780 ? -10.435 0.402 8.939 1.00 98.50 780 VAL A C 1
ATOM 6350 O O . VAL A 1 780 ? -9.395 0.427 9.591 1.00 98.50 780 VAL A O 1
ATOM 6353 N N . GLN A 1 781 ? -10.959 1.477 8.357 1.00 97.56 781 GLN A N 1
ATOM 6354 C CA . GLN A 1 781 ? -10.336 2.791 8.443 1.00 97.56 781 GLN A CA 1
ATOM 6355 C C . GLN A 1 781 ? -11.351 3.927 8.443 1.00 97.56 781 GLN A C 1
ATOM 6357 O O . GLN A 1 781 ? -12.370 3.885 7.756 1.00 97.56 781 GLN A O 1
ATOM 6362 N N . ASN A 1 782 ? -11.044 4.961 9.221 1.00 96.75 782 ASN A N 1
ATOM 6363 C CA . ASN A 1 782 ? -11.753 6.227 9.210 1.00 96.75 782 ASN A CA 1
ATOM 6364 C C . ASN A 1 782 ? -11.140 7.149 8.151 1.00 96.75 782 ASN A C 1
ATOM 6366 O O . ASN A 1 782 ? -9.987 7.555 8.277 1.00 96.75 782 ASN A O 1
ATOM 6370 N N . ARG A 1 783 ? -11.918 7.508 7.127 1.00 92.88 783 ARG A N 1
ATOM 6371 C CA . ARG A 1 783 ? -11.465 8.412 6.054 1.00 92.88 783 ARG A CA 1
ATOM 6372 C C . ARG A 1 783 ? -11.422 9.882 6.480 1.00 92.88 783 ARG A C 1
ATOM 6374 O O . ARG A 1 783 ? -10.816 10.693 5.790 1.00 92.88 783 ARG A O 1
ATOM 6381 N N . ARG A 1 784 ? -12.077 10.240 7.590 1.00 91.69 784 ARG A N 1
ATOM 6382 C CA . ARG A 1 784 ? -12.042 11.602 8.138 1.00 91.69 784 ARG A CA 1
ATOM 6383 C C . ARG A 1 784 ? -10.698 11.842 8.804 1.00 91.69 784 ARG A C 1
ATOM 6385 O O . ARG A 1 784 ? -10.344 11.098 9.709 1.00 91.69 784 ARG A O 1
ATOM 6392 N N . THR A 1 785 ? -9.986 12.880 8.402 1.00 92.69 785 THR A N 1
ATOM 6393 C CA . THR A 1 785 ? -8.675 13.302 8.904 1.00 92.69 785 THR A CA 1
ATOM 6394 C C . THR A 1 785 ? -8.729 14.624 9.671 1.00 92.69 785 THR A C 1
ATOM 6396 O O . THR A 1 785 ? -7.696 15.041 10.184 1.00 92.69 785 THR A O 1
ATOM 6399 N N . ASP A 1 786 ? -9.900 15.265 9.812 1.00 90.69 786 ASP A N 1
ATOM 6400 C CA . ASP A 1 786 ? -10.037 16.573 10.469 1.00 90.69 786 ASP A CA 1
ATOM 6401 C C . ASP A 1 786 ? -9.459 16.582 11.910 1.00 90.69 786 ASP A C 1
ATOM 6403 O O . ASP A 1 786 ? -10.032 15.968 12.828 1.00 90.69 786 ASP A O 1
ATOM 6407 N N . PRO A 1 787 ? -8.330 17.286 12.135 1.00 92.06 787 PRO A N 1
ATOM 6408 C CA . PRO A 1 787 ? -7.663 17.349 13.430 1.00 92.06 787 PRO A CA 1
ATOM 6409 C C . PRO A 1 787 ? -8.234 18.437 14.346 1.00 92.06 787 PRO A C 1
ATOM 6411 O O . PRO A 1 787 ? -7.823 18.541 15.504 1.00 92.06 787 PRO A O 1
ATOM 6414 N N . LEU A 1 788 ? -9.132 19.285 13.839 1.00 91.06 788 LEU A N 1
ATOM 6415 C CA . LEU A 1 788 ? -9.578 20.477 14.535 1.00 91.06 788 LEU A CA 1
ATOM 6416 C C . LEU A 1 788 ? -10.357 20.132 15.807 1.00 91.06 788 LEU A C 1
ATOM 6418 O O . LEU A 1 788 ? -11.096 19.145 15.894 1.00 91.06 788 LEU A O 1
ATOM 6422 N N . VAL A 1 789 ? -10.216 21.005 16.801 1.00 90.12 789 VAL A N 1
ATOM 6423 C CA . VAL A 1 789 ? -10.936 20.931 18.071 1.00 90.12 789 VAL A CA 1
ATOM 6424 C C . VAL A 1 789 ? -11.750 22.202 18.245 1.00 90.12 789 VAL A C 1
ATOM 6426 O O . VAL A 1 789 ? -11.210 23.301 18.125 1.00 90.12 789 VAL A O 1
ATOM 6429 N N . PHE A 1 790 ? -13.031 22.062 18.587 1.00 87.25 790 PHE A N 1
ATOM 6430 C CA . PHE A 1 790 ? -13.830 23.198 19.037 1.00 87.25 790 PHE A CA 1
ATOM 6431 C C . PHE A 1 790 ? -13.448 23.537 20.478 1.00 87.25 790 PHE A C 1
ATOM 6433 O O . PHE A 1 790 ? -13.878 22.880 21.428 1.00 87.25 790 PHE A O 1
ATOM 6440 N N . TRP A 1 791 ? -12.548 24.503 20.625 1.00 87.56 791 TRP A N 1
ATOM 6441 C CA . TRP A 1 791 ? -11.835 24.774 21.861 1.00 87.56 791 TRP A CA 1
ATOM 6442 C C . TRP A 1 791 ? -12.565 25.815 22.709 1.00 87.56 791 TRP A C 1
ATOM 6444 O O . TRP A 1 791 ? -12.821 26.930 22.259 1.00 87.56 791 TRP A O 1
ATOM 6454 N N . ASP A 1 792 ? -12.856 25.469 23.964 1.00 86.88 792 ASP A N 1
ATOM 6455 C CA . ASP A 1 792 ? -13.421 26.392 24.952 1.00 86.88 792 ASP A CA 1
ATOM 6456 C C . ASP A 1 792 ? -12.304 27.102 25.725 1.00 86.88 792 ASP A C 1
ATOM 6458 O O . ASP A 1 792 ? -11.522 26.458 26.428 1.00 86.88 792 ASP A O 1
ATOM 6462 N N . TYR A 1 793 ? -12.208 28.425 25.611 1.00 82.69 793 TYR A N 1
ATOM 6463 C CA . TYR A 1 793 ? -11.219 29.240 26.324 1.00 82.69 793 TYR A CA 1
ATOM 6464 C C . TYR A 1 793 ? -11.657 29.616 27.748 1.00 82.69 793 TYR A C 1
ATOM 6466 O O . TYR A 1 793 ? -10.836 30.119 28.512 1.00 82.69 793 TYR A O 1
ATOM 6474 N N . GLY A 1 794 ? -12.899 29.321 28.136 1.00 79.31 794 GLY A N 1
ATOM 6475 C CA . GLY A 1 794 ? -13.531 29.868 29.332 1.00 79.31 794 GLY A CA 1
ATOM 6476 C C . GLY A 1 794 ? -14.143 31.249 29.072 1.00 79.31 794 GLY A C 1
ATOM 6477 O O . GLY A 1 794 ? -13.900 31.878 28.042 1.00 79.31 794 GLY A O 1
ATOM 6478 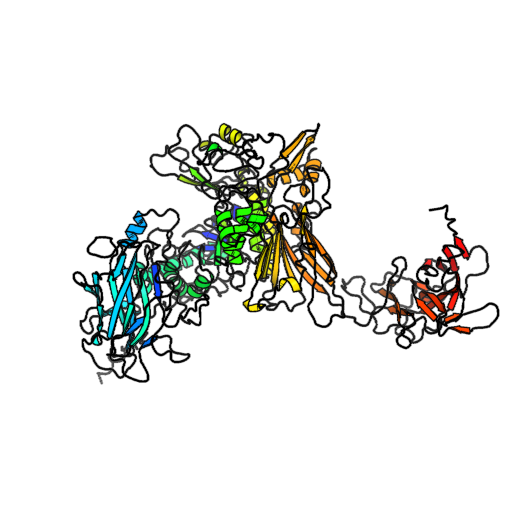N N . GLY A 1 795 ? -14.996 31.714 29.991 1.00 77.75 795 GLY A N 1
ATOM 6479 C CA . GLY A 1 795 ? -15.653 33.025 29.872 1.00 77.75 795 GLY A CA 1
ATOM 6480 C C . GLY A 1 795 ? -16.606 33.157 28.674 1.00 77.75 795 GLY A C 1
ATOM 6481 O O . GLY A 1 795 ? -16.876 34.268 28.234 1.00 77.75 795 GLY A O 1
ATOM 6482 N N . GLY A 1 796 ? -17.085 32.035 28.120 1.00 74.81 796 GLY A N 1
ATOM 6483 C CA . GLY A 1 796 ? -18.010 31.998 26.980 1.00 74.81 796 GLY A CA 1
ATOM 6484 C C . GLY A 1 796 ? -17.350 32.016 25.595 1.00 74.81 796 GLY A C 1
ATOM 6485 O O . GLY A 1 796 ? -18.051 31.844 24.601 1.00 74.81 796 GLY A O 1
ATOM 6486 N N . ARG A 1 797 ? -16.020 32.163 25.496 1.00 79.31 797 ARG A N 1
ATOM 6487 C CA . ARG A 1 797 ? -15.311 32.159 24.207 1.00 79.31 797 ARG A CA 1
ATOM 6488 C C . ARG A 1 797 ? -15.041 30.731 23.723 1.00 79.31 797 ARG A C 1
ATOM 6490 O O . ARG A 1 797 ? -14.282 29.995 24.355 1.00 79.31 797 ARG A O 1
ATOM 6497 N N . LYS A 1 798 ? -15.587 30.375 22.557 1.00 79.25 798 LYS A N 1
ATOM 6498 C CA . LYS A 1 798 ? -15.329 29.106 21.862 1.00 79.25 798 LYS A CA 1
ATOM 6499 C C . LYS A 1 798 ? -14.968 29.360 20.403 1.00 79.25 798 LYS A C 1
ATOM 6501 O O . LYS A 1 798 ? -15.604 30.183 19.754 1.00 79.25 798 LYS A O 1
ATOM 6506 N N . GLU A 1 799 ? -13.964 28.659 19.897 1.00 81.62 799 GLU A N 1
ATOM 6507 C CA . GLU A 1 799 ? -13.542 28.753 18.495 1.00 81.62 799 GLU A CA 1
ATOM 6508 C C . GLU A 1 799 ? -12.908 27.440 18.038 1.00 81.62 799 GLU A C 1
ATOM 6510 O O . GLU A 1 799 ? -12.375 26.668 18.840 1.00 81.62 799 GLU A O 1
ATOM 6515 N N . MET A 1 800 ? -12.939 27.191 16.733 1.00 85.12 800 MET A N 1
ATOM 6516 C CA . MET A 1 800 ? -12.147 26.117 16.148 1.00 85.12 800 MET A CA 1
ATOM 6517 C C . MET A 1 800 ? -10.659 26.408 16.244 1.00 85.12 800 MET A C 1
ATOM 6519 O O . MET A 1 800 ? -10.200 27.506 15.930 1.00 85.12 800 MET A O 1
ATOM 6523 N N . ARG A 1 801 ? -9.902 25.385 16.635 1.00 87.00 801 ARG A N 1
ATOM 6524 C CA . ARG A 1 801 ? -8.456 25.463 16.779 1.00 87.00 801 ARG A CA 1
ATOM 6525 C C . ARG A 1 801 ? -7.782 24.277 16.106 1.00 87.00 801 ARG A C 1
ATOM 6527 O O . ARG A 1 801 ? -8.109 23.123 16.383 1.00 87.00 801 ARG A O 1
ATOM 6534 N N . PHE A 1 802 ? -6.782 24.585 15.287 1.00 91.81 802 PHE A N 1
ATOM 6535 C CA . PHE A 1 802 ? -5.800 23.612 14.830 1.00 91.81 802 PHE A CA 1
ATOM 6536 C C . PHE A 1 802 ? -4.704 23.431 15.878 1.00 91.81 802 PHE A C 1
ATOM 6538 O O . PHE A 1 802 ? -4.047 24.396 16.283 1.00 91.81 802 PHE A O 1
ATOM 6545 N N . LEU A 1 803 ? -4.515 22.184 16.292 1.00 93.50 803 LEU A N 1
ATOM 6546 C CA . LEU A 1 803 ? -3.430 21.714 17.142 1.00 93.50 803 LEU A CA 1
ATOM 6547 C C . LEU A 1 803 ? -2.750 20.592 16.367 1.00 93.50 803 LEU A C 1
ATOM 6549 O O . LEU A 1 803 ? -3.437 19.667 15.931 1.00 93.50 803 LEU A O 1
ATOM 6553 N N . SER A 1 804 ? -1.435 20.681 16.157 1.00 95.06 804 SER A N 1
ATOM 6554 C CA . SER A 1 804 ? -0.738 19.571 15.502 1.00 95.06 804 SER A CA 1
ATOM 6555 C C . SER A 1 804 ? -0.784 18.338 16.406 1.00 95.06 804 SER A C 1
ATOM 6557 O O . SER A 1 804 ? -0.899 18.464 17.628 1.00 95.06 804 SER A O 1
ATOM 6559 N N . THR A 1 805 ? -0.708 17.139 15.832 1.00 95.44 805 THR A N 1
ATOM 6560 C CA . THR A 1 805 ? -0.764 15.891 16.603 1.00 95.44 805 THR A CA 1
ATOM 6561 C C . THR A 1 805 ? 0.287 15.872 17.714 1.00 95.44 805 THR A C 1
ATOM 6563 O O . THR A 1 805 ? -0.042 15.589 18.863 1.00 95.44 805 THR A O 1
ATOM 6566 N N . ALA A 1 806 ? 1.524 16.261 17.400 1.00 94.44 806 ALA A N 1
ATOM 6567 C CA . ALA A 1 806 ? 2.608 16.348 18.370 1.00 94.44 806 ALA A CA 1
ATOM 6568 C C . ALA A 1 806 ? 2.312 17.362 19.492 1.00 94.44 806 ALA A C 1
ATOM 6570 O O . ALA A 1 806 ? 2.417 17.012 20.664 1.00 94.44 806 ALA A O 1
ATOM 6571 N N . GLU A 1 807 ? 1.869 18.582 19.153 1.00 94.12 807 GLU A N 1
ATOM 6572 C CA . GLU A 1 807 ? 1.492 19.610 20.140 1.00 94.12 807 GLU A CA 1
ATOM 6573 C C . GLU A 1 807 ? 0.361 19.123 21.062 1.00 94.12 807 GLU A C 1
ATOM 6575 O O . GLU A 1 807 ? 0.402 19.306 22.284 1.00 94.12 807 GLU A O 1
ATOM 6580 N N . PHE A 1 808 ? -0.665 18.504 20.477 1.00 94.56 808 PHE A N 1
ATOM 6581 C CA . PHE A 1 808 ? -1.846 18.046 21.195 1.00 94.56 808 PHE A CA 1
ATOM 6582 C C . PHE A 1 808 ? -1.518 16.911 22.170 1.00 94.56 808 PHE A C 1
ATOM 6584 O O . PHE A 1 808 ? -1.977 16.905 23.315 1.00 94.56 808 PHE A O 1
ATOM 6591 N N . GLU A 1 809 ? -0.706 15.956 21.728 1.00 93.62 809 GLU A N 1
ATOM 6592 C CA . GLU A 1 809 ? -0.296 14.817 22.539 1.00 93.62 809 GLU A CA 1
ATOM 6593 C C . GLU A 1 809 ? 0.704 15.192 23.629 1.00 93.62 809 GLU A C 1
ATOM 6595 O O . GLU A 1 809 ? 0.529 14.762 24.770 1.00 93.62 809 GLU A O 1
ATOM 6600 N N . ASP A 1 810 ? 1.690 16.042 23.328 1.00 92.38 810 ASP A N 1
ATOM 6601 C CA . ASP A 1 810 ? 2.604 16.588 24.337 1.00 92.38 810 ASP A CA 1
ATOM 6602 C C . ASP A 1 810 ? 1.808 17.285 25.452 1.00 92.38 810 ASP A C 1
ATOM 6604 O O . ASP A 1 810 ? 2.042 17.046 26.639 1.00 92.38 810 ASP A O 1
ATOM 6608 N N . SER A 1 811 ? 0.767 18.038 25.085 1.00 93.19 811 SER A N 1
ATOM 6609 C CA . SER A 1 811 ? -0.132 18.696 26.040 1.00 93.19 811 SER A CA 1
ATOM 6610 C C . SER A 1 811 ? -0.998 17.716 26.847 1.00 93.19 811 SER A C 1
ATOM 6612 O O . SER A 1 811 ? -1.330 17.986 28.001 1.00 93.19 811 SER A O 1
ATOM 6614 N N . CYS A 1 812 ? -1.344 16.552 26.286 1.00 92.81 812 CYS A N 1
ATOM 6615 C CA . CYS A 1 812 ? -2.044 15.486 27.014 1.00 92.81 812 CYS A CA 1
ATOM 6616 C C . CYS A 1 812 ? -1.147 14.755 28.026 1.00 92.81 812 CYS A C 1
ATOM 6618 O O . CYS A 1 812 ? -1.681 14.113 28.938 1.00 92.81 812 CYS A O 1
ATOM 6620 N N . ARG A 1 813 ? 0.180 14.825 27.851 1.00 89.44 813 ARG A N 1
ATOM 6621 C CA . ARG A 1 813 ? 1.193 14.172 28.697 1.00 89.44 813 ARG A CA 1
ATOM 6622 C C . ARG A 1 813 ? 1.870 15.105 29.693 1.00 89.44 813 ARG A C 1
ATOM 6624 O O . ARG A 1 813 ? 2.463 14.621 30.653 1.00 89.44 813 ARG A O 1
ATOM 6631 N N . ALA A 1 814 ? 1.819 16.413 29.461 1.00 86.19 814 ALA A N 1
ATOM 6632 C CA . ALA A 1 814 ? 2.436 17.393 30.340 1.00 86.19 814 ALA A CA 1
ATOM 6633 C C . ALA A 1 814 ? 1.928 17.253 31.786 1.00 86.19 814 ALA A C 1
ATOM 6635 O O . ALA A 1 814 ? 0.799 16.828 32.023 1.00 86.19 814 ALA A O 1
ATOM 6636 N N . VAL A 1 815 ? 2.738 17.650 32.767 1.00 83.81 815 VAL A N 1
ATOM 6637 C CA . VAL A 1 815 ? 2.322 17.718 34.177 1.00 83.81 815 VAL A CA 1
ATOM 6638 C C . VAL A 1 815 ? 2.042 19.181 34.519 1.00 83.81 815 VAL A C 1
ATOM 6640 O O . VAL A 1 815 ? 2.861 19.860 35.132 1.00 83.81 815 VAL A O 1
ATOM 6643 N N . ASN A 1 816 ? 0.911 19.709 34.045 1.00 86.94 816 ASN A N 1
ATOM 6644 C CA . ASN A 1 816 ? 0.485 21.079 34.326 1.00 86.94 816 ASN A CA 1
ATOM 6645 C C . ASN A 1 816 ? -1.042 21.172 34.515 1.00 86.94 816 ASN A C 1
ATOM 6647 O O . ASN A 1 816 ? -1.771 20.191 34.366 1.00 86.94 816 ASN A O 1
ATOM 6651 N N . ARG A 1 817 ? -1.535 22.365 34.873 1.00 81.75 817 ARG A N 1
ATOM 6652 C CA . ARG A 1 817 ? -2.959 22.597 35.178 1.00 81.75 817 ARG A CA 1
ATOM 6653 C C . ARG A 1 817 ? -3.907 22.342 33.998 1.00 81.75 817 ARG A C 1
ATOM 6655 O O . ARG A 1 817 ? -5.081 22.063 34.218 1.00 81.75 817 ARG A O 1
ATOM 6662 N N . ASP A 1 818 ? -3.415 22.444 32.765 1.00 85.50 818 ASP A N 1
ATOM 6663 C CA . ASP A 1 818 ? -4.225 22.357 31.549 1.00 85.50 818 ASP A CA 1
ATOM 6664 C C . ASP A 1 818 ? -4.280 20.927 30.983 1.00 85.50 818 ASP A C 1
ATOM 6666 O O . ASP A 1 818 ? -5.133 20.624 30.148 1.00 85.50 818 ASP A O 1
ATOM 6670 N N . THR A 1 819 ? -3.451 20.003 31.480 1.00 90.94 819 THR A N 1
ATOM 6671 C CA . THR A 1 819 ? -3.383 18.606 31.022 1.00 90.94 819 THR A CA 1
ATOM 6672 C C . THR A 1 819 ? -4.745 17.912 31.020 1.00 90.94 819 THR A C 1
ATOM 6674 O O . THR A 1 819 ? -5.140 17.306 30.022 1.00 90.94 819 THR A O 1
ATOM 6677 N N . ALA A 1 820 ? -5.513 18.029 32.109 1.00 91.06 820 ALA A N 1
ATOM 6678 C CA . ALA A 1 820 ? -6.840 17.417 32.211 1.00 91.06 820 ALA A CA 1
ATOM 6679 C C . ALA A 1 820 ? -7.807 17.948 31.137 1.00 91.06 820 ALA A C 1
ATOM 6681 O O . ALA A 1 820 ? -8.628 17.196 30.603 1.00 91.06 820 ALA A O 1
ATOM 6682 N N . LYS A 1 821 ? -7.671 19.229 30.767 1.00 91.44 821 LYS A N 1
ATOM 6683 C CA . LYS A 1 821 ? -8.455 19.850 29.700 1.00 91.44 821 LYS A CA 1
ATOM 6684 C C . LYS A 1 821 ? -8.111 19.225 28.353 1.00 91.44 821 LYS A C 1
ATOM 6686 O O . LYS A 1 821 ? -9.022 18.715 27.706 1.00 91.44 821 LYS A O 1
ATOM 6691 N N . PHE A 1 822 ? -6.837 19.176 27.959 1.00 92.69 822 PHE A N 1
ATOM 6692 C CA . PHE A 1 822 ? -6.411 18.535 26.702 1.00 92.69 822 PHE A CA 1
ATOM 6693 C C . PHE A 1 822 ? -6.865 17.075 26.613 1.00 92.69 822 PHE A C 1
ATOM 6695 O O . PHE A 1 822 ? -7.472 16.665 25.623 1.00 92.69 822 PHE A O 1
ATOM 6702 N N . GLN A 1 823 ? -6.683 16.319 27.695 1.00 93.50 823 GLN A N 1
ATOM 6703 C CA . GLN A 1 823 ? -7.134 14.933 27.790 1.00 93.50 823 GLN A CA 1
ATOM 6704 C C . GLN A 1 823 ? -8.649 14.788 27.575 1.00 93.50 823 GLN A C 1
ATOM 6706 O O . GLN A 1 823 ? -9.088 13.839 26.928 1.00 93.50 823 GLN A O 1
ATOM 6711 N N . SER A 1 824 ? -9.455 15.738 28.062 1.00 91.88 824 SER A N 1
ATOM 6712 C CA . SER A 1 824 ? -10.909 15.741 27.850 1.00 91.88 824 SER A CA 1
ATOM 6713 C C . SER A 1 824 ? -11.326 16.023 26.399 1.00 91.88 824 SER A C 1
ATOM 6715 O O . SER A 1 824 ? -12.440 15.670 26.007 1.00 91.88 824 SER A O 1
ATOM 6717 N N . TYR A 1 825 ? -10.449 16.640 25.598 1.00 92.94 825 TYR A N 1
ATOM 6718 C CA . TYR A 1 825 ? -10.681 16.939 24.182 1.00 92.94 825 TYR A CA 1
ATOM 6719 C C . TYR A 1 825 ? -10.193 15.838 23.236 1.00 92.94 825 TYR A C 1
ATOM 6721 O O . TYR A 1 825 ? -10.479 15.901 22.042 1.00 92.94 825 TYR A O 1
ATOM 6729 N N . PHE A 1 826 ? -9.502 14.809 23.736 1.00 94.00 826 PHE A N 1
ATOM 6730 C CA . PHE A 1 826 ? -8.820 13.832 22.885 1.00 94.00 826 PHE A CA 1
ATOM 6731 C C . PHE A 1 826 ? -9.746 13.120 21.887 1.00 94.00 826 PHE A C 1
ATOM 6733 O O . PHE A 1 826 ? -9.427 13.039 20.699 1.00 94.00 826 PHE A O 1
ATOM 6740 N N . TRP A 1 827 ? -10.919 12.684 22.350 1.00 93.88 827 TRP A N 1
ATOM 6741 C CA . TRP A 1 827 ? -11.972 12.073 21.526 1.00 93.88 827 TRP A CA 1
ATOM 6742 C C . TRP A 1 827 ? -12.997 13.082 20.981 1.00 93.88 827 TRP A C 1
ATOM 6744 O O . TRP A 1 827 ? -13.984 12.688 20.362 1.00 93.88 827 TRP A O 1
ATOM 6754 N N . LYS A 1 828 ? -12.779 14.383 21.216 1.00 92.69 828 LYS A N 1
ATOM 6755 C CA . LYS A 1 828 ? -13.644 15.483 20.755 1.00 92.69 828 LYS A CA 1
ATOM 6756 C C . LYS A 1 828 ? -13.116 16.188 19.499 1.00 92.69 828 LYS A C 1
ATOM 6758 O O . LYS A 1 828 ? -13.733 17.153 19.055 1.00 92.69 828 LYS A O 1
ATOM 6763 N N . ARG A 1 829 ? -11.995 15.723 18.933 1.00 92.19 829 ARG A N 1
ATOM 6764 C CA . ARG A 1 829 ? -11.511 16.154 17.609 1.00 92.19 829 ARG A CA 1
ATOM 6765 C C . ARG A 1 829 ? -12.562 15.847 16.545 1.00 92.19 829 ARG A C 1
ATOM 6767 O O . ARG A 1 829 ? -13.158 14.766 16.572 1.00 92.19 829 ARG A O 1
ATOM 6774 N N . LEU A 1 830 ? -12.768 16.772 15.609 1.00 89.06 830 LEU A N 1
ATOM 6775 C CA . LEU A 1 830 ? -13.881 16.704 14.661 1.00 89.06 830 LEU A CA 1
ATOM 6776 C C . LEU A 1 830 ? -13.853 15.478 13.753 1.00 89.06 830 LEU A C 1
ATOM 6778 O O . LEU A 1 830 ? -14.925 15.000 13.388 1.00 89.06 830 LEU A O 1
ATOM 6782 N N . GLY A 1 831 ? -12.681 14.938 13.423 1.00 91.44 831 GLY A N 1
ATOM 6783 C CA . GLY A 1 831 ? -12.554 13.737 12.601 1.00 91.44 831 GLY A CA 1
ATOM 6784 C C . GLY A 1 831 ? -12.789 12.415 13.343 1.00 91.44 831 GLY A C 1
ATOM 6785 O O . GLY A 1 831 ? -12.865 11.379 12.693 1.00 91.44 831 GLY A O 1
ATOM 6786 N N . CYS A 1 832 ? -12.933 12.396 14.676 1.00 94.69 832 CYS A N 1
ATOM 6787 C CA . CYS A 1 832 ? -13.126 11.144 15.425 1.00 94.69 832 CYS A CA 1
ATOM 6788 C C . CYS A 1 832 ? -14.478 10.487 15.102 1.00 94.69 832 CYS A C 1
ATOM 6790 O O . CYS A 1 832 ? -15.520 11.157 15.110 1.00 94.69 832 CYS A O 1
ATOM 6792 N N . ARG A 1 833 ? -14.489 9.170 14.861 1.00 94.69 833 ARG A N 1
ATOM 6793 C CA . ARG A 1 833 ? -15.700 8.421 14.487 1.00 94.69 833 ARG A CA 1
ATOM 6794 C C . ARG A 1 833 ? -15.857 7.106 15.242 1.00 94.69 833 ARG A C 1
ATOM 6796 O O . ARG A 1 833 ? -14.889 6.421 15.546 1.00 94.69 833 ARG A O 1
ATOM 6803 N N . GLU A 1 834 ? -17.107 6.746 15.509 1.00 96.12 834 GLU A N 1
ATOM 6804 C CA . GLU A 1 834 ? -17.528 5.374 15.794 1.00 96.12 834 GLU A CA 1
ATOM 6805 C C . GLU A 1 834 ? -18.023 4.733 14.494 1.00 96.12 834 GLU A C 1
ATOM 6807 O O . GLU A 1 834 ? -18.984 5.224 13.906 1.00 96.12 834 GLU A O 1
ATOM 6812 N N . LEU A 1 835 ? -17.391 3.647 14.052 1.00 97.19 835 LEU A N 1
ATOM 6813 C CA . LEU A 1 835 ? -17.843 2.802 12.947 1.00 97.19 835 LEU A CA 1
ATOM 6814 C C . LEU A 1 835 ? -18.578 1.585 13.514 1.00 97.19 835 LEU A C 1
ATOM 6816 O O . LEU A 1 835 ? -18.018 0.826 14.308 1.00 97.19 835 LEU A O 1
ATOM 6820 N N . ARG A 1 836 ? -19.825 1.377 13.091 1.00 96.38 836 ARG A N 1
ATOM 6821 C CA . ARG A 1 836 ? -20.608 0.189 13.447 1.00 96.38 836 ARG A CA 1
ATOM 6822 C C . ARG A 1 836 ? -20.521 -0.845 12.329 1.00 96.38 836 ARG A C 1
ATOM 6824 O O . ARG A 1 836 ? -20.989 -0.585 11.228 1.00 96.38 836 ARG A O 1
ATOM 6831 N N . ILE A 1 837 ? -19.981 -2.024 12.628 1.00 97.38 837 ILE A N 1
ATOM 6832 C CA . ILE A 1 837 ? -19.800 -3.135 11.685 1.00 97.38 837 ILE A CA 1
ATOM 6833 C C . ILE A 1 837 ? -20.777 -4.260 12.052 1.00 97.38 837 ILE A C 1
ATOM 6835 O O . ILE A 1 837 ? -20.563 -4.959 13.045 1.00 97.38 837 ILE A O 1
ATOM 6839 N N . PRO A 1 838 ? -21.864 -4.450 11.294 1.00 96.31 838 PRO A N 1
ATOM 6840 C CA . PRO A 1 838 ? -22.829 -5.511 11.559 1.00 96.31 838 PRO A CA 1
ATOM 6841 C C . PRO A 1 838 ? -22.341 -6.850 10.992 1.00 96.31 838 PRO A C 1
ATOM 6843 O O . PRO A 1 838 ? -22.444 -7.082 9.788 1.00 96.31 838 PRO A O 1
ATOM 6846 N N . PHE A 1 839 ? -21.846 -7.754 11.838 1.00 94.25 839 PHE A N 1
ATOM 6847 C CA . PHE A 1 839 ? -21.526 -9.109 11.395 1.00 94.25 839 PHE A CA 1
ATOM 6848 C C . PHE A 1 839 ? -22.797 -9.851 10.990 1.00 94.25 839 PHE A C 1
ATOM 6850 O O . PHE A 1 839 ? -23.871 -9.671 11.564 1.00 94.25 839 PHE A O 1
ATOM 6857 N N . LYS A 1 840 ? -22.672 -10.657 9.940 1.00 87.31 840 LYS A N 1
ATOM 6858 C CA . LYS A 1 840 ? -23.721 -11.539 9.427 1.00 87.31 840 LYS A CA 1
ATOM 6859 C C . LYS A 1 840 ? -23.069 -12.777 8.824 1.00 87.31 840 LYS A C 1
ATOM 6861 O O . LYS A 1 840 ? -23.289 -13.108 7.660 1.00 87.31 840 LYS A O 1
ATOM 6866 N N . TYR A 1 841 ? -22.225 -13.424 9.617 1.00 86.62 841 TYR A N 1
ATOM 6867 C CA . TYR A 1 841 ? -21.402 -14.527 9.149 1.00 86.62 841 TYR A CA 1
ATOM 6868 C C . TYR A 1 841 ? -22.257 -15.755 8.811 1.00 86.62 841 TYR A C 1
ATOM 6870 O O . TYR A 1 841 ? -23.026 -16.247 9.644 1.00 86.62 841 TYR A O 1
ATOM 6878 N N . ARG A 1 842 ? -22.134 -16.235 7.569 1.00 71.44 842 ARG A N 1
ATOM 6879 C CA . ARG A 1 842 ? -22.865 -17.389 7.029 1.00 71.44 842 ARG A CA 1
ATOM 6880 C C . ARG A 1 842 ? -21.907 -18.282 6.250 1.00 71.44 842 ARG A C 1
ATOM 6882 O O . ARG A 1 842 ? -21.755 -18.131 5.041 1.00 71.44 842 ARG A O 1
ATOM 6889 N N . GLN A 1 843 ? -21.278 -19.224 6.940 1.00 62.81 843 GLN A N 1
ATOM 6890 C CA . GLN A 1 843 ? -20.483 -20.268 6.307 1.00 62.81 843 GLN A CA 1
ATOM 6891 C C . GLN A 1 843 ? -20.925 -21.611 6.893 1.00 62.81 843 GLN A C 1
ATOM 6893 O O . GLN A 1 843 ? -20.862 -21.803 8.104 1.00 62.81 843 GLN A O 1
ATOM 6898 N N . ASN A 1 844 ? -21.410 -22.492 6.013 1.00 52.31 844 ASN A N 1
ATOM 6899 C CA . ASN A 1 844 ? -21.936 -23.851 6.226 1.00 52.31 844 ASN A CA 1
ATOM 6900 C C . ASN A 1 844 ? -23.467 -24.009 6.255 1.00 52.31 844 ASN A C 1
ATOM 6902 O O . ASN A 1 844 ? -24.209 -23.246 6.870 1.00 52.31 844 ASN A O 1
ATOM 6906 N N . SER A 1 845 ? -23.908 -25.074 5.579 1.00 46.84 845 SER A N 1
ATOM 6907 C CA . SER A 1 845 ? -25.279 -25.588 5.463 1.00 46.84 845 SER A CA 1
ATOM 6908 C C . SER A 1 845 ? -25.861 -26.128 6.776 1.00 46.84 845 SER A C 1
ATOM 6910 O O . SER A 1 845 ? -27.069 -26.325 6.861 1.00 46.84 845 SER A O 1
ATOM 6912 N N . ASN A 1 846 ? -25.042 -26.309 7.818 1.00 48.03 846 ASN A N 1
ATOM 6913 C CA . ASN A 1 846 ? -25.511 -26.616 9.171 1.00 48.03 846 ASN A CA 1
ATOM 6914 C C . ASN A 1 846 ? -25.981 -25.331 9.865 1.00 48.03 846 ASN A C 1
ATOM 6916 O O . ASN A 1 846 ? -25.327 -24.804 10.766 1.00 48.03 846 ASN A O 1
ATOM 6920 N N . ALA A 1 847 ? -27.133 -24.820 9.426 1.00 51.22 847 ALA A N 1
ATOM 6921 C CA . ALA A 1 847 ? -27.797 -23.646 9.992 1.00 51.22 847 ALA A CA 1
ATOM 6922 C C . ALA A 1 847 ? -28.118 -23.780 11.499 1.00 51.22 847 ALA A C 1
ATOM 6924 O O . ALA A 1 847 ? -28.348 -22.763 12.162 1.00 51.22 847 ALA A O 1
ATOM 6925 N N . ASP A 1 848 ? -28.075 -25.006 12.031 1.00 52.56 848 ASP A N 1
ATOM 6926 C CA . ASP A 1 848 ? -28.569 -25.382 13.358 1.00 52.56 848 ASP A CA 1
ATOM 6927 C C . ASP A 1 848 ? -27.646 -25.015 14.530 1.00 52.56 848 ASP A C 1
ATOM 6929 O O . ASP A 1 848 ? -28.116 -24.929 15.664 1.00 52.56 848 ASP A O 1
ATOM 6933 N N . ASN A 1 849 ? -26.356 -24.758 14.286 1.00 61.88 849 ASN A N 1
ATOM 6934 C CA . ASN A 1 849 ? -25.408 -24.394 15.342 1.00 61.88 849 ASN A CA 1
ATOM 6935 C C . ASN A 1 849 ? -25.088 -22.895 15.284 1.00 61.88 849 ASN A C 1
ATOM 6937 O O . ASN A 1 849 ? -24.499 -22.395 14.321 1.00 61.88 849 ASN A O 1
ATOM 6941 N N . TYR A 1 850 ? -25.494 -22.160 16.321 1.00 73.00 850 TYR A N 1
ATOM 6942 C CA . TYR A 1 850 ? -25.150 -20.748 16.466 1.00 73.00 850 TYR A CA 1
ATOM 6943 C C . TYR A 1 850 ? -23.648 -20.614 16.752 1.00 73.00 850 TYR A C 1
ATOM 6945 O O . TYR A 1 850 ? -23.125 -21.245 17.669 1.00 73.00 850 TYR A O 1
ATOM 6953 N N . THR A 1 851 ? -22.948 -19.806 15.955 1.00 77.81 851 THR A N 1
ATOM 6954 C CA . THR A 1 851 ? -21.503 -19.590 16.085 1.00 77.81 851 THR A CA 1
ATOM 6955 C C . THR A 1 851 ? -21.205 -18.250 16.744 1.00 77.81 851 THR A C 1
ATOM 6957 O O . THR A 1 851 ? -21.958 -17.281 16.603 1.00 77.81 851 THR A O 1
ATOM 6960 N N . LEU A 1 852 ? -20.087 -18.204 17.465 1.00 86.94 852 LEU A N 1
ATOM 6961 C CA . LEU A 1 852 ? -19.542 -16.974 18.029 1.00 86.94 852 LEU A CA 1
ATOM 6962 C C . LEU A 1 852 ? -18.312 -16.544 17.232 1.00 86.94 852 LEU A C 1
ATOM 6964 O O . LEU A 1 852 ? -17.627 -17.364 16.624 1.00 86.94 852 LEU A O 1
ATOM 6968 N N . LEU A 1 853 ? -18.032 -15.250 17.248 1.00 92.19 853 LEU A N 1
ATOM 6969 C CA . LEU A 1 853 ? -16.895 -14.622 16.598 1.00 92.19 853 LEU A CA 1
ATOM 6970 C C . LEU A 1 853 ? -16.012 -14.012 17.686 1.00 92.19 853 LEU A C 1
ATOM 6972 O O . LEU A 1 853 ? -16.417 -13.053 18.346 1.00 92.19 853 LEU A O 1
ATOM 6976 N N . LYS A 1 854 ? -14.815 -14.565 17.888 1.00 94.38 854 LYS A N 1
ATOM 6977 C CA . LYS A 1 854 ? -13.769 -13.918 18.686 1.00 94.38 854 LYS A CA 1
ATOM 6978 C C . LYS A 1 854 ? -13.063 -12.915 17.784 1.00 94.38 854 LYS A C 1
ATOM 6980 O O . LYS A 1 854 ? -12.518 -13.297 16.751 1.00 94.38 854 LYS A O 1
ATOM 6985 N N . ILE A 1 855 ? -13.118 -11.643 18.153 1.00 97.00 855 ILE A N 1
ATOM 6986 C CA . ILE A 1 855 ? -12.549 -10.544 17.379 1.00 97.00 855 ILE A CA 1
ATOM 6987 C C . ILE A 1 855 ? -11.451 -9.898 18.204 1.00 97.00 855 ILE A C 1
ATOM 6989 O O . ILE A 1 855 ? -11.725 -9.373 19.282 1.00 97.00 855 ILE A O 1
ATOM 6993 N N . THR A 1 856 ? -10.240 -9.898 17.662 1.00 97.00 856 THR A N 1
ATOM 6994 C CA . THR A 1 856 ? -9.052 -9.357 18.321 1.00 97.00 856 THR A CA 1
ATOM 6995 C C . THR A 1 856 ? -8.311 -8.436 17.356 1.00 97.00 856 THR A C 1
ATOM 6997 O O . THR A 1 856 ? -8.084 -8.788 16.198 1.00 97.00 856 THR A O 1
ATOM 7000 N N . GLU A 1 857 ? -7.961 -7.234 17.803 1.00 96.69 857 GLU A N 1
ATOM 7001 C CA . GLU A 1 857 ? -7.120 -6.307 17.045 1.00 96.69 857 GLU A CA 1
ATOM 7002 C C . GLU A 1 857 ? -5.704 -6.880 16.889 1.00 96.69 857 GLU A C 1
ATOM 7004 O O . GLU A 1 857 ? -5.115 -7.373 17.848 1.00 96.69 857 GLU A O 1
ATOM 7009 N N . LEU A 1 858 ? -5.122 -6.786 15.693 1.00 96.38 858 LEU A N 1
ATOM 7010 C CA . LEU A 1 858 ? -3.700 -7.071 15.510 1.00 96.38 858 LEU A CA 1
ATOM 7011 C C . LEU A 1 858 ? -2.843 -6.156 16.403 1.00 96.38 858 LEU A C 1
ATOM 7013 O O . LEU A 1 858 ? -3.065 -4.946 16.478 1.00 96.38 858 LEU A O 1
ATOM 7017 N N . GLY A 1 859 ? -1.850 -6.738 17.076 1.00 92.00 859 GLY A N 1
ATOM 7018 C CA . GLY A 1 859 ? -1.031 -6.074 18.093 1.00 92.00 859 GLY A CA 1
ATOM 7019 C C . GLY A 1 859 ? -1.590 -6.141 19.520 1.00 92.00 859 GLY A C 1
ATOM 7020 O O . GLY A 1 859 ? -0.957 -5.607 20.423 1.00 92.00 859 GLY A O 1
ATOM 7021 N N . ASP A 1 860 ? -2.756 -6.755 19.748 1.00 90.06 860 ASP A N 1
ATOM 7022 C CA . ASP A 1 860 ? -3.191 -7.151 21.095 1.00 90.06 860 ASP A CA 1
ATOM 7023 C C . ASP A 1 860 ? -2.296 -8.266 21.665 1.00 90.06 860 ASP A C 1
ATOM 7025 O O . ASP A 1 860 ? -1.972 -9.226 20.963 1.00 90.06 860 ASP A O 1
ATOM 7029 N N . GLY A 1 861 ? -1.903 -8.138 22.935 1.00 85.56 861 GLY A N 1
ATOM 7030 C CA . GLY A 1 861 ? -1.057 -9.100 23.639 1.00 85.56 861 GLY A CA 1
ATOM 7031 C C . GLY A 1 861 ? 0.440 -8.935 23.371 1.00 85.56 861 GLY A C 1
ATOM 7032 O O . GLY A 1 861 ? 1.234 -9.722 23.886 1.00 85.56 861 GLY A O 1
ATOM 7033 N N . ASP A 1 862 ? 0.842 -7.933 22.583 1.00 93.12 862 ASP A N 1
ATOM 7034 C CA . ASP A 1 862 ? 2.249 -7.590 22.385 1.00 93.12 862 ASP A CA 1
ATOM 7035 C C . ASP A 1 862 ? 2.809 -6.839 23.604 1.00 93.12 862 ASP A C 1
ATOM 7037 O O . ASP A 1 862 ? 2.233 -5.859 24.085 1.00 93.12 862 ASP A O 1
ATOM 7041 N N . SER A 1 863 ? 3.965 -7.289 24.096 1.00 91.75 863 SER A N 1
ATOM 7042 C CA . SER A 1 863 ? 4.554 -6.814 25.352 1.00 91.75 863 SER A CA 1
ATOM 7043 C C . SER A 1 863 ? 4.992 -5.349 25.317 1.00 91.75 863 SER A C 1
ATOM 7045 O O . SER A 1 863 ? 4.994 -4.696 26.360 1.00 91.75 863 SER A O 1
ATOM 7047 N N . TYR A 1 864 ? 5.347 -4.813 24.146 1.00 91.44 864 TYR A N 1
ATOM 7048 C CA . TYR A 1 864 ? 5.690 -3.403 23.993 1.00 91.44 864 TYR A CA 1
ATOM 7049 C C . TYR A 1 864 ? 4.427 -2.564 23.785 1.00 91.44 864 TYR A C 1
ATOM 7051 O O . TYR A 1 864 ? 4.175 -1.623 24.545 1.00 91.44 864 TYR A O 1
ATOM 7059 N N . LEU A 1 865 ? 3.607 -2.917 22.791 1.00 93.69 865 LEU A N 1
ATOM 7060 C CA . LEU A 1 865 ? 2.415 -2.161 22.409 1.00 93.69 865 LEU A CA 1
ATOM 7061 C C . LEU A 1 865 ? 1.372 -2.063 23.530 1.00 93.69 865 LEU A C 1
ATOM 7063 O O . LEU A 1 865 ? 0.617 -1.093 23.564 1.00 93.69 865 LEU A O 1
ATOM 7067 N N . ASP A 1 866 ? 1.325 -3.016 24.457 1.00 88.69 866 ASP A N 1
ATOM 7068 C CA . ASP A 1 866 ? 0.392 -2.962 25.586 1.00 88.69 866 ASP A CA 1
ATOM 7069 C C . ASP A 1 866 ? 0.845 -2.019 26.716 1.00 88.69 866 ASP A C 1
ATOM 7071 O O . ASP A 1 866 ? 0.053 -1.681 27.597 1.00 88.69 866 ASP A O 1
ATOM 7075 N N . THR A 1 867 ? 2.090 -1.529 26.675 1.00 90.31 867 THR A N 1
ATOM 7076 C CA . THR A 1 867 ? 2.646 -0.613 27.691 1.00 90.31 867 THR A CA 1
ATOM 7077 C C . THR A 1 867 ? 2.697 0.849 27.244 1.00 90.31 867 THR A C 1
ATOM 7079 O O . THR A 1 867 ? 2.739 1.754 28.083 1.00 90.31 867 THR A O 1
ATOM 7082 N N . VAL A 1 868 ? 2.667 1.121 25.934 1.00 92.81 868 VAL A N 1
ATOM 7083 C CA . VAL A 1 868 ? 2.799 2.488 25.410 1.00 92.81 868 VAL A CA 1
ATOM 7084 C C . VAL A 1 868 ? 1.567 3.345 25.707 1.00 92.81 868 VAL A C 1
ATOM 7086 O O . VAL A 1 868 ? 0.418 2.939 25.531 1.00 92.81 868 VAL A O 1
ATOM 7089 N N . TRP A 1 869 ? 1.803 4.593 26.118 1.00 91.81 869 TRP A N 1
ATOM 7090 C CA . TRP A 1 869 ? 0.742 5.489 26.593 1.00 91.81 869 TRP A CA 1
ATOM 7091 C C . TRP A 1 869 ? -0.348 5.754 25.536 1.00 91.81 869 TRP A C 1
ATOM 7093 O O . TRP A 1 869 ? -1.527 5.842 25.873 1.00 91.81 869 TRP A O 1
ATOM 7103 N N . TYR A 1 870 ? 0.024 5.833 24.252 1.00 91.88 870 TYR A N 1
ATOM 7104 C CA . TYR A 1 870 ? -0.898 6.122 23.148 1.00 91.88 870 TYR A CA 1
ATOM 7105 C C . TYR A 1 870 ? -1.793 4.928 22.773 1.00 91.88 870 TYR A C 1
ATOM 7107 O O . TYR A 1 870 ? -2.668 5.086 21.929 1.00 91.88 870 TYR A O 1
ATOM 7115 N N . ARG A 1 871 ? -1.607 3.756 23.403 1.00 92.94 871 ARG A N 1
ATOM 7116 C CA . ARG A 1 871 ? -2.496 2.581 23.301 1.00 92.94 871 ARG A CA 1
ATOM 7117 C C . ARG A 1 871 ? -3.301 2.316 24.578 1.00 92.94 871 ARG A C 1
ATOM 7119 O O . ARG A 1 871 ? -4.071 1.360 24.638 1.00 92.94 871 ARG A O 1
ATOM 7126 N N . GLN A 1 872 ? -3.183 3.177 25.591 1.00 91.25 872 GLN A N 1
ATOM 7127 C CA . GLN A 1 872 ? -3.991 3.069 26.806 1.00 91.25 872 GLN A CA 1
ATOM 7128 C C . GLN A 1 872 ? -5.472 3.381 26.518 1.00 91.25 872 GLN A C 1
ATOM 7130 O O . GLN A 1 872 ? -5.752 4.256 25.694 1.00 91.25 872 GLN A O 1
ATOM 7135 N N . PRO A 1 873 ? -6.435 2.780 27.250 1.00 89.94 873 PRO A N 1
ATOM 7136 C CA . PRO A 1 873 ? -7.876 2.913 26.979 1.00 89.94 873 PRO A CA 1
ATOM 7137 C C . PRO A 1 873 ? -8.410 4.351 26.897 1.00 89.94 873 PRO A C 1
ATOM 7139 O O . PRO A 1 873 ? -9.424 4.625 26.258 1.00 89.94 873 PRO A O 1
ATOM 7142 N N . LYS A 1 874 ? -7.726 5.296 27.548 1.00 90.31 874 LYS A N 1
ATOM 7143 C CA . LYS A 1 874 ? -8.067 6.721 27.512 1.00 90.31 874 LYS A CA 1
ATOM 7144 C C . LYS A 1 874 ? -7.826 7.362 26.142 1.00 90.31 874 LYS A C 1
ATOM 7146 O O . LYS A 1 874 ? -8.566 8.269 25.767 1.00 90.31 874 LYS A O 1
ATOM 7151 N N . TYR A 1 875 ? -6.822 6.894 25.408 1.00 93.88 875 TYR A N 1
ATOM 7152 C CA . TYR A 1 875 ? -6.352 7.464 24.140 1.00 93.88 875 TYR A CA 1
ATOM 7153 C C . TYR A 1 875 ? -6.531 6.508 22.956 1.00 93.88 875 TYR A C 1
ATOM 7155 O O . TYR A 1 875 ? -6.267 6.876 21.818 1.00 93.88 875 TYR A O 1
ATOM 7163 N N . TYR A 1 876 ? -6.987 5.284 23.213 1.00 94.69 876 TYR A N 1
ATOM 7164 C CA . TYR A 1 876 ? -7.097 4.244 22.206 1.00 94.69 876 TYR A CA 1
ATOM 7165 C C . TYR A 1 876 ? -8.256 3.310 22.516 1.00 94.69 876 TYR A C 1
ATOM 7167 O O . TYR A 1 876 ? -8.454 2.908 23.661 1.00 94.69 876 TYR A O 1
ATOM 7175 N N . HIS A 1 877 ? -9.013 2.927 21.491 1.00 95.31 877 HIS A N 1
ATOM 7176 C CA . HIS A 1 877 ? -10.010 1.874 21.627 1.00 95.31 877 HIS A CA 1
ATOM 7177 C C . HIS A 1 877 ? -9.420 0.560 21.128 1.00 95.31 877 HIS A C 1
ATOM 7179 O O . HIS A 1 877 ? -9.422 0.281 19.930 1.00 95.31 877 HIS A O 1
ATOM 7185 N N . LYS A 1 878 ? -8.893 -0.220 22.070 1.00 93.25 878 LYS A N 1
ATOM 7186 C CA . LYS A 1 878 ? -8.393 -1.573 21.834 1.00 93.25 878 LYS A CA 1
ATOM 7187 C C . LYS A 1 878 ? -9.568 -2.542 21.688 1.00 93.25 878 LYS A C 1
ATOM 7189 O O . LYS A 1 878 ? -10.505 -2.477 22.484 1.00 93.25 878 LYS A O 1
ATOM 7194 N N . ILE A 1 879 ? -9.520 -3.428 20.694 1.00 94.75 879 ILE A N 1
ATOM 7195 C CA . ILE A 1 879 ? -10.576 -4.420 20.447 1.00 94.75 879 ILE A CA 1
ATOM 7196 C C . ILE A 1 879 ? -10.082 -5.809 20.832 1.00 94.75 879 ILE A C 1
ATOM 7198 O O . ILE A 1 879 ? -9.200 -6.357 20.180 1.00 94.75 879 ILE A O 1
ATOM 7202 N N . ASP A 1 880 ? -10.714 -6.387 21.848 1.00 93.25 880 ASP A N 1
ATOM 7203 C CA . ASP A 1 880 ? -10.680 -7.819 22.122 1.00 93.25 880 ASP A CA 1
ATOM 7204 C C . ASP A 1 880 ? -12.043 -8.242 22.688 1.00 93.25 880 ASP A C 1
ATOM 7206 O O . ASP A 1 880 ? -12.410 -7.888 23.808 1.00 93.25 880 ASP A O 1
ATOM 7210 N N . THR A 1 881 ? -12.871 -8.909 21.883 1.00 91.12 881 THR A N 1
ATOM 7211 C CA . THR A 1 881 ? -14.277 -9.156 22.236 1.00 91.12 881 THR A CA 1
ATOM 7212 C C . THR A 1 881 ? -14.836 -10.434 21.617 1.00 91.12 881 THR A C 1
ATOM 7214 O O . THR A 1 881 ? -14.270 -10.994 20.680 1.00 91.12 881 THR A O 1
ATOM 7217 N N . LEU A 1 882 ? -15.958 -10.908 22.155 1.00 89.25 882 LEU A N 1
ATOM 7218 C CA . LEU A 1 882 ? -16.689 -12.079 21.687 1.00 89.25 882 LEU A CA 1
ATOM 7219 C C . LEU A 1 882 ? -18.100 -11.648 21.287 1.00 89.25 882 LEU A C 1
ATOM 7221 O O . LEU A 1 882 ? -18.853 -11.144 22.118 1.00 89.25 882 LEU A O 1
ATOM 7225 N N . LEU A 1 883 ? -18.454 -11.851 20.021 1.00 88.00 883 LEU A N 1
ATOM 7226 C CA . LEU A 1 883 ? -19.743 -11.455 19.458 1.00 88.00 883 LEU A CA 1
ATOM 7227 C C . LEU A 1 883 ? -20.501 -12.664 18.914 1.00 88.00 883 LEU A C 1
ATOM 7229 O O . LEU A 1 883 ? -19.906 -13.653 18.493 1.00 88.00 883 LEU A O 1
ATOM 7233 N N . GLY A 1 884 ? -21.828 -12.576 18.871 1.00 84.06 884 GLY A N 1
ATOM 7234 C CA . GLY A 1 884 ? -22.630 -13.502 18.078 1.00 84.06 884 GLY A CA 1
ATOM 7235 C C . GLY A 1 884 ? -22.402 -13.309 16.575 1.00 84.06 884 GLY A C 1
ATOM 7236 O O . GLY A 1 884 ? -22.082 -12.201 16.138 1.00 84.06 884 GLY A O 1
ATOM 7237 N N . ARG A 1 885 ? -22.598 -14.358 15.760 1.00 84.00 885 ARG A N 1
ATOM 7238 C CA . ARG A 1 885 ? -22.416 -14.299 14.289 1.00 84.00 885 ARG A CA 1
ATOM 7239 C C . ARG A 1 885 ? -23.240 -13.226 13.559 1.00 84.00 885 ARG A C 1
ATOM 7241 O O . ARG A 1 885 ? -22.933 -12.901 12.414 1.00 84.00 885 ARG A O 1
ATOM 7248 N N . ASP A 1 886 ? -24.287 -12.717 14.200 1.00 88.25 886 ASP A N 1
ATOM 7249 C CA . ASP A 1 886 ? -25.239 -11.703 13.728 1.00 88.25 886 ASP A CA 1
ATOM 7250 C C . ASP A 1 886 ? -25.255 -10.425 14.600 1.00 88.25 886 ASP A C 1
ATOM 7252 O O . ASP A 1 886 ? -26.158 -9.592 14.502 1.00 88.25 886 ASP A O 1
ATOM 7256 N N . SER A 1 887 ? -24.250 -10.256 15.463 1.00 90.25 887 SER A N 1
ATOM 7257 C CA . SER A 1 887 ? -24.078 -9.071 16.311 1.00 90.25 887 SER A CA 1
ATOM 7258 C C . SER A 1 887 ? -23.271 -7.974 15.608 1.00 90.25 887 SER A C 1
ATOM 7260 O O . SER A 1 887 ? -22.645 -8.188 14.576 1.00 90.25 887 SER A O 1
ATOM 7262 N N . SER A 1 888 ? -23.278 -6.755 16.152 1.00 94.56 888 SER A N 1
ATOM 7263 C CA . SER A 1 888 ? -22.510 -5.634 15.588 1.00 94.56 888 SER A CA 1
ATOM 7264 C C . SER A 1 888 ? -21.336 -5.250 16.475 1.00 94.56 888 SER A C 1
ATOM 7266 O O . SER A 1 888 ? -21.504 -5.078 17.679 1.00 94.56 888 SER A O 1
ATOM 7268 N N . LEU A 1 889 ? -20.169 -5.069 15.864 1.00 97.00 889 LEU A N 1
ATOM 7269 C CA . LEU A 1 889 ? -18.998 -4.485 16.504 1.00 97.00 889 LEU A CA 1
ATOM 7270 C C . LEU A 1 889 ? -19.058 -2.961 16.381 1.00 97.00 889 LEU A C 1
ATOM 7272 O O . LEU A 1 889 ? -19.425 -2.438 15.331 1.00 97.00 889 LEU A O 1
ATOM 7276 N N . VAL A 1 890 ? -18.666 -2.246 17.432 1.00 95.38 890 VAL A N 1
ATOM 7277 C CA . VAL A 1 890 ? -18.431 -0.799 17.374 1.00 95.38 890 VAL A CA 1
ATOM 7278 C C . VAL A 1 890 ? -16.937 -0.559 17.499 1.00 95.38 890 VAL A C 1
ATOM 7280 O O . VAL A 1 890 ? -16.312 -1.014 18.451 1.00 95.38 890 VAL A O 1
ATOM 7283 N N . VAL A 1 891 ? -16.373 0.172 16.546 1.00 97.44 891 VAL A N 1
ATOM 7284 C CA . VAL A 1 891 ? -14.959 0.542 16.506 1.00 97.44 891 VAL A CA 1
ATOM 7285 C C . VAL A 1 891 ? -14.863 2.054 16.662 1.00 97.44 891 VAL A C 1
ATOM 7287 O O . VAL A 1 891 ? -15.531 2.782 15.938 1.00 97.44 891 VAL A O 1
ATOM 7290 N N . ARG A 1 892 ? -14.045 2.542 17.599 1.00 97.00 892 ARG A N 1
ATOM 7291 C CA . ARG A 1 892 ? -13.762 3.982 17.741 1.00 97.00 892 ARG A CA 1
ATOM 7292 C C . ARG A 1 892 ? -12.431 4.244 17.074 1.00 97.00 892 ARG A C 1
ATOM 7294 O O . ARG A 1 892 ? -11.476 3.526 17.355 1.00 97.00 892 ARG A O 1
ATOM 7301 N N . LEU A 1 893 ? -12.406 5.244 16.210 1.00 97.88 893 LEU A N 1
ATOM 7302 C CA . LEU A 1 893 ? -11.264 5.590 15.385 1.00 97.88 893 LEU A CA 1
ATOM 7303 C C . LEU A 1 893 ? -10.967 7.078 15.545 1.00 97.88 893 LEU A C 1
ATOM 7305 O O . LEU A 1 893 ? -11.862 7.929 15.463 1.00 97.88 893 LEU A O 1
ATOM 7309 N N . LEU A 1 894 ? -9.694 7.383 15.761 1.00 97.25 894 LEU A N 1
ATOM 7310 C CA . LEU A 1 894 ? -9.125 8.710 15.595 1.00 97.25 894 LEU A CA 1
ATOM 7311 C C . LEU A 1 894 ? -9.201 9.137 14.119 1.00 97.25 894 LEU A C 1
ATOM 7313 O O . LEU A 1 894 ? -9.470 8.308 13.241 1.00 97.25 894 LEU A O 1
ATOM 7317 N N . PRO A 1 895 ? -8.997 10.428 13.807 1.00 96.06 895 PRO A N 1
ATOM 7318 C CA . PRO A 1 895 ? -9.022 10.868 12.420 1.00 96.06 895 PRO A CA 1
ATOM 7319 C C . PRO A 1 895 ? -7.928 10.147 11.609 1.00 96.06 895 PRO A C 1
ATOM 7321 O O . PRO A 1 895 ? -6.781 10.091 12.045 1.00 96.06 895 PRO A O 1
ATOM 7324 N N . GLY A 1 896 ? -8.265 9.532 10.479 1.00 95.56 896 GLY A N 1
ATOM 7325 C CA . GLY A 1 896 ? -7.339 8.762 9.642 1.00 95.56 896 GLY A CA 1
ATOM 7326 C C . GLY A 1 896 ? -6.921 7.394 10.197 1.00 95.56 896 GLY A C 1
ATOM 7327 O O . GLY A 1 896 ? -6.162 6.688 9.539 1.00 95.56 896 GLY A O 1
ATOM 7328 N N . GLU A 1 897 ? -7.365 6.996 11.397 1.00 97.81 897 GLU A N 1
ATOM 7329 C CA . GLU A 1 897 ? -6.953 5.729 12.019 1.00 97.81 897 GLU A CA 1
ATOM 7330 C C . GLU A 1 897 ? -7.532 4.519 11.287 1.00 97.81 897 GLU A C 1
ATOM 7332 O O . GLU A 1 897 ? -8.724 4.483 10.965 1.00 97.81 897 GLU A O 1
ATOM 7337 N N . GLY A 1 898 ? -6.681 3.511 11.084 1.00 97.81 898 GLY A N 1
ATOM 7338 C CA . GLY A 1 898 ? -7.084 2.177 10.672 1.00 97.81 898 GLY A CA 1
ATOM 7339 C C . GLY A 1 898 ? -6.768 1.116 11.723 1.00 97.81 898 GLY A C 1
ATOM 7340 O O . GLY A 1 898 ? -5.950 1.315 12.619 1.00 97.81 898 GLY A O 1
ATOM 7341 N N . LYS A 1 899 ? -7.442 -0.028 11.614 1.00 98.12 899 LYS A N 1
ATOM 7342 C CA . LYS A 1 899 ? -7.226 -1.226 12.435 1.00 98.12 899 LYS A CA 1
ATOM 7343 C C . LYS A 1 899 ? -7.389 -2.469 11.568 1.00 98.12 899 LYS A C 1
ATOM 7345 O O . LYS A 1 899 ? -8.232 -2.487 10.676 1.00 98.12 899 LYS A O 1
ATOM 7350 N N . ILE A 1 900 ? -6.641 -3.530 11.869 1.00 98.62 900 ILE A N 1
ATOM 7351 C CA . ILE A 1 900 ? -6.876 -4.865 11.302 1.00 98.62 900 ILE A CA 1
ATOM 7352 C C . ILE A 1 900 ? -7.340 -5.784 12.427 1.00 98.62 900 ILE A C 1
ATOM 7354 O O . ILE A 1 900 ? -6.686 -5.897 13.461 1.00 98.62 900 ILE A O 1
ATOM 7358 N N . LEU A 1 901 ? -8.483 -6.427 12.220 1.00 98.44 901 LEU A N 1
ATOM 7359 C CA . LEU A 1 901 ? -9.153 -7.285 13.184 1.00 98.44 901 LEU A CA 1
ATOM 7360 C C . LEU A 1 901 ? -9.032 -8.735 12.729 1.00 98.44 901 LEU A C 1
ATOM 7362 O O . LEU A 1 901 ? -9.521 -9.088 11.658 1.00 98.44 901 LEU A O 1
ATOM 7366 N N . LYS A 1 902 ? -8.419 -9.586 13.547 1.00 97.88 902 LYS A N 1
ATOM 7367 C CA . LYS A 1 902 ? -8.489 -11.037 13.387 1.00 97.88 902 LYS A CA 1
ATOM 7368 C C . LYS A 1 902 ? -9.849 -11.507 13.892 1.00 97.88 902 LYS A C 1
ATOM 7370 O O . LYS A 1 902 ? -10.195 -11.266 15.047 1.00 97.88 902 LYS A O 1
ATOM 7375 N N . VAL A 1 903 ? -10.600 -12.200 13.046 1.00 96.75 903 VAL A N 1
ATOM 7376 C CA . VAL A 1 903 ? -11.891 -12.795 13.392 1.00 96.75 903 VAL A CA 1
ATOM 7377 C C . VAL A 1 903 ? -11.748 -14.308 13.376 1.00 96.75 903 VAL A C 1
ATOM 7379 O O . VAL A 1 903 ? -11.477 -14.902 12.336 1.00 96.75 903 VAL A O 1
ATOM 7382 N N . GLN A 1 904 ? -11.924 -14.929 14.538 1.00 93.88 904 GLN A N 1
ATOM 7383 C CA . GLN A 1 904 ? -11.919 -16.378 14.702 1.00 93.88 904 GLN A CA 1
ATOM 7384 C C . GLN A 1 904 ? -13.341 -16.873 14.950 1.00 93.88 904 GLN A C 1
ATOM 7386 O O . GLN A 1 904 ? -14.013 -16.457 15.895 1.00 93.88 904 GLN A O 1
ATOM 7391 N N . VAL A 1 905 ? -13.791 -17.780 14.096 1.00 89.19 905 VAL A N 1
ATOM 7392 C CA . VAL A 1 905 ? -15.094 -18.430 14.178 1.00 89.19 905 VAL A CA 1
ATOM 7393 C C . VAL A 1 905 ? -15.003 -19.566 15.186 1.00 89.19 905 VAL A C 1
ATOM 7395 O O . VAL A 1 905 ? -14.255 -20.527 15.006 1.00 89.19 905 VAL A O 1
ATOM 7398 N N . LEU A 1 906 ? -15.787 -19.456 16.251 1.00 84.19 906 LEU A N 1
ATOM 7399 C CA . LEU A 1 906 ? -15.922 -20.473 17.280 1.00 84.19 906 LEU A CA 1
ATOM 7400 C C . LEU A 1 906 ? -17.187 -21.283 17.001 1.00 84.19 906 LEU A C 1
ATOM 7402 O O . LEU A 1 906 ? -18.313 -20.794 17.138 1.00 84.19 906 LEU A O 1
ATOM 7406 N N . TYR A 1 907 ? -16.990 -22.532 16.589 1.00 72.81 907 TYR A N 1
ATOM 7407 C CA . TYR A 1 907 ? -18.075 -23.484 16.391 1.00 72.81 907 TYR A CA 1
ATOM 7408 C C . TYR A 1 907 ? -18.514 -24.075 17.732 1.00 72.81 907 TYR A C 1
ATOM 7410 O O . TYR A 1 907 ? -17.679 -24.483 18.541 1.00 72.81 907 TYR A O 1
ATOM 7418 N N . SER A 1 908 ? -19.827 -24.169 17.960 1.00 59.38 908 SER A N 1
ATOM 7419 C CA . SER A 1 908 ? -20.354 -24.984 19.053 1.00 59.38 908 SER A CA 1
ATOM 7420 C C . SER A 1 908 ? -20.146 -26.460 18.700 1.00 59.38 908 SER A C 1
ATOM 7422 O O . SER A 1 908 ? -20.824 -26.992 17.819 1.00 59.38 908 SER A O 1
ATOM 7424 N N . VAL A 1 909 ? -19.190 -27.112 19.356 1.00 51.56 909 VAL A N 1
ATOM 7425 C CA . VAL A 1 909 ? -18.874 -28.535 19.131 1.00 51.56 909 VAL A CA 1
ATOM 7426 C C . VAL A 1 909 ? -19.902 -29.478 19.754 1.00 51.56 909 VAL A C 1
ATOM 7428 O O . VAL A 1 909 ? -20.021 -30.614 19.307 1.00 51.56 909 VAL A O 1
ATOM 7431 N N . ASP A 1 910 ? -20.701 -29.013 20.721 1.00 53.00 910 ASP A N 1
ATOM 7432 C CA . ASP A 1 910 ? -21.663 -29.872 21.405 1.00 53.00 910 ASP A CA 1
ATOM 7433 C C . ASP A 1 910 ? -23.115 -29.603 20.978 1.00 53.00 910 ASP A C 1
ATOM 7435 O O . ASP A 1 910 ? -23.812 -28.742 21.515 1.00 53.00 910 ASP A O 1
ATOM 7439 N N . SER A 1 911 ? -23.596 -30.394 20.018 1.00 50.06 911 SER A N 1
ATOM 7440 C CA . SER A 1 911 ? -25.007 -30.413 19.611 1.00 50.06 911 SER A CA 1
ATOM 7441 C C . SER A 1 911 ? -25.943 -31.043 20.663 1.00 50.06 911 SER A C 1
ATOM 7443 O O . SER A 1 911 ? -27.159 -31.078 20.450 1.00 50.06 911 SER A O 1
ATOM 7445 N N . THR A 1 912 ? -25.421 -31.526 21.803 1.00 51.53 912 THR A N 1
ATOM 7446 C CA . THR A 1 912 ? -26.194 -32.255 22.827 1.00 51.53 912 THR A CA 1
ATOM 7447 C C . THR A 1 912 ? -26.636 -31.397 24.026 1.00 51.53 912 THR A C 1
ATOM 7449 O O . THR A 1 912 ? -27.626 -31.744 24.690 1.00 51.53 912 THR A O 1
ATOM 7452 N N . PHE A 1 913 ? -26.017 -30.227 24.269 1.00 58.72 913 PHE A N 1
ATOM 7453 C CA . PHE A 1 913 ? -26.489 -29.238 25.258 1.00 58.72 913 PHE A CA 1
ATOM 7454 C C . PHE A 1 913 ? -27.621 -28.369 24.675 1.00 58.72 913 PHE A C 1
ATOM 7456 O O . PHE A 1 913 ? -27.473 -27.174 24.436 1.00 58.72 913 PHE A O 1
ATOM 7463 N N . LYS A 1 914 ? -28.778 -28.984 24.404 1.00 66.06 914 LYS A N 1
ATOM 7464 C CA . LYS A 1 914 ? -29.984 -28.292 23.911 1.00 66.06 914 LYS A CA 1
ATOM 7465 C C . LYS A 1 914 ? -30.993 -28.112 25.044 1.00 66.06 914 LYS A C 1
ATOM 7467 O O . LYS A 1 914 ? -31.490 -29.114 25.568 1.00 66.06 914 LYS A O 1
ATOM 7472 N N . GLY A 1 915 ? -31.308 -26.862 25.395 1.00 71.56 915 GLY A N 1
ATOM 7473 C CA . GLY A 1 915 ? -32.351 -26.502 26.359 1.00 71.56 915 GLY A CA 1
ATOM 7474 C C . GLY A 1 915 ? -32.442 -25.002 26.646 1.00 71.56 915 GLY A C 1
ATOM 7475 O O . GLY A 1 915 ? -31.531 -24.244 26.329 1.00 71.56 915 GLY A O 1
ATOM 7476 N N . SER A 1 916 ? -33.559 -24.565 27.224 1.00 78.62 916 SER A N 1
ATOM 7477 C CA . SER A 1 916 ? -33.814 -23.167 27.568 1.00 78.62 916 SER A CA 1
ATOM 7478 C C . SER A 1 916 ? -33.204 -22.798 28.922 1.00 78.62 916 SER A C 1
ATOM 7480 O O . SER A 1 916 ? -33.369 -23.504 29.922 1.00 78.62 916 SER A O 1
ATOM 7482 N N . LEU A 1 917 ? -32.518 -21.653 28.945 1.00 78.94 917 LEU A N 1
ATOM 7483 C CA . LEU A 1 917 ? -31.961 -21.011 30.140 1.00 78.94 917 LEU A CA 1
ATOM 7484 C C . LEU A 1 917 ? -32.684 -19.707 30.505 1.00 78.94 917 LEU A C 1
ATOM 7486 O O . LEU A 1 917 ? -32.246 -19.034 31.433 1.00 78.94 917 LEU A O 1
ATOM 7490 N N . ALA A 1 918 ? -33.780 -19.356 29.823 1.00 69.50 918 ALA A N 1
ATOM 7491 C CA . ALA A 1 918 ? -34.480 -18.074 29.974 1.00 69.50 918 ALA A CA 1
ATOM 7492 C C . ALA A 1 918 ? -34.790 -17.706 31.444 1.00 69.50 918 ALA A C 1
ATOM 7494 O O . ALA A 1 918 ? -34.892 -18.600 32.275 1.00 69.50 918 ALA A O 1
ATOM 7495 N N . TRP A 1 919 ? -34.948 -16.413 31.758 1.00 67.00 919 TRP A N 1
ATOM 7496 C CA . TRP A 1 919 ? -35.055 -15.856 33.125 1.00 67.00 919 TRP A CA 1
ATOM 7497 C C . TRP A 1 919 ? -33.712 -15.846 33.890 1.00 67.00 919 TRP A C 1
ATOM 7499 O O . TRP A 1 919 ? -33.304 -16.828 34.510 1.00 67.00 919 TRP A O 1
ATOM 7509 N N . SER A 1 920 ? -33.007 -14.707 33.801 1.00 54.59 920 SER A N 1
ATOM 7510 C CA . SER A 1 920 ? -31.619 -14.497 34.260 1.00 54.59 920 SER A CA 1
ATOM 7511 C C . SER A 1 920 ? -31.456 -14.285 35.766 1.00 54.59 920 SER A C 1
ATOM 7513 O O . SER A 1 920 ? -30.332 -14.274 36.263 1.00 54.59 920 SER A O 1
ATOM 7515 N N . ASN A 1 921 ? -32.553 -14.131 36.506 1.00 66.94 921 ASN A N 1
ATOM 7516 C CA . ASN A 1 921 ? -32.519 -14.007 37.960 1.00 66.94 921 ASN A CA 1
ATOM 7517 C C . ASN A 1 921 ? -32.288 -15.355 38.665 1.00 66.94 921 ASN A C 1
ATOM 7519 O O . ASN A 1 921 ? -32.057 -15.355 39.872 1.00 66.94 921 ASN A O 1
ATOM 7523 N N . GLN A 1 922 ? -32.309 -16.482 37.934 1.00 80.38 922 GLN A N 1
ATOM 7524 C CA . GLN A 1 922 ? -32.075 -17.814 38.486 1.00 80.38 922 GLN A CA 1
ATOM 7525 C C . GLN A 1 922 ? -30.648 -18.328 38.313 1.00 80.38 922 GLN A C 1
ATOM 7527 O O . GLN A 1 922 ? -30.054 -18.249 37.239 1.00 80.38 922 GLN A O 1
ATOM 7532 N N . ARG A 1 923 ? -30.101 -18.938 39.374 1.00 85.44 923 ARG A N 1
ATOM 7533 C CA . ARG A 1 923 ? -28.799 -19.615 39.313 1.00 85.44 923 ARG A CA 1
ATOM 7534 C C . ARG A 1 923 ? -28.961 -20.967 38.630 1.00 85.44 923 ARG A C 1
ATOM 7536 O O . ARG A 1 923 ? -29.508 -21.881 39.239 1.00 85.44 923 ARG A O 1
ATOM 7543 N N . LYS A 1 924 ? -28.474 -21.092 37.394 1.00 88.50 924 LYS A N 1
ATOM 7544 C CA . LYS A 1 924 ? -28.626 -22.298 36.552 1.00 88.50 924 LYS A CA 1
ATOM 7545 C C . LYS A 1 924 ? -27.343 -23.076 36.315 1.00 88.50 924 LYS A C 1
ATOM 7547 O O . LYS A 1 924 ? -27.400 -24.200 35.829 1.00 88.50 924 LYS A O 1
ATOM 7552 N N . MET A 1 925 ? -26.200 -22.494 36.661 1.00 89.94 925 MET A N 1
ATOM 7553 C CA . MET A 1 925 ? -24.900 -23.137 36.550 1.00 89.94 925 MET A CA 1
ATOM 7554 C C . MET A 1 925 ? -24.046 -22.807 37.775 1.00 89.94 925 MET A C 1
ATOM 7556 O O . MET A 1 925 ? -24.077 -21.677 38.262 1.00 89.94 925 MET A O 1
ATOM 7560 N N . VAL A 1 926 ? -23.315 -23.796 38.287 1.00 90.50 926 VAL A N 1
ATOM 7561 C CA . VAL A 1 926 ? -22.411 -23.670 39.439 1.00 90.50 926 VAL A CA 1
ATOM 7562 C C . VAL A 1 926 ? -21.130 -24.442 39.156 1.00 90.50 926 VAL A C 1
ATOM 7564 O O . VAL A 1 926 ? -21.197 -25.597 38.746 1.00 90.50 926 VAL A O 1
ATOM 7567 N N . ALA A 1 927 ? -19.978 -23.823 39.406 1.00 88.00 927 ALA A N 1
ATOM 7568 C CA . ALA A 1 927 ? -18.701 -24.520 39.507 1.00 88.00 927 ALA A CA 1
ATOM 7569 C C . ALA A 1 927 ? -18.494 -24.998 40.954 1.00 88.00 927 ALA A C 1
ATOM 7571 O O . ALA A 1 927 ? -18.685 -24.213 41.884 1.00 88.00 927 ALA A O 1
ATOM 7572 N N . TYR A 1 928 ? -18.121 -26.263 41.156 1.00 87.88 928 TYR A N 1
ATOM 7573 C CA . TYR A 1 928 ? -17.830 -26.819 42.483 1.00 87.88 928 TYR A CA 1
ATOM 7574 C C . TYR A 1 928 ? -16.549 -27.676 42.461 1.00 87.88 928 TYR A C 1
ATOM 7576 O O . TYR A 1 928 ? -16.320 -28.360 41.460 1.00 87.88 928 TYR A O 1
ATOM 7584 N N . PRO A 1 929 ? -15.703 -27.646 43.513 1.00 83.25 929 PRO A N 1
ATOM 7585 C CA . PRO A 1 929 ? -14.496 -28.474 43.600 1.00 83.25 929 PRO A CA 1
ATOM 7586 C C . PRO A 1 929 ? -14.780 -29.969 43.397 1.00 83.25 929 PRO A C 1
ATOM 7588 O O . PRO A 1 929 ? -15.744 -30.499 43.950 1.00 83.25 929 PRO A O 1
ATOM 7591 N N . ASP A 1 930 ? -13.931 -30.651 42.626 1.00 76.38 930 ASP A N 1
ATOM 7592 C CA . ASP A 1 930 ? -14.014 -32.104 42.438 1.00 76.38 930 ASP A CA 1
ATOM 7593 C C . ASP A 1 930 ? -13.125 -32.790 43.484 1.00 76.38 930 ASP A C 1
ATOM 7595 O O . ASP A 1 930 ? -11.917 -32.561 43.523 1.00 76.38 930 ASP A O 1
ATOM 7599 N N . SER A 1 931 ? -13.708 -33.606 44.364 1.00 61.75 931 SER A N 1
ATOM 7600 C CA . SER A 1 931 ? -13.005 -34.216 45.504 1.00 61.75 931 SER A CA 1
ATOM 7601 C C . SER A 1 931 ? -12.572 -35.664 45.231 1.00 61.75 931 SER A C 1
ATOM 7603 O O . SER A 1 931 ? -12.716 -36.528 46.094 1.00 61.75 931 SER A O 1
ATOM 7605 N N . GLN A 1 932 ? -12.083 -35.971 44.024 1.00 55.94 932 GLN A N 1
ATOM 7606 C CA . GLN A 1 932 ? -11.751 -37.353 43.637 1.00 55.94 932 GLN A CA 1
ATOM 7607 C C . GLN A 1 932 ? -10.490 -37.937 44.299 1.00 55.94 932 GLN A C 1
ATOM 7609 O O . GLN A 1 932 ? -10.145 -39.086 44.033 1.00 55.94 932 GLN A O 1
ATOM 7614 N N . THR A 1 933 ? -9.809 -37.216 45.191 1.00 46.72 933 THR A N 1
ATOM 7615 C CA . THR A 1 933 ? -8.576 -37.710 45.817 1.00 46.72 933 THR A CA 1
ATOM 7616 C C . THR A 1 933 ? -8.527 -37.420 47.317 1.00 46.72 933 THR A C 1
ATOM 7618 O O . THR A 1 933 ? -8.375 -36.277 47.736 1.00 46.72 933 THR A O 1
ATOM 7621 N N . SER A 1 934 ? -8.549 -38.504 48.095 1.00 42.38 934 SER A N 1
ATOM 7622 C CA . SER A 1 934 ? -8.322 -38.627 49.544 1.00 42.38 934 SER A CA 1
ATOM 7623 C C . SER A 1 934 ? -9.554 -38.543 50.456 1.00 42.38 934 SER A C 1
ATOM 7625 O O . SER A 1 934 ? -10.362 -37.624 50.415 1.00 42.38 934 SER A O 1
ATOM 7627 N N . MET A 1 935 ? -9.667 -39.558 51.314 1.00 44.28 935 MET A N 1
ATOM 7628 C CA . MET A 1 935 ? -10.697 -39.780 52.334 1.00 44.28 935 MET A CA 1
ATOM 7629 C C . MET A 1 935 ? -10.623 -38.788 53.514 1.00 44.28 935 MET A C 1
ATOM 7631 O O . MET A 1 935 ? -11.095 -39.096 54.608 1.00 44.28 935 MET A O 1
ATOM 7635 N N . THR A 1 936 ? -10.048 -37.602 53.317 1.00 45.62 936 THR A N 1
ATOM 7636 C CA . THR A 1 936 ? -9.928 -36.564 54.345 1.00 45.62 936 THR A CA 1
ATOM 7637 C C . THR A 1 936 ? -10.820 -35.406 53.936 1.00 45.62 936 THR A C 1
ATOM 7639 O O . THR A 1 936 ? -10.506 -34.629 53.039 1.00 45.62 936 THR A O 1
ATOM 7642 N N . ILE A 1 937 ? -12.001 -35.351 54.542 1.00 50.72 937 ILE A N 1
ATOM 7643 C CA . ILE A 1 937 ? -13.084 -34.481 54.106 1.00 50.72 937 ILE A CA 1
ATOM 7644 C C . ILE A 1 937 ? -12.920 -33.091 54.724 1.00 50.72 937 ILE A C 1
ATOM 7646 O O . ILE A 1 937 ? -13.589 -32.725 55.686 1.00 50.72 937 ILE A O 1
ATOM 7650 N N . VAL A 1 938 ? -12.005 -32.315 54.158 1.00 50.16 938 VAL A N 1
ATOM 7651 C CA . VAL A 1 938 ? -11.998 -30.856 54.264 1.00 50.16 938 VAL A CA 1
ATOM 7652 C C . VAL A 1 938 ? -11.940 -30.340 52.826 1.00 50.16 938 VAL A C 1
ATOM 7654 O O . VAL A 1 938 ? -11.157 -30.877 52.042 1.00 50.16 938 VAL A O 1
ATOM 7657 N N . PRO A 1 939 ? -12.788 -29.377 52.422 1.00 50.38 939 PRO A N 1
ATOM 7658 C CA . PRO A 1 939 ? -12.706 -28.768 51.101 1.00 50.38 939 PRO A CA 1
ATOM 7659 C C . PRO A 1 939 ? -11.439 -27.907 51.024 1.00 50.38 939 PRO A C 1
ATOM 7661 O O . PRO A 1 939 ? -11.506 -26.689 51.151 1.00 50.38 939 PRO A O 1
ATOM 7664 N N . ASP A 1 940 ? -10.285 -28.547 50.856 1.00 50.91 940 ASP A N 1
ATOM 7665 C CA . ASP A 1 940 ? -9.082 -27.862 50.406 1.00 50.91 940 ASP A CA 1
ATOM 7666 C C . ASP A 1 940 ? -9.252 -27.468 48.940 1.00 50.91 940 ASP A C 1
ATOM 7668 O O . ASP A 1 940 ? -9.992 -28.098 48.177 1.00 50.91 940 ASP A O 1
ATOM 7672 N N . ASP A 1 941 ? -8.588 -26.379 48.567 1.00 53.66 941 ASP A N 1
ATOM 7673 C CA . ASP A 1 941 ? -8.586 -25.804 47.229 1.00 53.66 941 ASP A CA 1
ATOM 7674 C C . ASP A 1 941 ? -7.978 -26.795 46.220 1.00 53.66 941 ASP A C 1
ATOM 7676 O O . ASP A 1 941 ? -6.798 -26.752 45.882 1.00 53.66 941 ASP A O 1
ATOM 7680 N N . THR A 1 942 ? -8.782 -27.757 45.763 1.00 61.53 942 THR A N 1
ATOM 7681 C CA . THR A 1 942 ? -8.366 -28.731 44.755 1.00 61.53 942 THR A CA 1
ATOM 7682 C C . THR A 1 942 ? -8.086 -28.006 43.444 1.00 61.53 942 THR A C 1
ATOM 7684 O O . THR A 1 942 ? -8.816 -27.092 43.061 1.00 61.53 942 THR A O 1
ATOM 7687 N N . THR A 1 943 ? -7.070 -28.430 42.692 1.00 68.06 943 THR A N 1
ATOM 7688 C CA . THR A 1 943 ? -6.795 -27.859 41.360 1.00 68.06 943 THR A CA 1
ATOM 7689 C C . THR A 1 943 ? -7.881 -28.202 40.341 1.00 68.06 943 THR A C 1
ATOM 7691 O O . THR A 1 943 ? -7.886 -27.640 39.252 1.00 68.06 943 THR A O 1
ATOM 7694 N N . LYS A 1 944 ? -8.830 -29.089 40.684 1.00 76.56 944 LYS A N 1
ATOM 7695 C CA . LYS A 1 944 ? -9.904 -29.543 39.798 1.00 76.56 944 LYS A CA 1
ATOM 7696 C C . LYS A 1 944 ? -11.294 -29.151 40.276 1.00 76.56 944 LYS A C 1
ATOM 7698 O O . LYS A 1 944 ? -11.604 -29.164 41.464 1.00 76.56 944 LYS A O 1
ATOM 7703 N N . PHE A 1 945 ? -12.170 -28.855 39.329 1.00 83.75 945 PHE A N 1
ATOM 7704 C CA . PHE A 1 945 ? -13.560 -28.498 39.579 1.00 83.75 945 PHE A CA 1
ATOM 7705 C C . PHE A 1 945 ? -14.468 -29.032 38.472 1.00 83.75 945 PHE A C 1
ATOM 7707 O O . PHE A 1 945 ? -14.007 -29.418 37.399 1.00 83.75 945 PHE A O 1
ATOM 7714 N N . ARG A 1 946 ? -15.774 -29.062 38.730 1.00 86.88 946 ARG A N 1
ATOM 7715 C CA . ARG A 1 946 ? -16.799 -29.415 37.743 1.00 86.88 946 ARG A CA 1
ATOM 7716 C C . ARG A 1 946 ? -17.814 -28.292 37.621 1.00 86.88 946 ARG A C 1
ATOM 7718 O O . ARG A 1 946 ? -18.204 -27.690 38.622 1.00 86.88 946 ARG A O 1
ATOM 7725 N N . TYR A 1 947 ? -18.281 -28.044 36.404 1.00 89.50 947 TYR A N 1
ATOM 7726 C CA . TYR A 1 947 ? -19.481 -27.255 36.166 1.00 89.50 947 TYR A CA 1
ATOM 7727 C C . TYR A 1 947 ? -20.710 -28.150 36.272 1.00 89.50 947 TYR A C 1
ATOM 7729 O O . TYR A 1 947 ? -20.749 -29.249 35.729 1.00 89.50 947 TYR A O 1
ATOM 7737 N N . HIS A 1 948 ? -21.740 -27.657 36.942 1.00 90.81 948 HIS A N 1
ATOM 7738 C CA . HIS A 1 948 ? -23.034 -28.304 37.091 1.00 90.81 948 HIS A CA 1
ATOM 7739 C C . HIS A 1 948 ? -24.096 -27.366 36.541 1.00 90.81 948 HIS A C 1
ATOM 7741 O O . HIS A 1 948 ? -24.167 -26.219 36.977 1.00 90.81 948 HIS A O 1
ATOM 7747 N N . ALA A 1 949 ? -24.911 -27.832 35.603 1.00 91.44 949 ALA A N 1
ATOM 7748 C CA . ALA A 1 949 ? -25.912 -27.029 34.920 1.00 91.44 949 ALA A CA 1
ATOM 7749 C C . ALA A 1 949 ? -27.300 -27.660 34.997 1.00 91.44 949 ALA A C 1
ATOM 7751 O O . ALA A 1 949 ? -27.456 -28.880 34.924 1.00 91.44 949 ALA A O 1
ATOM 7752 N N . VAL A 1 950 ? -28.310 -26.800 35.099 1.00 91.44 950 VAL A N 1
ATOM 7753 C CA . VAL A 1 950 ? -29.723 -27.160 35.008 1.00 91.44 950 VAL A CA 1
ATOM 7754 C C . VAL A 1 950 ? -30.416 -26.299 33.967 1.00 91.44 950 VAL A C 1
ATOM 7756 O O . VAL A 1 950 ? -30.157 -25.105 33.837 1.00 91.44 950 VAL A O 1
ATOM 7759 N N . PHE A 1 951 ? -31.301 -26.916 33.204 1.00 90.38 951 PHE A N 1
ATOM 7760 C CA . PHE A 1 951 ? -32.043 -26.273 32.124 1.00 90.38 951 PHE A CA 1
ATOM 7761 C C . PHE A 1 951 ? -33.354 -27.020 31.909 1.00 90.38 951 PHE A C 1
ATOM 7763 O O . PHE A 1 951 ? -33.603 -28.040 32.546 1.00 90.38 951 PHE A O 1
ATOM 7770 N N . PHE A 1 952 ? -34.214 -26.527 31.029 1.00 88.75 952 PHE A N 1
ATOM 7771 C CA . PHE A 1 952 ? -35.469 -27.207 30.716 1.00 88.75 952 PHE A CA 1
ATOM 7772 C C . PHE A 1 952 ? -35.722 -27.218 29.212 1.00 88.75 952 PHE A C 1
ATOM 7774 O O . PHE A 1 952 ? -35.286 -26.326 28.486 1.00 88.75 952 PHE A O 1
ATOM 7781 N N . LYS A 1 953 ? -36.384 -28.260 28.724 1.00 87.69 953 LYS A N 1
ATOM 7782 C CA . LYS A 1 953 ? -36.743 -28.433 27.308 1.00 87.69 953 LYS A CA 1
ATOM 7783 C C . LYS A 1 953 ? -37.941 -29.373 27.184 1.00 87.69 953 LYS A C 1
ATOM 7785 O O . LYS A 1 953 ? -38.252 -30.042 28.169 1.00 87.69 953 LYS A O 1
ATOM 7790 N N . PRO A 1 954 ? -38.585 -29.462 26.008 1.00 86.12 954 PRO A N 1
ATOM 7791 C CA . PRO A 1 954 ? -39.576 -30.497 25.750 1.00 86.12 954 PRO A CA 1
ATOM 7792 C C . PRO A 1 954 ? -39.047 -31.895 26.084 1.00 86.12 954 PRO A C 1
ATOM 7794 O O . PRO A 1 954 ? -37.895 -32.216 25.766 1.00 86.12 954 PRO A O 1
ATOM 7797 N N . ILE A 1 955 ? -39.874 -32.711 26.734 1.00 83.88 955 ILE A N 1
ATOM 7798 C CA . ILE A 1 955 ? -39.530 -34.095 27.060 1.00 83.88 955 ILE A CA 1
ATOM 7799 C C . ILE A 1 955 ? -39.550 -34.910 25.753 1.00 83.88 955 ILE A C 1
ATOM 7801 O O . ILE A 1 955 ? -40.539 -34.847 25.030 1.00 83.88 955 ILE A O 1
ATOM 7805 N N . PRO A 1 956 ? -38.499 -35.687 25.409 1.00 78.19 956 PRO A N 1
ATOM 7806 C CA . PRO A 1 956 ? -38.429 -36.400 24.129 1.00 78.19 956 PRO A CA 1
ATOM 7807 C C . PRO A 1 956 ? -39.608 -37.335 23.847 1.00 78.19 956 PRO A C 1
ATOM 7809 O O . PRO A 1 956 ? -39.993 -37.503 22.697 1.00 78.19 956 PRO A O 1
ATOM 7812 N N . THR A 1 957 ? -40.174 -37.941 24.891 1.00 76.44 957 THR A N 1
ATOM 7813 C CA . THR A 1 957 ? -41.328 -38.845 24.804 1.00 76.44 957 THR A CA 1
ATOM 7814 C C . THR A 1 957 ? -42.679 -38.120 24.841 1.00 76.44 957 THR A C 1
ATOM 7816 O O . THR A 1 957 ? -43.700 -38.764 24.629 1.00 76.44 957 THR A O 1
ATOM 7819 N N . ASP A 1 958 ? -42.699 -36.808 25.103 1.00 75.50 958 ASP A N 1
ATOM 7820 C CA . ASP A 1 958 ? -43.900 -35.966 25.176 1.00 75.50 958 ASP A CA 1
ATOM 7821 C C . ASP A 1 958 ? -43.527 -34.487 24.959 1.00 75.50 958 ASP A C 1
ATOM 7823 O O . ASP A 1 958 ? -43.249 -33.729 25.896 1.00 75.50 958 ASP A O 1
ATOM 7827 N N . THR A 1 959 ? -43.489 -34.068 23.691 1.00 76.31 959 THR A N 1
ATOM 7828 C CA . THR A 1 959 ? -42.991 -32.743 23.291 1.00 76.31 959 THR A CA 1
ATOM 7829 C C . THR A 1 959 ? -43.887 -31.580 23.722 1.00 76.31 959 THR A C 1
ATOM 7831 O O . THR A 1 959 ? -43.467 -30.428 23.624 1.00 76.31 959 THR A O 1
ATOM 7834 N N . ASN A 1 960 ? -45.097 -31.852 24.220 1.00 75.94 960 ASN A N 1
ATOM 7835 C CA . ASN A 1 960 ? -46.020 -30.829 24.719 1.00 75.94 960 ASN A CA 1
ATOM 7836 C C . ASN A 1 960 ? -45.722 -30.426 26.172 1.00 75.94 960 ASN A C 1
ATOM 7838 O O . ASN A 1 960 ? -46.238 -29.418 26.665 1.00 75.94 960 ASN A O 1
ATOM 7842 N N . ARG A 1 961 ? -44.854 -31.174 26.864 1.00 79.69 961 ARG A N 1
ATOM 7843 C CA . ARG A 1 961 ? -44.451 -30.890 28.242 1.00 79.69 961 ARG A CA 1
ATOM 7844 C C . ARG A 1 961 ? -42.989 -30.499 28.329 1.00 79.69 961 ARG A C 1
ATOM 7846 O O . ARG A 1 961 ? -42.117 -31.143 27.751 1.00 79.69 961 ARG A O 1
ATOM 7853 N N . LEU A 1 962 ? -42.712 -29.466 29.122 1.00 85.88 962 LEU A N 1
ATOM 7854 C CA . LEU A 1 962 ? -41.349 -29.141 29.520 1.00 85.88 962 LEU A CA 1
ATOM 7855 C C . LEU A 1 962 ? -40.908 -30.064 30.659 1.00 85.88 962 LEU A C 1
ATOM 7857 O O . LEU A 1 962 ? -41.670 -30.340 31.588 1.00 85.88 962 LEU A O 1
ATOM 7861 N N . GLY A 1 963 ? -39.668 -30.529 30.566 1.00 88.12 963 GLY A N 1
ATOM 7862 C CA . GLY A 1 963 ? -38.968 -31.253 31.611 1.00 88.12 963 GLY A CA 1
ATOM 7863 C C . GLY A 1 963 ? -37.712 -30.509 32.036 1.00 88.12 963 GLY A C 1
ATOM 7864 O O . GLY A 1 963 ? -37.076 -29.824 31.231 1.00 88.12 963 GLY A O 1
ATOM 7865 N N . VAL A 1 964 ? -37.347 -30.659 33.305 1.00 90.38 964 VAL A N 1
ATOM 7866 C CA . VAL A 1 964 ? -36.128 -30.092 33.887 1.00 90.38 964 VAL A CA 1
ATOM 7867 C C . VAL A 1 964 ? -35.007 -31.115 33.807 1.00 90.38 964 VAL A C 1
ATOM 7869 O O . VAL A 1 964 ? -35.170 -32.257 34.228 1.00 90.38 964 VAL A O 1
ATOM 7872 N N . TYR A 1 965 ? -33.857 -30.692 33.302 1.00 89.62 965 TYR A N 1
ATOM 7873 C CA . TYR A 1 965 ? -32.684 -31.521 33.080 1.00 89.62 965 TYR A CA 1
ATOM 7874 C C . TYR A 1 965 ? -31.493 -31.034 33.894 1.00 89.62 965 TYR A C 1
ATOM 7876 O O . TYR A 1 965 ? -31.334 -29.836 34.132 1.00 89.62 965 TYR A O 1
ATOM 7884 N N . TYR A 1 966 ? -30.633 -31.976 34.259 1.00 90.38 966 TYR A N 1
ATOM 7885 C CA . TYR A 1 966 ? -29.335 -31.741 34.872 1.00 90.38 966 TYR A CA 1
ATOM 7886 C C . TYR A 1 966 ? -28.211 -32.322 34.018 1.00 90.38 966 TYR A C 1
ATOM 7888 O O . TYR A 1 966 ? -28.348 -33.405 33.442 1.00 90.38 966 TYR A O 1
ATOM 7896 N N . ARG A 1 967 ? -27.082 -31.614 33.982 1.00 87.81 967 ARG A N 1
ATOM 7897 C CA . ARG A 1 967 ? -25.835 -32.061 33.360 1.00 87.81 967 ARG A CA 1
ATOM 7898 C C . ARG A 1 967 ? -24.638 -31.553 34.158 1.00 87.81 967 ARG A C 1
ATOM 7900 O O . ARG A 1 967 ? -24.726 -30.514 34.813 1.00 87.81 967 ARG A O 1
ATOM 7907 N N . ARG A 1 968 ? -23.504 -32.245 34.078 1.00 87.69 968 ARG A N 1
ATOM 7908 C CA . ARG A 1 968 ? -22.228 -31.768 34.625 1.00 87.69 968 ARG A CA 1
ATOM 7909 C C . ARG A 1 968 ? -21.078 -31.949 33.637 1.00 87.69 968 ARG A C 1
ATOM 7911 O O . ARG A 1 968 ? -21.193 -32.733 32.695 1.00 87.69 968 ARG A O 1
ATOM 7918 N N . SER A 1 969 ? -19.996 -31.214 33.849 1.00 86.06 969 SER A N 1
ATOM 7919 C CA . SER A 1 969 ? -18.760 -31.354 33.086 1.00 86.06 969 SER A CA 1
ATOM 7920 C C . SER A 1 969 ? -17.922 -32.538 33.565 1.00 86.06 969 SER A C 1
ATOM 7922 O O . SER A 1 969 ? -18.060 -33.000 34.708 1.00 86.06 969 SER A O 1
ATOM 7924 N N . TYR A 1 970 ? -16.991 -32.972 32.718 1.00 83.56 970 TYR A N 1
ATOM 7925 C CA . TYR A 1 970 ? -15.813 -33.704 33.177 1.00 83.56 970 TYR A CA 1
ATOM 7926 C C . TYR A 1 970 ? -15.003 -32.842 34.174 1.00 83.56 970 TYR A C 1
ATOM 7928 O O . TYR A 1 970 ? -15.175 -31.618 34.198 1.00 83.56 970 TYR A O 1
ATOM 7936 N N . PRO A 1 971 ? -14.155 -33.436 35.038 1.00 84.00 971 PRO A N 1
ATOM 7937 C CA . PRO A 1 971 ? -13.254 -32.669 35.898 1.00 84.00 971 PRO A CA 1
ATOM 7938 C C . PRO A 1 971 ? -12.339 -31.763 35.070 1.00 84.00 971 PRO A C 1
ATOM 7940 O O . PRO A 1 971 ? -11.618 -32.247 34.198 1.00 84.00 971 PRO A O 1
ATOM 7943 N N . MET A 1 972 ? -12.343 -30.466 35.366 1.00 80.62 972 MET A N 1
ATOM 7944 C CA . MET A 1 972 ? -11.544 -29.445 34.685 1.00 80.62 972 MET A CA 1
ATOM 7945 C C . MET A 1 972 ? -10.500 -28.860 35.630 1.00 80.62 972 MET A C 1
ATOM 7947 O O . MET A 1 972 ? -10.744 -28.767 36.831 1.00 80.62 972 MET A O 1
ATOM 7951 N N . ASP A 1 973 ? -9.350 -28.454 35.095 1.00 78.25 973 ASP A N 1
ATOM 7952 C CA . ASP A 1 973 ? -8.278 -27.832 35.875 1.00 78.25 973 ASP A CA 1
ATOM 7953 C C . ASP A 1 973 ? -8.504 -26.318 36.018 1.00 78.25 973 ASP A C 1
ATOM 7955 O O . ASP A 1 973 ? -8.783 -25.636 35.032 1.00 78.25 973 ASP A O 1
ATOM 7959 N N . LYS A 1 974 ? -8.379 -25.783 37.238 1.00 72.19 974 LYS A N 1
ATOM 7960 C CA . LYS A 1 974 ? -8.492 -24.347 37.549 1.00 72.19 974 LYS A CA 1
ATOM 7961 C C . LYS A 1 974 ? -7.362 -23.525 36.925 1.00 72.19 974 LYS A C 1
ATOM 7963 O O . LYS A 1 974 ? -7.522 -22.321 36.753 1.00 72.19 974 LYS A O 1
ATOM 7968 N N . THR A 1 975 ? -6.223 -24.154 36.633 1.00 66.44 975 THR A N 1
ATOM 7969 C CA . THR A 1 975 ? -4.995 -23.477 36.189 1.00 66.44 975 THR A CA 1
ATOM 7970 C C . THR A 1 975 ? -4.804 -23.477 34.675 1.00 66.44 975 THR A C 1
ATOM 7972 O O . THR A 1 975 ? -4.006 -22.695 34.160 1.00 66.44 975 THR A O 1
ATOM 7975 N N . LEU A 1 976 ? -5.542 -24.317 33.942 1.00 61.09 976 LEU A N 1
ATOM 7976 C CA . LEU A 1 976 ? -5.444 -24.386 32.488 1.00 61.09 976 LEU A CA 1
ATOM 7977 C C . LEU A 1 976 ? -6.484 -23.458 31.841 1.00 61.09 976 LEU A C 1
ATOM 7979 O O . LEU A 1 976 ? -7.676 -23.598 32.122 1.00 61.09 976 LEU A O 1
ATOM 7983 N N . PRO A 1 977 ? -6.082 -22.541 30.940 1.00 52.78 977 PRO A N 1
ATOM 7984 C CA . PRO A 1 977 ? -7.022 -21.730 30.179 1.00 52.78 977 PRO A CA 1
ATOM 7985 C C . PRO A 1 977 ? -7.774 -22.625 29.185 1.00 52.78 977 PRO A C 1
ATOM 7987 O O . PRO A 1 977 ? -7.322 -22.872 28.068 1.00 52.78 977 PRO A O 1
ATOM 7990 N N . GLN A 1 978 ? -8.923 -23.153 29.602 1.00 57.81 978 GLN A N 1
ATOM 7991 C CA . GLN A 1 978 ? -9.852 -23.830 28.705 1.00 57.81 978 GLN A CA 1
ATOM 7992 C C . GLN A 1 978 ? -10.867 -22.832 28.150 1.00 57.81 978 GLN A C 1
ATOM 7994 O O . GLN A 1 978 ? -11.605 -22.184 28.888 1.00 57.81 978 GLN A O 1
ATOM 7999 N N . ASN A 1 979 ? -10.940 -22.756 26.822 1.00 52.81 979 ASN A N 1
ATOM 8000 C CA . ASN A 1 979 ? -11.883 -21.890 26.112 1.00 52.81 979 ASN A CA 1
ATOM 8001 C C . ASN A 1 979 ? -13.311 -22.471 26.063 1.00 52.81 979 ASN A C 1
ATOM 8003 O O . ASN A 1 979 ? -14.211 -21.826 25.523 1.00 52.81 979 ASN A O 1
ATOM 8007 N N . GLN A 1 980 ? -13.518 -23.703 26.547 1.00 64.69 980 GLN A N 1
ATOM 8008 C CA . GLN A 1 980 ? -14.769 -24.458 26.430 1.00 64.69 980 GLN A CA 1
ATOM 8009 C C . GLN A 1 980 ? -14.974 -25.377 27.646 1.00 64.69 980 GLN A C 1
ATOM 8011 O O . GLN A 1 980 ? -14.006 -25.814 28.255 1.00 64.69 980 GLN A O 1
ATOM 8016 N N . ILE A 1 981 ? -16.233 -25.660 28.001 1.00 76.00 981 ILE A N 1
ATOM 8017 C CA . ILE A 1 981 ? -16.598 -26.624 29.052 1.00 76.00 981 ILE A CA 1
ATOM 8018 C C . ILE A 1 981 ? -16.878 -27.970 28.384 1.00 76.00 981 ILE A C 1
ATOM 8020 O O . ILE A 1 981 ? -17.773 -28.046 27.540 1.00 76.00 981 ILE A O 1
ATOM 8024 N N . ASP A 1 982 ? -16.154 -29.016 28.779 1.00 75.56 982 ASP A N 1
ATOM 8025 C CA . ASP A 1 982 ? -16.375 -30.371 28.271 1.00 75.56 982 ASP A CA 1
ATOM 8026 C C . ASP A 1 982 ? -17.444 -31.100 29.102 1.00 75.56 982 ASP A C 1
ATOM 8028 O O . ASP A 1 982 ? -17.256 -31.377 30.293 1.00 75.56 982 ASP A O 1
ATOM 8032 N N . TRP A 1 983 ? -18.606 -31.354 28.499 1.00 82.50 983 TRP A N 1
ATOM 8033 C CA . TRP A 1 983 ? -19.778 -31.895 29.186 1.00 82.50 983 TRP A CA 1
ATOM 8034 C C . TRP A 1 983 ? -19.852 -33.422 29.096 1.00 82.50 983 TRP A C 1
ATOM 8036 O O . TRP A 1 983 ? -19.691 -33.997 28.025 1.00 82.50 983 TRP A O 1
ATOM 8046 N N . GLU A 1 984 ? -20.234 -34.089 30.191 1.00 81.81 984 GLU A N 1
ATOM 8047 C CA . GLU A 1 984 ? -20.538 -35.528 30.156 1.00 81.81 984 GLU A CA 1
ATOM 8048 C C . GLU A 1 984 ? -21.689 -35.816 29.163 1.00 81.81 984 GLU A C 1
ATOM 8050 O O . GLU A 1 984 ? -22.583 -34.981 29.012 1.00 81.81 984 GLU A O 1
ATOM 8055 N N . PRO A 1 985 ? -21.731 -36.971 28.476 1.00 74.50 985 PRO A N 1
ATOM 8056 C CA . PRO A 1 985 ? -22.579 -37.179 27.291 1.00 74.50 985 PRO A CA 1
ATOM 8057 C C . PRO A 1 985 ? -24.098 -37.261 27.546 1.00 74.50 985 PRO A C 1
ATOM 8059 O O . PRO A 1 985 ? -24.872 -37.306 26.590 1.00 74.50 985 PRO A O 1
ATOM 8062 N N . PHE A 1 986 ? -24.559 -37.274 28.801 1.00 77.06 986 PHE A N 1
ATOM 8063 C CA . PHE A 1 986 ? -25.962 -37.533 29.143 1.00 77.06 986 PHE A CA 1
ATOM 8064 C C . PHE A 1 986 ? -26.643 -36.348 29.839 1.00 77.06 986 PHE A C 1
ATOM 8066 O O . PHE A 1 986 ? -26.107 -35.753 30.771 1.00 77.06 986 PHE A O 1
ATOM 8073 N N . ASN A 1 987 ? -27.876 -36.048 29.415 1.00 82.31 987 ASN A N 1
ATOM 8074 C CA . ASN A 1 987 ? -28.781 -35.134 30.112 1.00 82.31 987 ASN A CA 1
ATOM 8075 C C . ASN A 1 987 ? -29.708 -35.949 31.023 1.00 82.31 987 ASN A C 1
ATOM 8077 O O . ASN A 1 987 ? -30.456 -36.792 30.529 1.00 82.31 987 ASN A O 1
ATOM 8081 N N . HIS A 1 988 ? -29.718 -35.671 32.324 1.00 85.12 988 HIS A N 1
ATOM 8082 C CA . HIS A 1 988 ? -30.574 -36.373 33.283 1.00 85.12 988 HIS A CA 1
ATOM 8083 C C . HIS A 1 988 ? -31.904 -35.638 33.454 1.00 85.12 988 HIS A C 1
ATOM 8085 O O . HIS A 1 988 ? -31.908 -34.507 33.936 1.00 85.12 988 HIS A O 1
ATOM 8091 N N . LEU A 1 989 ? -33.028 -36.258 33.080 1.00 86.81 989 LEU A N 1
ATOM 8092 C CA . LEU A 1 989 ? -34.366 -35.715 33.337 1.00 86.81 989 LEU A CA 1
ATOM 8093 C C . LEU A 1 989 ? -34.681 -35.820 34.839 1.00 86.81 989 LEU A C 1
ATOM 8095 O O . LEU A 1 989 ? -34.825 -36.914 35.373 1.00 86.81 989 LEU A O 1
ATOM 8099 N N . LEU A 1 990 ? -34.783 -34.679 35.519 1.00 88.25 990 LEU A N 1
ATOM 8100 C CA . LEU A 1 990 ? -35.072 -34.588 36.954 1.00 88.25 990 LEU A CA 1
ATOM 8101 C C . LEU A 1 990 ? -36.568 -34.607 37.272 1.00 88.25 990 LEU A C 1
ATOM 8103 O O . LEU A 1 990 ? -36.955 -34.929 38.391 1.00 88.25 990 LEU A O 1
ATOM 8107 N N . SER A 1 991 ? -37.403 -34.203 36.316 1.00 85.88 991 SER A N 1
ATOM 8108 C CA . SER A 1 991 ? -38.849 -34.043 36.498 1.00 85.88 991 SER A CA 1
ATOM 8109 C C . SER A 1 991 ? -39.662 -35.190 35.887 1.00 85.88 991 SER A C 1
ATOM 8111 O O . SER A 1 991 ? -40.808 -34.984 35.498 1.00 85.88 991 SER A O 1
ATOM 8113 N N . ASP A 1 992 ? -39.062 -36.376 35.752 1.00 77.38 992 ASP A N 1
ATOM 8114 C CA . ASP A 1 992 ? -39.713 -37.564 35.174 1.00 77.38 992 ASP A CA 1
ATOM 8115 C C . ASP A 1 992 ? -40.833 -38.115 36.076 1.00 77.38 992 ASP A C 1
ATOM 8117 O O . ASP A 1 992 ? -41.865 -38.599 35.619 1.00 77.38 992 ASP A O 1
ATOM 8121 N N . SER A 1 993 ? -40.649 -38.033 37.395 1.00 75.75 993 SER A N 1
ATOM 8122 C CA . SER A 1 993 ? -41.642 -38.446 38.389 1.00 75.75 993 SER A CA 1
ATOM 8123 C C . SER A 1 993 ? -41.484 -37.600 39.646 1.00 75.75 993 SER A C 1
ATOM 8125 O O . SER A 1 993 ? -40.436 -37.658 40.284 1.00 75.75 993 SER A O 1
ATOM 8127 N N . VAL A 1 994 ? -42.511 -36.822 40.000 1.00 78.56 994 VAL A N 1
ATOM 8128 C CA . VAL A 1 994 ? -42.511 -35.943 41.182 1.00 78.56 994 VAL A CA 1
ATOM 8129 C C . VAL A 1 994 ? -43.440 -36.506 42.249 1.00 78.56 994 VAL A C 1
ATOM 8131 O O . VAL A 1 994 ? -44.602 -36.774 41.981 1.00 78.56 994 VAL A O 1
ATOM 8134 N N . ILE A 1 995 ? -42.962 -36.664 43.479 1.00 77.81 995 ILE A N 1
ATOM 8135 C CA . ILE A 1 995 ? -43.804 -37.092 44.602 1.00 77.81 995 ILE A CA 1
ATOM 8136 C C . ILE A 1 995 ? -44.562 -35.873 45.144 1.00 77.81 995 ILE A C 1
ATOM 8138 O O . ILE A 1 995 ? -43.947 -34.857 45.498 1.00 77.81 995 ILE A O 1
ATOM 8142 N N . VAL A 1 996 ? -45.889 -35.981 45.230 1.00 70.81 996 VAL A N 1
ATOM 8143 C CA . VAL A 1 996 ? -46.760 -34.993 45.884 1.00 70.81 996 VAL A CA 1
ATOM 8144 C C . VAL A 1 996 ? -47.362 -35.590 47.138 1.00 70.81 996 VAL A C 1
ATOM 8146 O O . VAL A 1 996 ? -47.902 -36.692 47.123 1.00 70.81 996 VAL A O 1
ATOM 8149 N N . ASN A 1 997 ? -47.310 -34.816 48.216 1.00 59.09 997 ASN A N 1
ATOM 8150 C CA . ASN A 1 997 ? -48.096 -35.074 49.409 1.00 59.09 997 ASN A CA 1
ATOM 8151 C C . ASN A 1 997 ? -49.235 -34.055 49.468 1.00 59.09 997 ASN A C 1
ATOM 8153 O O . ASN A 1 997 ? -49.003 -32.884 49.762 1.00 59.09 997 ASN A O 1
ATOM 8157 N N . ASN A 1 998 ? -50.457 -34.515 49.194 1.00 53.09 998 ASN A N 1
ATOM 8158 C CA . ASN A 1 998 ? -51.677 -33.794 49.549 1.00 53.09 998 ASN A CA 1
ATOM 8159 C C . ASN A 1 998 ? -52.096 -34.194 50.968 1.00 53.09 998 ASN A C 1
ATOM 8161 O O . ASN A 1 998 ? -51.886 -35.334 51.375 1.00 53.09 998 ASN A O 1
ATOM 8165 N N . PHE A 1 999 ? -52.725 -33.271 51.702 1.00 45.19 999 PHE A N 1
ATOM 8166 C CA . PHE A 1 999 ? -53.129 -33.411 53.114 1.00 45.19 999 PHE A CA 1
ATOM 8167 C C . PHE A 1 999 ? -53.980 -34.660 53.456 1.00 45.19 999 PHE A C 1
ATOM 8169 O O . PHE A 1 999 ? -54.215 -34.912 54.634 1.00 45.19 999 PHE A O 1
ATOM 8176 N N . PHE A 1 1000 ? -54.413 -35.457 52.470 1.00 43.78 1000 PHE A N 1
ATOM 8177 C CA . PHE A 1 1000 ? -55.318 -36.596 52.644 1.00 43.78 1000 PHE A CA 1
ATOM 8178 C C . PHE A 1 1000 ? -54.801 -37.962 52.135 1.00 43.78 1000 PHE A C 1
ATOM 8180 O O . PHE A 1 1000 ? -55.473 -38.960 52.388 1.00 43.78 1000 PHE A O 1
ATOM 8187 N N . CYS A 1 1001 ? -53.641 -38.077 51.462 1.00 42.78 1001 CYS A N 1
ATOM 8188 C CA . CYS A 1 1001 ? -53.154 -39.372 50.934 1.00 42.78 1001 CYS A CA 1
ATOM 8189 C C . CYS A 1 1001 ? -51.620 -39.525 50.974 1.00 42.78 1001 CYS A C 1
ATOM 8191 O O . CYS A 1 1001 ? -50.875 -38.573 50.751 1.00 42.78 1001 CYS A O 1
ATOM 8193 N N . ILE A 1 1002 ? -51.155 -40.754 51.229 1.00 46.12 1002 ILE A N 1
ATOM 8194 C CA . ILE A 1 1002 ? -49.740 -41.152 51.290 1.00 46.12 1002 ILE A CA 1
ATOM 8195 C C . ILE A 1 1002 ? -49.195 -41.347 49.859 1.00 46.12 1002 ILE A C 1
ATOM 8197 O O . ILE A 1 1002 ? -49.658 -42.241 49.160 1.00 46.12 1002 ILE A O 1
ATOM 8201 N N . ASN A 1 1003 ? -48.179 -40.560 49.470 1.00 52.53 1003 ASN A N 1
ATOM 8202 C CA . ASN A 1 1003 ? -47.295 -40.730 48.299 1.00 52.53 1003 ASN A CA 1
ATOM 8203 C C . ASN A 1 1003 ? -47.977 -40.969 46.933 1.00 52.53 1003 ASN A C 1
ATOM 8205 O O . ASN A 1 1003 ? -47.853 -42.059 46.370 1.00 52.53 1003 ASN A O 1
ATOM 8209 N N . ASP A 1 1004 ? -48.592 -39.941 46.340 1.00 56.19 1004 ASP A N 1
ATOM 8210 C CA . ASP A 1 1004 ? -48.992 -40.008 44.926 1.00 56.19 1004 ASP A CA 1
ATOM 8211 C C . ASP A 1 1004 ? -47.839 -39.542 44.011 1.00 56.19 1004 ASP A C 1
ATOM 8213 O O . ASP A 1 1004 ? -47.116 -38.588 44.327 1.00 56.19 1004 ASP A O 1
ATOM 8217 N N . THR A 1 1005 ? -47.614 -40.238 42.891 1.00 62.59 1005 THR A N 1
ATOM 8218 C CA . THR A 1 1005 ? -46.511 -39.925 41.960 1.00 62.59 1005 THR A CA 1
ATOM 8219 C C . THR A 1 1005 ? -47.045 -39.179 40.745 1.00 62.59 1005 THR A C 1
ATOM 8221 O O . THR A 1 1005 ? -47.683 -39.756 39.868 1.00 62.59 1005 THR A O 1
ATOM 8224 N N . LEU A 1 1006 ? -46.713 -37.896 40.644 1.00 62.19 1006 LEU A N 1
ATOM 8225 C CA . LEU A 1 1006 ? -47.004 -37.070 39.487 1.00 62.19 1006 LEU A CA 1
ATOM 8226 C C . LEU A 1 1006 ? -46.153 -37.493 38.284 1.00 62.19 1006 LEU A C 1
ATOM 8228 O O . LEU A 1 1006 ? -44.940 -37.268 38.264 1.00 62.19 1006 LEU A O 1
ATOM 8232 N N . LYS A 1 1007 ? -46.787 -38.054 37.251 1.00 58.78 1007 LYS A N 1
ATOM 8233 C CA . LYS A 1 1007 ? -46.124 -38.372 35.969 1.00 58.78 1007 LYS A CA 1
ATOM 8234 C C . LYS A 1 1007 ? -46.453 -37.397 34.824 1.00 58.78 1007 LYS A C 1
ATOM 8236 O O . LYS A 1 1007 ? -45.739 -37.379 33.825 1.00 58.78 1007 LYS A O 1
ATOM 8241 N N . ALA A 1 1008 ? -47.472 -36.541 34.973 1.00 63.06 1008 ALA A N 1
ATOM 8242 C CA . ALA A 1 1008 ? -48.004 -35.671 33.907 1.00 63.06 1008 ALA A CA 1
ATOM 8243 C C . ALA A 1 1008 ? -47.979 -34.166 34.265 1.00 63.06 1008 ALA A C 1
ATOM 8245 O O . ALA A 1 1008 ? -49.020 -33.528 34.400 1.00 63.06 1008 ALA A O 1
ATOM 8246 N N . TYR A 1 1009 ? -46.790 -33.596 34.494 1.00 75.38 1009 TYR A N 1
ATOM 8247 C CA . TYR A 1 1009 ? -46.611 -32.178 34.848 1.00 75.38 1009 TYR A CA 1
ATOM 8248 C C . TYR A 1 1009 ? -45.710 -31.444 33.854 1.00 75.38 1009 TYR A C 1
ATOM 8250 O O . TYR A 1 1009 ? -44.759 -32.011 33.320 1.00 75.38 1009 TYR A O 1
ATOM 8258 N N . HIS A 1 1010 ? -46.020 -30.178 33.602 1.00 82.81 1010 HIS A N 1
ATOM 8259 C CA . HIS A 1 1010 ? -45.198 -29.249 32.842 1.00 82.81 1010 HIS A CA 1
ATOM 8260 C C . HIS A 1 1010 ? -44.231 -28.560 33.809 1.00 82.81 1010 HIS A C 1
ATOM 8262 O O . HIS A 1 1010 ? -44.672 -27.801 34.674 1.00 82.81 1010 HIS A O 1
ATOM 8268 N N . CYS A 1 1011 ? -42.933 -28.848 33.692 1.00 87.62 1011 CYS A N 1
ATOM 8269 C CA . CYS A 1 1011 ? -41.922 -28.407 34.648 1.00 87.62 1011 CYS A CA 1
ATOM 8270 C C . CYS A 1 1011 ? -40.842 -27.537 33.995 1.00 87.62 1011 CYS A C 1
ATOM 8272 O O . CYS A 1 1011 ? -40.326 -27.854 32.924 1.00 87.62 1011 CYS A O 1
ATOM 8274 N N . GLY A 1 1012 ? -40.448 -26.457 34.665 1.00 88.56 1012 GLY A N 1
ATOM 8275 C CA . GLY A 1 1012 ? -39.454 -25.522 34.143 1.00 88.56 1012 GLY A CA 1
ATOM 8276 C C . GLY A 1 1012 ? -38.847 -24.625 35.214 1.00 88.56 1012 GLY A C 1
ATOM 8277 O O . GLY A 1 1012 ? -39.114 -24.782 36.404 1.00 88.56 1012 GLY A O 1
ATOM 8278 N N . TYR A 1 1013 ? -38.046 -23.657 34.764 1.00 89.44 1013 TYR A N 1
ATOM 8279 C CA . TYR A 1 1013 ? -37.476 -22.599 35.613 1.00 89.44 1013 TYR A CA 1
ATOM 8280 C C . TYR A 1 1013 ? -36.623 -23.132 36.781 1.00 89.44 1013 TYR A C 1
ATOM 8282 O O . TYR A 1 1013 ? -36.884 -22.791 37.933 1.00 89.44 1013 TYR A O 1
ATOM 8290 N N . PRO A 1 1014 ? -35.617 -23.994 36.527 1.00 92.50 1014 PRO A N 1
ATOM 8291 C CA . PRO A 1 1014 ? -34.812 -24.558 37.596 1.00 92.50 1014 PRO A CA 1
ATOM 8292 C C . PRO A 1 1014 ? -33.765 -23.587 38.142 1.00 92.50 1014 PRO A C 1
ATOM 8294 O O . PRO A 1 1014 ? -33.211 -22.762 37.412 1.00 92.50 1014 PRO A O 1
ATOM 8297 N N . SER A 1 1015 ? -33.419 -23.783 39.411 1.00 93.06 1015 SER A N 1
ATOM 8298 C CA . SER A 1 1015 ? -32.260 -23.214 40.083 1.00 93.06 1015 SER A CA 1
ATOM 8299 C C . SER A 1 1015 ? -31.461 -24.308 40.796 1.00 93.06 1015 SER A C 1
ATOM 8301 O O . SER A 1 1015 ? -32.038 -25.273 41.295 1.00 93.06 1015 SER A O 1
ATOM 8303 N N . ILE A 1 1016 ? -30.133 -24.180 40.830 1.00 93.81 1016 ILE A N 1
ATOM 8304 C CA . ILE A 1 1016 ? -29.220 -25.171 41.407 1.00 93.81 1016 ILE A CA 1
ATOM 8305 C C . ILE A 1 1016 ? -28.255 -24.557 42.417 1.00 93.81 1016 ILE A C 1
ATOM 8307 O O . ILE A 1 1016 ? -27.690 -23.482 42.207 1.00 93.81 1016 ILE A O 1
ATOM 8311 N N . VAL A 1 1017 ? -27.979 -25.324 43.470 1.00 93.75 1017 VAL A N 1
ATOM 8312 C CA . VAL A 1 1017 ? -26.801 -25.177 44.322 1.00 93.75 1017 VAL A CA 1
ATOM 8313 C C . VAL A 1 1017 ? -26.111 -26.528 44.481 1.00 93.75 1017 VAL A C 1
ATOM 8315 O O . VAL A 1 1017 ? -26.767 -27.560 44.608 1.00 93.75 1017 VAL A O 1
ATOM 8318 N N . VAL A 1 1018 ? -24.780 -26.518 44.501 1.00 91.25 1018 VAL A N 1
ATOM 8319 C CA . VAL A 1 1018 ? -23.957 -27.682 44.841 1.00 91.25 1018 VAL A CA 1
ATOM 8320 C C . VAL A 1 1018 ? -23.202 -27.369 46.123 1.00 91.25 1018 VAL A C 1
ATOM 8322 O O . VAL A 1 1018 ? -22.647 -26.279 46.264 1.00 91.25 1018 VAL A O 1
ATOM 8325 N N . ARG A 1 1019 ? -23.232 -28.296 47.081 1.00 87.56 1019 ARG A N 1
ATOM 8326 C CA . ARG A 1 1019 ? -22.509 -28.160 48.348 1.00 87.56 1019 ARG A CA 1
ATOM 8327 C C . ARG A 1 1019 ? -22.135 -29.512 48.932 1.00 87.56 1019 ARG A C 1
ATOM 8329 O O . ARG A 1 1019 ? -22.806 -30.517 48.697 1.00 87.56 1019 ARG A O 1
ATOM 8336 N N . TYR A 1 1020 ? -21.123 -29.487 49.781 1.00 84.00 1020 TYR A N 1
ATOM 8337 C CA . TYR A 1 1020 ? -20.826 -30.558 50.709 1.00 84.00 1020 TYR A CA 1
ATOM 8338 C C . TYR A 1 1020 ? -21.896 -30.632 51.813 1.00 84.00 1020 TYR A C 1
ATOM 8340 O O . TYR A 1 1020 ? -22.259 -29.631 52.442 1.00 84.00 1020 TYR A O 1
ATOM 8348 N N . ASP A 1 1021 ? -22.451 -31.819 52.022 1.00 80.12 1021 ASP A N 1
ATOM 8349 C CA . ASP A 1 1021 ? -23.376 -32.118 53.109 1.00 80.12 1021 ASP A CA 1
ATOM 8350 C C . ASP A 1 1021 ? -22.628 -32.830 54.241 1.00 80.12 1021 ASP A C 1
ATOM 8352 O O . ASP A 1 1021 ? -22.370 -34.032 54.164 1.00 80.12 1021 ASP A O 1
ATOM 8356 N N . SER A 1 1022 ? -22.316 -32.083 55.302 1.00 74.62 1022 SER A N 1
ATOM 8357 C CA . SER A 1 1022 ? -21.581 -32.566 56.477 1.00 74.62 1022 SER A CA 1
ATOM 8358 C C . SER A 1 1022 ? -22.315 -33.643 57.274 1.00 74.62 1022 SER A C 1
ATOM 8360 O O . SER A 1 1022 ? -21.688 -34.345 58.057 1.00 74.62 1022 SER A O 1
ATOM 8362 N N . LEU A 1 1023 ? -23.628 -33.810 57.081 1.00 75.94 1023 LEU A N 1
ATOM 8363 C CA . LEU A 1 1023 ? -24.392 -34.871 57.742 1.00 75.94 1023 LEU A CA 1
ATOM 8364 C C . LEU A 1 1023 ? -24.243 -36.221 57.036 1.00 75.94 1023 LEU A C 1
ATOM 8366 O O . LEU A 1 1023 ? -24.380 -37.261 57.671 1.00 75.94 1023 LEU A O 1
ATOM 8370 N N . THR A 1 1024 ? -24.004 -36.212 55.721 1.00 75.50 1024 THR A N 1
ATOM 8371 C CA . THR A 1 1024 ? -23.897 -37.443 54.919 1.00 75.50 1024 THR A CA 1
ATOM 8372 C C . THR A 1 1024 ? -22.526 -37.652 54.298 1.00 75.50 1024 THR A C 1
ATOM 8374 O O . THR A 1 1024 ? -22.334 -38.651 53.618 1.00 75.50 1024 THR A O 1
ATOM 8377 N N . ASN A 1 1025 ? -21.569 -36.755 54.543 1.00 78.06 1025 ASN A N 1
ATOM 8378 C CA . ASN A 1 1025 ? -20.208 -36.827 54.020 1.00 78.06 1025 ASN A CA 1
ATOM 8379 C C . ASN A 1 1025 ? -20.127 -36.908 52.483 1.00 78.06 1025 ASN A C 1
ATOM 8381 O O . ASN A 1 1025 ? -19.210 -37.518 51.940 1.00 78.06 1025 ASN A O 1
ATOM 8385 N N . HIS A 1 1026 ? -21.061 -36.259 51.778 1.00 81.25 1026 HIS A N 1
ATOM 8386 C CA . HIS A 1 1026 ? -21.156 -36.302 50.315 1.00 81.25 1026 HIS A CA 1
ATOM 8387 C C . HIS A 1 1026 ? -21.360 -34.926 49.685 1.00 81.25 1026 HIS A C 1
ATOM 8389 O O . HIS A 1 1026 ? -22.007 -34.050 50.265 1.00 81.25 1026 HIS A O 1
ATOM 8395 N N . ILE A 1 1027 ? -20.873 -34.753 48.452 1.00 85.00 1027 ILE A N 1
ATOM 8396 C CA . ILE A 1 1027 ? -21.205 -33.580 47.630 1.00 85.00 1027 ILE A CA 1
ATOM 8397 C C . ILE A 1 1027 ? -22.547 -33.835 46.945 1.00 85.00 1027 ILE A C 1
ATOM 8399 O O . ILE A 1 1027 ? -22.732 -34.835 46.241 1.00 85.00 1027 ILE A O 1
ATOM 8403 N N . LYS A 1 1028 ? -23.495 -32.918 47.140 1.00 87.50 1028 LYS A N 1
ATOM 8404 C CA . LYS A 1 1028 ? -24.858 -33.025 46.614 1.00 87.50 1028 LYS A CA 1
ATOM 8405 C C . LYS A 1 1028 ? -25.244 -31.800 45.795 1.00 87.50 1028 LYS A C 1
ATOM 8407 O O . LYS A 1 1028 ? -24.895 -30.672 46.149 1.00 87.50 1028 LYS A O 1
ATOM 8412 N N . ALA A 1 1029 ? -26.009 -32.039 44.734 1.00 91.06 1029 ALA A N 1
ATOM 8413 C CA . ALA A 1 1029 ? -26.761 -31.009 44.034 1.00 91.06 1029 ALA A CA 1
ATOM 8414 C C . ALA A 1 1029 ? -28.180 -30.924 44.601 1.00 91.06 1029 ALA A C 1
ATOM 8416 O O . ALA A 1 1029 ? -28.834 -31.944 44.826 1.00 91.06 1029 ALA A O 1
ATOM 8417 N N . TYR A 1 1030 ? -28.629 -29.690 44.793 1.00 92.56 1030 TYR A N 1
ATOM 8418 C CA . TYR A 1 1030 ? -29.969 -29.315 45.217 1.00 92.56 1030 TYR A CA 1
ATOM 8419 C C . TYR A 1 1030 ? -30.565 -28.498 44.081 1.00 92.56 1030 TYR A C 1
ATOM 8421 O O . TYR A 1 1030 ? -30.121 -27.376 43.822 1.00 92.56 1030 TYR A O 1
ATOM 8429 N N . VAL A 1 1031 ? -31.507 -29.093 43.356 1.00 93.56 1031 VAL A N 1
ATOM 8430 C CA . VAL A 1 1031 ? -32.134 -28.483 42.184 1.00 93.56 1031 VAL A CA 1
ATOM 8431 C C . VAL A 1 1031 ? -33.594 -28.248 42.483 1.00 93.56 1031 VAL A C 1
ATOM 8433 O O . VAL A 1 1031 ? -34.313 -29.195 42.779 1.00 93.56 1031 VAL A O 1
ATOM 8436 N N . VAL A 1 1032 ? -34.041 -27.006 42.370 1.00 92.75 1032 VAL A N 1
ATOM 8437 C CA . VAL A 1 1032 ? -35.418 -26.618 42.667 1.00 92.75 1032 VAL A CA 1
ATOM 8438 C C . VAL A 1 1032 ? -36.034 -25.936 41.462 1.00 92.75 1032 VAL A C 1
ATOM 8440 O O . VAL A 1 1032 ? -35.371 -25.166 40.778 1.00 92.75 1032 VAL A O 1
ATOM 8443 N N . TYR A 1 1033 ? -37.276 -26.273 41.160 1.00 92.06 1033 TYR A N 1
ATOM 8444 C CA . TYR A 1 1033 ? -37.981 -25.857 39.954 1.00 92.06 1033 TYR A CA 1
ATOM 8445 C C . TYR A 1 1033 ? -39.484 -25.919 40.183 1.00 92.06 1033 TYR A C 1
ATOM 8447 O O . TYR A 1 1033 ? -39.933 -26.385 41.229 1.00 92.06 1033 TYR A O 1
ATOM 8455 N N . SER A 1 1034 ? -40.254 -25.481 39.195 1.00 89.62 1034 SER A N 1
ATOM 8456 C CA . SER A 1 1034 ? -41.708 -25.448 39.313 1.00 89.62 1034 SER A CA 1
ATOM 8457 C C . SER A 1 1034 ? -42.376 -26.374 38.336 1.00 89.62 1034 SER A C 1
ATOM 8459 O O . SER A 1 1034 ? -41.907 -26.538 37.212 1.00 89.62 1034 SER A O 1
ATOM 8461 N N . CYS A 1 1035 ? -43.468 -26.979 38.788 1.00 85.81 1035 CYS A N 1
ATOM 8462 C CA . CYS A 1 1035 ? -44.275 -27.913 38.027 1.00 85.81 1035 CYS A CA 1
ATOM 8463 C C . CYS A 1 1035 ? -45.749 -27.535 38.118 1.00 85.81 1035 CYS A C 1
ATOM 8465 O O . CYS A 1 1035 ? -46.272 -27.281 39.203 1.00 85.81 1035 CYS A O 1
ATOM 8467 N N . LYS A 1 1036 ? -46.434 -27.567 36.977 1.00 80.81 1036 LYS A N 1
ATOM 8468 C CA . LYS A 1 1036 ? -47.888 -27.428 36.887 1.00 80.81 1036 LYS A CA 1
ATOM 8469 C C . LYS A 1 1036 ? -48.510 -28.709 36.342 1.00 80.81 1036 LYS A C 1
ATOM 8471 O O . LYS A 1 1036 ? -47.938 -29.325 35.445 1.00 80.81 1036 LYS A O 1
ATOM 8476 N N . GLN A 1 1037 ? -49.670 -29.099 36.864 1.00 71.69 1037 GLN A N 1
ATOM 8477 C CA . GLN A 1 1037 ? -50.408 -30.256 36.367 1.00 71.69 1037 GLN A CA 1
ATOM 8478 C C . GLN A 1 1037 ? -50.799 -30.045 34.897 1.00 71.69 1037 GLN A C 1
ATOM 8480 O O . GLN A 1 1037 ? -51.370 -29.014 34.548 1.00 71.69 1037 GLN A O 1
ATOM 8485 N N . PHE A 1 1038 ? -50.466 -31.008 34.038 1.00 60.75 1038 PHE A N 1
ATOM 8486 C CA . PHE A 1 1038 ? -50.789 -30.987 32.612 1.00 60.75 1038 PHE A CA 1
ATOM 8487 C C . PHE A 1 1038 ? -51.994 -31.904 32.369 1.00 60.75 1038 PHE A C 1
ATOM 8489 O O . PHE A 1 1038 ? -51.846 -33.029 31.900 1.00 60.75 1038 PHE A O 1
ATOM 8496 N N . VAL A 1 1039 ? -53.184 -31.466 32.786 1.00 56.81 1039 VAL A N 1
ATOM 8497 C CA . VAL A 1 1039 ? -54.451 -32.116 32.418 1.00 56.81 1039 VAL A CA 1
ATOM 8498 C C . VAL A 1 1039 ? -55.414 -31.026 31.963 1.00 56.81 1039 VAL A C 1
ATOM 8500 O O . VAL A 1 1039 ? -55.625 -30.056 32.692 1.00 56.81 1039 VAL A O 1
ATOM 8503 N N . ASP A 1 1040 ? -55.984 -31.183 30.769 1.00 48.16 1040 ASP A N 1
ATOM 8504 C CA . ASP A 1 1040 ? -57.075 -30.336 30.291 1.00 48.16 1040 ASP A CA 1
ATOM 8505 C C . ASP A 1 1040 ? -58.253 -30.451 31.280 1.00 48.16 1040 ASP A C 1
ATOM 8507 O O . ASP A 1 1040 ? -58.749 -31.551 31.524 1.00 48.16 1040 ASP A O 1
ATOM 8511 N N . ASN A 1 1041 ? -58.691 -29.319 31.849 1.00 46.97 1041 ASN A N 1
ATOM 8512 C CA . ASN A 1 1041 ? -59.847 -29.152 32.755 1.00 46.97 1041 ASN A CA 1
ATOM 8513 C C . ASN A 1 1041 ? -59.648 -29.305 34.281 1.00 46.97 1041 ASN A C 1
ATOM 8515 O O . ASN A 1 1041 ? -60.631 -29.525 34.990 1.00 46.97 1041 ASN A O 1
ATOM 8519 N N . ALA A 1 1042 ? -58.444 -29.121 34.833 1.00 46.47 1042 ALA A N 1
ATOM 8520 C CA . ALA A 1 1042 ? -58.287 -28.929 36.284 1.00 46.47 1042 ALA A CA 1
ATOM 8521 C C . ALA A 1 1042 ? -58.046 -27.439 36.625 1.00 46.47 1042 ALA A C 1
ATOM 8523 O O . ALA A 1 1042 ? -56.940 -26.951 36.381 1.00 46.47 1042 ALA A O 1
ATOM 8524 N N . PRO A 1 1043 ? -59.020 -26.713 37.219 1.00 49.19 1043 PRO A N 1
ATOM 8525 C CA . PRO A 1 1043 ? -58.872 -25.313 37.619 1.00 49.19 1043 PRO A CA 1
ATOM 8526 C C . PRO A 1 1043 ? -58.052 -25.209 38.913 1.00 49.19 1043 PRO A C 1
ATOM 8528 O O . PRO A 1 1043 ? -58.531 -24.734 39.939 1.00 49.19 1043 PRO A O 1
ATOM 8531 N N . ASN A 1 1044 ? -56.810 -25.686 38.892 1.00 58.62 1044 ASN A N 1
ATOM 8532 C CA . ASN A 1 1044 ? -55.896 -25.515 40.011 1.00 58.62 1044 ASN A CA 1
ATOM 8533 C C . ASN A 1 1044 ? -54.900 -24.408 39.670 1.00 58.62 1044 ASN A C 1
ATOM 8535 O O . ASN A 1 1044 ? -53.923 -24.605 38.944 1.00 58.62 1044 ASN A O 1
ATOM 8539 N N . ASN A 1 1045 ? -55.155 -23.235 40.251 1.00 70.94 1045 ASN A N 1
ATOM 8540 C CA . ASN A 1 1045 ? -54.269 -22.068 40.324 1.00 70.94 1045 ASN A CA 1
ATOM 8541 C C . ASN A 1 1045 ? -53.052 -22.330 41.239 1.00 70.94 1045 ASN A C 1
ATOM 8543 O O . ASN A 1 1045 ? -52.665 -21.493 42.055 1.00 70.94 1045 ASN A O 1
ATOM 8547 N N . GLU A 1 1046 ? -52.487 -23.534 41.156 1.00 78.31 1046 GLU A N 1
ATOM 8548 C CA . GLU A 1 1046 ? -51.444 -24.041 42.037 1.00 78.31 1046 GLU A CA 1
ATOM 8549 C C . GLU A 1 1046 ? -50.232 -24.503 41.226 1.00 78.31 1046 GLU A C 1
ATOM 8551 O O . GLU A 1 1046 ? -50.335 -25.260 40.259 1.00 78.31 1046 GLU A O 1
ATOM 8556 N N . LEU A 1 1047 ? -49.060 -24.037 41.647 1.00 83.62 1047 LEU A N 1
ATOM 8557 C CA . LEU A 1 1047 ? -47.760 -24.431 41.129 1.00 83.62 1047 LEU A CA 1
ATOM 8558 C C . LEU A 1 1047 ? -47.017 -25.191 42.220 1.00 83.62 1047 LEU A C 1
ATOM 8560 O O . LEU A 1 1047 ? -46.833 -24.697 43.333 1.00 83.62 1047 LEU A O 1
ATOM 8564 N N . HIS A 1 1048 ? -46.554 -26.389 41.894 1.00 85.56 1048 HIS A N 1
ATOM 8565 C CA . HIS A 1 1048 ? -45.737 -27.181 42.798 1.00 85.56 1048 HIS A CA 1
ATOM 8566 C C . HIS A 1 1048 ? -44.299 -26.689 42.722 1.00 85.56 1048 HIS A C 1
ATOM 8568 O O . HIS A 1 1048 ? -43.683 -26.743 41.658 1.00 85.56 1048 HIS A O 1
ATOM 8574 N N . ILE A 1 1049 ? -43.759 -26.254 43.857 1.00 88.81 1049 ILE A N 1
ATOM 8575 C CA . ILE A 1 1049 ? -42.329 -26.006 44.016 1.00 88.81 1049 ILE A CA 1
ATOM 8576 C C . ILE A 1 1049 ? -41.686 -27.342 44.347 1.00 88.81 1049 ILE A C 1
ATOM 8578 O O . ILE A 1 1049 ? -41.960 -27.933 45.394 1.00 88.81 1049 ILE A O 1
ATOM 8582 N N . VAL A 1 1050 ? -40.856 -27.829 43.437 1.00 89.88 1050 VAL A N 1
ATOM 8583 C CA . VAL A 1 1050 ? -40.272 -29.167 43.465 1.00 89.88 1050 VAL A CA 1
ATOM 8584 C C . VAL A 1 1050 ? -38.778 -29.071 43.709 1.00 89.88 1050 VAL A C 1
ATOM 8586 O O . VAL A 1 1050 ? -38.114 -28.193 43.169 1.00 89.88 1050 VAL A O 1
ATOM 8589 N N . GLU A 1 1051 ? -38.236 -30.001 44.487 1.00 91.00 1051 GLU A N 1
ATOM 8590 C CA . GLU A 1 1051 ? -36.805 -30.141 44.723 1.00 91.00 1051 GLU A CA 1
ATOM 8591 C C . GLU A 1 1051 ? -36.319 -31.550 44.372 1.00 91.00 1051 GLU A C 1
ATOM 8593 O O . GLU A 1 1051 ? -36.976 -32.543 44.675 1.00 91.00 1051 GLU A O 1
ATOM 8598 N N . ASN A 1 1052 ? -35.139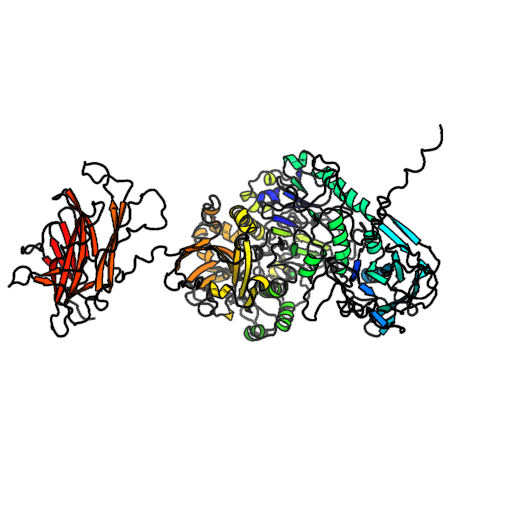 -31.629 43.762 1.00 90.81 1052 ASN A N 1
ATOM 8599 C CA . ASN A 1 1052 ? -34.318 -32.825 43.652 1.00 90.81 1052 ASN A CA 1
ATOM 8600 C C . ASN A 1 1052 ? -33.040 -32.666 44.472 1.00 90.81 1052 ASN A C 1
ATOM 8602 O O . ASN A 1 1052 ? -32.325 -31.674 44.324 1.00 90.81 1052 ASN A O 1
ATOM 8606 N N . ILE A 1 1053 ? -32.720 -33.690 45.264 1.00 88.69 1053 ILE A N 1
ATOM 8607 C CA . ILE A 1 1053 ? -31.463 -33.794 46.007 1.00 88.69 1053 ILE A CA 1
ATOM 8608 C C . ILE A 1 1053 ? -30.767 -35.084 45.590 1.00 88.69 1053 ILE A C 1
ATOM 8610 O O . ILE A 1 1053 ? -31.331 -36.169 45.729 1.00 88.69 1053 ILE A O 1
ATOM 8614 N N . PHE A 1 1054 ? -29.541 -34.986 45.083 1.00 87.19 1054 PHE A N 1
ATOM 8615 C CA . PHE A 1 1054 ? -28.777 -36.159 44.660 1.00 87.19 1054 PHE A CA 1
ATOM 8616 C C . PHE A 1 1054 ? -27.272 -35.941 44.755 1.00 87.19 1054 PHE A C 1
ATOM 8618 O O . PHE A 1 1054 ? -26.775 -34.815 44.737 1.00 87.19 1054 PHE A O 1
ATOM 8625 N N . ARG A 1 1055 ? -26.543 -37.051 44.880 1.00 86.12 1055 ARG A N 1
ATOM 8626 C CA . ARG A 1 1055 ? -25.082 -37.067 44.957 1.00 86.12 1055 ARG A CA 1
ATOM 8627 C C . ARG A 1 1055 ? -24.466 -36.771 43.598 1.00 86.12 1055 ARG A C 1
ATOM 8629 O O . ARG A 1 1055 ? -24.918 -37.305 42.588 1.00 86.12 1055 ARG A O 1
ATOM 8636 N N . VAL A 1 1056 ? -23.414 -35.960 43.603 1.00 85.00 1056 VAL A N 1
ATOM 8637 C CA . VAL A 1 1056 ? -22.668 -35.569 42.396 1.00 85.00 1056 VAL A CA 1
ATOM 8638 C C . VAL A 1 1056 ? -21.177 -35.885 42.493 1.00 85.00 1056 VAL A C 1
ATOM 8640 O O . VAL A 1 1056 ? -20.436 -35.580 41.565 1.00 85.00 1056 VAL A O 1
ATOM 8643 N N . ASP A 1 1057 ? -20.756 -36.527 43.584 1.00 77.31 1057 ASP A N 1
ATOM 8644 C CA . ASP A 1 1057 ? -19.396 -37.026 43.830 1.00 77.31 1057 ASP A CA 1
ATOM 8645 C C . ASP A 1 1057 ? -19.144 -38.437 43.261 1.00 77.31 1057 ASP A C 1
ATOM 8647 O O . ASP A 1 1057 ? -18.084 -39.023 43.462 1.00 77.31 1057 ASP A O 1
ATOM 8651 N N . THR A 1 1058 ? -20.114 -39.010 42.547 1.00 72.19 1058 THR A N 1
ATOM 8652 C CA . THR A 1 1058 ? -20.043 -40.362 41.976 1.00 72.19 1058 THR A CA 1
ATOM 8653 C C . THR A 1 1058 ? -19.506 -40.348 40.541 1.00 72.19 1058 THR A C 1
ATOM 8655 O O . THR A 1 1058 ? -19.760 -39.410 39.781 1.00 72.19 1058 THR A O 1
ATOM 8658 N N . PHE A 1 1059 ? -18.771 -41.397 40.143 1.00 63.28 1059 PHE A N 1
ATOM 8659 C CA . PHE A 1 1059 ? -18.216 -41.523 38.784 1.00 63.28 1059 PHE A CA 1
ATOM 8660 C C . PHE A 1 1059 ? -19.327 -41.577 37.724 1.00 63.28 1059 PHE A C 1
ATOM 8662 O O . PHE A 1 1059 ? -19.268 -40.847 36.743 1.00 63.28 1059 PHE A O 1
ATOM 8669 N N . ASN A 1 1060 ? -20.392 -42.336 37.997 1.00 65.62 1060 ASN A N 1
ATOM 8670 C CA . ASN A 1 1060 ? -21.608 -42.374 37.189 1.00 65.62 1060 ASN A CA 1
ATOM 8671 C C . ASN A 1 1060 ? -22.780 -41.817 38.000 1.00 65.62 1060 ASN A C 1
ATOM 8673 O O . ASN A 1 1060 ? -23.126 -42.361 39.053 1.00 65.62 1060 ASN A O 1
ATOM 8677 N N . LEU A 1 1061 ? -23.411 -40.756 37.496 1.00 68.06 1061 LEU A N 1
ATOM 8678 C CA . LEU A 1 1061 ? -24.694 -40.305 38.023 1.00 68.06 1061 LEU A CA 1
ATOM 8679 C C . LEU A 1 1061 ? -25.740 -41.411 37.796 1.00 68.06 1061 LEU A C 1
ATOM 8681 O O . LEU A 1 1061 ? -25.781 -41.990 36.707 1.00 68.06 1061 LEU A O 1
ATOM 8685 N N . PRO A 1 1062 ? -26.599 -41.724 38.781 1.00 60.00 1062 PRO A N 1
ATOM 8686 C CA . PRO A 1 1062 ? -27.670 -42.691 38.581 1.00 60.00 1062 PRO A CA 1
ATOM 8687 C C . PRO A 1 1062 ? -28.553 -42.274 37.396 1.00 60.00 1062 PRO A C 1
ATOM 8689 O O . PRO A 1 1062 ? -29.013 -41.134 37.343 1.00 60.00 1062 PRO A O 1
ATOM 8692 N N . LEU A 1 1063 ? -28.837 -43.201 36.471 1.00 54.12 1063 LEU A N 1
ATOM 8693 C CA . LEU A 1 1063 ? -29.705 -42.951 35.304 1.00 54.12 1063 LEU A CA 1
ATOM 8694 C C . LEU A 1 1063 ? -31.116 -42.468 35.692 1.00 54.12 1063 LEU A C 1
ATOM 8696 O O . LEU A 1 1063 ? -31.770 -41.812 34.893 1.00 54.12 1063 LEU A O 1
ATOM 8700 N N . ASN A 1 1064 ? -31.553 -42.732 36.929 1.00 54.72 1064 ASN A N 1
ATOM 8701 C CA . ASN A 1 1064 ? -32.835 -42.301 37.477 1.00 54.72 1064 ASN A CA 1
ATOM 8702 C C . ASN A 1 1064 ? -32.629 -41.544 38.797 1.00 54.72 1064 ASN A C 1
ATOM 8704 O O . ASN A 1 1064 ? -32.554 -42.154 39.868 1.00 54.72 1064 ASN A O 1
ATOM 8708 N N . ILE A 1 1065 ? -32.555 -40.216 38.743 1.00 64.19 1065 ILE A N 1
ATOM 8709 C CA . ILE A 1 1065 ? -32.595 -39.367 39.940 1.00 64.19 1065 ILE A CA 1
ATOM 8710 C C . ILE A 1 1065 ? -34.061 -39.332 40.422 1.00 64.19 1065 ILE A C 1
ATOM 8712 O O . ILE A 1 1065 ? -34.857 -38.532 39.952 1.00 64.19 1065 ILE A O 1
ATOM 8716 N N . LYS A 1 1066 ? -34.454 -40.264 41.306 1.00 56.94 1066 LYS A N 1
ATOM 8717 C CA . LYS A 1 1066 ? -35.869 -40.529 41.677 1.00 56.94 1066 LYS A CA 1
ATOM 8718 C C . LYS A 1 1066 ? -36.428 -39.692 42.842 1.00 56.94 1066 LYS A C 1
ATOM 8720 O O . LYS A 1 1066 ? -37.486 -40.020 43.372 1.00 56.94 1066 LYS A O 1
ATOM 8725 N N . TYR A 1 1067 ? -35.733 -38.649 43.290 1.00 64.88 1067 TYR A N 1
ATOM 8726 C CA . TYR A 1 1067 ? -36.068 -37.953 44.543 1.00 64.88 1067 TYR A CA 1
ATOM 8727 C C . TYR A 1 1067 ? -36.725 -36.583 44.347 1.00 64.88 1067 TYR A C 1
ATOM 8729 O O . TYR A 1 1067 ? -36.618 -35.734 45.229 1.00 64.88 1067 TYR A O 1
ATOM 8737 N N . ALA A 1 1068 ? -37.417 -36.362 43.228 1.00 82.31 1068 ALA A N 1
ATOM 8738 C CA . ALA A 1 1068 ? -38.173 -35.135 43.018 1.00 82.31 1068 ALA A CA 1
ATOM 8739 C C . ALA A 1 1068 ? -39.372 -35.074 43.977 1.00 82.31 1068 ALA A C 1
ATOM 8741 O O . ALA A 1 1068 ? -40.237 -35.952 43.951 1.00 82.31 1068 ALA A O 1
ATOM 8742 N N . ARG A 1 1069 ? -39.438 -34.052 44.833 1.00 83.56 1069 ARG A N 1
ATOM 8743 C CA . ARG A 1 1069 ? -40.523 -33.885 45.812 1.00 83.56 1069 ARG A CA 1
ATOM 8744 C C . ARG A 1 1069 ? -41.061 -32.472 45.811 1.00 83.56 1069 ARG A C 1
ATOM 8746 O O . ARG A 1 1069 ? -40.290 -31.520 45.755 1.00 83.56 1069 ARG A O 1
ATOM 8753 N N . THR A 1 1070 ? -42.377 -32.343 45.935 1.00 85.25 1070 THR A N 1
ATOM 8754 C CA . THR A 1 1070 ? -42.998 -31.042 46.199 1.00 85.25 1070 THR A CA 1
ATOM 8755 C C . THR A 1 1070 ? -42.667 -30.597 47.621 1.00 85.25 1070 THR A C 1
ATOM 8757 O O . THR A 1 1070 ? -42.992 -31.295 48.579 1.00 85.25 1070 THR A O 1
ATOM 8760 N N . ILE A 1 1071 ? -42.035 -29.432 47.753 1.00 84.56 1071 ILE A N 1
ATOM 8761 C CA . ILE A 1 1071 ? -41.650 -28.822 49.035 1.00 84.56 1071 ILE A CA 1
ATOM 8762 C C . ILE A 1 1071 ? -42.566 -27.658 49.433 1.00 84.56 1071 ILE A C 1
ATOM 8764 O O . ILE A 1 1071 ? -42.647 -27.308 50.610 1.00 84.56 1071 ILE A O 1
ATOM 8768 N N . ALA A 1 1072 ? -43.267 -27.062 48.466 1.00 83.69 1072 ALA A N 1
ATOM 8769 C CA . ALA A 1 1072 ? -44.276 -26.033 48.685 1.00 83.69 1072 ALA A CA 1
ATOM 8770 C C . ALA A 1 1072 ? -45.257 -25.966 47.507 1.00 83.69 1072 ALA A C 1
ATOM 8772 O O . ALA A 1 1072 ? -44.969 -26.458 46.418 1.00 83.69 1072 ALA A O 1
ATOM 8773 N N . ILE A 1 1073 ? -46.397 -25.320 47.735 1.00 82.88 1073 ILE A N 1
ATOM 8774 C CA . ILE A 1 1073 ? -47.370 -24.966 46.701 1.00 82.88 1073 ILE A CA 1
ATOM 8775 C C . ILE A 1 1073 ? -47.427 -23.439 46.644 1.00 82.88 1073 ILE A C 1
ATOM 8777 O O . ILE A 1 1073 ? -47.565 -22.798 47.689 1.00 82.88 1073 ILE A O 1
ATOM 8781 N N . ALA A 1 1074 ? -47.276 -22.880 45.447 1.00 83.00 1074 ALA A N 1
ATOM 8782 C CA . ALA A 1 1074 ? -47.428 -21.461 45.160 1.00 83.00 1074 ALA A CA 1
ATOM 8783 C C . ALA A 1 1074 ? -48.747 -21.212 44.421 1.00 83.00 1074 ALA A C 1
ATOM 8785 O O . ALA A 1 1074 ? -49.177 -22.047 43.625 1.00 83.00 1074 ALA A O 1
ATOM 8786 N N . LYS A 1 1075 ? -49.379 -20.067 44.663 1.00 82.00 1075 LYS A N 1
ATOM 8787 C CA . LYS A 1 1075 ? -50.572 -19.622 43.939 1.00 82.00 1075 LYS A CA 1
ATOM 8788 C C . LYS A 1 1075 ? -50.196 -18.851 42.672 1.00 82.00 1075 LYS A C 1
ATOM 8790 O O . LYS A 1 1075 ? -49.174 -18.160 42.641 1.00 82.00 1075 LYS A O 1
ATOM 8795 N N . CYS A 1 1076 ? -51.013 -18.992 41.630 1.00 75.38 1076 CYS A N 1
ATOM 8796 C CA . CYS A 1 1076 ? -50.909 -18.225 40.389 1.00 75.38 1076 CYS A CA 1
ATOM 8797 C C . CYS A 1 1076 ? -52.278 -17.677 39.961 1.00 75.38 1076 CYS A C 1
ATOM 8799 O O . CYS A 1 1076 ? -53.283 -18.366 40.106 1.00 75.38 1076 CYS A O 1
ATOM 8801 N N . ASP A 1 1077 ? -52.319 -16.471 39.391 1.00 65.56 1077 ASP A N 1
ATOM 8802 C CA . ASP A 1 1077 ? -53.591 -15.792 39.080 1.00 65.56 1077 ASP A CA 1
ATOM 8803 C C . ASP A 1 1077 ? -54.229 -16.228 37.748 1.00 65.56 1077 ASP A C 1
ATOM 8805 O O . ASP A 1 1077 ? -55.426 -16.035 37.556 1.00 65.56 1077 ASP A O 1
ATOM 8809 N N . GLU A 1 1078 ? -53.477 -16.878 36.850 1.00 60.66 1078 GLU A N 1
ATOM 8810 C CA . GLU A 1 1078 ? -54.002 -17.404 35.581 1.00 60.66 1078 GLU A CA 1
ATOM 8811 C C . GLU A 1 1078 ? -53.375 -18.749 35.187 1.00 60.66 1078 GLU A C 1
ATOM 8813 O O . GLU A 1 1078 ? -52.247 -19.088 35.558 1.00 60.66 1078 GLU A O 1
ATOM 8818 N N . GLU A 1 1079 ? -54.079 -19.495 34.331 1.00 51.75 1079 GLU A N 1
ATOM 8819 C CA . GLU A 1 1079 ? -53.696 -20.838 33.894 1.00 51.75 1079 GLU A CA 1
ATOM 8820 C C . GLU A 1 1079 ? -52.361 -20.932 33.117 1.00 51.75 1079 GLU A C 1
ATOM 8822 O O . GLU A 1 1079 ? -51.881 -22.047 32.897 1.00 51.75 1079 GLU A O 1
ATOM 8827 N N . LYS A 1 1080 ? -51.720 -19.827 32.710 1.00 53.59 1080 LYS A N 1
ATOM 8828 C CA . LYS A 1 1080 ? -50.607 -19.862 31.732 1.00 53.59 1080 LYS A CA 1
ATOM 8829 C C . LYS A 1 1080 ? -49.265 -19.268 32.192 1.00 53.59 1080 LYS A C 1
ATOM 8831 O O . LYS A 1 1080 ? -48.316 -19.261 31.408 1.00 53.59 1080 LYS A O 1
ATOM 8836 N N . HIS A 1 1081 ? -49.112 -18.855 33.455 1.00 67.31 1081 HIS A N 1
ATOM 8837 C CA . HIS A 1 1081 ? -47.958 -18.034 33.877 1.00 67.31 1081 HIS A CA 1
ATOM 8838 C C . HIS A 1 1081 ? -46.985 -18.680 34.876 1.00 67.31 1081 HIS A C 1
ATOM 8840 O O . HIS A 1 1081 ? -46.531 -18.024 35.811 1.00 67.31 1081 HIS A O 1
ATOM 8846 N N . ILE A 1 1082 ? -46.566 -19.933 34.653 1.00 75.06 1082 ILE A N 1
ATOM 8847 C CA . ILE A 1 1082 ? -45.473 -20.563 35.438 1.00 75.06 1082 ILE A CA 1
ATOM 8848 C C . ILE A 1 1082 ? -44.146 -19.768 35.383 1.00 75.06 1082 ILE A C 1
ATOM 8850 O O . ILE A 1 1082 ? -43.275 -19.936 36.225 1.00 75.06 1082 ILE A O 1
ATOM 8854 N N . HIS A 1 1083 ? -43.986 -18.882 34.394 1.00 71.31 1083 HIS A N 1
ATOM 8855 C CA . HIS A 1 1083 ? -42.834 -17.988 34.283 1.00 71.31 1083 HIS A CA 1
ATOM 8856 C C . HIS A 1 1083 ? -42.931 -16.724 35.152 1.00 71.31 1083 HIS A C 1
ATOM 8858 O O . HIS A 1 1083 ? -41.900 -16.112 35.430 1.00 71.31 1083 HIS A O 1
ATOM 8864 N N . GLN A 1 1084 ? -44.140 -16.309 35.551 1.00 73.44 1084 GLN A N 1
ATOM 8865 C CA . GLN A 1 1084 ? -44.365 -15.115 36.380 1.00 73.44 1084 GLN A CA 1
ATOM 8866 C C . GLN A 1 1084 ? -44.433 -15.481 37.866 1.00 73.44 1084 GLN A C 1
ATOM 8868 O O . GLN A 1 1084 ? -43.827 -14.813 38.703 1.00 73.44 1084 GLN A O 1
ATOM 8873 N N . TYR A 1 1085 ? -45.124 -16.581 38.178 1.00 75.25 1085 TYR A N 1
ATOM 8874 C CA . TYR A 1 1085 ? -45.314 -17.088 39.533 1.00 75.25 1085 TYR A CA 1
ATOM 8875 C C . TYR A 1 1085 ? -44.683 -18.466 39.683 1.00 75.25 1085 TYR A C 1
ATOM 8877 O O . TYR A 1 1085 ? -44.526 -19.207 38.721 1.00 75.25 1085 TYR A O 1
ATOM 8885 N N . GLY A 1 1086 ? -44.285 -18.808 40.900 1.00 76.56 1086 GLY A N 1
ATOM 8886 C CA . GLY A 1 1086 ? -43.664 -20.079 41.219 1.00 76.56 1086 GLY A CA 1
ATOM 8887 C C . GLY A 1 1086 ? -42.195 -20.202 40.827 1.00 76.56 1086 GLY A C 1
ATOM 8888 O O . GLY A 1 1086 ? -41.605 -21.170 41.254 1.00 76.56 1086 GLY A O 1
ATOM 8889 N N . SER A 1 1087 ? -41.551 -19.288 40.097 1.00 84.50 1087 SER A N 1
ATOM 8890 C CA . SER A 1 1087 ? -40.117 -19.389 39.738 1.00 84.50 1087 SER A CA 1
ATOM 8891 C C . SER A 1 1087 ? -39.202 -19.431 40.976 1.00 84.50 1087 SER A C 1
ATOM 8893 O O . SER A 1 1087 ? -38.991 -18.386 41.598 1.00 84.50 1087 SER A O 1
ATOM 8895 N N . PRO A 1 1088 ? -38.645 -20.594 41.367 1.00 89.38 1088 PRO A N 1
ATOM 8896 C CA . PRO A 1 1088 ? -38.004 -20.721 42.658 1.00 89.38 1088 PRO A CA 1
ATOM 8897 C C . PRO A 1 1088 ? -36.486 -20.534 42.567 1.00 89.38 1088 PRO A C 1
ATOM 8899 O O . PRO A 1 1088 ? -35.854 -20.730 41.526 1.00 89.38 1088 PRO A O 1
ATOM 8902 N N . MET A 1 1089 ? -35.899 -20.153 43.691 1.00 90.25 1089 MET A N 1
ATOM 8903 C CA . MET A 1 1089 ? -34.483 -19.876 43.884 1.00 90.25 1089 MET A CA 1
ATOM 8904 C C . MET A 1 1089 ? -33.966 -20.641 45.082 1.00 90.25 1089 MET A C 1
ATOM 8906 O O . MET A 1 1089 ? -34.701 -20.843 46.047 1.00 90.25 1089 MET A O 1
ATOM 8910 N N . ILE A 1 1090 ? -32.689 -21.012 45.041 1.00 91.81 1090 ILE A N 1
ATOM 8911 C CA . ILE A 1 1090 ? -32.012 -21.668 46.156 1.00 91.81 1090 ILE A CA 1
ATOM 8912 C C . ILE A 1 1090 ? -30.640 -21.062 46.417 1.00 91.81 1090 ILE A C 1
ATOM 8914 O O . ILE A 1 1090 ? -29.886 -20.742 45.497 1.00 91.81 1090 ILE A O 1
ATOM 8918 N N . ASN A 1 1091 ? -30.299 -20.945 47.696 1.00 90.44 1091 ASN A N 1
ATOM 8919 C CA . ASN A 1 1091 ? -28.964 -20.604 48.155 1.00 90.44 1091 ASN A CA 1
ATOM 8920 C C . ASN A 1 1091 ? -28.543 -21.519 49.314 1.00 90.44 1091 ASN A C 1
ATOM 8922 O O . ASN A 1 1091 ? -29.316 -21.727 50.247 1.00 90.44 1091 ASN A O 1
ATOM 8926 N N . ALA A 1 1092 ? -27.312 -22.034 49.291 1.00 88.19 1092 ALA A N 1
ATOM 8927 C CA . ALA A 1 1092 ? -26.757 -22.769 50.429 1.00 88.19 1092 ALA A CA 1
ATOM 8928 C C . ALA A 1 1092 ? -26.187 -21.814 51.480 1.00 88.19 1092 ALA A C 1
ATOM 8930 O O . ALA A 1 1092 ? -25.519 -20.837 51.156 1.00 88.19 1092 ALA A O 1
ATOM 8931 N N . SER A 1 1093 ? -26.390 -22.163 52.745 1.00 83.50 1093 SER A N 1
ATOM 8932 C CA . SER A 1 1093 ? -25.746 -21.566 53.916 1.00 83.50 1093 SER A CA 1
ATOM 8933 C C . SER A 1 1093 ? -25.183 -22.671 54.817 1.00 83.50 1093 SER A C 1
ATOM 8935 O O . SER A 1 1093 ? -25.405 -23.852 54.559 1.00 83.50 1093 SER A O 1
ATOM 8937 N N . TYR A 1 1094 ? -24.433 -22.329 55.865 1.00 76.56 1094 TYR A N 1
ATOM 8938 C CA . TYR A 1 1094 ? -23.678 -23.286 56.688 1.00 76.56 1094 TYR A CA 1
ATOM 8939 C C . TYR A 1 1094 ? -24.522 -24.502 57.136 1.00 76.56 1094 TYR A C 1
ATOM 8941 O O . TYR A 1 1094 ? -24.155 -25.640 56.837 1.00 76.56 1094 TYR A O 1
ATOM 8949 N N . ASN A 1 1095 ? -25.713 -24.258 57.703 1.00 78.62 1095 ASN A N 1
ATOM 8950 C CA . ASN A 1 1095 ? -26.585 -25.283 58.306 1.00 78.62 1095 ASN A CA 1
ATOM 8951 C C . ASN A 1 1095 ? -27.807 -25.702 57.462 1.00 78.62 1095 ASN A C 1
ATOM 8953 O O . ASN A 1 1095 ? -28.668 -26.432 57.953 1.00 78.62 1095 ASN A O 1
ATOM 8957 N N . GLY A 1 1096 ? -27.943 -25.230 56.222 1.00 85.56 1096 GLY A N 1
ATOM 8958 C CA . GLY A 1 1096 ? -29.127 -25.518 55.410 1.00 85.56 1096 GLY A CA 1
ATOM 8959 C C . GLY A 1 1096 ? -29.223 -24.679 54.150 1.00 85.56 1096 GLY A C 1
ATOM 8960 O O . GLY A 1 1096 ? -28.310 -23.924 53.820 1.00 85.56 1096 GLY A O 1
ATOM 8961 N N . ASN A 1 1097 ? -30.348 -24.804 53.460 1.00 89.00 1097 ASN A N 1
ATOM 8962 C CA . ASN A 1 1097 ? -30.614 -24.086 52.223 1.00 89.00 1097 ASN A CA 1
ATOM 8963 C C . ASN A 1 1097 ? -31.766 -23.099 52.439 1.00 89.00 1097 ASN A C 1
ATOM 8965 O O . ASN A 1 1097 ? -32.760 -23.421 53.095 1.00 89.00 1097 ASN A O 1
ATOM 8969 N N . PHE A 1 1098 ? -31.619 -21.906 51.873 1.00 89.56 1098 PHE A N 1
ATOM 8970 C CA . PHE A 1 1098 ? -32.680 -20.917 51.747 1.00 89.56 1098 PHE A CA 1
ATOM 8971 C C . PHE A 1 1098 ? -33.318 -21.045 50.375 1.00 89.56 1098 PHE A C 1
ATOM 8973 O O . PHE A 1 1098 ? -32.616 -21.198 49.375 1.00 89.56 1098 PHE A O 1
ATOM 8980 N N . TYR A 1 1099 ? -34.636 -20.954 50.348 1.00 90.69 1099 TYR A N 1
ATOM 8981 C CA . TYR A 1 1099 ? -35.466 -21.045 49.163 1.00 90.69 1099 TYR A CA 1
ATOM 8982 C C . TYR A 1 1099 ? -36.306 -19.783 49.091 1.00 90.69 1099 TYR A C 1
ATOM 8984 O O . TYR A 1 1099 ? -36.753 -19.291 50.127 1.00 90.69 1099 TYR A O 1
ATOM 8992 N N . CYS A 1 1100 ? -36.565 -19.279 47.894 1.00 89.44 1100 CYS A N 1
ATOM 8993 C CA . CYS A 1 1100 ? -37.635 -18.311 47.701 1.00 89.44 1100 CYS A CA 1
ATOM 8994 C C . CYS A 1 1100 ? -38.328 -18.516 46.363 1.00 89.44 1100 CYS A C 1
ATOM 8996 O O . CYS A 1 1100 ? -37.738 -19.070 45.440 1.00 89.44 1100 CYS A O 1
ATOM 8998 N N . TRP A 1 1101 ? -39.591 -18.119 46.273 1.00 87.75 1101 TRP A N 1
ATOM 8999 C CA . TRP A 1 1101 ? -40.384 -18.194 45.052 1.00 87.75 1101 TRP A CA 1
ATOM 9000 C C . TRP A 1 1101 ? -41.460 -17.113 45.059 1.00 87.75 1101 TRP A C 1
ATOM 9002 O O . TRP A 1 1101 ? -41.865 -16.618 46.114 1.00 87.75 1101 TRP A O 1
ATOM 9012 N N . SER A 1 1102 ? -41.921 -16.755 43.868 1.00 84.81 1102 SER A N 1
ATOM 9013 C CA . SER A 1 1102 ? -43.045 -15.838 43.694 1.00 84.81 1102 SER A CA 1
ATOM 9014 C C . SER A 1 1102 ? -44.369 -16.570 43.904 1.00 84.81 1102 SER A C 1
ATOM 9016 O O . SER A 1 1102 ? -44.554 -17.681 43.413 1.00 84.81 1102 SER A O 1
ATOM 9018 N N . ASP A 1 1103 ? -45.306 -15.932 44.585 1.00 84.06 1103 ASP A N 1
ATOM 9019 C CA . ASP A 1 1103 ? -46.665 -16.396 44.836 1.00 84.06 1103 ASP A CA 1
ATOM 9020 C C . ASP A 1 1103 ? -47.619 -15.231 44.582 1.00 84.06 1103 ASP A C 1
ATOM 9022 O O . ASP A 1 1103 ? -47.364 -14.106 45.019 1.00 84.06 1103 ASP A O 1
ATOM 9026 N N . SER A 1 1104 ? -48.705 -15.479 43.859 1.00 81.12 1104 SER A N 1
ATOM 9027 C CA . SER A 1 1104 ? -49.592 -14.395 43.452 1.00 81.12 1104 SER A CA 1
ATOM 9028 C C . SER A 1 1104 ? -50.387 -13.770 44.603 1.00 81.12 1104 SER A C 1
ATOM 9030 O O . SER A 1 1104 ? -50.685 -12.578 44.573 1.00 81.12 1104 SER A O 1
ATOM 9032 N N . LEU A 1 1105 ? -50.652 -14.521 45.678 1.00 78.56 1105 LEU A N 1
ATOM 9033 C CA . LEU A 1 1105 ? -51.383 -14.031 46.851 1.00 78.56 1105 LEU A CA 1
ATOM 9034 C C . LEU A 1 1105 ? -50.458 -13.559 47.976 1.00 78.56 1105 LEU A C 1
ATOM 9036 O O . LEU A 1 1105 ? -50.820 -12.652 48.734 1.00 78.56 1105 LEU A O 1
ATOM 9040 N N . ALA A 1 1106 ? -49.294 -14.192 48.129 1.00 77.00 1106 ALA A N 1
ATOM 9041 C CA . ALA A 1 1106 ? -48.366 -13.953 49.234 1.00 77.00 1106 ALA A CA 1
ATOM 9042 C C . ALA A 1 1106 ? -47.164 -13.058 48.872 1.00 77.00 1106 ALA A C 1
ATOM 9044 O O . ALA A 1 1106 ? -46.437 -12.642 49.775 1.00 77.00 1106 ALA A O 1
ATOM 9045 N N . GLY A 1 1107 ? -46.962 -12.725 47.593 1.00 80.81 1107 GLY A N 1
ATOM 9046 C CA . GLY A 1 1107 ? -45.794 -11.974 47.132 1.00 80.81 1107 GLY A CA 1
ATOM 9047 C C . GLY A 1 1107 ? -44.567 -12.876 47.014 1.00 80.81 1107 GLY A C 1
ATOM 9048 O O . GLY A 1 1107 ? -44.615 -13.910 46.356 1.00 80.81 1107 GLY A O 1
ATOM 9049 N N . ILE A 1 1108 ? -43.448 -12.506 47.638 1.00 83.94 1108 ILE A N 1
ATOM 9050 C CA . ILE A 1 1108 ? -42.262 -13.373 47.668 1.00 83.94 1108 ILE A CA 1
ATOM 9051 C C . ILE A 1 1108 ? -42.321 -14.221 48.933 1.00 83.94 1108 ILE A C 1
ATOM 9053 O O . ILE A 1 1108 ? -42.272 -13.705 50.051 1.00 83.94 1108 ILE A O 1
ATOM 9057 N N . VAL A 1 1109 ? -42.391 -15.536 48.760 1.00 85.44 1109 VAL A N 1
ATOM 9058 C CA . VAL A 1 1109 ? -42.321 -16.491 49.865 1.00 85.44 1109 VAL A CA 1
ATOM 9059 C C . VAL A 1 1109 ? -40.881 -16.953 50.008 1.00 85.44 1109 VAL A C 1
ATOM 9061 O O . VAL A 1 1109 ? -40.245 -17.301 49.015 1.00 85.44 1109 VAL A O 1
ATOM 9064 N N . ALA A 1 1110 ? -40.369 -16.975 51.235 1.00 85.88 1110 ALA A N 1
ATOM 9065 C CA . ALA A 1 1110 ? -39.065 -17.531 51.556 1.00 85.88 1110 ALA A CA 1
ATOM 9066 C C . ALA A 1 1110 ? -39.205 -18.667 52.574 1.00 85.88 1110 ALA A C 1
ATOM 9068 O O . ALA A 1 1110 ? -40.058 -18.644 53.461 1.00 85.88 1110 ALA A O 1
ATOM 9069 N N . GLY A 1 1111 ? -38.352 -19.675 52.449 1.00 84.38 1111 GLY A N 1
ATOM 9070 C CA . GLY A 1 1111 ? -38.312 -20.812 53.355 1.00 84.38 1111 GLY A CA 1
ATOM 9071 C C . GLY A 1 1111 ? -36.885 -21.258 53.616 1.00 84.38 1111 GLY A C 1
ATOM 9072 O O . GLY A 1 1111 ? -36.004 -21.106 52.770 1.00 84.38 1111 GLY A O 1
ATOM 9073 N N . TRP A 1 1112 ? -36.649 -21.841 54.784 1.00 86.25 1112 TRP A N 1
ATOM 9074 C CA . TRP A 1 1112 ? -35.372 -22.458 55.125 1.00 86.25 1112 TRP A CA 1
ATOM 9075 C C . TRP A 1 1112 ? -35.583 -23.898 55.574 1.00 86.25 1112 TRP A C 1
ATOM 9077 O O . TRP A 1 1112 ? -36.486 -24.184 56.361 1.00 86.25 1112 TRP A O 1
ATOM 9087 N N . LYS A 1 1113 ? -34.730 -24.811 55.102 1.00 85.75 1113 LYS A N 1
ATOM 9088 C CA . LYS A 1 1113 ? -34.700 -26.187 55.608 1.00 85.75 1113 LYS A CA 1
ATOM 9089 C C . LYS A 1 1113 ? -33.279 -26.732 55.682 1.00 85.75 1113 LYS A C 1
ATOM 9091 O O . LYS A 1 1113 ? -32.400 -26.339 54.908 1.00 85.75 1113 LYS A O 1
ATOM 9096 N N . GLN A 1 1114 ? -33.069 -27.670 56.604 1.00 82.81 1114 GLN A N 1
ATOM 9097 C CA . GLN A 1 1114 ? -31.822 -28.428 56.693 1.00 82.81 1114 GLN A CA 1
ATOM 9098 C C . GLN A 1 1114 ? -31.580 -29.234 55.402 1.00 82.81 1114 GLN A C 1
ATOM 9100 O O . GLN A 1 1114 ? -32.547 -29.591 54.723 1.00 82.81 1114 GLN A O 1
ATOM 9105 N N . PRO A 1 1115 ? -30.322 -29.574 55.062 1.00 80.44 1115 PRO A N 1
ATOM 9106 C CA . PRO A 1 1115 ? -29.994 -30.200 53.779 1.00 80.44 1115 PRO A CA 1
ATOM 9107 C C . PRO A 1 1115 ? -30.770 -31.497 53.499 1.00 80.44 1115 PRO A C 1
ATOM 9109 O O . PRO A 1 1115 ? -31.198 -31.719 52.375 1.00 80.44 1115 PRO A O 1
ATOM 9112 N N . ASN A 1 1116 ? -31.035 -32.316 54.521 1.00 78.12 1116 ASN A N 1
ATOM 9113 C CA . ASN A 1 1116 ? -31.762 -33.586 54.376 1.00 78.12 1116 ASN A CA 1
ATOM 9114 C C . ASN A 1 1116 ? -33.241 -33.513 54.796 1.00 78.12 1116 ASN A C 1
ATOM 9116 O O . ASN A 1 1116 ? -33.920 -34.537 54.834 1.00 78.12 1116 ASN A O 1
ATOM 9120 N N . ALA A 1 1117 ? -33.756 -32.324 55.123 1.00 79.19 1117 ALA A N 1
ATOM 9121 C CA . ALA A 1 1117 ? -35.166 -32.159 55.455 1.00 79.19 1117 ALA A CA 1
ATOM 9122 C C . ALA A 1 1117 ? -36.027 -32.238 54.186 1.00 79.19 1117 ALA A C 1
ATOM 9124 O O . ALA A 1 1117 ? -35.716 -31.606 53.174 1.00 79.19 1117 ALA A O 1
ATOM 9125 N N . TYR A 1 1118 ? -37.131 -32.984 54.253 1.00 73.75 1118 TYR A N 1
ATOM 9126 C CA . TYR A 1 1118 ? -38.068 -33.113 53.132 1.00 73.75 1118 TYR A CA 1
ATOM 9127 C C . TYR A 1 1118 ? -39.038 -31.933 53.010 1.00 73.75 1118 TYR A C 1
ATOM 9129 O O . TYR A 1 1118 ? -39.511 -31.659 51.914 1.00 73.75 1118 TYR A O 1
ATOM 9137 N N . TYR A 1 1119 ? -39.317 -31.232 54.111 1.00 74.19 1119 TYR A N 1
ATOM 9138 C CA . TYR A 1 1119 ? -40.295 -30.146 54.173 1.00 74.19 1119 TYR A CA 1
ATOM 9139 C C . TYR A 1 1119 ? -39.756 -28.974 54.994 1.00 74.19 1119 TYR A C 1
ATOM 9141 O O . TYR A 1 1119 ? -38.832 -29.132 55.796 1.00 74.19 1119 TYR A O 1
ATOM 9149 N N . PHE A 1 1120 ? -40.357 -27.801 54.808 1.00 77.62 1120 PHE A N 1
ATOM 9150 C CA . PHE A 1 1120 ? -40.217 -26.687 55.743 1.00 77.62 1120 PHE A CA 1
ATOM 9151 C C . PHE A 1 1120 ? -40.949 -27.052 57.047 1.00 77.62 1120 PHE A C 1
ATOM 9153 O O . PHE A 1 1120 ? -42.118 -27.433 57.004 1.00 77.62 1120 PHE A O 1
ATOM 9160 N N . ASN A 1 1121 ? -40.277 -26.987 58.199 1.00 60.75 1121 ASN A N 1
ATOM 9161 C CA . ASN A 1 1121 ? -40.902 -27.293 59.491 1.00 60.75 1121 ASN A CA 1
ATOM 9162 C C . ASN A 1 1121 ? -41.936 -26.212 59.860 1.00 60.75 1121 ASN A C 1
ATOM 9164 O O . ASN A 1 1121 ? -41.734 -25.031 59.589 1.00 60.75 1121 ASN A O 1
ATOM 9168 N N . SER A 1 1122 ? -43.027 -26.604 60.525 1.00 50.41 1122 SER A N 1
ATOM 9169 C CA . SER A 1 1122 ? -44.184 -25.751 60.862 1.00 50.41 1122 SER A CA 1
ATOM 9170 C C . SER A 1 1122 ? -43.937 -24.691 61.951 1.00 50.41 1122 SER A C 1
ATOM 9172 O O . SER A 1 1122 ? -44.873 -24.027 62.393 1.00 50.41 1122 SER A O 1
ATOM 9174 N N . THR A 1 1123 ? -42.695 -24.491 62.396 1.00 49.69 1123 THR A N 1
ATOM 9175 C CA . THR A 1 1123 ? -42.357 -23.415 63.338 1.00 49.69 1123 THR A CA 1
ATOM 9176 C C . THR A 1 1123 ? -42.378 -22.042 62.646 1.00 49.69 1123 THR A C 1
ATOM 9178 O O . THR A 1 1123 ? -41.705 -21.894 61.624 1.00 49.69 1123 THR A O 1
ATOM 9181 N N . PRO A 1 1124 ? -43.025 -21.005 63.224 1.00 44.19 1124 PRO A N 1
ATOM 9182 C CA . PRO A 1 1124 ? -43.209 -19.678 62.609 1.00 44.19 1124 PRO A CA 1
ATOM 9183 C C . PRO A 1 1124 ? -41.940 -18.915 62.185 1.00 44.19 1124 PRO A C 1
ATOM 9185 O O . PRO A 1 1124 ? -42.055 -17.859 61.591 1.00 44.19 1124 PRO A O 1
ATOM 9188 N N . ARG A 1 1125 ? -40.732 -19.408 62.496 1.00 45.06 1125 ARG A 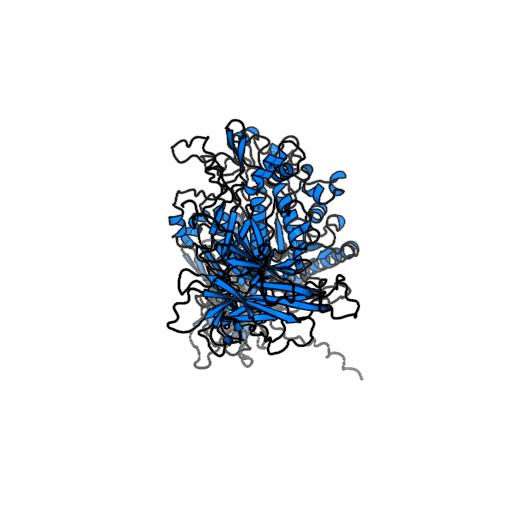N 1
ATOM 9189 C CA . ARG A 1 1125 ? -39.446 -18.775 62.137 1.00 45.06 1125 ARG A CA 1
ATOM 9190 C C . ARG A 1 1125 ? -38.805 -19.311 60.844 1.00 45.06 1125 ARG A C 1
ATOM 9192 O O . ARG A 1 1125 ? -37.689 -18.911 60.533 1.00 45.06 1125 ARG A O 1
ATOM 9199 N N . GLN A 1 1126 ? -39.414 -20.279 60.149 1.00 55.59 1126 GLN A N 1
ATOM 9200 C CA . GLN A 1 1126 ? -38.761 -21.002 59.034 1.00 55.59 1126 GLN A CA 1
ATOM 9201 C C . GLN A 1 1126 ? -39.473 -20.892 57.675 1.00 55.59 1126 GLN A C 1
ATOM 9203 O O . GLN A 1 1126 ? -38.924 -21.351 56.669 1.00 55.59 1126 GLN A O 1
ATOM 9208 N N . LYS A 1 1127 ? -40.648 -20.253 57.623 1.00 59.25 1127 LYS A N 1
ATOM 9209 C CA . LYS A 1 1127 ? -41.351 -19.877 56.391 1.00 59.25 1127 LYS A CA 1
ATOM 9210 C C . LYS A 1 1127 ? -41.959 -18.490 56.590 1.00 59.25 1127 LYS A C 1
ATOM 9212 O O . LYS A 1 1127 ? -42.922 -18.363 57.337 1.00 59.25 1127 LYS A O 1
ATOM 9217 N N . ASP A 1 1128 ? -41.398 -17.492 55.918 1.00 60.41 1128 ASP A N 1
ATOM 9218 C CA . ASP A 1 1128 ? -41.838 -16.098 55.994 1.00 60.41 1128 ASP A CA 1
ATOM 9219 C C . ASP A 1 1128 ? -42.355 -15.637 54.629 1.00 60.41 1128 ASP A C 1
ATOM 9221 O O . ASP A 1 1128 ? -41.839 -16.019 53.574 1.00 60.41 1128 ASP A O 1
ATOM 9225 N N . THR A 1 1129 ? -43.391 -14.803 54.642 1.00 58.97 1129 THR A N 1
ATOM 9226 C CA . THR A 1 1129 ? -43.970 -14.201 53.436 1.00 58.97 1129 THR A CA 1
ATOM 9227 C C . THR A 1 1129 ? -43.694 -12.706 53.430 1.00 58.97 1129 THR A C 1
ATOM 9229 O O . THR A 1 1129 ? -44.148 -11.986 54.320 1.00 58.97 1129 THR A O 1
ATOM 9232 N N . LEU A 1 1130 ? -42.980 -12.230 52.414 1.00 55.88 1130 LEU A N 1
ATOM 9233 C CA . LEU A 1 1130 ? -42.765 -10.812 52.157 1.00 55.88 1130 LEU A CA 1
ATOM 9234 C C . LEU A 1 1130 ? -43.802 -10.340 51.141 1.00 55.88 1130 LEU A C 1
ATOM 9236 O O . LEU A 1 1130 ? -43.648 -10.509 49.928 1.00 55.88 1130 LEU A O 1
ATOM 9240 N N . LYS A 1 1131 ? -44.867 -9.730 51.661 1.00 53.69 1131 LYS A N 1
ATOM 9241 C CA . LYS A 1 1131 ? -45.915 -9.124 50.848 1.00 53.69 1131 LYS A CA 1
ATOM 9242 C C . LYS A 1 1131 ? -45.539 -7.676 50.556 1.00 53.69 1131 LYS A C 1
ATOM 9244 O O . LYS A 1 1131 ? -45.507 -6.843 51.460 1.00 53.69 1131 LYS A O 1
ATOM 9249 N N . TRP A 1 1132 ? -45.239 -7.371 49.299 1.00 48.72 1132 TRP A N 1
ATOM 9250 C CA . TRP A 1 1132 ? -45.161 -5.983 48.859 1.00 48.72 1132 TRP A CA 1
ATOM 9251 C C . TRP A 1 1132 ? -46.595 -5.476 48.715 1.00 48.72 1132 TRP A C 1
ATOM 9253 O O . TRP A 1 1132 ? -47.290 -5.847 47.774 1.00 48.72 1132 TRP A O 1
ATOM 9263 N N . ASN A 1 1133 ? -47.063 -4.669 49.670 1.00 42.34 1133 ASN A N 1
ATOM 9264 C CA . ASN A 1 1133 ? -48.285 -3.900 49.467 1.00 42.34 1133 ASN A CA 1
ATOM 9265 C C . ASN A 1 1133 ? -47.997 -2.883 48.361 1.00 42.34 1133 ASN A C 1
ATOM 9267 O O . ASN A 1 1133 ? -47.297 -1.897 48.583 1.00 42.34 1133 ASN A O 1
ATOM 9271 N N . THR A 1 1134 ? -48.514 -3.136 47.165 1.00 39.47 1134 THR A N 1
ATOM 9272 C CA . THR A 1 1134 ? -48.586 -2.135 46.106 1.00 39.47 1134 THR A CA 1
ATOM 9273 C C . THR A 1 1134 ? -49.472 -0.991 46.589 1.00 39.47 1134 THR A C 1
ATOM 9275 O O . THR A 1 1134 ? -50.693 -1.121 46.653 1.00 39.47 1134 THR A O 1
ATOM 9278 N N . ILE A 1 1135 ? -48.855 0.136 46.942 1.00 37.62 1135 ILE A N 1
ATOM 9279 C CA . ILE A 1 1135 ? -49.496 1.436 46.756 1.00 37.62 1135 ILE A CA 1
ATOM 9280 C C . ILE A 1 1135 ? -49.507 1.668 45.242 1.00 37.62 1135 ILE A C 1
ATOM 9282 O O . ILE A 1 1135 ? -48.472 1.496 44.602 1.00 37.62 1135 ILE A O 1
ATOM 9286 N N . ASN A 1 1136 ? -50.691 1.976 44.708 1.00 35.03 1136 ASN A N 1
ATOM 9287 C CA . ASN A 1 1136 ? -50.998 2.321 43.316 1.00 35.03 1136 ASN A CA 1
ATOM 9288 C C . ASN A 1 1136 ? -49.800 2.792 42.470 1.00 35.03 1136 ASN A C 1
ATOM 9290 O O . ASN A 1 1136 ? -49.208 3.828 42.778 1.00 35.03 1136 ASN A O 1
ATOM 9294 N N . HIS A 1 1137 ? -49.557 2.100 41.354 1.00 30.78 1137 HIS A N 1
ATOM 9295 C CA . HIS A 1 1137 ? -48.979 2.670 40.138 1.00 30.78 1137 HIS A CA 1
ATOM 9296 C C . HIS A 1 1137 ? -49.643 2.067 38.908 1.00 30.78 1137 HIS A C 1
ATOM 9298 O O . HIS A 1 1137 ? -49.732 0.820 38.852 1.00 30.78 1137 HIS A O 1
#

Nearest PDB structures (foldseek):
  6lhb-assembly1_A  TM=2.342E-01  e=2.583E-02  Coxsackievirus A16
  4hiz-assembly1_A  TM=2.515E-01  e=1.554E-01  Escherichia phage phi92

Sequence (1137 aa):
MKTIILIFLVTVYYLSSQNYEPAQFPFEFDGDNDYYLSHDSAYFKQNNFILGWAWSYGKKMSEAMLCNQAHVGENVSYQDIKSNTNLIICAGGIYDSGRNLTGSNSQSMCYSPVLRITNEGSVINNPKKYIFGFRHIDGETIGSNDTYLKLRTSGSYISSTIAVLDSAWADNYLYWYKPSGVGQSELEQFNTEQMYFVINLKRSDPSDNTLDDTPVLKIKLPYSIANSTGYIQFDSIPSGVKDDTFHIRSSFFEFRGAVQHSIDAGSNIREFFIRRNMLPLDTGNITISAHFICAGEPENNPKLSLSDSLGIQVFYLGNTDVNINHLYLATQNARKTYFGYYDKTITDAVQRNLDYYSTTDFTTRGIKIFRFNTRDEIGPAYFGAQRYINKLIGNVTTTQSQFPLPRLYEYYVDSPDQWTETHRNDPSTVPYFRNMVKDTTYNYLSLGNHSGYAYIHGTATVNENDTLNSGYETHFRYKKPLDDLRNMSDSLFRLEMIGSFCFQKFPELFSIDDVMNERKIPLFSDKYWWGESFIGSNFVILKNKVSTGRAVFPYNRPKTGEETRYNAFIDLILGAKGLLYDREQTTVAIKYRDQTPVDTTDYWFGIGYGQLFYGSPPLNTMDSYSFIHDDRVGSDFLNPNQDFEGFHKFITADSTADTMGVNINRIYIGRKSPRVELFKIHNWIRANDSVLMRLRLSCWYGKGVKTWYNQDTARFGQDTILKKFISLNPDSLFTKRIWNAETGSWQIQKESWDSSFFDITLLRDSSDHNLTSSTFYIGVQNRRTDPLVFWDYGGGRKEMRFLSTAEFEDSCRAVNRDTAKFQSYFWKRLGCRELRIPFKYRQNSNADNYTLLKITELGDGDSYLDTVWYRQPKYYHKIDTLLGRDSSLVVRLLPGEGKILKVQVLYSVDSTFKGSLAWSNQRKMVAYPDSQTSMTIVPDDTTKFRYHAVFFKPIPTDTNRLGVYYRRSYPMDKTLPQNQIDWEPFNHLLSDSVIVNNFFCINDTLKAYHCGYPSIVVRYDSLTNHIKAYVVYSCKQFVDNAPNNELHIVENIFRVDTFNLPLNIKYARTIAIAKCDEEKHIHQYGSPMINASYNGNFYCWSDSLAGIVAGWKQPNAYYFNSTPRQKDTLKWNTINH

Solvent-accessible surface area (backbone atoms only — not comparable to full-atom values): 61367 Å² total; per-residue (Å²): 144,82,92,90,87,85,82,88,80,68,73,80,72,73,86,64,59,52,52,79,63,58,73,62,54,61,36,71,47,99,94,33,76,70,32,69,52,40,37,83,36,86,76,34,40,85,86,64,57,40,28,32,30,42,85,24,48,58,22,69,61,31,57,45,46,67,34,35,35,25,28,39,62,72,90,70,58,62,85,51,38,42,66,52,20,35,28,34,32,43,34,72,33,58,29,40,90,80,73,67,34,75,38,77,58,32,31,33,52,45,36,27,73,52,32,49,54,57,102,80,77,52,83,45,82,41,95,83,38,62,86,26,20,34,62,53,72,65,54,52,86,67,73,100,83,60,81,47,36,36,48,53,67,89,72,72,84,54,81,53,78,40,73,39,31,52,61,33,42,75,76,22,47,44,58,66,65,77,61,91,88,66,55,72,66,59,54,49,50,58,23,59,36,57,33,30,47,39,37,33,34,26,48,61,50,75,81,56,76,71,73,43,84,53,56,27,36,39,40,37,33,44,36,40,48,103,89,50,73,52,56,43,36,32,58,23,31,54,47,88,54,68,80,48,56,45,73,39,40,22,61,80,66,46,82,46,31,40,33,45,39,63,37,79,45,56,91,86,30,40,61,51,66,48,30,39,33,72,44,57,64,54,87,48,42,38,33,43,38,34,32,30,48,24,68,48,52,97,89,64,21,64,58,72,52,72,89,20,31,56,40,59,33,37,26,39,44,63,70,63,47,36,27,39,53,39,37,32,44,24,29,58,36,28,51,37,50,55,41,24,57,42,48,52,52,35,50,51,32,50,48,55,49,49,60,62,46,62,33,68,77,24,46,79,39,47,26,37,71,41,31,36,30,38,50,57,62,49,34,72,22,37,42,60,49,49,25,36,52,21,42,26,53,26,34,33,38,43,43,52,40,64,30,83,51,30,68,58,46,48,61,43,40,50,48,63,51,43,38,26,72,67,40,77,47,60,52,27,25,33,70,76,26,36,36,62,62,93,64,90,67,80,41,35,44,48,36,32,43,54,32,14,24,39,69,64,64,76,95,49,81,48,62,97,74,67,42,86,68,61,38,23,49,78,38,52,80,65,86,66,54,68,67,58,56,47,72,42,54,71,69,58,36,51,56,52,38,70,75,39,49,21,44,50,37,52,64,52,47,42,46,47,47,37,59,67,62,32,18,51,40,67,56,65,50,94,62,48,34,27,36,27,33,48,57,25,23,33,34,34,39,47,79,91,44,88,90,51,40,27,32,25,26,78,44,22,43,56,37,50,22,27,49,42,36,27,60,56,32,55,41,53,48,50,35,34,38,25,45,31,29,38,36,54,42,38,69,59,44,74,87,54,70,86,54,79,82,83,66,99,65,69,46,79,37,38,47,18,42,26,56,78,70,89,83,58,71,79,62,75,74,45,56,43,69,62,42,53,70,34,56,84,40,29,46,36,43,45,42,78,93,74,44,89,59,46,64,61,77,38,40,44,54,64,61,22,14,59,58,26,62,43,54,58,71,47,43,70,56,34,12,26,21,33,48,46,41,50,37,55,50,43,54,49,44,65,72,34,26,77,57,48,65,34,36,35,35,46,32,41,40,39,34,44,79,48,80,47,76,45,61,42,41,93,82,64,46,89,61,70,69,62,56,42,46,28,51,82,50,66,92,59,30,44,29,20,51,43,45,34,77,92,79,70,42,73,47,83,67,69,43,54,70,81,70,20,45,32,39,40,22,39,31,29,47,67,88,35,82,78,70,76,59,57,58,42,31,39,20,39,32,30,66,36,36,47,62,36,27,75,41,75,76,57,97,85,48,67,44,63,39,69,52,54,50,48,61,47,50,50,42,45,67,46,95,57,92,59,16,68,57,43,52,69,43,65,65,43,24,68,20,21,31,34,40,34,47,26,32,37,55,66,84,71,91,67,76,85,58,76,40,36,33,41,37,34,34,72,55,68,91,36,82,62,60,73,67,40,73,74,54,35,77,92,68,26,71,80,52,73,48,78,39,52,34,70,36,67,50,76,44,60,31,54,28,6,32,52,52,47,31,42,36,36,57,43,74,64,85,66,86,77,84,72,60,50,71,78,68,85,91,43,48,31,66,45,77,46,76,51,78,89,75,70,98,64,94,62,94,65,92,53,63,31,27,27,45,39,39,44,33,22,36,59,30,93,95,43,69,92,27,33,26,28,32,39,39,44,36,49,84,39,56,78,83,57,93,67,96,68,85,58,62,52,97,60,76,40,62,43,58,64,42,31,39,41,75,56,103,86,55,85,74,46,73,47,70,54,46,37,23,36,57,45,10,46,39,75,48,77,36,86,89,74,78,42,40,30,39,42,38,29,23,23,32,32,80,63,56,95,89,65,94,65,52,51,26,33,32,30,36,33,66,47,71,65,75,53,96,69,68,69,92,69,59,75,53,19,30,50,53,46,76,25,38,38,92,55,100,83,46,68,85,76,22,26,47,26,40,57,45,80,52,100,81,26,35,41,36,36,27,31,21,66,86,47,31,42,37,35,37,41,34,43,82,87,53,76,51,59,61,92,54,87,90,30,55,52,68,51,61,76,81,78,72,90,129

pLDDT: mean 79.24, std 15.56, range [30.78, 98.62]

Radius of gyration: 40.19 Å; Cα contacts (8 Å, |Δi|>4): 2555; chains: 1; bounding box: 113×86×119 Å

Mean predicted aligned error: 15.52 Å

Secondary structure (DSSP, 8-state):
-----SSS-----------SSPPPPPEEETTEEEE---TTSTTT---S-EEEEES---HHHHHHTT--EEEE-TT--TTTS-SS-EEEE--BTTB-SSS--S-TT--EEEEEEEEEE-TT--EE--TT--SEEES---S----TT--SEEE--SSS---S-EEEE-SEETTTB------TT--HHHHHHHHTSEEEEEEEEEES-TT----S--EEEEEE-EEEETTEEEEPPPSEEE--STT-EEEEE-TT--EEEEEEPEEE--TT---EEEEGGGS-SSS--EEEEEEEE----TTS-PPP-TTSEE--EEEE-SSS-EEEEEEEEEEHHHHHHHTTTTHHHHHHHHHHHHHHHTSHHHHTTT-EEEEEE--SS--HHHHHHHHHHHHHTTS-EE-EE--S-HHHHHHHH--SEEEEEEE---S-B-TT--SB-S--S--GGGTT--B-SS---TTS---TT--S---TTT--SS---HHHHHHS-HHHHHHHHHT--STTHHHHHHIIIIIIS-SS--TTSSSEEEEEE--SEEEEE-TT-SSS--EE-SS-PPPPHHHHHHHHHHHHHTT-SEEEEE-SB--SSSTTTT----SSS-EEEEE-SB---SS-HHHHTS-HHHHHH-TTT--SB--TTS-TT-GGGGS-HHHHHHHHTS-GGG-B---HHHHHHHHHHHHHHHHHHHHHHHEEEEEEEEESSSEEEEE-HHHH-SS-GGGGTB---TTTSEEEESEETTTTEE--SPPPGGG--EEEEEEEETT-TTS-SSEEEEEEEE------EEEEEETTEEEEE---HHHHHHHHHS-STTHHHHHHHGGGSTT-EEEEEEB-----S-TTS--EEEEEETTTT-TTTTTSGGGSTTT----EEEEETT-EEEEEE-TT-EEEEEEEEE----TT---B---TTS--EEEEE---S-S--S----SEEEEEEEEEEEETTEEEEEEEEEEEBPPEESSS--SS--B-S--EES-SSEEE--TTSS-EEE-SEEEEEEEEEEEEETTTTEEEEEEEEEEEE--TT----EEEEEEEEEE-SSSS--S----EEEEEEEE-SSTT-TTTS---EEEEETTEEEEEEEETTTEEEEEEE-TT-SS--SSTTSEEEE-------